Protein AF-A0A2A5D8E1-F1 (afdb_monomer)

Foldseek 3Di:
DDDPDDQDAPVNVQVCVLPWDAPAALFQQWHATPQLKTKGFAAFFQAWDWFWDDDDQWIWIATQLRAIWIWGQAPPQRDIKGQFDTQADLVVSGGNAAHQKWKKWWWDDPPDIWIATQRHRVLTDPFGFPTWMWIQDLLQSKIKTWTWGDDPQFWTKIKIWIWHWDAQVQFIKTKIKMKMWTQGPFWTWTKMKIKGQRFTPQVPPDPDTHFAKKKADLDLFWIWIWGDHPPDRDIKIKIKGKDKDPFKAWDAKDFFCCQWQNDDSVSSNPRPCNVVVHGDPPIQGRAMDHGPTRTMIMIMIIGTAGHRGMMMMMMMIGIGNRPVLVVQLVVQQDFPPPDSVRNRVSNSRSRVVSVVVTDHVVVVSVSSSVSVRPRDQAQAWAKDQPLPRLVRSLLSLLLSCLVVLQQDDQPDWDQWASAIKAFLLSNLLSLLSVLSVDLPVVLVQLQAQLLAQAADPDDDDPPDFDALLNLSHLFGARIDGSDHPDLQDWTQDRRQRQPLSVLSSLVSVLSSCQQALPPVQQQDKHWYKYWPDSNCRNGTTIGTDPDIDRNVVSVVRSVVSQQVLLVSAPLSFGARQQHYPLNQQGQQQALFFLDNSRGSVFSKHFLLSLLSSLVSLVSVLVLCPFPLNCVVCVPVVVCSVVSLVSSQSSLVSSCVPQWDDDDFLQTAGFGIFHCAANVSHGDDVPDTHATHAAQQQRRHLNRDHKHFLSSLLSNLLSLPDDDPSHDHDPCSVVRNVSSVSNQVPQQFDQQQQGWRMSFFDDLDSSCCRHRNSSSVAPQQDDNRHRDLLSLLSNLQSQLPDPPRVQVSVSSCLSQQLSNHHSLQSYDRSAGFGFGCDPPPDSRHSHTDDSRNDSSSSSSNVSVVVQQPWTARLNHQVFFRIAGDHRHHVSSVFWMKIKRWRWYDDPNGTDTEIEIETTEEDPDWFKDWVNHTDPHRGHHPSVPDNYTYIYTYD

Sequence (953 aa):
MSKKVPLYSFEKDANNILNMKINSRVNSLGGYGVNGEVIYVDHPIGCPSVLADKQNNAKATFMSNGSIELNVLHEENNKEVHVLKGSFDAVEKKETGPLSNNIWLTIHNGKQNHTLSLLNSNINKNVTPASIKIIKRSSDRSMWYCNEIKIGQKIHLKTALKIQLIDSGSGPVLLKRLYIKNLGNQNLKGTLWAYLDLQGTQYFAYNKSAWYDAGLPLSPTEQIISASVPYSEMLQIKRVSSSSTTGIKIQESTCDYQTFIGNTSKLSTLPEAVIQDKMLTSGAGKRLSRFCSPVISAVKSTLNINKNKSGVFSQSLTYITDTKIIAQFLKNSDAFDPTDKSIAKAFQTASKNLITKTRNINELNKISEQINVEASICDDFYMDMPHQRVVSEYANSVWTTVEELYENCRAHGANLADGIELGTRDRGQDMWPKIKENPGIVRQDLIHALGFMFQIDDKPKKGKRLELKHKLHGMFPRQFPSAWINRKQEIFNDNRPYNDSPIWLVDSLNFYIRETGDTSILKEKVGSVTLTDPEVPEKSGMVAHKNKFTIAEVILGIFECYKRHADDSAYGMIQILYGDWCDPVDMFGTSIVGNDKTRGIGAGVNVRLSAHVFKTLINTIELFSSKEIKSKFNAIEKKFHSLKSFANQLRKNVVNIGWEDTKTGTKGFLDSIHELKKNGKKPKKGDIGYTLGSYIKSREFDGRQRRVLTSMSWGLSMLNEEKSYLDPIKNSAEMSKEILKTFDNLFYDPKLGLKLFTIPIPNNEQARSLVGRMGMVPAGCAENGEYHHAQIMAHVFRSFLPGEIHTSWKQFKPMISATRDESLCGPFETPTTSYTSDPDNPHFGKGMYFGLSGSVDWIVNFFQNIAGIQLNLHTKELPDIIVSPNLPKDLKGELQYRRMIHVFEKNKFRKVPIIVDIKKGKKAGILLNGKNVKDSNIQKVGSLKKIHLEIIN

Secondary structure (DSSP, 8-state):
----PPPPPHHHHHHHHHH---SEE-SSSEEE-TTS-EEESSPPSSS--EEEEEETTEEEEEETTS-EEEEEEETTTTEEEEEE--SEETTTTEE-S--SEEEEEEEE-SS-EEEEESS-GGG-BS---SEEEEEEETTTTEEEEEEEEEETTTEEEEEEEEEEEEE-SSSEEEEEEEEEEE-SSS-EEEEEEEEEE-----TTTSS-S-SSEEEEEEETTEEEEEEE-TTSS-EEEEEEEEEE-TTEEEEEEEEEHHHHT-SSGGGSSS-HHHHTTS--SSS-TTS-EESSS-EEEEEEEEEEE-TT-EEEEEEEEEEP--HHHHHHHHHHH--SS-SHHHHHHHHHHHHHHHHHHS--HHHHHHHHHHHTTT--S-TTEEEE-GGGHHHHHHHHHHHTTHHHHHHS--S---EETTEEEEEHHHHHHHHHHHHHH-HHHHHHHHHHHGGG-B--SSPPPTTSPPPHHHHHTT---SEEES--S-TTS-EE-----BTTHHHHHHHHHHHHHHHH--GGGGG-EEEEEEES-TTSGGG-EEEEEEEEEEHHHHHHHHHHHHHHHHHHSTTSS-B-BT--SSTT--STT-SSTT-GGGTTTS--EEHHHHHHHHHHHHHHHHHHHSHHHHTT-HHHHTTHHHHHHHHHHHHHHHHHHHEE--STTT-EE-SEE-SS-TTSPPPPTT----EES-SSTTTBTTS----BHHHHHHHHHHHT---TTSPPPTTHHHHHHHHHHHIIIIIEETTTEE-SBSSPPPSSHHHHHHT-GGGGSPTTSGGGS--HHHHHHHHHHHHTSTTTHHHHHHHHGGG-GGGS-GGG-S-SSS--EE--S-TTSTTTT-EE--SS-THHHHHHHHHHHHHTEEE-TT-SSS-SEEE-----GGGTT-EEEEEEEEEEETTEEEEEEEEEEEE--SS-EEEETTEEESSS-B--GGG-S-EEEEEE-

Solvent-accessible surface area (backbone atoms only — not comparable to full-atom values): 48303 Å² total; per-residue (Å²): 134,83,77,83,73,81,81,60,54,66,69,59,52,43,53,50,60,72,68,58,53,69,66,36,71,52,49,92,55,30,25,24,29,89,87,53,30,43,36,27,51,54,67,47,49,69,33,59,42,76,49,71,43,78,57,92,59,26,39,36,38,42,31,57,62,40,26,32,27,30,38,35,51,38,79,96,75,72,43,79,36,44,56,23,55,49,14,62,38,77,88,80,51,38,74,78,56,53,57,20,40,51,40,37,44,36,38,57,72,90,84,59,72,29,31,35,37,61,47,38,71,90,63,34,40,87,53,68,65,76,42,49,38,39,36,44,36,76,60,62,54,29,44,32,33,28,39,32,38,60,53,80,97,46,42,30,38,41,38,34,33,42,36,34,75,47,75,66,86,44,29,47,26,46,40,38,40,35,39,41,36,31,70,17,86,46,65,44,41,34,40,38,37,41,41,37,48,48,38,41,68,39,69,89,82,41,104,49,59,41,69,53,27,35,15,33,27,83,42,47,41,37,33,42,35,38,23,57,38,98,90,52,93,54,66,48,40,37,43,38,37,48,53,61,38,70,37,42,46,74,67,39,34,28,13,26,34,42,14,38,33,41,96,52,77,86,22,57,72,57,26,45,19,67,76,70,74,41,80,40,83,87,36,49,34,64,41,70,28,55,57,83,48,50,32,31,41,38,36,41,22,44,34,52,30,46,52,75,33,61,30,38,42,38,38,37,42,34,42,57,66,39,63,68,61,50,54,50,33,55,66,39,35,59,45,93,54,92,41,74,69,45,34,46,52,17,39,51,50,16,50,56,56,50,55,78,76,43,78,52,68,73,58,52,52,51,54,60,41,55,51,69,75,71,51,61,78,56,61,46,51,40,52,44,23,87,67,43,47,55,60,18,42,29,53,45,43,43,55,72,44,50,65,55,48,62,77,45,60,67,98,71,48,48,81,27,88,72,29,42,35,37,45,33,41,55,54,18,47,44,38,61,53,39,45,43,73,45,45,69,60,45,52,53,49,51,52,57,60,64,21,43,32,28,56,57,93,71,77,77,61,86,96,54,82,66,52,45,45,56,63,40,31,36,34,31,35,35,36,46,50,75,29,67,85,63,46,82,55,71,43,79,52,54,36,39,49,28,59,44,21,54,57,32,44,53,46,34,50,54,48,48,25,22,58,21,22,50,65,64,59,45,65,42,76,26,51,22,19,26,56,80,36,50,88,46,34,72,79,16,34,39,29,59,37,95,56,68,38,31,43,52,54,47,56,51,38,36,53,53,30,48,49,50,36,11,72,66,14,96,63,38,35,29,38,23,20,44,12,41,91,59,61,38,49,30,34,40,3,22,69,43,79,58,39,77,93,30,40,38,53,13,51,3,26,26,41,27,57,36,27,44,53,41,51,48,48,51,56,49,53,52,57,54,63,29,68,66,43,42,78,74,37,69,74,57,64,78,42,47,65,59,54,48,50,48,43,40,52,37,53,52,29,45,55,72,69,30,47,43,90,64,59,90,44,61,25,42,34,29,32,35,37,25,57,30,30,89,86,60,45,71,46,57,94,96,55,67,25,27,23,43,28,25,70,48,44,91,38,14,77,83,38,68,59,23,42,36,39,53,18,41,26,31,41,44,46,49,56,72,62,84,54,98,82,48,78,84,63,87,63,36,70,59,54,44,52,29,40,52,40,19,45,66,68,54,25,48,38,88,74,58,10,41,35,34,41,55,52,59,53,58,66,38,69,68,34,35,33,60,37,13,57,41,14,69,37,53,54,7,35,62,90,33,12,28,33,53,49,50,35,41,52,34,38,48,47,42,42,74,40,89,84,34,33,48,59,30,52,63,44,45,40,38,50,37,33,42,70,41,61,80,64,31,36,38,46,42,52,40,60,43,32,23,27,45,41,59,84,88,40,96,50,46,50,21,36,46,80,45,78,63,46,73,35,53,36,44,49,57,50,42,55,39,50,33,60,16,64,45,57,30,48,52,39,87,90,51,51,28,30,39,51,57,64,49,72,40,72,71,35,72,60,33,38,37,41,35,24,38,41,44,42,52,53,95,95,39,74,47,78,25,46,37,37,42,39,35,33,73,47,98,61,67,49,35,26,53,72,84,38,83,46,96,63,63,62,38,67,62,62,91,79,44,79,60,45,42,38,36,41,29,75

Radius of gyration: 30.27 Å; Cα contacts (8 Å, |Δi|>4): 2260; chains: 1; bounding box: 74×63×85 Å

Nearest PDB structures (foldseek):
  3szd-assembly2_A  TM=1.993E-01  e=2.626E-01  Pseudomonas aeruginosa
  3szd-assembly1_B  TM=1.981E-01  e=5.046E-01  Pseudomonas aeruginosa
  4fms-assembly1_B  TM=2.015E-01  e=7.677E-01  Pseudomonas aeruginosa PAO1
  2qtk-assembly2_B  TM=1.985E-01  e=2.244E+00  unclassified
  3rfz-assembly3_B  TM=1.747E-01  e=2.044E+00  Escherichia coli

Mean predicted aligned error: 7.44 Å

Structure (mmCIF, N/CA/C/O backbone):
data_AF-A0A2A5D8E1-F1
#
_entry.id   AF-A0A2A5D8E1-F1
#
loop_
_atom_site.group_PDB
_atom_site.id
_atom_site.type_symbol
_atom_site.label_atom_id
_atom_site.label_alt_id
_atom_site.label_comp_id
_atom_site.label_asym_id
_atom_site.label_entity_id
_atom_site.label_seq_id
_atom_site.pdbx_PDB_ins_code
_atom_site.Cartn_x
_atom_site.Cartn_y
_atom_site.Cartn_z
_atom_site.occupancy
_atom_site.B_iso_or_equiv
_atom_site.auth_seq_id
_atom_site.auth_comp_id
_atom_site.auth_asym_id
_atom_site.auth_atom_id
_atom_site.pdbx_PDB_model_num
ATOM 1 N N . MET A 1 1 ? -35.986 16.382 -4.870 1.00 27.61 1 MET A N 1
ATOM 2 C CA . MET A 1 1 ? -36.613 16.085 -3.565 1.00 27.61 1 MET A CA 1
ATOM 3 C C . MET A 1 1 ? -35.819 14.968 -2.905 1.00 27.61 1 MET A C 1
ATOM 5 O O . MET A 1 1 ? -35.957 13.820 -3.309 1.00 27.61 1 MET A O 1
ATOM 9 N N . SER A 1 2 ? -34.913 15.298 -1.981 1.00 27.59 2 SER A N 1
ATOM 10 C CA . SER A 1 2 ? -34.168 14.300 -1.208 1.00 27.59 2 SER A CA 1
ATOM 11 C C . SER A 1 2 ? -35.116 13.665 -0.190 1.00 27.59 2 SER A C 1
ATOM 13 O O . SER A 1 2 ? -35.666 14.343 0.678 1.00 27.59 2 SER A O 1
ATOM 15 N N . LYS A 1 3 ? -35.366 12.358 -0.315 1.00 29.39 3 LYS A N 1
ATOM 16 C CA . LYS A 1 3 ? -36.033 11.602 0.749 1.00 29.39 3 LYS A CA 1
ATOM 17 C C . LYS A 1 3 ? -35.123 11.673 1.978 1.00 29.39 3 LYS A C 1
ATOM 19 O O . LYS A 1 3 ? -33.998 11.190 1.911 1.00 29.39 3 LYS A O 1
ATOM 24 N N . LYS A 1 4 ? -35.589 12.286 3.074 1.00 31.92 4 LYS A N 1
ATOM 25 C CA . LYS A 1 4 ? -34.928 12.204 4.387 1.00 31.92 4 LYS A CA 1
ATOM 26 C C . LYS A 1 4 ? -34.804 10.722 4.752 1.00 31.92 4 LYS A C 1
ATOM 28 O O . LYS A 1 4 ? -35.807 10.083 5.062 1.00 31.92 4 LYS A O 1
ATOM 33 N N . VAL A 1 5 ? -33.599 10.172 4.654 1.00 40.62 5 VAL A N 1
ATOM 34 C CA . VAL A 1 5 ? -33.297 8.816 5.122 1.00 40.62 5 VAL A CA 1
ATOM 35 C C . VAL A 1 5 ? -33.348 8.837 6.660 1.00 40.62 5 VAL A C 1
ATOM 37 O O . VAL A 1 5 ? -32.884 9.811 7.257 1.00 40.62 5 VAL A O 1
ATOM 40 N N . PRO A 1 6 ? -33.946 7.838 7.335 1.00 42.97 6 PRO A N 1
ATOM 41 C CA . PRO A 1 6 ? -34.044 7.846 8.792 1.00 42.97 6 PRO A CA 1
ATOM 42 C C . PRO A 1 6 ? -32.653 7.762 9.433 1.00 42.97 6 PRO A C 1
ATOM 44 O O . PRO A 1 6 ? -31.884 6.859 9.109 1.00 42.97 6 PRO A O 1
ATOM 47 N N . LEU A 1 7 ? -32.349 8.658 10.376 1.00 50.12 7 LEU A N 1
ATOM 48 C CA . LEU A 1 7 ? -31.185 8.526 11.258 1.00 50.12 7 LEU A CA 1
ATOM 49 C C . LEU A 1 7 ? -31.310 7.216 12.056 1.00 50.12 7 LEU A C 1
ATOM 51 O O . LEU A 1 7 ? -32.320 6.986 12.726 1.00 50.12 7 LEU A O 1
ATOM 55 N N . TYR A 1 8 ? -30.302 6.346 11.981 1.00 62.47 8 TYR A N 1
ATOM 56 C CA . TYR A 1 8 ? -30.241 5.127 12.789 1.00 62.47 8 TYR A CA 1
ATOM 57 C C . TYR A 1 8 ? -29.596 5.440 14.143 1.00 62.47 8 TYR A C 1
ATOM 59 O O . TYR A 1 8 ? -28.490 5.970 14.191 1.00 62.47 8 TYR A O 1
ATOM 67 N N . SER A 1 9 ? -30.254 5.075 15.248 1.00 86.31 9 SER A N 1
ATOM 68 C CA . SER A 1 9 ? -29.629 5.154 16.573 1.00 86.31 9 SER A CA 1
ATOM 69 C C . SER A 1 9 ? -28.497 4.131 16.706 1.00 86.31 9 SER A C 1
ATOM 71 O O . SER A 1 9 ? -28.574 3.023 16.164 1.00 86.31 9 SER A O 1
ATOM 73 N N . PHE A 1 10 ? -27.462 4.458 17.481 1.00 92.00 10 PHE A N 1
ATOM 74 C CA . PHE A 1 10 ? -26.340 3.543 17.724 1.00 92.00 10 PHE A CA 1
ATOM 75 C C . PHE A 1 10 ? -26.736 2.185 18.297 1.00 92.00 10 PHE A C 1
ATOM 77 O O . PHE A 1 10 ? -26.151 1.178 17.919 1.00 92.00 10 PHE A O 1
ATOM 84 N N . GLU A 1 11 ? -27.744 2.116 19.169 1.00 93.00 11 GLU A N 1
ATOM 85 C CA . GLU A 1 11 ? -28.210 0.829 19.697 1.00 93.00 11 GLU A CA 1
ATOM 86 C C . GLU A 1 11 ? -28.758 -0.080 18.591 1.00 93.00 11 GLU A C 1
ATOM 88 O O . GLU A 1 11 ? -28.562 -1.296 18.637 1.00 93.00 11 GLU A O 1
ATOM 93 N N . LYS A 1 12 ? -29.431 0.489 17.583 1.00 91.75 12 LYS A N 1
ATOM 94 C CA . LYS A 1 12 ? -29.929 -0.275 16.435 1.00 91.75 12 LYS A CA 1
ATOM 95 C C . LYS A 1 12 ? -28.767 -0.782 15.580 1.00 91.75 12 LYS A C 1
ATOM 97 O O . LYS A 1 12 ? -28.753 -1.960 15.237 1.00 91.75 12 LYS A O 1
ATOM 102 N N . ASP A 1 13 ? -27.778 0.071 15.311 1.00 91.62 13 ASP A N 1
ATOM 103 C CA . ASP A 1 13 ? -26.556 -0.303 14.585 1.00 91.62 13 ASP A CA 1
ATOM 104 C C . ASP A 1 13 ? -25.780 -1.410 15.329 1.00 91.62 13 ASP A C 1
ATOM 106 O O . ASP A 1 13 ? -25.501 -2.470 14.775 1.00 91.62 13 ASP A O 1
ATOM 110 N N . ALA A 1 14 ? -25.563 -1.250 16.636 1.00 95.38 14 ALA A N 1
ATOM 111 C CA . ALA A 1 14 ? -24.903 -2.247 17.476 1.00 95.38 14 ALA A CA 1
ATOM 112 C C . ALA A 1 14 ? -25.652 -3.592 17.511 1.00 95.38 14 ALA A C 1
ATOM 114 O O . ALA A 1 14 ? -25.027 -4.650 17.437 1.00 95.38 14 ALA A O 1
ATOM 115 N N . ASN A 1 15 ? -26.991 -3.590 17.584 1.00 95.00 15 ASN A N 1
ATOM 116 C CA . ASN A 1 15 ? -27.769 -4.830 17.483 1.00 95.00 15 ASN A CA 1
ATOM 117 C C . ASN A 1 15 ? -27.629 -5.485 16.098 1.00 95.00 15 ASN A C 1
ATOM 119 O O . ASN A 1 15 ? -27.530 -6.711 16.025 1.00 95.00 15 ASN A O 1
ATOM 123 N N . ASN A 1 16 ? -27.588 -4.702 15.016 1.00 93.31 16 ASN A N 1
ATOM 124 C CA . ASN A 1 16 ? -27.342 -5.231 13.673 1.00 93.31 16 ASN A CA 1
ATOM 125 C C . ASN A 1 16 ? -25.957 -5.889 13.587 1.00 93.31 16 ASN A C 1
ATOM 127 O O . ASN A 1 16 ? -25.853 -7.029 13.146 1.00 93.31 16 ASN A O 1
ATOM 131 N N . ILE A 1 17 ? -24.918 -5.222 14.095 1.00 95.06 17 ILE A N 1
ATOM 132 C CA . ILE A 1 17 ? -23.535 -5.720 14.156 1.00 95.06 17 ILE A CA 1
ATOM 133 C C . ILE A 1 17 ? -23.431 -7.026 14.966 1.00 95.06 17 ILE A C 1
ATOM 135 O O . ILE A 1 17 ? -22.845 -8.018 14.517 1.00 95.06 17 ILE A O 1
ATOM 139 N N . LEU A 1 18 ? -24.065 -7.083 16.140 1.00 96.06 18 LEU A N 1
ATOM 140 C CA . LEU A 1 18 ? -24.097 -8.291 16.972 1.00 96.06 18 LEU A CA 1
ATOM 141 C C . LEU A 1 18 ? -24.740 -9.480 16.246 1.00 96.06 18 LEU A C 1
ATOM 143 O O . LEU A 1 18 ? -24.239 -10.605 16.341 1.00 96.06 18 LEU A O 1
ATOM 147 N N . ASN A 1 19 ? -25.816 -9.230 15.500 1.00 94.81 19 ASN A N 1
ATOM 148 C CA . ASN A 1 19 ? -26.566 -10.252 14.769 1.00 94.81 19 ASN A CA 1
ATOM 149 C C . ASN A 1 19 ? -26.014 -10.540 13.364 1.00 94.81 19 ASN A C 1
ATOM 151 O O . ASN A 1 19 ? -26.477 -11.477 12.715 1.00 94.81 19 ASN A O 1
ATOM 155 N N . MET A 1 20 ? -25.029 -9.765 12.903 1.00 94.25 20 MET A N 1
ATOM 156 C CA . MET A 1 20 ? -24.426 -9.916 11.585 1.00 94.25 20 MET A CA 1
ATOM 157 C C . MET A 1 20 ? -23.815 -11.308 11.436 1.00 94.25 20 MET A C 1
ATOM 159 O O . MET A 1 20 ? -23.030 -11.751 12.280 1.00 94.25 20 MET A O 1
ATOM 163 N N . LYS A 1 21 ? -24.187 -12.005 10.366 1.00 94.69 21 LYS A N 1
ATOM 164 C CA . LYS A 1 21 ? -23.662 -13.331 10.043 1.00 94.69 21 LYS A CA 1
ATOM 165 C C . LYS A 1 21 ? -22.578 -13.206 8.985 1.00 94.69 21 LYS A C 1
ATOM 167 O O . LYS A 1 21 ? -22.612 -12.299 8.159 1.00 94.69 21 LYS A O 1
ATOM 172 N N . ILE A 1 22 ? -21.655 -14.158 8.996 1.00 96.00 22 ILE A N 1
ATOM 173 C CA . ILE A 1 22 ? -20.751 -14.367 7.871 1.00 96.00 22 ILE A CA 1
ATOM 174 C C . ILE A 1 22 ? -21.582 -14.963 6.737 1.00 96.00 22 ILE A C 1
ATOM 176 O O . ILE A 1 22 ? -22.089 -16.076 6.858 1.00 96.00 22 ILE A O 1
ATOM 180 N N . ASN A 1 23 ? -21.753 -14.189 5.672 1.00 94.81 23 ASN A N 1
ATOM 181 C CA . ASN A 1 23 ? -22.465 -14.588 4.465 1.00 94.81 23 ASN A CA 1
ATOM 182 C C . ASN A 1 23 ? -21.552 -15.379 3.518 1.00 94.81 23 ASN A C 1
ATOM 184 O O . ASN A 1 23 ? -21.995 -16.285 2.821 1.00 94.81 23 ASN A O 1
ATOM 188 N N . SER A 1 24 ? -20.260 -15.051 3.500 1.00 94.56 24 SER A N 1
ATOM 189 C CA . SER A 1 24 ? -19.256 -15.718 2.670 1.00 94.56 24 SER A CA 1
ATOM 190 C C . SER A 1 24 ? -18.048 -16.074 3.524 1.00 94.56 24 SER A C 1
ATOM 192 O O . SER A 1 24 ? -17.162 -15.253 3.752 1.00 94.56 24 SER A O 1
ATOM 194 N N . ARG A 1 25 ? -18.052 -17.296 4.063 1.00 94.94 25 ARG A N 1
ATOM 195 C CA . ARG A 1 25 ? -16.961 -17.825 4.889 1.00 94.94 25 ARG A CA 1
ATOM 196 C C . ARG A 1 25 ? -15.713 -18.008 4.025 1.00 94.94 25 ARG A C 1
ATOM 198 O O . ARG A 1 25 ? -15.802 -18.599 2.954 1.00 94.94 25 ARG A O 1
ATOM 205 N N . VAL A 1 26 ? -14.582 -17.508 4.513 1.00 94.25 26 VAL A N 1
ATOM 206 C CA . VAL A 1 26 ? -13.266 -17.704 3.893 1.00 94.25 26 VAL A CA 1
ATOM 207 C C . VAL A 1 26 ? -12.623 -18.965 4.458 1.00 94.25 26 VAL A C 1
ATOM 209 O O . VAL A 1 26 ? -12.316 -19.894 3.722 1.00 94.25 26 VAL A O 1
ATOM 212 N N . ASN A 1 27 ? -12.487 -19.019 5.781 1.00 91.50 27 ASN A N 1
ATOM 213 C CA . ASN A 1 27 ? -11.869 -20.117 6.522 1.00 91.50 27 ASN A CA 1
ATOM 214 C C . ASN A 1 27 ? -12.402 -20.107 7.974 1.00 91.50 27 ASN A C 1
ATOM 216 O O . ASN A 1 27 ? -13.426 -19.476 8.241 1.00 91.50 27 ASN A O 1
ATOM 220 N N . SER A 1 28 ? -11.788 -20.812 8.925 1.00 91.62 28 SER A N 1
ATOM 221 C CA . SER A 1 28 ? -12.210 -20.821 10.337 1.00 91.62 28 SER A CA 1
ATOM 222 C C . SER A 1 28 ? -12.003 -19.473 11.039 1.00 91.62 28 SER A C 1
ATOM 224 O O . SER A 1 28 ? -12.841 -19.098 11.862 1.00 91.62 28 SER A O 1
ATOM 226 N N . LEU A 1 29 ? -10.996 -18.691 10.640 1.00 91.50 29 LEU A N 1
ATOM 227 C CA . LEU A 1 29 ? -10.687 -17.375 11.206 1.00 91.50 29 LEU A CA 1
ATOM 228 C C . LEU A 1 29 ? -11.739 -16.313 10.852 1.00 91.50 29 LEU A C 1
ATOM 230 O O . LEU A 1 29 ? -12.022 -15.423 11.658 1.00 91.50 29 LEU A O 1
ATOM 234 N N . GLY A 1 30 ? -12.355 -16.386 9.667 1.00 95.00 30 GLY A N 1
ATOM 235 C CA . GLY A 1 30 ? -13.182 -15.274 9.203 1.00 95.00 30 GLY A CA 1
ATOM 236 C C . GLY A 1 30 ? -13.957 -15.461 7.901 1.00 95.00 30 GLY A C 1
ATOM 237 O O . GLY A 1 30 ? -14.065 -16.541 7.317 1.00 95.00 30 GLY A O 1
ATOM 238 N N . GLY A 1 31 ? -14.601 -14.379 7.490 1.00 95.75 31 GLY A N 1
ATOM 239 C CA . GLY A 1 31 ? -15.257 -14.245 6.198 1.00 95.75 31 GLY A CA 1
ATOM 240 C C . GLY A 1 31 ? -15.915 -12.881 6.048 1.00 95.75 31 GLY A C 1
ATOM 241 O O . GLY A 1 31 ? -15.665 -11.973 6.836 1.00 95.75 31 GLY A O 1
ATOM 242 N N . TYR A 1 32 ? -16.786 -12.758 5.058 1.00 95.81 32 TYR A N 1
ATOM 243 C CA . TYR A 1 32 ? -17.436 -11.500 4.713 1.00 95.81 32 TYR A CA 1
ATOM 244 C C . TYR A 1 32 ? -18.924 -11.496 5.074 1.00 95.81 32 TYR A C 1
ATOM 246 O O . TYR A 1 32 ? -19.603 -12.529 4.997 1.00 95.81 32 TYR A O 1
ATOM 254 N N . GLY A 1 33 ? -19.420 -10.332 5.490 1.00 93.88 33 GLY A N 1
ATOM 255 C CA . GLY A 1 33 ? -20.829 -10.030 5.721 1.00 93.88 33 GLY A CA 1
ATOM 256 C C . GLY A 1 33 ? -21.625 -9.873 4.424 1.00 93.88 33 GLY A C 1
ATOM 257 O O . GLY A 1 33 ? -21.130 -10.122 3.326 1.00 93.88 33 GLY A O 1
ATOM 258 N N . VAL A 1 34 ? -22.896 -9.491 4.547 1.00 87.75 34 VAL A N 1
ATOM 259 C CA . VAL A 1 34 ? -23.801 -9.341 3.392 1.00 87.75 34 VAL A CA 1
ATOM 260 C C . VAL A 1 34 ? -23.465 -8.114 2.538 1.00 87.75 34 VAL A C 1
ATOM 262 O O . VAL A 1 34 ? -23.683 -8.143 1.329 1.00 87.75 34 VAL A O 1
ATOM 265 N N . ASN A 1 35 ? -22.890 -7.067 3.140 1.00 83.81 35 ASN A N 1
ATOM 266 C CA . ASN A 1 35 ? -22.492 -5.845 2.441 1.00 83.81 35 ASN A CA 1
ATOM 267 C C . ASN A 1 35 ? -20.964 -5.731 2.305 1.00 83.81 35 ASN A C 1
ATOM 269 O O . ASN A 1 35 ? -20.450 -4.630 2.119 1.00 83.81 35 ASN A O 1
ATOM 273 N N . GLY A 1 36 ? -20.239 -6.847 2.434 1.00 86.44 36 GLY A N 1
ATOM 274 C CA . GLY A 1 36 ? -18.778 -6.876 2.344 1.00 86.44 36 GLY A CA 1
ATOM 275 C C . GLY A 1 36 ? -18.049 -6.488 3.629 1.00 86.44 36 GLY A C 1
ATOM 276 O O . GLY A 1 36 ? -16.843 -6.257 3.601 1.00 86.44 36 GLY A O 1
ATOM 277 N N . GLU A 1 37 ? -18.740 -6.433 4.773 1.00 91.75 37 GLU A N 1
ATOM 278 C CA . GLU A 1 37 ? -18.078 -6.240 6.064 1.00 91.75 37 GLU A CA 1
ATOM 279 C C . GLU A 1 37 ? -17.065 -7.367 6.310 1.00 91.75 37 GLU A C 1
ATOM 281 O O . GLU A 1 37 ? -17.391 -8.540 6.136 1.00 91.75 37 GLU A O 1
ATOM 286 N N . VAL A 1 38 ? -15.844 -7.041 6.736 1.00 94.88 38 VAL A N 1
ATOM 287 C CA . VAL A 1 38 ? -14.830 -8.063 7.036 1.00 94.88 38 VAL A CA 1
ATOM 288 C C . VAL A 1 38 ? -15.056 -8.539 8.459 1.00 94.88 38 VAL A C 1
ATOM 290 O O . VAL A 1 38 ? -14.989 -7.736 9.388 1.00 94.88 38 VAL A O 1
ATOM 293 N N . ILE A 1 39 ? -15.337 -9.829 8.635 1.00 96.31 39 ILE A N 1
ATOM 294 C CA . ILE A 1 39 ? -15.719 -10.421 9.916 1.00 96.31 39 ILE A CA 1
ATOM 295 C C . ILE A 1 39 ? -14.699 -11.478 10.327 1.00 96.31 39 ILE A C 1
ATOM 297 O O . ILE A 1 39 ? -14.603 -12.554 9.734 1.00 96.31 39 ILE A O 1
ATOM 301 N N . TYR A 1 40 ? -14.015 -11.194 11.421 1.00 95.31 40 TYR A N 1
ATOM 302 C CA . TYR A 1 40 ? -13.139 -12.106 12.137 1.00 95.31 40 TYR A CA 1
ATOM 303 C C . TYR A 1 40 ? -13.873 -12.720 13.323 1.00 95.31 40 TYR A C 1
ATOM 305 O O . TYR A 1 40 ? -14.625 -12.023 14.004 1.00 95.31 40 TYR A O 1
ATOM 313 N N . VAL A 1 41 ? -13.660 -14.010 13.578 1.00 94.44 41 VAL A N 1
ATOM 314 C CA . VAL A 1 41 ? -14.168 -14.704 14.781 1.00 94.44 41 VAL A CA 1
ATOM 315 C C . VAL A 1 41 ? -13.068 -15.014 15.793 1.00 94.44 41 VAL A C 1
ATOM 317 O O . VAL A 1 41 ? -13.363 -15.513 16.874 1.00 94.44 41 VAL A O 1
ATOM 320 N N . ASP A 1 42 ? -11.825 -14.689 15.445 1.00 90.56 42 ASP A N 1
ATOM 321 C CA . ASP A 1 42 ? -10.680 -14.660 16.345 1.00 90.56 42 ASP A CA 1
ATOM 322 C C . ASP A 1 42 ? -9.674 -13.590 15.884 1.00 90.56 42 ASP A C 1
ATOM 324 O O . ASP A 1 42 ? -9.772 -13.074 14.764 1.00 90.56 42 ASP A O 1
ATOM 328 N N . HIS A 1 43 ? -8.712 -13.240 16.732 1.00 87.00 43 HIS A N 1
ATOM 329 C CA . HIS A 1 43 ? -7.583 -12.407 16.346 1.00 87.00 43 HIS A CA 1
ATOM 330 C C . HIS A 1 43 ? -6.691 -13.166 15.345 1.00 87.00 43 HIS A C 1
ATOM 332 O O . HIS A 1 43 ? -6.279 -14.293 15.625 1.00 87.00 43 HIS A O 1
ATOM 338 N N . PRO A 1 44 ? -6.344 -12.573 14.187 1.00 84.44 44 PRO A N 1
ATOM 339 C CA . PRO A 1 44 ? -5.362 -13.153 13.279 1.00 84.44 44 PRO A CA 1
ATOM 340 C C . PRO A 1 44 ? -4.039 -13.451 13.991 1.00 84.44 44 PRO A C 1
ATOM 342 O O . PRO A 1 44 ? -3.519 -12.616 14.733 1.00 84.44 44 PRO A O 1
ATOM 345 N N . ILE A 1 45 ? -3.485 -14.637 13.744 1.00 78.69 45 ILE A N 1
ATOM 346 C CA . ILE A 1 45 ? -2.197 -15.054 14.306 1.00 78.69 45 ILE A CA 1
ATOM 347 C C . ILE A 1 45 ? -1.066 -14.356 13.546 1.00 78.69 45 ILE A C 1
ATOM 349 O O . ILE A 1 45 ? -1.095 -14.275 12.321 1.00 78.69 45 ILE A O 1
ATOM 353 N N . GLY A 1 46 ? -0.040 -13.899 14.267 1.00 75.62 46 GLY A N 1
ATOM 354 C CA . GLY A 1 46 ? 1.170 -13.308 13.690 1.00 75.62 46 GLY A CA 1
ATOM 355 C C . GLY A 1 46 ? 1.019 -11.822 13.382 1.00 75.62 46 GLY A C 1
ATOM 356 O O . GLY A 1 46 ? 1.714 -11.009 13.982 1.00 75.62 46 GLY A O 1
ATOM 357 N N . CYS A 1 47 ? 0.097 -11.453 12.491 1.00 79.69 47 CYS A N 1
ATOM 358 C CA . CYS A 1 47 ? -0.116 -10.058 12.111 1.00 79.69 47 CYS A CA 1
ATOM 359 C C . CYS A 1 47 ? -1.592 -9.653 12.205 1.00 79.69 47 CYS A C 1
ATOM 361 O O . CYS A 1 47 ? -2.430 -10.322 11.594 1.00 79.69 47 CYS A O 1
ATOM 363 N N . PRO A 1 48 ? -1.931 -8.562 12.923 1.00 86.19 48 PRO A N 1
ATOM 364 C CA . PRO A 1 48 ? -3.297 -8.102 13.018 1.00 86.19 48 PRO A CA 1
ATOM 365 C C . PRO A 1 48 ? -3.776 -7.540 11.683 1.00 86.19 48 PRO A C 1
ATOM 367 O O . PRO A 1 48 ? -3.042 -6.987 10.869 1.00 86.19 48 PRO A O 1
ATOM 370 N N . SER A 1 49 ? -5.077 -7.631 11.504 1.00 86.50 49 SER A N 1
ATOM 371 C CA . SER A 1 49 ? -5.805 -7.025 10.412 1.00 86.50 49 SER A CA 1
ATOM 372 C C . SER A 1 49 ? -5.965 -5.519 10.695 1.00 86.50 49 SER A C 1
ATOM 374 O O . SER A 1 49 ? -6.478 -5.139 11.747 1.00 86.50 49 SER A O 1
ATOM 376 N N . VAL A 1 50 ? -5.539 -4.656 9.760 1.00 85.81 50 VAL A N 1
ATOM 377 C CA . VAL A 1 50 ? -5.464 -3.187 9.942 1.00 85.81 50 VAL A CA 1
ATOM 378 C C . VAL A 1 50 ? -6.519 -2.424 9.131 1.00 85.81 50 VAL A C 1
ATOM 380 O O . VAL A 1 50 ? -6.768 -2.745 7.972 1.00 85.81 50 VAL A O 1
ATOM 383 N N . LEU A 1 51 ? -7.164 -1.432 9.741 1.00 86.19 51 LEU A N 1
ATOM 384 C CA . LEU A 1 51 ? -8.015 -0.442 9.079 1.00 86.19 51 LEU A CA 1
ATOM 385 C C . LEU A 1 51 ? -7.484 0.949 9.426 1.00 86.19 51 LEU A C 1
ATOM 387 O O . LEU A 1 51 ? -7.570 1.346 10.584 1.00 86.19 51 LEU A O 1
ATOM 391 N N . ALA A 1 52 ? -6.959 1.684 8.451 1.00 84.62 52 ALA A N 1
ATOM 392 C CA . ALA A 1 52 ? -6.623 3.090 8.641 1.00 84.62 52 ALA A CA 1
ATOM 393 C C . ALA A 1 52 ? -7.780 4.007 8.223 1.00 84.62 52 ALA A C 1
ATOM 395 O O . ALA A 1 52 ? -8.561 3.665 7.339 1.00 84.62 52 ALA A O 1
ATOM 396 N N . ASP A 1 53 ? -7.866 5.180 8.840 1.00 86.12 53 ASP A N 1
ATOM 397 C CA . ASP A 1 53 ? -8.727 6.285 8.429 1.00 86.12 53 ASP A CA 1
ATOM 398 C C . ASP A 1 53 ? -7.945 7.600 8.496 1.00 86.12 53 ASP A C 1
ATOM 400 O O . ASP A 1 53 ? -7.222 7.837 9.467 1.00 86.12 53 ASP A O 1
ATOM 404 N N . LYS A 1 54 ? -8.073 8.447 7.472 1.00 82.62 54 LYS A N 1
ATOM 405 C CA . LYS A 1 54 ? -7.411 9.755 7.394 1.00 82.62 54 LYS A CA 1
ATOM 406 C C . LYS A 1 54 ? -8.477 10.836 7.285 1.00 82.62 54 LYS A C 1
ATOM 408 O O . LYS A 1 54 ? -9.316 10.802 6.393 1.00 82.62 54 LYS A O 1
ATOM 413 N N . GLN A 1 55 ? -8.430 11.812 8.184 1.00 84.44 55 GLN A N 1
ATOM 414 C CA . GLN A 1 55 ? -9.302 12.983 8.147 1.00 84.44 55 GLN A CA 1
ATOM 415 C C . GLN A 1 55 ? -8.467 14.235 8.366 1.00 84.44 55 GLN A C 1
ATOM 417 O O . GLN A 1 55 ? -7.854 14.405 9.421 1.00 84.44 55 GLN A O 1
ATOM 422 N N . ASN A 1 56 ? -8.442 15.110 7.358 1.00 85.06 56 ASN A N 1
ATOM 423 C CA . ASN A 1 56 ? -7.601 16.305 7.342 1.00 85.06 56 ASN A CA 1
ATOM 424 C C . ASN A 1 56 ? -6.134 15.942 7.656 1.00 85.06 56 ASN A C 1
ATOM 426 O O . ASN A 1 56 ? -5.544 15.101 6.976 1.00 85.06 56 ASN A O 1
ATOM 430 N N . ASN A 1 57 ? -5.568 16.527 8.711 1.00 85.06 57 ASN A N 1
ATOM 431 C CA . ASN A 1 57 ? -4.185 16.301 9.138 1.00 85.06 57 ASN A CA 1
ATOM 432 C C . ASN A 1 57 ? -4.037 15.141 10.136 1.00 85.06 57 ASN A C 1
ATOM 434 O O . ASN A 1 57 ? -2.983 14.994 10.747 1.00 85.06 57 ASN A O 1
ATOM 438 N N . ALA A 1 58 ? -5.083 14.344 10.354 1.00 89.88 58 ALA A N 1
ATOM 439 C CA . ALA A 1 58 ? -5.083 13.256 11.320 1.00 89.88 58 ALA A CA 1
ATOM 440 C C . ALA A 1 58 ? -5.224 11.893 10.651 1.00 89.88 58 ALA A C 1
ATOM 442 O O . ALA A 1 58 ? -5.966 11.733 9.681 1.00 89.88 58 ALA A O 1
ATOM 443 N N . LYS A 1 59 ? -4.559 10.894 11.226 1.00 88.44 59 LYS A N 1
ATOM 444 C CA . LYS A 1 59 ? -4.649 9.493 10.826 1.00 88.44 59 LYS A CA 1
ATOM 445 C C . LYS A 1 59 ? -4.904 8.626 12.050 1.00 88.44 59 LYS A C 1
ATOM 447 O O . LYS A 1 59 ? -4.171 8.719 13.030 1.00 88.44 59 LYS A O 1
ATOM 452 N N . ALA A 1 60 ? -5.902 7.754 11.977 1.00 90.69 60 ALA A N 1
ATOM 453 C CA . ALA A 1 60 ? -6.124 6.698 12.953 1.00 90.69 60 ALA A CA 1
ATOM 454 C C . ALA A 1 60 ? -5.887 5.331 12.307 1.00 90.69 60 ALA A C 1
ATOM 456 O O . ALA A 1 60 ? -6.387 5.072 11.217 1.00 90.69 60 ALA A O 1
ATOM 457 N N . THR A 1 61 ? -5.171 4.445 12.990 1.00 89.50 61 THR A N 1
ATOM 458 C CA . THR A 1 61 ? -4.947 3.058 12.566 1.00 89.50 61 THR A CA 1
ATOM 459 C C . THR A 1 61 ? -5.583 2.128 13.593 1.00 89.50 61 THR A C 1
ATOM 461 O O . THR A 1 61 ? -5.149 2.091 14.742 1.00 89.50 61 THR A O 1
ATOM 464 N N . PHE A 1 62 ? -6.608 1.372 13.199 1.00 90.69 62 PHE A N 1
ATOM 465 C CA . PHE A 1 62 ? -7.306 0.394 14.037 1.00 90.69 62 PHE A CA 1
ATOM 466 C C . PHE A 1 62 ? -6.832 -1.020 13.704 1.00 90.69 62 PHE A C 1
ATOM 468 O O . PHE A 1 62 ? -6.840 -1.421 12.541 1.00 90.69 62 PHE A O 1
ATOM 475 N N . MET A 1 63 ? -6.470 -1.808 14.712 1.00 90.38 63 MET A N 1
ATOM 476 C CA . MET A 1 63 ? -5.900 -3.141 14.508 1.00 90.38 63 MET A CA 1
ATOM 477 C C . MET A 1 63 ? -6.739 -4.208 15.196 1.00 90.38 63 MET A C 1
ATOM 479 O O . MET A 1 63 ? -7.176 -4.022 16.322 1.00 90.38 63 MET A O 1
ATOM 483 N N . SER A 1 64 ? -6.936 -5.362 14.562 1.00 90.19 64 SER A N 1
ATOM 484 C CA . SER A 1 64 ? -7.828 -6.412 15.075 1.00 90.19 64 SER A CA 1
ATOM 485 C C . SER A 1 64 ? -7.485 -6.928 16.472 1.00 90.19 64 SER A C 1
ATOM 487 O O . SER A 1 64 ? -8.359 -7.490 17.113 1.00 90.19 64 SER A O 1
ATOM 489 N N . ASN A 1 65 ? -6.255 -6.756 16.957 1.00 88.69 65 ASN A N 1
ATOM 490 C CA . ASN A 1 65 ? -5.823 -7.084 18.324 1.00 88.69 65 ASN A CA 1
ATOM 491 C C . ASN A 1 65 ? -6.203 -6.021 19.381 1.00 88.69 65 ASN A C 1
ATOM 493 O O . ASN A 1 65 ? -5.795 -6.128 20.537 1.00 88.69 65 ASN A O 1
ATOM 497 N N . GLY A 1 66 ? -6.957 -4.986 18.996 1.00 90.19 66 GLY A N 1
ATOM 498 C CA . GLY A 1 66 ? -7.372 -3.893 19.877 1.00 90.19 66 GLY A CA 1
ATOM 499 C C . GLY A 1 66 ? -6.429 -2.694 19.882 1.00 90.19 66 GLY A C 1
ATOM 500 O O . GLY A 1 66 ? -6.728 -1.677 20.516 1.00 90.19 66 GLY A O 1
ATOM 501 N N . SER A 1 67 ? -5.293 -2.800 19.193 1.00 89.75 67 SER A N 1
ATOM 502 C CA . SER A 1 67 ? -4.309 -1.731 19.129 1.00 89.75 67 SER A CA 1
ATOM 503 C C . SER A 1 67 ? -4.813 -0.561 18.290 1.00 89.75 67 SER A C 1
ATOM 505 O O . SER A 1 67 ? -5.504 -0.752 17.283 1.00 89.75 67 SER A O 1
ATOM 507 N N . ILE A 1 68 ? -4.484 0.656 18.725 1.00 91.88 68 ILE A N 1
ATOM 508 C CA . ILE A 1 68 ? -4.848 1.888 18.025 1.00 91.88 68 ILE A CA 1
ATOM 509 C C . ILE A 1 68 ? -3.658 2.828 17.992 1.00 91.88 68 ILE A C 1
ATOM 511 O O . ILE A 1 68 ? -3.054 3.115 19.027 1.00 91.88 68 ILE A O 1
ATOM 515 N N . GLU A 1 69 ? -3.389 3.360 16.813 1.00 90.94 69 GLU A N 1
ATOM 516 C CA . GLU A 1 69 ? -2.511 4.503 16.614 1.00 90.94 69 GLU A CA 1
ATOM 517 C C . GLU A 1 69 ? -3.357 5.712 16.207 1.00 90.94 69 GLU A C 1
ATOM 519 O O . GLU A 1 69 ? -4.311 5.569 15.442 1.00 90.94 69 GLU A O 1
ATOM 524 N N . LEU A 1 70 ? -3.044 6.890 16.741 1.00 92.56 70 LEU A N 1
ATOM 525 C CA . LEU A 1 70 ? -3.647 8.154 16.325 1.00 92.56 70 LEU A CA 1
ATOM 526 C C . LEU A 1 70 ? -2.533 9.178 16.183 1.00 92.56 70 LEU A C 1
ATOM 528 O O . LEU A 1 70 ? -1.960 9.602 17.188 1.00 92.56 70 LEU A O 1
ATOM 532 N N . ASN A 1 71 ? -2.289 9.597 14.949 1.00 90.12 71 ASN A N 1
ATOM 533 C CA . ASN A 1 71 ? -1.267 10.565 14.604 1.00 90.12 71 ASN A CA 1
ATOM 534 C C . ASN A 1 71 ? -1.906 11.840 14.063 1.00 90.12 71 ASN A C 1
ATOM 536 O O . ASN A 1 71 ? -2.920 11.789 13.363 1.00 90.12 71 ASN A O 1
ATOM 540 N N . VAL A 1 72 ? -1.319 12.988 14.388 1.00 88.50 72 VAL A N 1
ATOM 541 C CA . VAL A 1 72 ? -1.757 14.294 13.888 1.00 88.50 72 VAL A CA 1
ATOM 542 C C . VAL A 1 72 ? -0.549 15.066 13.388 1.00 88.50 72 VAL A C 1
ATOM 544 O O . VAL A 1 72 ? 0.399 15.283 14.137 1.00 88.50 72 VAL A O 1
ATOM 547 N N . LEU A 1 73 ? -0.584 15.493 12.132 1.00 81.69 73 LEU A N 1
ATOM 548 C CA . LEU A 1 73 ? 0.433 16.354 11.551 1.00 81.69 73 LEU A CA 1
ATOM 549 C C . LEU A 1 73 ? 0.221 17.793 12.035 1.00 81.69 73 LEU A C 1
ATOM 551 O O . LEU A 1 73 ? -0.841 18.384 11.829 1.00 81.69 73 LEU A O 1
ATOM 555 N N . HIS A 1 74 ? 1.229 18.350 12.696 1.00 77.00 74 HIS A N 1
ATOM 556 C CA . HIS A 1 74 ? 1.217 19.724 13.175 1.00 77.00 74 HIS A CA 1
ATOM 557 C C . HIS A 1 74 ? 1.649 20.679 12.056 1.00 77.00 74 HIS A C 1
ATOM 559 O O . HIS A 1 74 ? 2.781 20.610 11.578 1.00 77.00 74 HIS A O 1
ATOM 565 N N . GLU A 1 75 ? 0.758 21.584 11.648 1.00 70.88 75 GLU A N 1
ATOM 566 C CA . GLU A 1 75 ? 0.932 22.399 10.435 1.00 70.88 75 GLU A CA 1
ATOM 567 C C . GLU A 1 75 ? 2.153 23.329 10.486 1.00 70.88 75 GLU A C 1
ATOM 569 O O . GLU A 1 75 ? 2.873 23.445 9.501 1.00 70.88 75 GLU A O 1
ATOM 574 N N . GLU A 1 76 ? 2.434 23.963 11.630 1.00 67.12 76 GLU A N 1
ATOM 575 C CA . GLU A 1 76 ? 3.470 25.011 11.709 1.00 67.12 76 GLU A CA 1
ATOM 576 C C . GLU A 1 76 ? 4.904 24.487 11.553 1.00 67.12 76 GLU A C 1
ATOM 578 O O . GLU A 1 76 ? 5.803 25.236 11.181 1.00 67.12 76 GLU A O 1
ATOM 583 N N . ASN A 1 77 ? 5.143 23.211 11.859 1.00 64.25 77 ASN A N 1
ATOM 584 C CA . ASN A 1 77 ? 6.483 22.617 11.853 1.00 64.25 77 ASN A CA 1
ATOM 585 C C . ASN A 1 77 ? 6.560 21.295 11.076 1.00 64.25 77 ASN A C 1
ATOM 587 O O . ASN A 1 77 ? 7.619 20.667 11.071 1.00 64.25 77 ASN A O 1
ATOM 591 N N . ASN A 1 78 ? 5.457 20.881 10.441 1.00 66.69 78 ASN A N 1
ATOM 592 C CA . ASN A 1 78 ? 5.317 19.638 9.687 1.00 66.69 78 ASN A CA 1
ATOM 593 C C . ASN A 1 78 ? 5.765 18.389 10.473 1.00 66.69 78 ASN A C 1
ATOM 595 O O . ASN A 1 78 ? 6.361 17.463 9.921 1.00 66.69 78 ASN A O 1
ATOM 599 N N . LYS A 1 79 ? 5.533 18.377 11.794 1.00 71.62 79 LYS A N 1
ATOM 600 C CA . LYS A 1 79 ? 5.892 17.251 12.667 1.00 71.62 79 LYS A CA 1
ATOM 601 C C . LYS A 1 79 ? 4.675 16.406 13.004 1.00 71.62 79 LYS A C 1
ATOM 603 O O . LYS A 1 79 ? 3.613 16.928 13.334 1.00 71.62 79 LYS A O 1
ATOM 608 N N . GLU A 1 80 ? 4.852 15.092 12.971 1.00 77.56 80 GLU A N 1
ATOM 609 C CA . GLU A 1 80 ? 3.826 14.139 13.379 1.00 77.56 80 GLU A CA 1
ATOM 610 C C . GLU A 1 80 ? 3.772 14.026 14.910 1.00 77.56 80 GLU A C 1
ATOM 612 O O . GLU A 1 80 ? 4.782 13.808 15.579 1.00 77.56 80 GLU A O 1
ATOM 617 N N . VAL A 1 81 ? 2.576 14.190 15.471 1.00 83.81 81 VAL A N 1
ATOM 618 C CA . VAL A 1 81 ? 2.267 14.004 16.889 1.00 83.81 81 VAL A CA 1
ATOM 619 C C . VAL A 1 81 ? 1.585 12.659 17.057 1.00 83.81 81 VAL A C 1
ATOM 621 O O . VAL A 1 81 ? 0.451 12.483 16.616 1.00 83.81 81 VAL A O 1
ATOM 624 N N . HIS A 1 82 ? 2.229 11.736 17.763 1.00 87.31 82 HIS A N 1
ATOM 625 C CA . HIS A 1 82 ? 1.620 10.480 18.187 1.00 87.31 82 HIS A CA 1
ATOM 626 C C . HIS A 1 82 ? 0.722 10.745 19.400 1.00 87.31 82 HIS A C 1
ATOM 628 O O . HIS A 1 82 ? 1.164 10.750 20.552 1.00 87.31 82 HIS A O 1
ATOM 634 N N . VAL A 1 83 ? -0.560 11.008 19.145 1.00 91.19 83 VAL A N 1
ATOM 635 C CA . VAL A 1 83 ? -1.571 11.215 20.191 1.00 91.19 83 VAL A CA 1
ATOM 636 C C . VAL A 1 83 ? -1.826 9.912 20.950 1.00 91.19 83 VAL A C 1
ATOM 638 O O . VAL A 1 83 ? -1.951 9.956 22.176 1.00 91.19 83 VAL A O 1
ATOM 641 N N . LEU A 1 84 ? -1.874 8.790 20.220 1.00 91.81 84 LEU A N 1
ATOM 642 C CA . LEU A 1 84 ? -1.854 7.414 20.727 1.00 91.81 84 LEU A CA 1
ATOM 643 C C . LEU A 1 84 ? -0.829 6.606 19.931 1.00 91.81 84 LEU A C 1
ATOM 645 O O . LEU A 1 84 ? -0.851 6.638 18.702 1.00 91.81 84 LEU A O 1
ATOM 649 N N . LYS A 1 85 ? 0.012 5.830 20.618 1.00 87.88 85 LYS A N 1
ATOM 650 C CA . LYS A 1 85 ? 1.018 4.975 19.981 1.00 87.88 85 LYS A CA 1
ATOM 651 C C . LYS A 1 85 ? 0.546 3.525 19.910 1.00 87.88 85 LYS A C 1
ATOM 653 O O . LYS A 1 85 ? 0.316 2.915 20.949 1.00 87.88 85 LYS A O 1
ATOM 658 N N . GLY A 1 86 ? 0.447 2.966 18.706 1.00 87.81 86 GLY A N 1
ATOM 659 C CA . GLY A 1 86 ? 0.115 1.554 18.513 1.00 87.81 86 GLY A CA 1
ATOM 660 C C . GLY A 1 86 ? 1.091 0.611 19.233 1.00 87.81 86 GLY A C 1
ATOM 661 O O . GLY A 1 86 ? 2.278 0.892 19.378 1.00 87.81 86 GLY A O 1
ATOM 662 N N . SER A 1 87 ? 0.569 -0.523 19.686 1.00 85.81 87 SER A N 1
ATOM 663 C CA . SER A 1 87 ? 1.311 -1.594 20.359 1.00 85.81 87 SER A CA 1
ATOM 664 C C . SER A 1 87 ? 1.885 -2.642 19.408 1.00 85.81 87 SER A C 1
ATOM 666 O O . SER A 1 87 ? 2.704 -3.444 19.842 1.00 85.81 87 SER A O 1
ATOM 668 N N . PHE A 1 88 ? 1.445 -2.682 18.147 1.00 81.69 88 PHE A N 1
ATOM 669 C CA . PHE A 1 88 ? 1.989 -3.575 17.126 1.00 81.69 88 PHE A CA 1
ATOM 670 C C . PHE A 1 88 ? 3.006 -2.825 16.274 1.00 81.69 88 PHE A C 1
ATOM 672 O O . PHE A 1 88 ? 2.698 -1.777 15.710 1.00 81.69 88 PHE A O 1
ATOM 679 N N . ASP A 1 89 ? 4.201 -3.385 16.166 1.00 74.38 89 ASP A N 1
ATOM 680 C CA . ASP A 1 89 ? 5.251 -2.873 15.302 1.00 74.38 89 ASP A CA 1
ATOM 681 C C . ASP A 1 89 ? 5.200 -3.622 13.966 1.00 74.38 89 ASP A C 1
ATOM 683 O O . ASP A 1 89 ? 5.376 -4.842 13.908 1.00 74.38 89 ASP A O 1
ATOM 687 N N . ALA A 1 90 ? 4.923 -2.893 12.885 1.00 64.81 90 ALA A N 1
ATOM 688 C CA . ALA A 1 90 ? 4.803 -3.468 11.548 1.00 64.81 90 ALA A CA 1
ATOM 689 C C . ALA A 1 90 ? 6.149 -3.924 10.956 1.00 64.81 90 ALA A C 1
ATOM 691 O O . ALA A 1 90 ? 6.156 -4.803 10.092 1.00 64.81 90 ALA A O 1
ATOM 692 N N . VAL A 1 91 ? 7.269 -3.359 11.420 1.00 61.97 91 VAL A N 1
ATOM 693 C CA . VAL A 1 91 ? 8.626 -3.743 11.005 1.00 61.97 91 VAL A CA 1
ATOM 694 C C . VAL A 1 91 ? 9.019 -5.043 11.700 1.00 61.97 91 VAL A C 1
ATOM 696 O O . VAL A 1 91 ? 9.421 -6.003 11.044 1.00 61.97 91 VAL A O 1
ATOM 699 N N . GLU A 1 92 ? 8.817 -5.109 13.016 1.00 65.31 92 GLU A N 1
ATOM 700 C CA . GLU A 1 92 ? 9.111 -6.295 13.833 1.00 65.31 92 GLU A CA 1
ATOM 701 C C . GLU A 1 92 ? 8.047 -7.401 13.714 1.00 65.31 92 GLU A C 1
ATOM 703 O O . GLU A 1 92 ? 8.266 -8.529 14.160 1.00 65.31 92 GLU A O 1
ATOM 708 N N . LYS A 1 93 ? 6.884 -7.080 13.131 1.00 68.88 93 LYS A N 1
ATOM 709 C CA . LYS A 1 93 ? 5.723 -7.967 12.938 1.00 68.88 93 LYS A CA 1
ATOM 710 C C . LYS A 1 93 ? 5.253 -8.633 14.233 1.00 68.88 93 LYS A C 1
ATOM 712 O O . LYS A 1 93 ? 4.885 -9.807 14.240 1.00 68.88 93 LYS A O 1
ATOM 717 N N . LYS A 1 94 ? 5.272 -7.886 15.338 1.00 78.31 94 LYS A N 1
ATOM 718 C CA . LYS A 1 94 ? 4.841 -8.358 16.661 1.00 78.31 94 LYS A CA 1
ATOM 719 C C . LYS A 1 94 ? 4.324 -7.213 17.522 1.00 78.31 94 LYS A C 1
ATOM 721 O O . LYS A 1 94 ? 4.628 -6.046 17.287 1.00 78.31 94 LYS A O 1
ATOM 726 N N . GLU A 1 95 ? 3.574 -7.561 18.561 1.00 80.44 95 GLU A N 1
ATOM 727 C CA . GLU A 1 95 ? 3.255 -6.619 19.632 1.00 80.44 95 GLU A CA 1
ATOM 728 C C . GLU A 1 95 ? 4.512 -6.314 20.461 1.00 80.44 95 GLU A C 1
ATOM 730 O O . GLU A 1 95 ? 5.212 -7.224 20.906 1.00 80.44 95 GLU A O 1
ATOM 735 N N . THR A 1 96 ? 4.818 -5.032 20.651 1.00 82.69 96 THR A N 1
ATOM 736 C CA . THR A 1 96 ? 6.018 -4.531 21.341 1.00 82.69 96 THR A CA 1
ATOM 737 C C . THR A 1 96 ? 5.708 -3.848 22.673 1.00 82.69 96 THR A C 1
ATOM 739 O O . THR A 1 96 ? 6.627 -3.544 23.432 1.00 82.69 96 THR A O 1
ATOM 742 N N . GLY A 1 97 ? 4.431 -3.630 22.997 1.00 80.75 97 GLY A N 1
ATOM 743 C CA . GLY A 1 97 ? 4.016 -2.946 24.222 1.00 80.75 97 GLY A CA 1
ATOM 744 C C . GLY A 1 97 ? 2.561 -3.209 24.622 1.00 80.75 97 GLY A C 1
ATOM 745 O O . GLY A 1 97 ? 1.866 -3.982 23.960 1.00 80.75 97 GLY A O 1
ATOM 746 N N . PRO A 1 98 ? 2.083 -2.587 25.716 1.00 83.88 98 PRO A N 1
ATOM 747 C CA . PRO A 1 98 ? 0.675 -2.638 26.097 1.00 83.88 98 PRO A CA 1
ATOM 748 C C . PRO A 1 98 ? -0.200 -1.891 25.084 1.00 83.88 98 PRO A C 1
ATOM 750 O O . PRO A 1 98 ? 0.276 -1.046 24.328 1.00 83.88 98 PRO A O 1
ATOM 753 N N . LEU A 1 99 ? -1.502 -2.179 25.090 1.00 87.38 99 LEU A N 1
ATOM 754 C CA . LEU A 1 99 ? -2.460 -1.464 24.250 1.00 87.38 99 LEU A CA 1
ATOM 755 C C . LEU A 1 99 ? -2.522 0.021 24.643 1.00 87.38 99 LEU A C 1
ATOM 757 O O . LEU A 1 99 ? -2.709 0.349 25.814 1.00 87.38 99 LEU A O 1
ATOM 761 N N . SER A 1 100 ? -2.490 0.911 23.648 1.00 91.19 100 SER A N 1
ATOM 762 C CA . SER A 1 100 ? -2.690 2.365 23.808 1.00 91.19 100 SER A CA 1
ATOM 763 C C . SER A 1 100 ? -4.051 2.753 24.380 1.00 91.19 100 SER A C 1
ATOM 765 O O . SER A 1 100 ? -4.297 3.902 24.745 1.00 91.19 100 SER A O 1
ATOM 767 N N . ASN A 1 101 ? -4.982 1.806 24.398 1.00 93.94 101 ASN A N 1
ATOM 768 C CA . ASN A 1 101 ? -6.337 1.988 24.863 1.00 93.94 101 ASN A CA 1
ATOM 769 C C . ASN A 1 101 ? -6.912 0.647 25.318 1.00 93.94 101 ASN A C 1
ATOM 771 O O . ASN A 1 101 ? -6.523 -0.410 24.825 1.00 93.94 101 ASN A O 1
ATOM 775 N N . ASN A 1 102 ? -7.876 0.683 26.233 1.00 95.00 102 ASN A N 1
ATOM 776 C CA . ASN A 1 102 ? -8.659 -0.506 26.547 1.00 95.00 102 ASN A CA 1
ATOM 777 C C . ASN A 1 102 ? -10.020 -0.157 27.148 1.00 95.00 102 ASN A C 1
ATOM 779 O O . ASN A 1 102 ? -10.251 0.966 27.610 1.00 95.00 102 ASN A O 1
ATOM 783 N N . ILE A 1 103 ? -10.917 -1.142 27.152 1.00 96.25 103 ILE A N 1
ATOM 784 C CA . ILE A 1 103 ? -12.115 -1.149 27.983 1.00 96.25 103 ILE A CA 1
ATOM 785 C C . ILE A 1 103 ? -12.201 -2.505 28.677 1.00 96.25 103 ILE A C 1
ATOM 787 O O . ILE A 1 103 ? -12.286 -3.535 28.005 1.00 96.25 103 ILE A O 1
ATOM 791 N N . TRP A 1 104 ? -12.228 -2.498 30.009 1.00 97.19 104 TRP A N 1
ATOM 792 C CA . TRP A 1 104 ? -12.457 -3.696 30.809 1.00 97.19 104 TRP A CA 1
ATOM 793 C C . TRP A 1 104 ? -13.850 -3.706 31.424 1.00 97.19 104 TRP A C 1
ATOM 795 O O . TRP A 1 104 ? -14.400 -2.674 31.814 1.00 97.19 104 TRP A O 1
ATOM 805 N N . LEU A 1 105 ? -14.397 -4.908 31.542 1.00 96.62 105 LEU A N 1
ATOM 806 C CA . LEU A 1 105 ? -15.647 -5.202 32.216 1.00 96.62 105 LEU A CA 1
ATOM 807 C C . LEU A 1 105 ? -15.363 -6.188 33.353 1.00 96.62 105 LEU A C 1
ATOM 809 O O . LEU A 1 105 ? -14.981 -7.326 33.097 1.00 96.62 105 LEU A O 1
ATOM 813 N N . THR A 1 106 ? -15.569 -5.759 34.596 1.00 96.44 106 THR A N 1
ATOM 814 C CA . THR A 1 106 ? -15.523 -6.615 35.786 1.00 96.44 106 THR A CA 1
ATOM 815 C C . THR A 1 106 ? -16.950 -6.960 36.201 1.00 96.44 106 THR A C 1
ATOM 817 O O . THR A 1 106 ? -17.757 -6.075 36.466 1.00 96.44 106 THR A O 1
ATOM 820 N N . ILE A 1 107 ? -17.286 -8.247 36.245 1.00 94.75 107 ILE A N 1
ATOM 821 C CA . ILE A 1 107 ? -18.619 -8.759 36.576 1.00 94.75 107 ILE A CA 1
ATOM 822 C C . ILE A 1 107 ? -18.591 -9.348 37.985 1.00 94.75 107 ILE A C 1
ATOM 824 O O . ILE A 1 107 ? -17.767 -10.215 38.286 1.00 94.75 107 ILE A O 1
ATOM 828 N N . HIS A 1 108 ? -19.524 -8.908 38.831 1.00 92.19 108 HIS A N 1
ATOM 829 C CA . HIS A 1 108 ? -19.647 -9.356 40.218 1.00 92.19 108 HIS A CA 1
ATOM 830 C C . HIS A 1 108 ? -20.724 -10.440 40.319 1.00 92.19 108 HIS A C 1
ATOM 832 O O . HIS A 1 108 ? -21.903 -10.172 40.086 1.00 92.19 108 HIS A O 1
ATOM 838 N N . ASN A 1 109 ? -20.337 -11.668 40.682 1.00 82.81 109 ASN A N 1
ATOM 839 C CA . ASN A 1 109 ? -21.273 -12.792 40.850 1.00 82.81 109 ASN A CA 1
ATOM 840 C C . ASN A 1 109 ? -21.361 -13.334 42.291 1.00 82.81 109 ASN A C 1
ATOM 842 O O . ASN A 1 109 ? -22.004 -14.358 42.517 1.00 82.81 109 ASN A O 1
ATOM 846 N N . GLY A 1 110 ? -20.708 -12.669 43.249 1.00 76.38 110 GLY A N 1
ATOM 847 C CA . GLY A 1 110 ? -20.703 -13.031 44.670 1.00 76.38 110 GLY A CA 1
ATOM 848 C C . GLY A 1 110 ? -19.711 -14.129 45.076 1.00 76.38 110 GLY A C 1
ATOM 849 O O . GLY A 1 110 ? -19.440 -14.250 46.263 1.00 76.38 110 GLY A O 1
ATOM 850 N N . LYS A 1 111 ? -19.143 -14.897 44.133 1.00 78.75 111 LYS A N 1
ATOM 851 C CA . LYS A 1 111 ? -18.099 -15.904 44.413 1.00 78.75 111 LYS A CA 1
ATOM 852 C C . LYS A 1 111 ? -16.706 -15.406 44.048 1.00 78.75 111 LYS A C 1
ATOM 854 O O . LYS A 1 111 ? -15.776 -15.542 44.831 1.00 78.75 111 LYS A O 1
ATOM 859 N N . GLN A 1 112 ? -16.571 -14.841 42.852 1.00 87.75 112 GLN A N 1
ATOM 860 C CA . GLN A 1 112 ? -15.317 -14.292 42.348 1.00 87.75 112 GLN A CA 1
ATOM 861 C C . GLN A 1 112 ? -15.593 -13.214 41.300 1.00 87.75 112 GLN A C 1
ATOM 863 O O . GLN A 1 112 ? -16.611 -13.245 40.605 1.00 87.75 112 GLN A O 1
ATOM 868 N N . ASN A 1 113 ? -14.662 -12.276 41.153 1.00 91.31 113 ASN A N 1
ATOM 869 C CA . ASN A 1 113 ? -14.739 -11.281 40.094 1.00 91.31 113 ASN A CA 1
ATOM 870 C C . ASN A 1 113 ? -14.229 -11.871 38.778 1.00 91.31 113 ASN A C 1
ATOM 872 O O . ASN A 1 113 ? -13.187 -12.534 38.729 1.00 91.31 113 ASN A O 1
ATOM 876 N N . HIS A 1 114 ? -14.988 -11.613 37.719 1.00 94.00 114 HIS A N 1
ATOM 877 C CA . HIS A 1 114 ? -14.663 -11.992 36.351 1.00 94.00 114 HIS A CA 1
ATOM 878 C C . HIS A 1 114 ? -14.340 -10.729 35.566 1.00 94.00 114 HIS A C 1
ATOM 880 O O . HIS A 1 114 ? -15.230 -9.904 35.374 1.00 94.00 114 HIS A O 1
ATOM 886 N N . THR A 1 115 ? -13.101 -10.572 35.116 1.00 95.06 115 THR A N 1
ATOM 887 C CA . THR A 1 115 ? -12.663 -9.369 34.401 1.00 95.06 115 THR A CA 1
ATOM 888 C C . THR A 1 115 ? -12.298 -9.730 32.976 1.00 95.06 115 THR A C 1
ATOM 890 O O . THR A 1 115 ? -11.465 -10.609 32.762 1.00 95.06 115 THR A O 1
ATOM 893 N N . LEU A 1 116 ? -12.883 -9.036 32.004 1.00 94.38 116 LEU A N 1
ATOM 894 C CA . LEU A 1 116 ? -12.488 -9.158 30.606 1.00 94.38 116 LEU A CA 1
ATOM 895 C C . LEU A 1 116 ? -12.086 -7.820 30.000 1.00 94.38 116 LEU A C 1
ATOM 897 O O . LEU A 1 116 ? -12.705 -6.803 30.302 1.00 94.38 116 LEU A O 1
ATOM 901 N N . SER A 1 117 ? -11.101 -7.833 29.109 1.00 94.50 117 SER A N 1
ATOM 902 C CA . SER A 1 117 ? -10.929 -6.790 28.103 1.00 94.50 117 SER A CA 1
ATOM 903 C C . SER A 1 117 ? -11.918 -7.034 26.965 1.00 94.50 117 SER A C 1
ATOM 905 O O . SER A 1 117 ? -12.124 -8.165 26.526 1.00 94.50 117 SER A O 1
ATOM 907 N N . LEU A 1 118 ? -12.545 -5.961 26.486 1.00 94.75 118 LEU A N 1
ATOM 908 C CA . LEU A 1 118 ? -13.460 -6.008 25.342 1.00 94.75 118 LEU A CA 1
ATOM 909 C C . LEU A 1 118 ? -12.741 -5.933 23.989 1.00 94.75 118 LEU A C 1
ATOM 911 O O . LEU A 1 118 ? -13.401 -6.078 22.961 1.00 94.75 118 LEU A O 1
ATOM 915 N N . LEU A 1 119 ? -11.428 -5.687 24.000 1.00 92.00 119 LEU A N 1
ATOM 916 C CA . LEU A 1 119 ? -10.589 -5.524 22.814 1.00 92.00 119 LEU A CA 1
ATOM 917 C C . LEU A 1 119 ? -9.672 -6.718 22.558 1.00 92.00 119 LEU A C 1
ATOM 919 O O . LEU A 1 119 ? -9.443 -7.046 21.401 1.00 92.00 119 LEU A O 1
ATOM 923 N N . ASN A 1 120 ? -9.143 -7.339 23.615 1.00 86.44 120 ASN A N 1
ATOM 924 C CA . ASN A 1 120 ? -8.198 -8.445 23.505 1.00 86.44 120 ASN A CA 1
ATOM 925 C C . ASN A 1 120 ? -8.500 -9.498 24.574 1.00 86.44 120 ASN A C 1
ATOM 927 O O . ASN A 1 120 ? -8.274 -9.282 25.764 1.00 86.44 120 ASN A O 1
ATOM 931 N N . SER A 1 121 ? -9.011 -10.656 24.163 1.00 83.19 121 SER A N 1
ATOM 932 C CA . SER A 1 121 ? -9.428 -11.703 25.100 1.00 83.19 121 SER A CA 1
ATOM 933 C C . SER A 1 121 ? -8.273 -12.404 25.824 1.00 83.19 121 SER A C 1
ATOM 935 O O . SER A 1 121 ? -8.520 -13.088 26.818 1.00 83.19 121 SER A O 1
ATOM 937 N N . ASN A 1 122 ? -7.026 -12.223 25.377 1.00 81.06 122 ASN A N 1
ATOM 938 C CA . ASN A 1 122 ? -5.855 -12.902 25.944 1.00 81.06 122 ASN A CA 1
ATOM 939 C C . ASN A 1 122 ? -5.428 -12.351 27.315 1.00 81.06 122 ASN A C 1
ATOM 941 O O . ASN A 1 122 ? -4.625 -12.973 28.003 1.00 81.06 122 ASN A O 1
ATOM 945 N N . ILE A 1 123 ? -5.975 -11.207 27.735 1.00 85.12 123 ILE A N 1
ATOM 946 C CA . ILE A 1 123 ? -5.658 -10.541 29.014 1.00 85.12 123 ILE A CA 1
ATOM 947 C C . ILE A 1 123 ? -6.812 -10.617 30.029 1.00 85.12 123 ILE A C 1
ATOM 949 O O . ILE A 1 123 ? -6.902 -9.814 30.959 1.00 85.12 123 ILE A O 1
ATOM 953 N N . ASN A 1 124 ? -7.723 -11.575 29.846 1.00 91.25 124 ASN A N 1
ATOM 954 C CA . ASN A 1 124 ? -8.869 -11.778 30.727 1.00 91.25 124 ASN A CA 1
ATOM 955 C C . ASN A 1 124 ? -8.484 -12.528 32.011 1.00 91.25 124 ASN A C 1
ATOM 957 O O . ASN A 1 124 ? -7.584 -13.365 32.027 1.00 91.25 124 ASN A O 1
ATOM 961 N N . LYS A 1 125 ? -9.225 -12.276 33.094 1.00 92.38 125 LYS A N 1
ATOM 962 C CA . LYS A 1 125 ? -9.060 -12.939 34.392 1.00 92.38 125 LYS A CA 1
ATOM 963 C C . LYS A 1 125 ? -10.353 -13.633 34.802 1.00 92.38 125 LYS A C 1
ATOM 965 O O . LYS A 1 125 ? -11.404 -13.001 34.920 1.00 92.38 125 LYS A O 1
ATOM 970 N N . ASN A 1 126 ? -10.258 -14.936 35.070 1.00 91.94 126 ASN A N 1
ATOM 971 C CA . ASN A 1 126 ? -11.358 -15.805 35.504 1.00 91.94 126 ASN A CA 1
ATOM 972 C C . ASN A 1 126 ? -12.530 -15.930 34.509 1.00 91.94 126 ASN A C 1
ATOM 974 O O . ASN A 1 126 ? -13.592 -16.418 34.886 1.00 91.94 126 ASN A O 1
ATOM 978 N N . VAL A 1 127 ? -12.398 -15.486 33.257 1.00 91.12 127 VAL A N 1
ATOM 979 C CA . VAL A 1 127 ? -13.462 -15.575 32.246 1.00 91.12 127 VAL A CA 1
ATOM 980 C C . VAL A 1 127 ? -12.875 -15.697 30.847 1.00 91.12 127 VAL A C 1
ATOM 982 O O . VAL A 1 127 ? -11.873 -15.065 30.527 1.00 91.12 127 VAL A O 1
ATOM 985 N N . THR A 1 128 ? -13.552 -16.464 30.001 1.00 91.25 128 THR A N 1
ATOM 986 C CA . THR A 1 128 ? -13.276 -16.549 28.568 1.00 91.25 128 THR A CA 1
ATOM 987 C C . THR A 1 128 ? -14.575 -16.222 27.831 1.00 91.25 128 THR A C 1
ATOM 989 O O . THR A 1 128 ? -15.628 -16.739 28.220 1.00 91.25 128 THR A O 1
ATOM 992 N N . PRO A 1 129 ? -14.561 -15.332 26.823 1.00 92.75 129 PRO A N 1
ATOM 993 C CA . PRO A 1 129 ? -15.741 -15.068 26.012 1.00 92.75 129 PRO A CA 1
ATOM 994 C C . PRO A 1 129 ? -16.236 -16.363 25.359 1.00 92.75 129 PRO A C 1
ATOM 996 O O . PRO A 1 129 ? -15.443 -17.175 24.896 1.00 92.75 129 PRO A O 1
ATOM 999 N N . ALA A 1 130 ? -17.553 -16.545 25.302 1.00 94.69 130 ALA A N 1
ATOM 1000 C CA . ALA A 1 130 ? -18.176 -17.654 24.582 1.00 94.69 130 ALA A CA 1
ATOM 1001 C C . ALA A 1 130 ? -17.979 -17.528 23.062 1.00 94.69 130 ALA A C 1
ATOM 1003 O O . ALA A 1 130 ? -17.963 -18.529 22.355 1.00 94.69 130 ALA A O 1
ATOM 1004 N N . SER A 1 131 ? -17.851 -16.298 22.563 1.00 94.56 131 SER A N 1
ATOM 1005 C CA . SER A 1 131 ? -17.425 -16.005 21.195 1.00 94.56 131 SER A CA 1
ATOM 1006 C C . SER A 1 131 ? -16.922 -14.572 21.104 1.00 94.56 131 SER A C 1
ATOM 1008 O O . SER A 1 131 ? -17.479 -13.692 21.773 1.00 94.56 131 SER A O 1
ATOM 1010 N N . ILE A 1 132 ? -15.967 -14.324 20.214 1.00 94.81 132 ILE A N 1
ATOM 1011 C CA . ILE A 1 132 ? -15.572 -12.975 19.811 1.00 94.81 132 ILE A CA 1
ATOM 1012 C C . ILE A 1 132 ? -15.910 -12.740 18.342 1.00 94.81 132 ILE A C 1
ATOM 1014 O O . ILE A 1 132 ? -16.048 -13.676 17.554 1.00 94.81 132 ILE A O 1
ATOM 1018 N N . LYS A 1 133 ? -16.122 -11.475 17.986 1.00 96.19 133 LYS A N 1
ATOM 1019 C CA . LYS A 1 133 ? -16.297 -11.056 16.599 1.00 96.19 133 LYS A CA 1
ATOM 1020 C C . LYS A 1 133 ? -15.683 -9.677 16.403 1.00 96.19 133 LYS A C 1
ATOM 1022 O O . LYS A 1 133 ? -16.092 -8.735 17.080 1.00 96.19 133 LYS A O 1
ATOM 1027 N N . ILE A 1 134 ? -14.744 -9.553 15.475 1.00 96.75 134 ILE A N 1
ATOM 1028 C CA . ILE A 1 134 ? -14.132 -8.274 15.102 1.00 96.75 134 ILE A CA 1
ATOM 1029 C C . ILE A 1 134 ? -14.619 -7.930 13.698 1.00 96.75 134 ILE A C 1
ATOM 1031 O O . ILE A 1 134 ? -14.543 -8.769 12.801 1.00 96.75 134 ILE A O 1
ATOM 1035 N N . ILE A 1 135 ? -15.175 -6.734 13.515 1.00 95.88 135 ILE A N 1
ATOM 1036 C CA . ILE A 1 135 ? -15.764 -6.322 12.238 1.00 95.88 135 ILE A CA 1
ATOM 1037 C C . ILE A 1 135 ? -15.112 -5.037 11.754 1.00 95.88 135 ILE A C 1
ATOM 1039 O O . ILE A 1 135 ? -15.157 -4.022 12.450 1.00 95.88 135 ILE A O 1
ATOM 1043 N N . LYS A 1 136 ? -14.580 -5.066 10.532 1.00 93.00 136 LYS A N 1
ATOM 1044 C CA . LYS A 1 136 ? -14.216 -3.856 9.795 1.00 93.00 136 LYS A CA 1
ATOM 1045 C C . LYS A 1 136 ? -15.355 -3.452 8.887 1.00 93.00 136 LYS A C 1
ATOM 1047 O O . LYS A 1 136 ? -15.839 -4.259 8.087 1.00 93.00 136 LYS A O 1
ATOM 1052 N N . ARG A 1 137 ? -15.740 -2.185 8.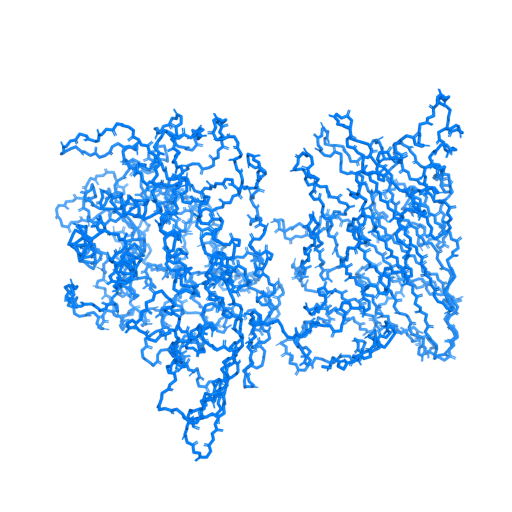973 1.00 89.12 137 ARG A N 1
ATOM 1053 C CA . ARG A 1 137 ? -16.762 -1.606 8.115 1.00 89.12 137 ARG A CA 1
ATOM 1054 C C . ARG A 1 137 ? -16.160 -0.469 7.303 1.00 89.12 137 ARG A C 1
ATOM 1056 O O . ARG A 1 137 ? -15.774 0.561 7.847 1.00 89.12 137 ARG A O 1
ATOM 1063 N N . SER A 1 138 ? -16.076 -0.679 5.993 1.00 81.94 138 SER A N 1
ATOM 1064 C CA . SER A 1 138 ? -15.518 0.290 5.047 1.00 81.94 138 SER A CA 1
ATOM 1065 C C . SER A 1 138 ? -16.392 1.534 4.905 1.00 81.94 138 SER A C 1
ATOM 1067 O O . SER A 1 138 ? -15.851 2.628 4.799 1.00 81.94 138 SER A O 1
ATOM 1069 N N . SER A 1 139 ? -17.719 1.375 4.968 1.00 79.50 139 SER A N 1
ATOM 1070 C CA . SER A 1 139 ? -18.687 2.449 4.724 1.00 79.50 139 SER A CA 1
ATOM 1071 C C . SER A 1 139 ? -18.478 3.662 5.638 1.00 79.50 139 SER A C 1
ATOM 1073 O O . SER A 1 139 ? -18.500 4.794 5.186 1.00 79.50 139 SER A O 1
ATOM 1075 N N . ASP A 1 140 ? -18.227 3.444 6.925 1.00 84.50 140 ASP A N 1
ATOM 1076 C CA . ASP A 1 140 ? -17.999 4.519 7.895 1.00 84.50 140 ASP A CA 1
ATOM 1077 C C . ASP A 1 140 ? -16.595 4.475 8.510 1.00 84.50 140 ASP A C 1
ATOM 1079 O O . ASP A 1 140 ? -16.365 5.097 9.548 1.00 84.50 140 ASP A O 1
ATOM 1083 N N . ARG A 1 141 ? -15.682 3.707 7.898 1.00 87.31 141 ARG A N 1
ATOM 1084 C CA . ARG A 1 141 ? -14.291 3.518 8.340 1.00 87.31 141 ARG A CA 1
ATOM 1085 C C . ARG A 1 141 ? -14.186 3.201 9.837 1.00 87.31 141 ARG A C 1
ATOM 1087 O O . ARG A 1 141 ? -13.356 3.753 10.556 1.00 87.31 141 ARG A O 1
ATOM 1094 N N . SER A 1 142 ? -15.045 2.299 10.321 1.00 92.75 142 SER A N 1
ATOM 1095 C CA . SER A 1 142 ? -15.089 1.909 11.735 1.00 92.75 142 SER A CA 1
ATOM 1096 C C . SER A 1 142 ? -14.646 0.470 11.984 1.00 92.75 142 SER A C 1
ATOM 1098 O O . SER A 1 142 ? -14.866 -0.436 11.172 1.00 92.75 142 SER A O 1
ATOM 1100 N N . MET A 1 143 ? -14.046 0.261 13.157 1.00 95.25 143 MET A N 1
ATOM 1101 C CA . MET A 1 143 ? -13.697 -1.054 13.688 1.00 95.25 143 MET A CA 1
ATOM 1102 C C . MET A 1 143 ? -14.612 -1.387 14.867 1.00 95.25 143 MET A C 1
ATOM 1104 O O . MET A 1 143 ? -14.822 -0.558 15.758 1.00 95.25 143 MET A O 1
ATOM 1108 N N . TRP A 1 144 ? -15.144 -2.607 14.883 1.00 97.25 144 TRP A N 1
ATOM 1109 C CA . TRP A 1 144 ? -16.030 -3.098 15.932 1.00 97.25 144 TRP A CA 1
ATOM 1110 C C . TRP A 1 144 ? -15.445 -4.313 16.636 1.00 97.25 144 TRP A C 1
ATOM 1112 O O . TRP A 1 144 ? -15.052 -5.271 15.980 1.00 97.25 144 TRP A O 1
ATOM 1122 N N . TYR A 1 145 ? -15.492 -4.316 17.966 1.00 97.56 145 TYR A N 1
ATOM 1123 C CA . TYR A 1 145 ? -15.097 -5.449 18.804 1.00 97.56 145 TYR A CA 1
ATOM 1124 C C . TYR A 1 145 ? -16.310 -5.946 19.571 1.00 97.56 145 TYR A C 1
ATOM 1126 O O . TYR A 1 145 ? -16.904 -5.218 20.372 1.00 97.56 145 TYR A O 1
ATOM 1134 N N . CYS A 1 146 ? -16.713 -7.180 19.301 1.00 97.62 146 CYS A N 1
ATOM 1135 C CA . CYS A 1 146 ? -17.910 -7.770 19.870 1.00 97.62 146 CYS A CA 1
ATOM 1136 C C . CYS A 1 146 ? -17.571 -9.011 20.683 1.00 97.62 146 CYS A C 1
ATOM 1138 O O . CYS A 1 146 ? -16.760 -9.834 20.264 1.00 97.62 146 CYS A O 1
ATOM 1140 N N . ASN A 1 147 ? -18.250 -9.174 21.814 1.00 96.75 147 ASN A N 1
ATOM 1141 C CA . ASN A 1 147 ? -18.061 -10.322 22.693 1.00 96.75 147 ASN A CA 1
ATOM 1142 C C . ASN A 1 147 ? -19.419 -10.896 23.103 1.00 96.75 147 ASN A C 1
ATOM 1144 O O . ASN A 1 147 ? -20.353 -10.151 23.409 1.00 96.75 147 ASN A O 1
ATOM 1148 N N . GLU A 1 148 ? -19.518 -12.221 23.160 1.00 96.69 148 GLU A N 1
ATOM 1149 C CA . GLU A 1 148 ? -20.578 -12.928 23.877 1.00 96.69 148 GLU A CA 1
ATOM 1150 C C . GLU A 1 148 ? -19.980 -13.542 25.139 1.00 96.69 148 GLU A C 1
ATOM 1152 O O . GLU A 1 148 ? -18.957 -14.216 25.082 1.00 96.69 148 GLU A O 1
ATOM 1157 N N . ILE A 1 149 ? -20.596 -13.303 26.293 1.00 95.31 149 ILE A N 1
ATOM 1158 C CA . ILE A 1 149 ? -20.056 -13.702 27.596 1.00 95.31 149 ILE A CA 1
ATOM 1159 C C . ILE A 1 149 ? -21.119 -14.520 28.314 1.00 95.31 149 ILE A C 1
ATOM 1161 O O . ILE A 1 149 ? -22.254 -14.061 28.460 1.00 95.31 149 ILE A O 1
ATOM 1165 N N . LYS A 1 150 ? -20.755 -15.716 28.782 1.00 94.25 150 LYS A N 1
ATOM 1166 C CA . LYS A 1 150 ? -21.624 -16.593 29.577 1.00 94.25 150 LYS A CA 1
ATOM 1167 C C . LYS A 1 150 ? -20.894 -16.997 30.853 1.00 94.25 150 LYS A C 1
ATOM 1169 O O . LYS A 1 150 ? -19.803 -17.549 30.779 1.00 94.25 150 LYS A O 1
ATOM 1174 N N . ILE A 1 151 ? -21.480 -16.704 32.014 1.00 90.31 151 ILE A N 1
ATOM 1175 C CA . ILE A 1 151 ? -20.920 -17.077 33.324 1.00 90.31 151 ILE A CA 1
ATOM 1176 C C . ILE A 1 151 ? -21.992 -17.840 34.101 1.00 90.31 151 ILE A C 1
ATOM 1178 O O . ILE A 1 151 ? -22.994 -17.271 34.552 1.00 90.31 151 ILE A O 1
ATOM 1182 N N . GLY A 1 152 ? -21.775 -19.148 34.248 1.00 85.50 152 GLY A N 1
ATOM 1183 C CA . GLY A 1 152 ? -22.783 -20.068 34.769 1.00 85.50 152 GLY A CA 1
ATOM 1184 C C . GLY A 1 152 ? -24.075 -20.035 33.942 1.00 85.50 152 GLY A C 1
ATOM 1185 O O . GLY A 1 152 ? -24.070 -19.687 32.766 1.00 85.50 152 GLY A O 1
ATOM 1186 N N . GLN A 1 153 ? -25.203 -20.369 34.573 1.00 82.06 153 GLN A N 1
ATOM 1187 C CA . GLN A 1 153 ? -26.522 -20.369 33.918 1.00 82.06 153 GLN A CA 1
ATOM 1188 C C . GLN A 1 153 ? -27.252 -19.016 33.990 1.00 82.06 153 GLN A C 1
ATOM 1190 O O . GLN A 1 153 ? -28.313 -18.859 33.394 1.00 82.06 153 GLN A O 1
ATOM 1195 N N . LYS A 1 154 ? -26.731 -18.046 34.758 1.00 86.31 154 LYS A N 1
ATOM 1196 C CA . LYS A 1 154 ? -27.472 -16.819 35.105 1.00 86.31 154 LYS A CA 1
ATOM 1197 C C . LYS A 1 154 ? -27.018 -15.569 34.350 1.00 86.31 154 LYS A C 1
ATOM 1199 O O . LYS A 1 154 ? -27.826 -14.673 34.112 1.00 86.31 154 LYS A O 1
ATOM 1204 N N . ILE A 1 155 ? -25.739 -15.484 33.978 1.00 90.38 155 ILE A N 1
ATOM 1205 C CA . ILE A 1 155 ? -25.173 -14.308 33.304 1.00 90.38 155 ILE A CA 1
ATOM 1206 C C . ILE A 1 155 ? -24.957 -14.632 31.833 1.00 90.38 155 ILE A C 1
ATOM 1208 O O . ILE A 1 155 ? -24.181 -15.527 31.502 1.00 90.38 155 ILE A O 1
ATOM 1212 N N . HIS A 1 156 ? -25.598 -13.855 30.963 1.00 95.31 156 HIS A N 1
ATOM 1213 C CA . HIS A 1 156 ? -25.395 -13.896 29.519 1.00 95.31 156 HIS A CA 1
ATOM 1214 C C . HIS A 1 156 ? -25.391 -12.472 28.976 1.00 95.31 156 HIS A C 1
ATOM 1216 O O . HIS A 1 156 ? -26.383 -11.758 29.104 1.00 95.31 156 HIS A O 1
ATOM 1222 N N . LEU A 1 157 ? -24.273 -12.041 28.399 1.00 95.50 157 LEU A N 1
ATOM 1223 C CA . LEU A 1 157 ? -24.094 -10.684 27.894 1.00 95.50 157 LEU A CA 1
ATOM 1224 C C . LEU A 1 157 ? -23.643 -10.705 26.439 1.00 95.50 157 LEU A C 1
ATOM 1226 O O . LEU A 1 157 ? -22.897 -11.594 26.025 1.00 95.50 157 LEU A O 1
ATOM 1230 N N . LYS A 1 158 ? -24.036 -9.671 25.698 1.00 97.56 158 LYS A N 1
ATOM 1231 C CA . LYS A 1 158 ? -23.412 -9.309 24.425 1.00 97.56 158 LYS A CA 1
ATOM 1232 C C . LYS A 1 158 ? -22.886 -7.886 24.491 1.00 97.56 158 LYS A C 1
ATOM 1234 O O . LYS A 1 158 ? -23.585 -7.003 24.987 1.00 97.56 158 LYS A O 1
ATOM 1239 N N . THR A 1 159 ? -21.683 -7.665 23.979 1.00 97.88 159 THR A N 1
ATOM 1240 C CA . THR A 1 159 ? -21.084 -6.333 23.870 1.00 97.88 159 THR A CA 1
ATOM 1241 C C . THR A 1 159 ? -20.694 -6.029 22.434 1.00 97.88 159 THR A C 1
ATOM 1243 O O . THR A 1 159 ? -20.319 -6.938 21.698 1.00 97.88 159 THR A O 1
ATOM 1246 N N . ALA A 1 160 ? -20.792 -4.760 22.040 1.00 98.00 160 ALA A N 1
ATOM 1247 C CA . ALA A 1 160 ? -20.298 -4.257 20.762 1.00 98.00 160 ALA A CA 1
ATOM 1248 C C . ALA A 1 160 ? -19.652 -2.884 20.972 1.00 98.00 160 ALA A C 1
ATOM 1250 O O . ALA A 1 160 ? -20.330 -1.927 21.350 1.00 98.00 160 ALA A O 1
ATOM 1251 N N . LEU A 1 161 ? -18.342 -2.805 20.763 1.00 98.06 161 LEU A N 1
ATOM 1252 C CA . LEU A 1 161 ? -17.542 -1.591 20.879 1.00 98.06 161 LEU A CA 1
ATOM 1253 C C . LEU A 1 161 ? -17.187 -1.078 19.486 1.00 98.06 161 LEU A C 1
ATOM 1255 O O . LEU A 1 161 ? -16.375 -1.702 18.814 1.00 98.06 161 LEU A O 1
ATOM 1259 N N . LYS A 1 162 ? -17.768 0.052 19.079 1.00 97.44 162 LYS A N 1
ATOM 1260 C CA . LYS A 1 162 ? -17.398 0.798 17.869 1.00 97.44 162 LYS A CA 1
ATOM 1261 C C . LYS A 1 162 ? -16.261 1.760 18.178 1.00 97.44 162 LYS A C 1
ATOM 1263 O O . LYS A 1 162 ? -16.337 2.488 19.172 1.00 97.44 162 LYS A O 1
ATOM 1268 N N . ILE A 1 163 ? -15.276 1.818 17.290 1.00 97.56 163 ILE A N 1
ATOM 1269 C CA . ILE A 1 163 ? -14.211 2.817 17.298 1.00 97.56 163 ILE A CA 1
ATOM 1270 C C . ILE A 1 163 ? -14.118 3.461 15.914 1.00 97.56 163 ILE A C 1
ATOM 1272 O O . ILE A 1 163 ? -14.162 2.758 14.903 1.00 97.56 163 ILE A O 1
ATOM 1276 N N . GLN A 1 164 ? -14.051 4.792 15.878 1.00 95.69 164 GLN A N 1
ATOM 1277 C CA . GLN A 1 164 ? -14.090 5.585 14.650 1.00 95.69 164 GLN A CA 1
ATOM 1278 C C . GLN A 1 164 ? -13.323 6.905 14.833 1.00 95.69 164 GLN A C 1
ATOM 1280 O O . GLN A 1 164 ? -13.347 7.478 15.927 1.00 95.69 164 GLN A O 1
ATOM 1285 N N . LEU A 1 165 ? -12.678 7.392 13.770 1.00 95.56 165 LEU A N 1
ATOM 1286 C CA . LEU A 1 165 ? -12.142 8.752 13.688 1.00 95.56 165 LEU A CA 1
ATOM 1287 C C . LEU A 1 165 ? -13.231 9.683 13.134 1.00 95.56 165 LEU A C 1
ATOM 1289 O O . LEU A 1 165 ? -13.935 9.329 12.193 1.00 95.56 165 LEU A O 1
ATOM 1293 N N . ILE A 1 166 ? -13.411 10.856 13.733 1.00 95.00 166 ILE A N 1
ATOM 1294 C CA . ILE A 1 166 ? -14.292 11.919 13.225 1.00 95.00 166 ILE A CA 1
ATOM 1295 C C . ILE A 1 166 ? -13.631 13.283 13.446 1.00 95.00 166 ILE A C 1
ATOM 1297 O O . ILE A 1 166 ? -12.742 13.407 14.287 1.00 95.00 166 ILE A O 1
ATOM 1301 N N . ASP A 1 167 ? -14.110 14.324 12.772 1.00 92.00 167 ASP A N 1
ATOM 1302 C CA . ASP A 1 167 ? -13.670 15.706 12.994 1.00 92.00 167 ASP A CA 1
ATOM 1303 C C . ASP A 1 167 ? -14.708 16.518 13.802 1.00 92.00 167 ASP A C 1
ATOM 1305 O O . ASP A 1 167 ? -15.911 16.515 13.505 1.00 92.00 167 ASP A O 1
ATOM 1309 N N . SER A 1 168 ? -14.268 17.221 14.854 1.00 93.06 168 SER A N 1
ATOM 1310 C CA . SER A 1 168 ? -15.140 18.083 15.670 1.00 93.06 168 SER A CA 1
ATOM 1311 C C . SER A 1 168 ? -15.235 19.535 15.185 1.00 93.06 168 SER A C 1
ATOM 1313 O O . SER A 1 168 ? -15.998 20.311 15.760 1.00 93.06 168 SER A O 1
ATOM 1315 N N . GLY A 1 169 ? -14.461 19.925 14.178 1.00 91.19 169 GLY A N 1
ATOM 1316 C CA . GLY A 1 169 ? -14.182 21.298 13.756 1.00 91.19 169 GLY A CA 1
ATOM 1317 C C . GLY A 1 169 ? -13.092 21.988 14.585 1.00 91.19 169 GLY A C 1
ATOM 1318 O O . GLY A 1 169 ? -12.496 22.946 14.114 1.00 91.19 169 GLY A O 1
ATOM 1319 N N . SER A 1 170 ? -12.815 21.504 15.801 1.00 93.38 170 SER A N 1
ATOM 1320 C CA . SER A 1 170 ? -11.716 21.985 16.656 1.00 93.38 170 SER A CA 1
ATOM 1321 C C . SER A 1 170 ? -10.488 21.066 16.622 1.00 93.38 170 SER A C 1
ATOM 1323 O O . SER A 1 170 ? -9.510 21.323 17.327 1.00 93.38 170 SER A O 1
ATOM 1325 N N . GLY A 1 171 ? -10.584 19.964 15.877 1.00 94.50 171 GLY A N 1
ATOM 1326 C CA . GLY A 1 171 ? -9.552 18.951 15.716 1.00 94.50 171 GLY A CA 1
ATOM 1327 C C . GLY A 1 171 ? -10.109 17.525 15.610 1.00 94.50 171 GLY A C 1
ATOM 1328 O O . GLY A 1 171 ? -11.323 17.303 15.719 1.00 94.50 171 GLY A O 1
ATOM 1329 N N . PRO A 1 172 ? -9.227 16.540 15.388 1.00 96.69 172 PRO A N 1
ATOM 1330 C CA . PRO A 1 172 ? -9.606 15.143 15.226 1.00 96.69 172 PRO A CA 1
ATOM 1331 C C . PRO A 1 172 ? -10.063 14.503 16.541 1.00 96.69 172 PRO A C 1
ATOM 1333 O O . PRO A 1 172 ? -9.560 14.802 17.630 1.00 96.69 172 PRO A O 1
ATOM 1336 N N . VAL A 1 173 ? -11.008 13.571 16.428 1.00 97.56 173 VAL A N 1
ATOM 1337 C CA . VAL A 1 173 ? -11.622 12.855 17.545 1.00 97.56 173 VAL A CA 1
ATOM 1338 C C . VAL A 1 173 ? -11.602 11.354 17.309 1.00 97.56 173 VAL A C 1
ATOM 1340 O O . VAL A 1 173 ? -12.244 10.852 16.391 1.00 97.56 173 VAL A O 1
ATOM 1343 N N . LEU A 1 174 ? -10.974 10.619 18.224 1.00 97.88 174 LEU A N 1
ATOM 1344 C CA . LEU A 1 174 ? -11.191 9.183 18.352 1.00 97.88 174 LEU A CA 1
ATOM 1345 C C . LEU A 1 174 ? -12.425 8.938 19.226 1.00 97.88 174 LEU A C 1
ATOM 1347 O O . LEU A 1 174 ? -12.404 9.190 20.434 1.00 97.88 174 LEU A O 1
ATOM 1351 N N . LEU A 1 175 ? -13.506 8.446 18.625 1.00 97.75 175 LEU A N 1
ATOM 1352 C CA . LEU A 1 175 ? -14.764 8.169 19.311 1.00 97.75 175 LEU A CA 1
ATOM 1353 C C . LEU A 1 175 ? -14.924 6.666 19.571 1.00 97.75 175 LEU A C 1
ATOM 1355 O O . LEU A 1 175 ? -14.955 5.862 18.642 1.00 97.75 175 LEU A O 1
ATOM 1359 N N . LYS A 1 176 ? -15.084 6.298 20.846 1.00 97.56 176 LYS A N 1
ATOM 1360 C CA . LYS A 1 176 ? -15.397 4.942 21.315 1.00 97.56 176 LYS A CA 1
ATOM 1361 C C . LYS A 1 176 ? -16.838 4.887 21.804 1.00 97.56 176 LYS A C 1
ATOM 1363 O O . LYS A 1 176 ? -17.230 5.679 22.660 1.00 97.56 176 LYS A O 1
ATOM 1368 N N . ARG A 1 177 ? -17.624 3.930 21.314 1.00 97.56 177 ARG A N 1
ATOM 1369 C CA . ARG A 1 177 ? -19.012 3.713 21.749 1.00 97.56 177 ARG A CA 1
ATOM 1370 C C . ARG A 1 177 ? -19.228 2.239 22.038 1.00 97.56 177 ARG A C 1
ATOM 1372 O O . ARG A 1 177 ? -19.094 1.405 21.152 1.00 97.56 177 ARG A O 1
ATOM 1379 N N . LEU A 1 178 ? -19.561 1.920 23.279 1.00 98.25 178 LEU A N 1
ATOM 1380 C CA . LEU A 1 178 ? -19.819 0.571 23.752 1.00 98.25 178 LEU A CA 1
ATOM 1381 C C . LEU A 1 178 ? -21.312 0.374 23.984 1.00 98.25 178 LEU A C 1
ATOM 1383 O O . LEU A 1 178 ? -21.916 1.086 24.779 1.00 98.25 178 LEU A O 1
ATOM 1387 N N . TYR A 1 179 ? -21.870 -0.654 23.362 1.00 98.06 179 TYR A N 1
ATOM 1388 C CA . TYR A 1 179 ? -23.181 -1.205 23.670 1.00 98.06 179 TYR A CA 1
ATOM 1389 C C . TYR A 1 179 ? -23.025 -2.464 24.530 1.00 98.06 179 TYR A C 1
ATOM 1391 O O . TYR A 1 179 ? -22.256 -3.356 24.171 1.00 98.06 179 TYR A O 1
ATOM 1399 N N . ILE A 1 180 ? -23.756 -2.558 25.643 1.00 97.81 180 ILE A N 1
ATOM 1400 C CA . ILE A 1 180 ? -23.824 -3.747 26.507 1.00 97.81 180 ILE A CA 1
ATOM 1401 C C . ILE A 1 180 ? -25.281 -4.186 26.599 1.00 97.81 180 ILE A C 1
ATOM 1403 O O . ILE A 1 180 ? -26.132 -3.404 27.017 1.00 97.81 180 ILE A O 1
ATOM 1407 N N . LYS A 1 181 ? -25.570 -5.444 26.266 1.00 96.75 181 LYS A N 1
ATOM 1408 C CA . LYS A 1 181 ? -26.906 -6.042 26.356 1.00 96.75 181 LYS A CA 1
ATOM 1409 C C . LYS A 1 181 ? -26.904 -7.206 27.333 1.00 96.75 181 LYS A C 1
ATOM 1411 O O . LYS A 1 181 ? -26.164 -8.170 27.139 1.00 96.75 181 LYS A O 1
ATOM 1416 N N . ASN A 1 182 ? -27.754 -7.128 28.355 1.00 96.19 182 ASN A N 1
ATOM 1417 C CA . ASN A 1 182 ? -27.956 -8.214 29.304 1.00 96.19 182 ASN A CA 1
ATOM 1418 C C . ASN A 1 182 ? -29.074 -9.140 28.814 1.00 96.19 182 ASN A C 1
ATOM 1420 O O . ASN A 1 182 ? -30.240 -8.756 28.808 1.00 96.19 182 ASN A O 1
ATOM 1424 N N . LEU A 1 183 ? -28.703 -10.349 28.404 1.00 95.69 183 LEU A N 1
ATOM 1425 C CA . LEU A 1 183 ? -29.606 -11.424 27.983 1.00 95.69 183 LEU A CA 1
ATOM 1426 C C . LEU A 1 183 ? -29.835 -12.459 29.099 1.00 95.69 183 LEU A C 1
ATOM 1428 O O . LEU A 1 183 ? -30.580 -13.417 28.913 1.00 95.69 183 LEU A O 1
ATOM 1432 N N . GLY A 1 184 ? -29.171 -12.291 30.245 1.00 92.69 184 GLY A N 1
ATOM 1433 C CA . GLY A 1 184 ? -29.289 -13.175 31.393 1.00 92.69 184 GLY A CA 1
ATOM 1434 C C . GLY A 1 184 ? -30.614 -13.020 32.138 1.00 92.69 184 GLY A C 1
ATOM 1435 O O . GLY A 1 184 ? -31.377 -12.069 31.951 1.00 92.69 184 GLY A O 1
ATOM 1436 N N . ASN A 1 185 ? -30.864 -13.958 33.049 1.00 89.88 185 ASN A N 1
ATOM 1437 C CA . ASN A 1 185 ? -32.073 -13.979 33.876 1.00 89.88 185 ASN A CA 1
ATOM 1438 C C . ASN A 1 185 ? -31.966 -13.115 35.149 1.00 89.88 185 ASN A C 1
ATOM 1440 O O . ASN A 1 185 ? -32.956 -12.964 35.865 1.00 89.88 185 ASN A O 1
ATOM 1444 N N . GLN A 1 186 ? -30.799 -12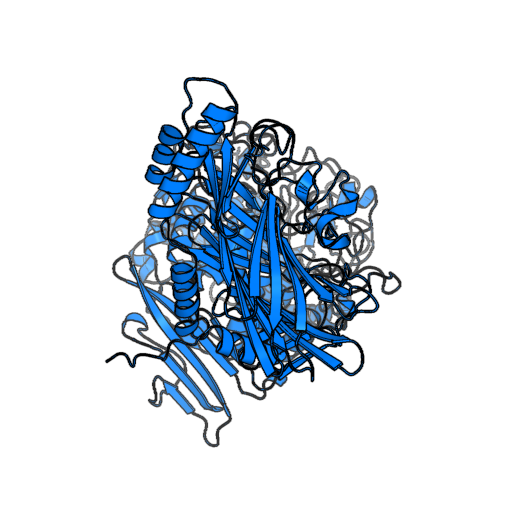.520 35.414 1.00 91.06 186 GLN A N 1
ATOM 1445 C CA . GLN A 1 186 ? -30.548 -11.643 36.558 1.00 91.06 186 GLN A CA 1
ATOM 1446 C C . GLN A 1 186 ? -29.990 -10.282 36.134 1.00 91.06 186 GLN A C 1
ATOM 1448 O O . GLN A 1 186 ? -29.465 -10.117 35.032 1.00 91.06 186 GLN A O 1
ATOM 1453 N N . ASN A 1 187 ? -30.075 -9.301 37.032 1.00 91.62 187 ASN A N 1
ATOM 1454 C CA . ASN A 1 187 ? -29.470 -7.990 36.813 1.00 91.62 187 ASN A CA 1
ATOM 1455 C C . ASN A 1 187 ? -27.941 -8.108 36.775 1.00 91.62 187 ASN A C 1
ATOM 1457 O O . ASN A 1 187 ? -27.335 -8.752 37.633 1.00 91.62 187 ASN A O 1
ATOM 1461 N N . LEU A 1 188 ? -27.324 -7.459 35.792 1.00 93.00 188 LEU A N 1
ATOM 1462 C CA . LEU A 1 188 ? -25.877 -7.366 35.679 1.00 93.00 188 LEU A CA 1
ATOM 1463 C C . LEU A 1 188 ? -25.366 -6.324 36.670 1.00 93.00 188 LEU A C 1
ATOM 1465 O O . LEU A 1 188 ? -25.688 -5.148 36.522 1.00 93.00 188 LEU A O 1
ATOM 1469 N N . LYS A 1 189 ? -24.529 -6.750 37.619 1.00 95.12 189 LYS A N 1
ATOM 1470 C CA . LYS A 1 189 ? -23.766 -5.867 38.507 1.00 95.12 189 LYS A CA 1
ATOM 1471 C C . LYS A 1 189 ? -22.275 -5.997 38.223 1.00 95.12 189 LYS A C 1
ATOM 1473 O O . LYS A 1 189 ? -21.777 -7.106 38.026 1.00 95.12 189 LYS A O 1
ATOM 1478 N N . GLY A 1 190 ? -21.570 -4.876 38.218 1.00 96.00 190 GLY A N 1
ATOM 1479 C CA . GLY A 1 190 ? -20.140 -4.870 37.941 1.00 96.00 190 GLY A CA 1
ATOM 1480 C C . GLY A 1 190 ? -19.555 -3.475 37.800 1.00 96.00 190 GLY A C 1
ATOM 1481 O O . GLY A 1 190 ? -20.212 -2.477 38.110 1.00 96.00 190 GLY A O 1
ATOM 1482 N N . THR A 1 191 ? -18.345 -3.433 37.264 1.00 97.81 191 THR A N 1
ATOM 1483 C CA . THR A 1 191 ? -17.576 -2.216 37.027 1.00 97.81 191 THR A CA 1
ATOM 1484 C C . THR A 1 191 ? -17.087 -2.192 35.581 1.00 97.81 191 THR A C 1
ATOM 1486 O O . THR A 1 191 ? -16.638 -3.205 35.047 1.00 97.81 191 THR A O 1
ATOM 1489 N N . LEU A 1 192 ? -17.184 -1.035 34.933 1.00 98.06 192 LEU A N 1
ATOM 1490 C CA . LEU A 1 192 ? -16.588 -0.760 33.631 1.00 98.06 192 LEU A CA 1
ATOM 1491 C C . LEU A 1 192 ? -15.413 0.197 33.802 1.00 98.06 192 LEU A C 1
ATOM 1493 O O . LEU A 1 192 ? -15.538 1.227 34.465 1.00 98.06 192 LEU A O 1
ATOM 1497 N N . TRP A 1 193 ? -14.305 -0.134 33.155 1.00 98.06 193 TRP A N 1
ATOM 1498 C CA . TRP A 1 193 ? -13.079 0.648 33.148 1.00 98.06 193 TRP A CA 1
ATOM 1499 C C . TRP A 1 193 ? -12.741 1.037 31.715 1.00 98.06 193 TRP A C 1
ATOM 1501 O O . TRP A 1 193 ? -12.699 0.164 30.856 1.00 98.06 193 TRP A O 1
ATOM 1511 N N . ALA A 1 194 ? -12.491 2.314 31.441 1.00 97.44 194 ALA A N 1
ATOM 1512 C CA . ALA A 1 194 ? -12.037 2.782 30.130 1.00 97.44 194 ALA A CA 1
ATOM 1513 C C . ALA A 1 194 ? -10.691 3.490 30.267 1.00 97.44 194 ALA A C 1
ATOM 1515 O O . ALA A 1 194 ? -10.532 4.305 31.174 1.00 97.44 194 ALA A O 1
ATOM 1516 N N . TYR A 1 195 ? -9.754 3.187 29.367 1.00 96.44 195 TYR A N 1
ATOM 1517 C CA . TYR A 1 195 ? -8.370 3.652 29.422 1.00 96.44 195 TYR A CA 1
ATOM 1518 C C . TYR A 1 195 ? -7.858 4.165 28.073 1.00 96.44 195 TYR A C 1
ATOM 1520 O O . TYR A 1 195 ? -8.249 3.652 27.015 1.00 96.44 195 TYR A O 1
ATOM 1528 N N . LEU A 1 196 ? -6.979 5.167 28.141 1.00 95.88 196 LEU A N 1
ATOM 1529 C CA . LEU A 1 196 ? -6.153 5.694 27.057 1.00 95.88 196 LEU A CA 1
ATOM 1530 C C . LEU A 1 196 ? -4.760 6.038 27.614 1.00 95.88 196 LEU A C 1
ATOM 1532 O O . LEU A 1 196 ? -4.666 6.708 28.645 1.00 95.88 196 LEU A O 1
ATOM 1536 N N . ASP A 1 197 ? -3.699 5.629 26.924 1.00 92.25 197 ASP A N 1
ATOM 1537 C CA . ASP A 1 197 ? -2.327 6.071 27.192 1.00 92.25 197 ASP A CA 1
ATOM 1538 C C . ASP A 1 197 ? -2.069 7.386 26.448 1.00 92.25 197 ASP A C 1
ATOM 1540 O O . ASP A 1 197 ? -2.036 7.408 25.219 1.00 92.25 197 ASP A O 1
ATOM 1544 N N . LEU A 1 198 ? -1.968 8.501 27.176 1.00 90.75 198 LEU A N 1
ATOM 1545 C CA . LEU A 1 198 ? -2.032 9.852 26.606 1.00 90.75 198 LEU A CA 1
ATOM 1546 C C . LEU A 1 198 ? -0.734 10.636 26.765 1.00 90.75 198 LEU A C 1
ATOM 1548 O O . LEU A 1 198 ? -0.769 11.871 26.718 1.00 90.75 198 LEU A O 1
ATOM 1552 N N . GLN A 1 199 ? 0.393 9.941 26.875 1.00 82.38 199 GLN A N 1
ATOM 1553 C CA . GLN A 1 199 ? 1.715 10.561 26.916 1.00 82.38 199 GLN A CA 1
ATOM 1554 C C . GLN A 1 199 ? 1.900 11.551 25.754 1.00 82.38 199 GLN A C 1
ATOM 1556 O O . GLN A 1 199 ? 1.455 11.323 24.622 1.00 82.38 199 GLN A O 1
ATOM 1561 N N . GLY A 1 200 ? 2.482 12.710 26.048 1.00 71.50 200 GLY A N 1
ATOM 1562 C CA . GLY A 1 200 ? 2.822 13.711 25.046 1.00 71.50 200 GLY A CA 1
ATOM 1563 C C . GLY A 1 200 ? 3.902 13.193 24.099 1.00 71.50 200 GLY A C 1
ATOM 1564 O O . GLY A 1 200 ? 4.816 12.474 24.501 1.00 71.50 200 GLY A O 1
ATOM 1565 N N . THR A 1 201 ? 3.849 13.584 22.825 1.00 71.88 201 THR A N 1
ATOM 1566 C CA . THR A 1 201 ? 4.988 13.334 21.931 1.00 71.88 201 THR A CA 1
ATOM 1567 C C . THR A 1 201 ? 6.119 14.280 22.332 1.00 71.88 201 THR A C 1
ATOM 1569 O O . THR A 1 201 ? 6.077 15.464 22.008 1.00 71.88 201 THR A O 1
ATOM 1572 N N . GLN A 1 202 ? 7.102 13.773 23.080 1.00 65.38 202 GLN A N 1
ATOM 1573 C CA . GLN A 1 202 ? 8.302 14.523 23.494 1.00 65.38 202 GLN A CA 1
ATOM 1574 C C . GLN A 1 202 ? 9.582 14.048 22.783 1.00 65.38 202 GLN A C 1
ATOM 1576 O O . GLN A 1 202 ? 10.656 14.619 22.980 1.00 65.38 202 GLN A O 1
ATOM 1581 N N . TYR A 1 203 ? 9.447 13.065 21.881 1.00 57.16 203 TYR A N 1
ATOM 1582 C CA . TYR A 1 203 ? 10.522 12.498 21.054 1.00 57.16 203 TYR A CA 1
ATOM 1583 C C . TYR A 1 203 ? 11.271 13.532 20.193 1.00 57.16 203 TYR A C 1
ATOM 1585 O O . TYR A 1 203 ? 12.322 13.231 19.641 1.00 57.16 203 TYR A O 1
ATOM 1593 N N . PHE A 1 204 ? 10.759 14.761 20.088 1.00 56.94 204 PHE A N 1
ATOM 1594 C CA . PHE A 1 204 ? 11.328 15.833 19.273 1.00 56.94 204 PHE A CA 1
ATOM 1595 C C . PHE A 1 204 ? 12.650 16.414 19.792 1.00 56.94 204 PHE A C 1
ATOM 1597 O O . PHE A 1 204 ? 13.271 17.186 19.066 1.00 56.94 204 PHE A O 1
ATOM 1604 N N . ALA A 1 205 ? 13.058 16.102 21.026 1.00 50.00 205 ALA A N 1
ATOM 1605 C CA . ALA A 1 205 ? 14.236 16.721 21.643 1.00 50.00 205 ALA A CA 1
ATOM 1606 C C . ALA A 1 205 ? 15.063 15.786 22.538 1.00 50.00 205 ALA A C 1
ATOM 1608 O O . ALA A 1 205 ? 16.279 15.933 22.630 1.00 50.00 205 ALA A O 1
ATOM 1609 N N . TYR A 1 206 ? 14.419 14.813 23.184 1.00 50.41 206 TYR A N 1
ATOM 1610 C CA . TYR A 1 206 ? 15.063 13.832 24.049 1.00 50.41 206 TYR A CA 1
ATOM 1611 C C . TYR A 1 206 ? 14.409 12.471 23.808 1.00 50.41 206 TYR A C 1
ATOM 1613 O O . TYR A 1 206 ? 13.197 12.405 23.624 1.00 50.41 206 TYR A O 1
ATOM 1621 N N . ASN A 1 207 ? 15.161 11.369 23.881 1.00 55.50 207 ASN A N 1
ATOM 1622 C CA . ASN A 1 207 ? 14.600 10.008 23.952 1.00 55.50 207 ASN A CA 1
ATOM 1623 C C . ASN A 1 207 ? 13.884 9.767 25.308 1.00 55.50 207 ASN A C 1
ATOM 1625 O O . ASN A 1 207 ? 14.159 8.796 26.007 1.00 55.50 207 ASN A O 1
ATOM 1629 N N . LYS A 1 208 ? 13.013 10.692 25.731 1.00 60.94 208 LYS A N 1
ATOM 1630 C CA . LYS A 1 208 ? 12.237 10.685 26.976 1.00 60.94 208 LYS A CA 1
ATOM 1631 C C . LYS A 1 208 ? 10.772 10.942 26.635 1.00 60.94 208 LYS A C 1
ATOM 1633 O O . LYS A 1 208 ? 10.487 11.788 25.796 1.00 60.94 208 LYS A O 1
ATOM 1638 N N . SER A 1 209 ? 9.853 10.226 27.281 1.00 63.19 209 SER A N 1
ATOM 1639 C CA . SER A 1 209 ? 8.438 10.211 26.886 1.00 63.19 209 SER A CA 1
ATOM 1640 C C . SER A 1 209 ? 7.476 11.003 27.784 1.00 63.19 209 SER A C 1
ATOM 1642 O O . SER A 1 209 ? 6.332 11.163 27.387 1.00 63.19 209 SER A O 1
ATOM 1644 N N . ALA A 1 210 ? 7.878 11.495 28.970 1.00 65.75 210 ALA A N 1
ATOM 1645 C CA . ALA A 1 210 ? 6.901 11.993 29.960 1.00 65.75 210 ALA A CA 1
ATOM 1646 C C . ALA A 1 210 ? 7.433 13.046 30.964 1.00 65.75 210 ALA A C 1
ATOM 1648 O O . ALA A 1 210 ? 7.292 12.878 32.176 1.00 65.75 210 ALA A O 1
ATOM 1649 N N . TRP A 1 211 ? 8.087 14.124 30.516 1.00 66.62 211 TRP A N 1
ATOM 1650 C CA . TRP A 1 211 ? 8.652 15.128 31.444 1.00 66.62 211 TRP A CA 1
ATOM 1651 C C . TRP A 1 211 ? 7.754 16.339 31.720 1.00 66.62 211 TRP A C 1
ATOM 1653 O O . TRP A 1 211 ? 7.763 16.856 32.835 1.00 66.62 211 TRP A O 1
ATOM 1663 N N . TYR A 1 212 ? 6.959 16.762 30.739 1.00 78.56 212 TYR A N 1
ATOM 1664 C CA . TYR A 1 212 ? 6.213 18.038 30.766 1.00 78.56 212 TYR A CA 1
ATOM 1665 C C . TYR A 1 212 ? 4.701 17.865 30.623 1.00 78.56 212 TYR A C 1
ATOM 1667 O O . TYR A 1 212 ? 3.981 18.820 30.328 1.00 78.56 212 TYR A O 1
ATOM 1675 N N . ASP A 1 213 ? 4.223 16.641 30.812 1.00 87.62 213 ASP A N 1
ATOM 1676 C CA . ASP A 1 213 ? 2.810 16.333 30.697 1.00 87.62 213 ASP A CA 1
ATOM 1677 C C . ASP A 1 213 ? 2.075 16.786 31.967 1.00 87.62 213 ASP A C 1
ATOM 1679 O O . ASP A 1 213 ? 2.574 16.667 33.091 1.00 87.62 213 ASP A O 1
ATOM 1683 N N . ALA A 1 214 ? 0.872 17.318 31.775 1.00 91.75 214 ALA A N 1
ATOM 1684 C CA . ALA A 1 214 ? -0.044 17.711 32.829 1.00 91.75 214 ALA A CA 1
ATOM 1685 C C . ALA A 1 214 ? -1.435 17.142 32.541 1.00 91.75 214 ALA A C 1
ATOM 1687 O O . ALA A 1 214 ? -1.906 17.198 31.407 1.00 91.75 214 ALA A O 1
ATOM 1688 N N . GLY A 1 215 ? -2.111 16.612 33.558 1.00 94.50 215 GLY A N 1
ATOM 1689 C CA . GLY A 1 215 ? -3.434 16.010 33.406 1.00 94.50 215 GLY A CA 1
ATOM 1690 C C . GLY A 1 215 ? -4.352 16.303 34.585 1.00 94.50 215 GLY A C 1
ATOM 1691 O O . GLY A 1 215 ? -3.973 16.090 35.735 1.00 94.50 215 GLY A O 1
ATOM 1692 N N . LEU A 1 216 ? -5.575 16.760 34.310 1.00 96.12 216 LEU A N 1
ATOM 1693 C CA . LEU A 1 216 ? -6.578 17.078 35.327 1.00 96.12 216 LEU A CA 1
ATOM 1694 C C . LEU A 1 216 ? -7.940 16.435 35.017 1.00 96.12 216 LEU A C 1
ATOM 1696 O O . LEU A 1 216 ? -8.579 16.814 34.028 1.00 96.12 216 LEU A O 1
ATOM 1700 N N . PRO A 1 217 ? -8.453 15.550 35.890 1.00 96.44 217 PRO A N 1
ATOM 1701 C CA . PRO A 1 217 ? -9.860 15.165 35.880 1.00 96.44 217 PRO A CA 1
ATOM 1702 C C . PRO A 1 217 ? -10.715 16.285 36.493 1.00 96.44 217 PRO A C 1
ATOM 1704 O O . PRO A 1 217 ? -10.797 16.439 37.710 1.00 96.44 217 PRO A O 1
ATOM 1707 N N . LEU A 1 218 ? -11.384 17.082 35.656 1.00 96.19 218 LEU A N 1
ATOM 1708 C CA . LEU A 1 218 ? -12.294 18.137 36.128 1.00 96.19 218 LEU A CA 1
ATOM 1709 C C . LEU A 1 218 ? -13.565 17.567 36.761 1.00 96.19 218 LEU A C 1
ATOM 1711 O O . LEU A 1 218 ? -14.165 18.181 37.642 1.00 96.19 218 LEU A O 1
ATOM 1715 N N . SER A 1 219 ? -14.003 16.423 36.247 1.00 96.25 219 SER A N 1
ATOM 1716 C CA . SER A 1 219 ? -15.160 15.671 36.716 1.00 96.25 219 SER A CA 1
ATOM 1717 C C . SER A 1 219 ? -14.992 14.196 36.336 1.00 96.25 219 SER A C 1
ATOM 1719 O O . SER A 1 219 ? -14.108 13.867 35.537 1.00 96.25 219 SER A O 1
ATOM 1721 N N . PRO A 1 220 ? -15.860 13.291 36.823 1.00 95.94 220 PRO A N 1
ATOM 1722 C CA . PRO A 1 220 ? -15.849 11.901 36.370 1.00 95.94 220 PRO A CA 1
ATOM 1723 C C . PRO A 1 220 ? -15.971 11.740 34.843 1.00 95.94 220 PRO A C 1
ATOM 1725 O O . PRO A 1 220 ? -15.527 10.733 34.301 1.00 95.94 220 PRO A O 1
ATOM 1728 N N . THR A 1 221 ? -16.543 12.726 34.141 1.00 97.00 221 THR A N 1
ATOM 1729 C CA . THR A 1 221 ? -16.834 12.673 32.701 1.00 97.00 221 THR A CA 1
ATOM 1730 C C . THR A 1 221 ? -15.947 13.561 31.835 1.00 97.00 221 THR A C 1
ATOM 1732 O O . THR A 1 221 ? -16.083 13.505 30.620 1.00 97.00 221 THR A O 1
ATOM 1735 N N . GLU A 1 222 ? -15.080 14.394 32.416 1.00 97.81 222 GLU A N 1
ATOM 1736 C CA . GLU A 1 222 ? -14.261 15.366 31.676 1.00 97.81 222 GLU A CA 1
ATOM 1737 C C . GLU A 1 222 ? -12.839 15.409 32.236 1.00 97.81 222 GLU A C 1
ATOM 1739 O O . GLU A 1 222 ? -12.634 15.655 33.429 1.00 97.81 222 GLU A O 1
ATOM 1744 N N . GLN A 1 223 ? -11.865 15.196 31.357 1.00 98.19 223 GLN A N 1
ATOM 1745 C CA . GLN A 1 223 ? -10.436 15.203 31.654 1.00 98.19 223 GLN A CA 1
ATOM 1746 C C . GLN A 1 223 ? -9.706 16.034 30.603 1.00 98.19 223 GLN A C 1
ATOM 1748 O O . GLN A 1 223 ? -9.947 15.859 29.407 1.00 98.19 223 GLN A O 1
ATOM 1753 N N . ILE A 1 224 ? -8.803 16.909 31.041 1.00 97.50 224 ILE A N 1
ATOM 1754 C CA . ILE A 1 224 ? -7.940 17.693 30.154 1.00 97.50 224 ILE A CA 1
ATOM 1755 C C . ILE A 1 224 ? -6.490 17.298 30.396 1.00 97.50 224 ILE A C 1
ATOM 1757 O O . ILE A 1 224 ? -6.049 17.203 31.542 1.00 97.50 224 ILE A O 1
ATOM 1761 N N . ILE A 1 225 ? -5.770 17.066 29.306 1.00 95.00 225 ILE A N 1
ATOM 1762 C CA . ILE A 1 225 ? -4.350 16.751 29.289 1.00 95.00 225 ILE A CA 1
ATOM 1763 C C . ILE A 1 225 ? -3.658 17.793 28.415 1.00 95.00 225 ILE A C 1
ATOM 1765 O O . ILE A 1 225 ? -4.160 18.133 27.342 1.00 95.00 225 ILE A O 1
ATOM 1769 N N . SER A 1 226 ? -2.499 18.272 28.849 1.00 92.56 226 SER A N 1
ATOM 1770 C CA . SER A 1 226 ? -1.623 19.092 28.022 1.00 92.56 226 SER A CA 1
ATOM 1771 C C . SER A 1 226 ? -0.177 18.627 28.110 1.00 92.56 226 SER A C 1
ATOM 1773 O O . SER A 1 226 ? 0.264 18.221 29.182 1.00 92.56 226 SER A O 1
ATOM 1775 N N . ALA A 1 227 ? 0.576 18.766 27.026 1.00 88.75 227 ALA A N 1
ATOM 1776 C CA . ALA A 1 227 ? 2.015 18.543 27.021 1.00 88.75 227 ALA A CA 1
ATOM 1777 C C . ALA A 1 227 ? 2.716 19.672 26.263 1.00 88.75 227 ALA A C 1
ATOM 1779 O O . ALA A 1 227 ? 2.443 19.898 25.081 1.00 88.75 227 ALA A O 1
ATOM 1780 N N . SER A 1 228 ? 3.614 20.375 26.950 1.00 84.75 228 SER A N 1
ATOM 1781 C CA . SER A 1 228 ? 4.469 21.395 26.338 1.00 84.75 228 SER A CA 1
ATOM 1782 C C . SER A 1 228 ? 5.719 20.750 25.744 1.00 84.75 228 SER A C 1
ATOM 1784 O O . SER A 1 228 ? 6.295 19.836 26.340 1.00 84.75 228 SER A O 1
ATOM 1786 N N . VAL A 1 229 ? 6.169 21.240 24.589 1.00 78.94 229 VAL A N 1
ATOM 1787 C CA . VAL A 1 229 ? 7.397 20.764 23.935 1.00 78.94 229 VAL A CA 1
ATOM 1788 C C . VAL A 1 229 ? 8.554 21.735 24.251 1.00 78.94 229 VAL A C 1
ATOM 1790 O O . VAL A 1 229 ? 8.482 22.884 23.836 1.00 78.94 229 VAL A O 1
ATOM 1793 N N . PRO A 1 230 ? 9.642 21.321 24.934 1.00 71.50 230 PRO A N 1
ATOM 1794 C CA . PRO A 1 230 ? 10.615 22.237 25.569 1.00 71.50 230 PRO A CA 1
ATOM 1795 C C . PRO A 1 230 ? 11.349 23.253 24.684 1.00 71.50 230 PRO A C 1
ATOM 1797 O O . PRO A 1 230 ? 11.891 24.220 25.207 1.00 71.50 230 PRO A O 1
ATOM 1800 N N . TYR A 1 231 ? 11.402 23.029 23.369 1.00 71.88 231 TYR A N 1
ATOM 1801 C CA . TYR A 1 231 ? 12.146 23.859 22.408 1.00 71.88 231 TYR A CA 1
ATOM 1802 C C . TYR A 1 231 ? 11.253 24.470 21.325 1.00 71.88 231 TYR A C 1
ATOM 1804 O O . TYR A 1 231 ? 11.729 24.856 20.261 1.00 71.88 231 TYR A O 1
ATOM 1812 N N . SER A 1 232 ? 9.945 24.510 21.560 1.00 73.25 232 SER A N 1
ATOM 1813 C CA . SER A 1 232 ? 8.990 25.127 20.646 1.00 73.25 232 SER A CA 1
ATOM 1814 C C . SER A 1 232 ? 7.823 25.708 21.426 1.00 73.25 232 SER A C 1
ATOM 1816 O O . SER A 1 232 ? 7.527 25.254 22.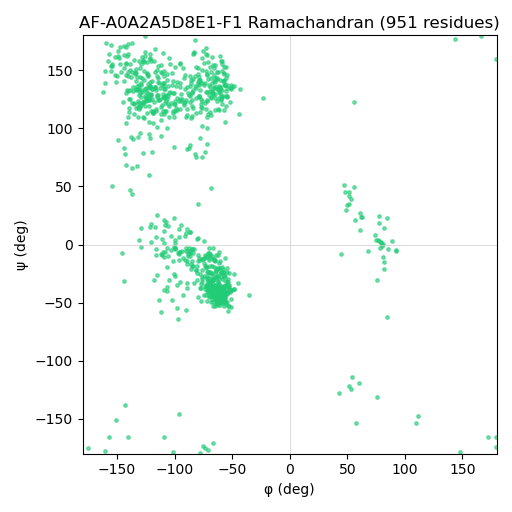524 1.00 73.25 232 SER A O 1
ATOM 1818 N N . GLU A 1 233 ? 7.081 26.622 20.814 1.00 78.00 233 GLU A N 1
ATOM 1819 C CA . GLU A 1 233 ? 5.827 27.134 21.383 1.00 78.00 233 GLU A CA 1
ATOM 1820 C C . GLU A 1 233 ? 4.667 26.125 21.274 1.00 78.00 233 GLU A C 1
ATOM 1822 O O . GLU A 1 233 ? 3.539 26.400 21.677 1.00 78.00 233 GLU A O 1
ATOM 1827 N N . MET A 1 234 ? 4.947 24.924 20.756 1.00 81.88 234 MET A N 1
ATOM 1828 C CA . MET A 1 234 ? 3.966 23.867 20.583 1.00 81.88 234 MET A CA 1
ATOM 1829 C C . MET A 1 234 ? 3.402 23.395 21.927 1.00 81.88 234 MET A C 1
ATOM 1831 O O . MET A 1 234 ? 4.119 22.880 22.795 1.00 81.88 234 MET A O 1
ATOM 1835 N N . LEU A 1 235 ? 2.077 23.478 22.033 1.00 88.62 235 LEU A N 1
ATOM 1836 C CA . LEU A 1 235 ? 1.293 22.951 23.138 1.00 88.62 235 LEU A CA 1
ATOM 1837 C C . LEU A 1 235 ? 0.320 21.892 22.619 1.00 88.62 235 LEU A C 1
ATOM 1839 O O . LEU A 1 235 ? -0.624 22.184 21.890 1.00 88.62 235 LEU A O 1
ATOM 1843 N N . GLN A 1 236 ? 0.530 20.646 23.031 1.00 90.38 236 GLN A N 1
ATOM 1844 C CA . GLN A 1 236 ? -0.391 19.553 22.742 1.00 90.38 236 GLN A CA 1
ATOM 1845 C C . GLN A 1 236 ? -1.534 19.608 23.752 1.00 90.38 236 GLN A C 1
ATOM 1847 O O . GLN A 1 236 ? -1.269 19.579 24.950 1.00 90.38 236 GLN A O 1
ATOM 1852 N N . ILE A 1 237 ? -2.789 19.645 23.299 1.00 94.81 237 ILE A N 1
ATOM 1853 C CA . ILE A 1 237 ? -3.966 19.634 24.180 1.00 94.81 237 ILE A CA 1
ATOM 1854 C C . ILE A 1 237 ? -4.877 18.474 23.786 1.00 94.81 237 ILE A C 1
ATOM 1856 O O . ILE A 1 237 ? -5.287 18.350 22.632 1.00 94.81 237 ILE A O 1
ATOM 1860 N N . LYS A 1 238 ? -5.215 17.631 24.763 1.00 96.25 238 LYS A N 1
ATOM 1861 C CA . LYS A 1 238 ? -6.115 16.487 24.604 1.00 96.25 238 LYS A CA 1
ATOM 1862 C C . LYS A 1 238 ? -7.288 16.639 25.575 1.00 96.25 238 LYS A C 1
ATOM 1864 O O . LYS A 1 238 ? -7.088 16.840 26.774 1.00 96.25 238 LYS A O 1
ATOM 1869 N N . ARG A 1 239 ? -8.517 16.523 25.074 1.00 97.31 239 ARG A N 1
ATOM 1870 C CA . ARG A 1 239 ? -9.746 16.472 25.881 1.00 97.31 239 ARG A CA 1
ATOM 1871 C C . ARG A 1 239 ? -10.318 15.064 25.823 1.00 97.31 239 ARG A C 1
ATOM 1873 O O . ARG A 1 239 ? -10.580 14.557 24.734 1.00 97.31 239 ARG A O 1
ATOM 1880 N N . VAL A 1 240 ? -10.554 14.461 26.986 1.00 98.25 240 VAL A N 1
ATOM 1881 C CA . VAL A 1 240 ? -11.299 13.204 27.090 1.00 98.25 240 VAL A CA 1
ATOM 1882 C C . VAL A 1 240 ? -12.640 13.460 27.752 1.00 98.25 240 VAL A C 1
ATOM 1884 O O . VAL A 1 240 ? -12.701 13.891 28.904 1.00 98.25 240 VAL A O 1
ATOM 1887 N N . SER A 1 241 ? -13.713 13.151 27.028 1.00 98.19 241 SER A N 1
ATOM 1888 C CA . SER A 1 241 ? -15.085 13.271 27.524 1.00 98.19 241 SER A CA 1
ATOM 1889 C C . SER A 1 241 ? -15.746 11.900 27.563 1.00 98.19 241 SER A C 1
ATOM 1891 O O . SER A 1 241 ? -15.417 11.022 26.767 1.00 98.19 241 SER A O 1
ATOM 1893 N N . SER A 1 242 ? -16.659 11.670 28.503 1.00 98.12 242 SER A N 1
ATOM 1894 C CA . SER A 1 242 ? -17.395 10.407 28.620 1.00 98.12 242 SER A CA 1
ATOM 1895 C C . SER A 1 242 ? -18.869 10.640 28.931 1.00 98.12 242 SER A C 1
ATOM 1897 O O . SER A 1 242 ? -19.222 11.545 29.680 1.00 98.12 242 SER A O 1
ATOM 1899 N N . SER A 1 243 ? -19.740 9.805 28.377 1.00 97.31 243 SER A N 1
ATOM 1900 C CA . SER A 1 243 ? -21.170 9.796 28.683 1.00 97.31 243 SER A CA 1
ATOM 1901 C C . SER A 1 243 ? -21.706 8.374 28.731 1.00 97.31 243 SER A C 1
ATOM 1903 O O . SER A 1 243 ? -21.084 7.430 28.238 1.00 97.31 243 SER A O 1
ATOM 1905 N N . SER A 1 244 ? -22.868 8.202 29.350 1.00 96.38 244 SER A N 1
ATOM 1906 C CA . SER A 1 244 ? -23.523 6.905 29.422 1.00 96.38 244 SER A CA 1
ATOM 1907 C C . SER A 1 244 ? -25.044 7.023 29.470 1.00 96.38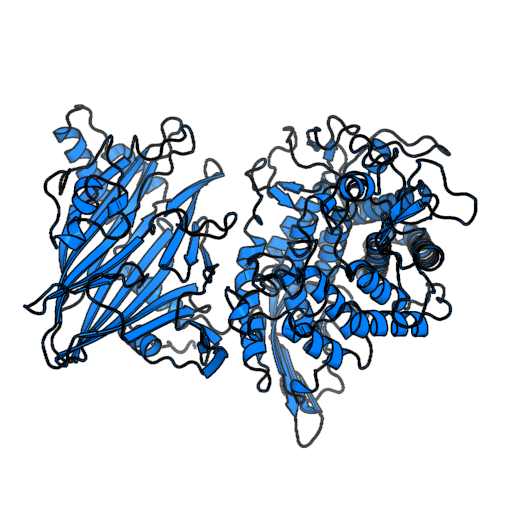 244 SER A C 1
ATOM 1909 O O . SER A 1 244 ? -25.590 8.087 29.763 1.00 96.38 244 SER A O 1
ATOM 1911 N N . THR A 1 245 ? -25.732 5.924 29.162 1.00 93.25 245 THR A N 1
ATOM 1912 C CA . THR A 1 245 ? -27.187 5.789 29.313 1.00 93.25 245 THR A CA 1
ATOM 1913 C C . THR A 1 245 ? -27.548 5.004 30.579 1.00 93.25 245 THR A C 1
ATOM 1915 O O . THR A 1 245 ? -26.686 4.620 31.376 1.00 93.25 245 THR A O 1
ATOM 1918 N N . THR A 1 246 ? -28.848 4.786 30.801 1.00 85.44 246 THR A N 1
ATOM 1919 C CA . THR A 1 246 ? -29.379 4.099 31.982 1.00 85.44 246 THR A CA 1
ATOM 1920 C C . THR A 1 246 ? -28.706 2.744 32.218 1.00 85.44 246 THR A C 1
ATOM 1922 O O . THR A 1 246 ? -28.547 1.936 31.307 1.00 85.44 246 THR A O 1
ATOM 1925 N N . GLY A 1 247 ? -28.334 2.484 33.473 1.00 91.25 247 GLY A N 1
ATOM 1926 C CA . GLY A 1 247 ? -27.671 1.246 33.891 1.00 91.25 247 GLY A CA 1
ATOM 1927 C C . GLY A 1 247 ? -26.141 1.302 33.885 1.00 91.25 247 GLY A C 1
ATOM 1928 O O . GLY A 1 247 ? -25.511 0.362 34.364 1.00 91.25 247 GLY A O 1
ATOM 1929 N N . ILE A 1 248 ? -25.540 2.401 33.419 1.00 97.06 248 ILE A N 1
ATOM 1930 C CA . ILE A 1 248 ? -24.103 2.671 33.540 1.00 97.06 248 ILE A CA 1
ATOM 1931 C C . ILE A 1 248 ? -23.930 4.042 34.200 1.00 97.06 248 ILE A C 1
ATOM 1933 O O . ILE A 1 248 ? -24.384 5.050 33.658 1.00 97.06 248 ILE A O 1
ATOM 1937 N N . LYS A 1 249 ? -23.274 4.100 35.363 1.00 97.69 249 LYS A N 1
ATOM 1938 C CA . LYS A 1 249 ? -23.017 5.353 36.089 1.00 97.69 249 LYS A CA 1
ATOM 1939 C C . LYS A 1 249 ? -21.520 5.590 36.232 1.00 97.69 249 LYS A C 1
ATOM 1941 O O . LYS A 1 249 ? -20.852 4.865 36.967 1.00 97.69 249 LYS A O 1
ATOM 1946 N N . ILE A 1 250 ? -21.022 6.627 35.568 1.00 97.62 250 ILE A N 1
ATOM 1947 C CA . ILE A 1 250 ? -19.628 7.071 35.661 1.00 97.62 250 ILE A CA 1
ATOM 1948 C C . ILE A 1 250 ? -19.390 7.650 37.063 1.00 97.62 250 ILE A C 1
ATOM 1950 O O . ILE A 1 250 ? -20.167 8.487 37.525 1.00 97.62 250 ILE A O 1
ATOM 1954 N N . GLN A 1 251 ? -18.366 7.164 37.767 1.00 96.62 251 GLN A N 1
ATOM 1955 C CA . GLN A 1 251 ? -18.125 7.496 39.176 1.00 96.62 251 GLN A CA 1
ATOM 1956 C C . GLN A 1 251 ? -16.855 8.308 39.386 1.00 96.62 251 GLN A C 1
ATOM 1958 O O . GLN A 1 251 ? -16.870 9.306 40.106 1.00 96.62 251 GLN A O 1
ATOM 1963 N N . GLU A 1 252 ? -15.754 7.864 38.786 1.00 96.31 252 GLU A N 1
ATOM 1964 C CA . GLU A 1 252 ? -14.423 8.387 39.067 1.00 96.31 252 GLU A CA 1
ATOM 1965 C C . GLU A 1 252 ? -13.586 8.428 37.794 1.00 96.31 252 GLU A C 1
ATOM 1967 O O . GLU A 1 252 ? -13.769 7.615 36.886 1.00 96.31 252 GLU A O 1
ATOM 1972 N N . SER A 1 253 ? -12.645 9.362 37.754 1.00 96.88 253 SER A N 1
ATOM 1973 C CA . SER A 1 253 ? -11.654 9.489 36.696 1.00 96.88 253 SER A CA 1
ATOM 1974 C C . SER A 1 253 ? -10.305 9.899 37.285 1.00 96.88 253 SER A C 1
ATOM 1976 O O . SER A 1 253 ? -10.242 10.471 38.377 1.00 96.88 253 SER A O 1
ATOM 1978 N N . THR A 1 254 ? -9.228 9.589 36.570 1.00 96.56 254 THR A N 1
ATOM 1979 C CA . THR A 1 254 ? -7.862 10.017 36.893 1.00 96.56 254 THR A CA 1
ATOM 1980 C C . THR A 1 254 ? -7.072 10.240 35.609 1.00 96.56 254 THR A C 1
ATOM 1982 O O . THR A 1 254 ? -7.304 9.547 34.615 1.00 96.56 254 THR A O 1
ATOM 1985 N N . CYS A 1 255 ? -6.129 11.182 35.656 1.00 95.38 255 CYS A N 1
ATOM 1986 C CA . CYS A 1 255 ? -5.136 11.378 34.600 1.00 95.38 255 CYS A CA 1
ATOM 1987 C C . CYS A 1 255 ? -3.750 10.817 34.969 1.00 95.38 255 CYS A C 1
ATOM 1989 O O . CYS A 1 255 ? -2.776 11.058 34.264 1.00 95.38 255 CYS A O 1
ATOM 1991 N N . ASP A 1 256 ? -3.640 10.108 36.093 1.00 93.25 256 ASP A N 1
ATOM 1992 C CA . ASP A 1 256 ? -2.363 9.724 36.685 1.00 93.25 256 ASP A CA 1
ATOM 1993 C C . ASP A 1 256 ? -2.077 8.221 36.571 1.00 93.25 256 ASP A C 1
ATOM 1995 O O . ASP A 1 256 ? -2.877 7.388 37.008 1.00 93.25 256 ASP A O 1
ATOM 1999 N N . TYR A 1 257 ? -0.905 7.881 36.024 1.00 91.38 257 TYR A N 1
ATOM 2000 C CA . TYR A 1 257 ? -0.487 6.500 35.786 1.00 91.38 257 TYR A CA 1
ATOM 2001 C C . TYR A 1 257 ? -0.444 5.659 37.067 1.00 91.38 257 TYR A C 1
ATOM 2003 O O . TYR A 1 257 ? -0.978 4.550 37.084 1.00 91.38 257 TYR A O 1
ATOM 2011 N N . GLN A 1 258 ? 0.131 6.176 38.158 1.00 92.19 258 GLN A N 1
ATOM 2012 C CA . GLN A 1 258 ? 0.277 5.421 39.411 1.00 92.19 258 GLN A CA 1
ATOM 2013 C C . GLN A 1 258 ? -1.065 5.142 40.095 1.00 92.19 258 GLN A C 1
ATOM 2015 O O . GLN A 1 258 ? -1.231 4.098 40.718 1.00 92.19 258 GLN A O 1
ATOM 2020 N N . THR A 1 259 ? -2.037 6.045 39.942 1.00 94.62 259 THR A N 1
ATOM 2021 C CA . THR A 1 259 ? -3.412 5.874 40.443 1.00 94.62 259 THR A CA 1
ATOM 2022 C C . THR A 1 259 ? -4.140 4.704 39.765 1.00 94.62 259 THR A C 1
ATOM 2024 O O . THR A 1 259 ? -5.042 4.113 40.361 1.00 94.62 259 THR A O 1
ATOM 2027 N N . PHE A 1 260 ? -3.785 4.371 38.519 1.00 95.25 260 PHE A N 1
ATOM 2028 C CA . PHE A 1 260 ? -4.499 3.370 37.724 1.00 95.25 260 PHE A CA 1
ATOM 2029 C C . PHE A 1 260 ? -3.682 2.098 37.465 1.00 95.25 260 PHE A C 1
ATOM 2031 O O . PHE A 1 260 ? -4.113 1.002 37.825 1.00 95.25 260 PHE A O 1
ATOM 2038 N N . ILE A 1 261 ? -2.510 2.234 36.839 1.00 93.56 261 ILE A N 1
ATOM 2039 C CA . ILE A 1 261 ? -1.658 1.103 36.458 1.00 93.56 261 ILE A CA 1
ATOM 2040 C C . ILE A 1 261 ? -0.957 0.510 37.679 1.00 93.56 261 ILE A C 1
ATOM 2042 O O . ILE A 1 261 ? -0.927 -0.711 37.817 1.00 93.56 261 ILE A O 1
ATOM 2046 N N . GLY A 1 262 ? -0.431 1.365 38.560 1.00 91.62 262 GLY A N 1
ATOM 2047 C CA . GLY A 1 262 ? 0.366 0.977 39.724 1.00 91.62 262 GLY A CA 1
ATOM 2048 C C . GLY A 1 262 ? 1.843 1.349 39.568 1.00 91.62 262 GLY A C 1
ATOM 2049 O O . GLY A 1 262 ? 2.193 2.296 38.861 1.00 91.62 262 GLY A O 1
ATOM 2050 N N . ASN A 1 263 ? 2.725 0.616 40.248 1.00 87.50 263 ASN A N 1
ATOM 2051 C CA . ASN A 1 263 ? 4.153 0.946 40.367 1.00 87.50 263 ASN A CA 1
ATOM 2052 C C . ASN A 1 263 ? 5.082 0.168 39.410 1.00 87.50 263 ASN A C 1
ATOM 2054 O O . ASN A 1 263 ? 6.300 0.320 39.488 1.00 87.50 263 ASN A O 1
ATOM 2058 N N . THR A 1 264 ? 4.545 -0.670 38.516 1.00 84.25 264 THR A N 1
ATOM 2059 C CA . THR A 1 264 ? 5.346 -1.457 37.564 1.00 84.25 264 THR A CA 1
ATOM 2060 C C . THR A 1 264 ? 4.678 -1.568 36.195 1.00 84.25 264 THR A C 1
ATOM 2062 O O . THR A 1 264 ? 3.458 -1.679 36.080 1.00 84.25 264 THR A O 1
ATOM 2065 N N . SER A 1 265 ? 5.486 -1.588 35.133 1.00 79.50 265 SER A N 1
ATOM 2066 C CA . SER A 1 265 ? 5.021 -1.780 33.754 1.00 79.50 265 SER A CA 1
ATOM 2067 C C . SER A 1 265 ? 4.390 -3.155 33.515 1.00 79.50 265 SER A C 1
ATOM 2069 O O . SER A 1 265 ? 3.573 -3.285 32.606 1.00 79.50 265 SER A O 1
ATOM 2071 N N . LYS A 1 266 ? 4.678 -4.165 34.352 1.00 85.00 266 LYS A N 1
ATOM 2072 C CA . LYS A 1 266 ? 4.031 -5.492 34.278 1.00 85.00 266 LYS A CA 1
ATOM 2073 C C . LYS A 1 266 ? 2.505 -5.422 34.401 1.00 85.00 266 LYS A C 1
ATOM 2075 O O . LYS A 1 266 ? 1.818 -6.298 33.892 1.00 85.00 266 LYS A O 1
ATOM 2080 N N . LEU A 1 267 ? 1.988 -4.387 35.062 1.00 87.88 267 LEU A N 1
ATOM 2081 C CA . LEU A 1 267 ? 0.557 -4.179 35.288 1.00 87.88 267 LEU A CA 1
ATOM 2082 C C . LEU A 1 267 ? -0.121 -3.420 34.138 1.00 87.88 267 LEU A C 1
ATOM 2084 O O . LEU A 1 267 ? -1.328 -3.238 34.157 1.00 87.88 267 LEU A O 1
ATOM 2088 N N . SER A 1 268 ? 0.615 -2.976 33.118 1.00 85.62 268 SER A N 1
ATOM 2089 C CA . SER A 1 268 ? 0.036 -2.200 32.010 1.00 85.62 268 SER A CA 1
ATOM 2090 C C . SER A 1 268 ? -0.975 -2.987 31.162 1.00 85.62 268 SER A C 1
ATOM 2092 O O . SER A 1 268 ? -1.903 -2.400 30.611 1.00 85.62 268 SER A O 1
ATOM 2094 N N . THR A 1 269 ? -0.845 -4.316 31.087 1.00 86.56 269 THR A N 1
ATOM 2095 C CA . THR A 1 269 ? -1.784 -5.193 30.364 1.00 86.56 269 THR A CA 1
ATOM 2096 C C . THR A 1 269 ? -3.084 -5.428 31.137 1.00 86.56 269 THR A C 1
ATOM 2098 O O . THR A 1 269 ? -4.161 -5.468 30.539 1.00 86.56 269 THR A O 1
ATOM 2101 N N . LEU A 1 270 ? -2.998 -5.543 32.465 1.00 91.69 270 LEU A N 1
ATOM 2102 C CA . LEU A 1 270 ? -4.135 -5.628 33.377 1.00 91.69 270 LEU A CA 1
ATOM 2103 C C . LEU A 1 270 ? -3.859 -4.752 34.615 1.00 91.69 270 LEU A C 1
ATOM 2105 O O . LEU A 1 270 ? -3.243 -5.232 35.571 1.00 91.69 270 LEU A O 1
ATOM 2109 N N . PRO A 1 271 ? -4.298 -3.479 34.594 1.00 95.06 271 PRO A N 1
ATOM 2110 C CA . PRO A 1 271 ? -3.981 -2.487 35.622 1.00 95.06 271 PRO A CA 1
ATOM 2111 C C . PRO A 1 271 ? -4.350 -2.936 37.030 1.00 95.06 271 PRO A C 1
ATOM 2113 O O . PRO A 1 271 ? -5.402 -3.544 37.246 1.00 95.06 271 PRO A O 1
ATOM 2116 N N . GLU A 1 272 ? -3.533 -2.578 38.019 1.00 95.50 272 GLU A N 1
ATOM 2117 C CA . GLU A 1 272 ? -3.796 -2.951 39.409 1.00 95.50 272 GLU A CA 1
ATOM 2118 C C . GLU A 1 272 ? -5.118 -2.366 39.927 1.00 95.50 272 GLU A C 1
ATOM 2120 O O . GLU A 1 272 ? -5.846 -3.062 40.635 1.00 95.50 272 GLU A O 1
ATOM 2125 N N . ALA A 1 273 ? -5.516 -1.166 39.486 1.00 96.25 273 ALA A N 1
ATOM 2126 C CA . ALA A 1 273 ? -6.834 -0.617 39.810 1.00 96.25 273 ALA A CA 1
ATOM 2127 C C . ALA A 1 273 ? -7.997 -1.481 39.287 1.00 96.25 273 ALA A C 1
ATOM 2129 O O . ALA A 1 273 ? -9.026 -1.620 39.953 1.00 96.25 273 ALA A O 1
ATOM 2130 N N . VAL A 1 274 ? -7.829 -2.102 38.113 1.00 96.00 274 VAL A N 1
ATOM 2131 C CA . VAL A 1 274 ? -8.811 -3.030 37.531 1.00 96.00 274 VAL A CA 1
ATOM 2132 C C . VAL A 1 274 ? -8.831 -4.341 38.322 1.00 96.00 274 VAL A C 1
ATOM 2134 O O . VAL A 1 274 ? -9.905 -4.867 38.608 1.00 96.00 274 VAL A O 1
ATOM 2137 N N . ILE A 1 275 ? -7.660 -4.848 38.727 1.00 93.00 275 ILE A N 1
ATOM 2138 C CA . ILE A 1 275 ? -7.530 -6.072 39.536 1.00 93.00 275 ILE A CA 1
ATOM 2139 C C . ILE A 1 275 ? -8.174 -5.901 40.916 1.00 93.00 275 ILE A C 1
ATOM 2141 O O . ILE A 1 275 ? -8.876 -6.802 41.377 1.00 93.00 275 ILE A O 1
ATOM 2145 N N . GLN A 1 276 ? -7.926 -4.766 41.573 1.00 93.94 276 GLN A N 1
ATOM 2146 C CA . GLN A 1 276 ? -8.455 -4.451 42.902 1.00 93.94 276 GLN A CA 1
ATOM 2147 C C . GLN A 1 276 ? -9.887 -3.885 42.865 1.00 93.94 276 GLN A C 1
ATOM 2149 O O . GLN A 1 276 ? -10.471 -3.626 43.916 1.00 93.94 276 GLN A O 1
ATOM 2154 N N . ASP A 1 277 ? -10.440 -3.668 41.668 1.00 94.62 277 ASP A N 1
ATOM 2155 C CA . ASP A 1 277 ? -11.718 -2.997 41.407 1.00 94.62 277 ASP A CA 1
ATOM 2156 C C . ASP A 1 277 ? -11.881 -1.633 42.121 1.00 94.62 277 ASP A C 1
ATOM 2158 O O . ASP A 1 277 ? -12.974 -1.213 42.519 1.00 94.62 277 ASP A O 1
ATOM 2162 N N . LYS A 1 278 ? -10.784 -0.882 42.271 1.00 95.62 278 LYS A N 1
ATOM 2163 C CA . LYS A 1 278 ? -10.752 0.448 42.902 1.00 95.62 278 LYS A CA 1
ATOM 2164 C C . LYS A 1 278 ? -9.572 1.276 42.399 1.00 95.62 278 LYS A C 1
ATOM 2166 O O . LYS A 1 278 ? -8.531 0.722 42.078 1.00 95.62 278 LYS A O 1
ATOM 2171 N N . MET A 1 279 ? -9.732 2.600 42.359 1.00 95.62 279 MET A N 1
ATOM 2172 C CA . MET A 1 279 ? -8.603 3.501 42.105 1.00 95.62 279 MET A CA 1
ATOM 2173 C C . MET A 1 279 ? -7.576 3.379 43.239 1.00 95.62 279 MET A C 1
ATOM 2175 O O . MET A 1 279 ? -7.952 3.224 44.405 1.00 95.62 279 MET A O 1
ATOM 2179 N N . LEU A 1 280 ? -6.291 3.444 42.899 1.00 95.50 280 LEU A N 1
ATOM 2180 C CA . LEU A 1 280 ? -5.196 3.347 43.862 1.00 95.50 280 LEU A CA 1
ATOM 2181 C C . LEU A 1 280 ? -4.955 4.700 44.537 1.00 95.50 280 LEU A C 1
ATOM 2183 O O . LEU A 1 280 ? -5.222 5.758 43.972 1.00 95.50 280 LEU A O 1
ATOM 2187 N N . THR A 1 281 ? -4.433 4.675 45.759 1.00 92.50 281 THR A N 1
ATOM 2188 C CA . THR A 1 281 ? -4.207 5.885 46.570 1.00 92.50 281 THR A CA 1
ATOM 2189 C C . THR A 1 281 ? -2.788 6.440 46.459 1.00 92.50 281 THR A C 1
ATOM 2191 O O . THR A 1 281 ? -2.513 7.499 47.012 1.00 92.50 281 THR A O 1
ATOM 2194 N N . SER A 1 282 ? -1.886 5.730 45.779 1.00 86.19 282 SER A N 1
ATOM 2195 C CA . SER A 1 282 ? -0.463 6.071 45.652 1.00 86.19 282 SER A CA 1
ATOM 2196 C C . SER A 1 282 ? -0.186 7.282 44.756 1.00 86.19 282 SER A C 1
ATOM 2198 O O . SER A 1 282 ? 0.889 7.861 44.858 1.00 86.19 282 SER A O 1
ATOM 2200 N N . GLY A 1 283 ? -1.131 7.665 43.892 1.00 88.94 283 GLY A N 1
ATOM 2201 C CA . GLY A 1 283 ? -0.931 8.685 42.864 1.00 88.94 283 GLY A CA 1
ATOM 2202 C C . GLY A 1 283 ? -1.653 10.021 43.089 1.00 88.94 283 GLY A C 1
ATOM 2203 O O . GLY A 1 283 ? -2.153 10.346 44.173 1.00 88.94 283 GLY A O 1
ATOM 2204 N N . ALA A 1 284 ? -1.728 10.834 42.031 1.00 89.38 284 ALA A N 1
ATOM 2205 C CA . ALA A 1 284 ? -2.362 12.156 42.090 1.00 89.38 284 ALA A CA 1
ATOM 2206 C C . ALA A 1 284 ? -3.895 12.089 42.255 1.00 89.38 284 ALA A C 1
ATOM 2208 O O . ALA A 1 284 ? -4.498 13.028 42.791 1.00 89.38 284 ALA A O 1
ATOM 2209 N N . GLY A 1 285 ? -4.532 10.984 41.851 1.00 90.44 285 GLY A N 1
ATOM 2210 C CA . GLY A 1 285 ? -5.976 10.801 41.954 1.00 90.44 285 GLY A CA 1
ATOM 2211 C C . GLY A 1 285 ? -6.754 11.857 41.167 1.00 90.44 285 GLY A C 1
ATOM 2212 O O . GLY A 1 285 ? -6.616 11.983 39.954 1.00 90.44 285 GLY A O 1
ATOM 2213 N N . LYS A 1 286 ? -7.579 12.636 41.879 1.00 90.94 286 LYS A N 1
ATOM 2214 C CA . LYS A 1 286 ? -8.396 13.723 41.306 1.00 90.94 286 LYS A CA 1
ATOM 2215 C C . LYS A 1 286 ? -7.648 15.057 41.167 1.00 90.94 286 LYS A C 1
ATOM 2217 O O . LYS A 1 286 ? -8.228 16.039 40.712 1.00 90.94 286 LYS A O 1
ATOM 2222 N N . ARG A 1 287 ? -6.402 15.128 41.639 1.00 92.44 287 ARG A N 1
ATOM 2223 C CA . ARG A 1 287 ? -5.581 16.345 41.582 1.00 92.44 287 ARG A CA 1
ATOM 2224 C C . ARG A 1 287 ? -4.907 16.458 40.218 1.00 92.44 287 ARG A C 1
ATOM 2226 O O . ARG A 1 287 ? -4.854 15.494 39.460 1.00 92.44 287 ARG A O 1
ATOM 2233 N N . LEU A 1 288 ? -4.385 17.645 39.929 1.00 91.75 288 LEU A N 1
ATOM 2234 C CA . LEU A 1 288 ? -3.554 17.878 38.755 1.00 91.75 288 LEU A CA 1
ATOM 2235 C C . LEU A 1 288 ? -2.297 16.995 38.847 1.00 91.75 288 LEU A C 1
ATOM 2237 O O . LEU A 1 288 ? -1.502 17.162 39.768 1.00 91.75 288 LEU A O 1
ATOM 2241 N N . SER A 1 289 ? -2.143 16.051 37.919 1.00 89.62 289 SER A N 1
ATOM 2242 C CA . SER A 1 289 ? -0.920 15.258 37.755 1.00 89.62 289 SER A CA 1
ATOM 2243 C C . SER A 1 289 ? 0.065 16.036 36.889 1.00 89.62 289 SER A C 1
ATOM 2245 O O . SER A 1 289 ? -0.339 16.558 35.849 1.00 89.62 289 SER A O 1
ATOM 2247 N N . ARG A 1 290 ? 1.319 16.169 37.336 1.00 84.19 290 ARG A N 1
ATOM 2248 C CA . ARG A 1 290 ? 2.434 16.836 36.634 1.00 84.19 290 ARG A CA 1
ATOM 2249 C C . ARG A 1 290 ? 3.753 16.251 37.111 1.00 84.19 290 ARG A C 1
ATOM 2251 O O . ARG A 1 290 ? 3.817 15.849 38.266 1.00 84.19 290 ARG A O 1
ATOM 2258 N N . PHE A 1 291 ? 4.785 16.342 36.268 1.00 71.31 291 PHE A N 1
ATOM 2259 C CA . PHE A 1 291 ? 6.180 15.969 36.548 1.00 71.31 291 PHE A CA 1
ATOM 2260 C C . PHE A 1 291 ? 6.370 14.507 37.025 1.00 71.31 291 PHE A C 1
ATOM 2262 O O . PHE A 1 291 ? 5.840 14.066 38.038 1.00 71.31 291 PHE A O 1
ATOM 2269 N N . CYS A 1 292 ? 7.195 13.743 36.302 1.00 62.44 292 CYS A N 1
ATOM 2270 C CA . CYS A 1 292 ? 7.650 12.382 36.648 1.00 62.44 292 CYS A CA 1
ATOM 2271 C C . CYS A 1 292 ? 6.608 11.237 36.626 1.00 62.44 292 CYS A C 1
ATOM 2273 O O . CYS A 1 292 ? 7.011 10.083 36.774 1.00 62.44 292 CYS A O 1
ATOM 2275 N N . SER A 1 293 ? 5.314 11.499 36.406 1.00 74.50 293 SER A N 1
ATOM 2276 C CA . SER A 1 293 ? 4.280 10.463 36.209 1.00 74.50 293 SER A CA 1
ATOM 2277 C C . SER A 1 293 ? 3.718 10.545 34.783 1.00 74.50 293 SER A C 1
ATOM 2279 O O . SER A 1 293 ? 3.266 11.623 34.392 1.00 74.50 293 SER A O 1
ATOM 2281 N N . PRO A 1 294 ? 3.739 9.457 33.986 1.00 82.06 294 PRO A N 1
ATOM 2282 C CA . PRO A 1 294 ? 3.092 9.435 32.677 1.00 82.06 294 PRO A CA 1
ATOM 2283 C C . PRO A 1 294 ? 1.617 9.838 32.772 1.00 82.06 294 PRO A C 1
ATOM 2285 O O . PRO A 1 294 ? 0.899 9.399 33.676 1.00 82.06 294 PRO A O 1
ATOM 2288 N N . VAL A 1 295 ? 1.148 10.663 31.836 1.00 89.44 295 VAL A N 1
ATOM 2289 C CA . VAL A 1 295 ? -0.258 11.077 31.813 1.00 89.44 295 VAL A CA 1
ATOM 2290 C C . VAL A 1 295 ? -1.088 10.087 31.006 1.00 89.44 295 VAL A C 1
ATOM 2292 O O . VAL A 1 295 ? -0.765 9.725 29.876 1.00 89.44 295 VAL A O 1
ATOM 2295 N N . ILE A 1 296 ? -2.195 9.660 31.601 1.00 93.56 296 ILE A N 1
ATOM 2296 C CA . ILE A 1 296 ? -3.162 8.737 31.007 1.00 93.56 296 ILE A CA 1
ATOM 2297 C C . ILE A 1 296 ? -4.562 9.352 31.057 1.00 93.56 296 ILE A C 1
ATOM 2299 O O . ILE A 1 296 ? -4.763 10.439 31.590 1.00 93.56 296 ILE A O 1
ATOM 2303 N N . SER A 1 297 ? -5.555 8.634 30.549 1.00 96.19 297 SER A N 1
ATOM 2304 C CA . SER A 1 297 ? -6.946 8.822 30.947 1.00 96.19 297 SER A CA 1
ATOM 2305 C C . SER A 1 297 ? -7.508 7.495 31.422 1.00 96.19 297 SER A C 1
ATOM 2307 O O . SER A 1 297 ? -7.448 6.509 30.690 1.00 96.19 297 SER A O 1
ATOM 2309 N N . ALA A 1 298 ? -8.075 7.466 32.627 1.00 97.25 298 ALA A N 1
ATOM 2310 C CA . ALA A 1 298 ? -8.801 6.310 33.136 1.00 97.25 298 ALA A CA 1
ATOM 2311 C C . ALA A 1 298 ? -10.143 6.725 33.747 1.00 97.25 298 ALA A C 1
ATOM 2313 O O . ALA A 1 298 ? -10.229 7.711 34.479 1.00 97.25 298 ALA A O 1
ATOM 2314 N N . VAL A 1 299 ? -11.198 5.963 33.452 1.00 97.69 299 VAL A N 1
ATOM 2315 C CA . VAL A 1 299 ? -12.567 6.187 33.943 1.00 97.69 299 VAL A CA 1
ATOM 2316 C C . VAL A 1 299 ? -13.108 4.906 34.564 1.00 97.69 299 VAL A C 1
ATOM 2318 O O . VAL A 1 299 ? -13.067 3.856 33.926 1.00 97.69 299 VAL A O 1
ATOM 2321 N N . LYS A 1 300 ? -13.672 5.009 35.773 1.00 98.00 300 LYS A N 1
ATOM 2322 C CA . LYS A 1 300 ? -14.417 3.947 36.460 1.00 98.00 300 LYS A CA 1
ATOM 2323 C C . LYS A 1 300 ? -15.915 4.237 36.411 1.00 98.00 300 LYS A C 1
ATOM 2325 O O . LYS A 1 300 ? -16.365 5.320 36.794 1.00 98.00 300 LYS A O 1
ATOM 2330 N N . SER A 1 301 ? -16.699 3.246 36.006 1.00 98.06 301 SER A N 1
ATOM 2331 C CA . SER A 1 301 ? -18.162 3.297 35.998 1.00 98.06 301 SER A CA 1
ATOM 2332 C C . SER A 1 301 ? -18.756 2.090 36.708 1.00 98.06 301 SER A C 1
ATOM 2334 O O . SER A 1 301 ? -18.269 0.977 36.558 1.00 98.06 301 SER A O 1
ATOM 2336 N N . THR A 1 302 ? -19.857 2.287 37.425 1.00 97.69 302 THR A N 1
ATOM 2337 C CA . THR A 1 302 ? -20.671 1.177 37.940 1.00 97.69 302 THR A CA 1
ATOM 2338 C C . THR A 1 302 ? -21.680 0.722 36.909 1.00 97.69 302 THR A C 1
ATOM 2340 O O . THR A 1 302 ? -22.246 1.529 36.170 1.00 97.69 302 THR A O 1
ATOM 2343 N N . LEU A 1 303 ? -21.926 -0.581 36.896 1.00 96.38 303 LEU A N 1
ATOM 2344 C CA . LEU A 1 303 ? -22.895 -1.232 36.035 1.00 96.38 303 LEU A CA 1
ATOM 2345 C C . LEU A 1 303 ? -24.020 -1.816 36.877 1.00 96.38 303 LEU A C 1
ATOM 2347 O O . LEU A 1 303 ? -23.783 -2.569 37.821 1.00 96.38 303 LEU A O 1
ATOM 2351 N N . ASN A 1 304 ? -25.246 -1.479 36.496 1.00 96.25 304 ASN A N 1
ATOM 2352 C CA . ASN A 1 304 ? -26.472 -2.081 36.992 1.00 96.25 304 ASN A CA 1
ATOM 2353 C C . ASN A 1 304 ? -27.478 -2.177 35.836 1.00 96.25 304 ASN A C 1
ATOM 2355 O O . ASN A 1 304 ? -28.365 -1.333 35.695 1.00 96.25 304 ASN A O 1
ATOM 2359 N N . ILE A 1 305 ? -27.293 -3.167 34.959 1.00 95.62 305 ILE A N 1
ATOM 2360 C CA . ILE A 1 305 ? -28.129 -3.349 33.764 1.00 95.62 305 ILE A CA 1
ATOM 2361 C C . ILE A 1 305 ? -29.165 -4.438 34.041 1.00 95.62 305 ILE A C 1
ATOM 2363 O O . ILE A 1 305 ? -28.833 -5.614 34.219 1.00 95.62 305 ILE A O 1
ATOM 2367 N N . ASN A 1 306 ? -30.438 -4.045 34.060 1.00 95.19 306 ASN A N 1
ATOM 2368 C CA . ASN A 1 306 ? -31.554 -4.957 34.307 1.00 95.19 306 ASN A CA 1
ATOM 2369 C C . ASN A 1 306 ? -31.633 -6.084 33.262 1.00 95.19 306 ASN A C 1
ATOM 2371 O O . ASN A 1 306 ? -31.147 -5.943 32.136 1.00 95.19 306 ASN A O 1
ATOM 2375 N N . LYS A 1 307 ? -32.284 -7.195 33.627 1.00 93.25 307 LYS A N 1
ATOM 2376 C CA . LYS A 1 307 ? -32.567 -8.301 32.696 1.00 93.25 307 LYS A CA 1
ATOM 2377 C C . LYS A 1 307 ? -33.218 -7.792 31.401 1.00 93.25 307 LYS A C 1
ATOM 2379 O O . LYS A 1 307 ? -34.132 -6.966 31.451 1.00 93.25 307 LYS A O 1
ATOM 2384 N N . ASN A 1 308 ? -32.759 -8.283 30.251 1.00 91.19 308 ASN A N 1
ATOM 2385 C CA . ASN A 1 308 ? -33.237 -7.903 28.913 1.00 91.19 308 ASN A CA 1
ATOM 2386 C C . ASN A 1 308 ? -33.147 -6.401 28.586 1.00 91.19 308 ASN A C 1
ATOM 2388 O O . ASN A 1 308 ? -33.850 -5.917 27.696 1.00 91.19 308 ASN A O 1
ATOM 2392 N N . LYS A 1 309 ? -32.302 -5.644 29.294 1.00 95.75 309 LYS A N 1
ATOM 2393 C CA . LYS A 1 309 ? -32.020 -4.234 28.999 1.00 95.75 309 LYS A CA 1
ATOM 2394 C C . LYS A 1 309 ? -30.601 -4.060 28.470 1.00 95.75 309 LYS A C 1
ATOM 2396 O O . LYS A 1 309 ? -29.757 -4.954 28.571 1.00 95.75 309 LYS A O 1
ATOM 2401 N N . SER A 1 310 ? -30.361 -2.893 27.886 1.00 95.56 310 SER A N 1
ATOM 2402 C CA . SER A 1 310 ? -29.052 -2.465 27.416 1.00 95.56 310 SER A CA 1
ATOM 2403 C C . SER A 1 310 ? -28.608 -1.171 28.074 1.00 95.56 310 SER A C 1
ATOM 2405 O O . SER A 1 310 ? -29.424 -0.417 28.600 1.00 95.56 310 SER A O 1
ATOM 2407 N N . GLY A 1 311 ? -27.301 -0.941 28.034 1.00 96.31 311 GLY A N 1
ATOM 2408 C CA . GLY A 1 311 ? -26.667 0.322 28.371 1.00 96.31 311 GLY A CA 1
ATOM 2409 C C . GLY A 1 311 ? -25.637 0.683 27.307 1.00 96.31 311 GLY A C 1
ATOM 2410 O O . GLY A 1 311 ? -25.056 -0.196 26.665 1.00 96.31 311 GLY A O 1
ATOM 2411 N N . VAL A 1 312 ? -25.416 1.980 27.127 1.00 97.31 312 VAL A N 1
ATOM 2412 C CA . VAL A 1 312 ? -24.417 2.537 26.217 1.00 97.31 312 VAL A CA 1
ATOM 2413 C C . VAL A 1 312 ? -23.435 3.370 27.023 1.00 97.31 312 VAL A C 1
ATOM 2415 O O . VAL A 1 312 ? -23.840 4.181 27.852 1.00 97.31 312 VAL A O 1
ATOM 2418 N N . PHE A 1 313 ? -22.148 3.183 26.760 1.00 98.31 313 PHE A N 1
ATOM 2419 C CA . PHE A 1 313 ? -21.064 4.036 27.236 1.00 98.31 313 PHE A CA 1
ATOM 2420 C C . PHE A 1 313 ? -20.373 4.656 26.024 1.00 98.31 313 PHE A C 1
ATOM 2422 O O . PHE A 1 313 ? -20.132 3.970 25.035 1.00 98.31 313 PHE A O 1
ATOM 2429 N N . SER A 1 314 ? -20.071 5.948 26.064 1.00 97.94 314 SER A N 1
ATOM 2430 C CA . SER A 1 314 ? -19.316 6.640 25.017 1.00 97.94 314 SER A CA 1
ATOM 2431 C C . SER A 1 314 ? -18.129 7.367 25.632 1.00 97.94 314 SER A C 1
ATOM 2433 O O . SER A 1 314 ? -18.256 7.944 26.711 1.00 97.94 314 SER A O 1
ATOM 2435 N N . GLN A 1 315 ? -16.994 7.370 24.938 1.00 98.25 315 GLN A N 1
ATOM 2436 C CA . GLN A 1 315 ? -15.811 8.146 25.294 1.00 98.25 315 GLN A CA 1
ATOM 2437 C C . GLN A 1 315 ? -15.195 8.747 24.030 1.00 98.25 315 GLN A C 1
ATOM 2439 O O . GLN A 1 315 ? -15.010 8.040 23.043 1.00 98.25 315 GLN A O 1
ATOM 2444 N N . SER A 1 316 ? -14.857 10.031 24.063 1.00 98.06 316 SER A N 1
ATOM 2445 C CA . SER A 1 316 ? -14.149 10.717 22.981 1.00 98.06 316 SER A CA 1
ATOM 2446 C C . SER A 1 316 ? -12.771 11.156 23.450 1.00 98.06 316 SER A C 1
ATOM 2448 O O . SER A 1 316 ? -12.646 11.648 24.568 1.00 98.06 316 SER A O 1
ATOM 2450 N N . LEU A 1 317 ? -11.764 11.017 22.592 1.00 98.25 317 LEU A N 1
ATOM 2451 C CA . LEU A 1 317 ? -10.455 11.655 22.722 1.00 98.25 317 LEU A CA 1
ATOM 2452 C C . LEU A 1 317 ? -10.324 12.681 21.601 1.00 98.25 317 LEU A C 1
ATOM 2454 O O . LEU A 1 317 ? -10.164 12.300 20.446 1.00 98.25 317 LEU A O 1
ATOM 2458 N N . THR A 1 318 ? -10.411 13.962 21.941 1.00 97.75 318 THR A N 1
ATOM 2459 C CA . THR A 1 318 ? -10.222 15.073 21.003 1.00 97.75 318 THR A CA 1
ATOM 2460 C C . THR A 1 318 ? -8.811 15.622 21.156 1.00 97.75 318 THR A C 1
ATOM 2462 O O . THR A 1 318 ? -8.443 16.045 22.253 1.00 97.75 318 THR A O 1
ATOM 2465 N N . TYR A 1 319 ? -8.044 15.652 20.070 1.00 96.38 319 TYR A N 1
ATOM 2466 C CA . TYR A 1 319 ? -6.800 16.418 19.998 1.00 96.38 319 TYR A CA 1
ATOM 2467 C C . TYR A 1 319 ? -7.111 17.794 19.408 1.00 96.38 319 TYR A C 1
ATOM 2469 O O . TYR A 1 319 ? -7.744 17.883 18.361 1.00 96.38 319 TYR A O 1
ATOM 2477 N N . ILE A 1 320 ? -6.739 18.865 20.104 1.00 95.81 320 ILE A N 1
ATOM 2478 C CA . ILE A 1 320 ? -7.087 20.228 19.690 1.00 95.81 320 ILE A CA 1
ATOM 2479 C C . ILE A 1 320 ? -6.056 20.731 18.685 1.00 95.81 320 ILE A C 1
ATOM 2481 O O . ILE A 1 320 ? -4.869 20.763 18.997 1.00 95.81 320 ILE A O 1
ATOM 2485 N N . THR A 1 321 ? -6.524 21.156 17.513 1.00 93.44 321 THR A N 1
ATOM 2486 C CA . THR A 1 321 ? -5.695 21.773 16.462 1.00 93.44 321 THR A CA 1
ATOM 2487 C C . THR A 1 321 ? -6.086 23.223 16.174 1.00 93.44 321 THR A C 1
ATOM 2489 O O . THR A 1 321 ? -5.369 23.918 15.464 1.00 93.44 321 THR A O 1
ATOM 2492 N N . ASP A 1 322 ? -7.202 23.711 16.727 1.00 92.94 322 ASP A N 1
ATOM 2493 C CA . ASP A 1 322 ? -7.609 25.112 16.584 1.00 92.94 322 ASP A CA 1
ATOM 2494 C C . ASP A 1 322 ? -6.642 26.041 17.339 1.00 92.94 322 ASP A C 1
ATOM 2496 O O . ASP A 1 322 ? -6.604 26.075 18.575 1.00 92.94 322 ASP A O 1
ATOM 2500 N N . THR A 1 323 ? -5.878 26.829 16.582 1.00 91.81 323 THR A N 1
ATOM 2501 C CA . THR A 1 323 ? -4.827 27.717 17.099 1.00 91.81 323 THR A CA 1
ATOM 2502 C C . THR A 1 323 ? -5.358 28.801 18.035 1.00 91.81 323 THR A C 1
ATOM 2504 O O . THR A 1 323 ? -4.687 29.159 19.005 1.00 91.81 323 THR A O 1
ATOM 2507 N N . LYS A 1 324 ? -6.588 29.293 17.829 1.00 94.31 324 LYS A N 1
ATOM 2508 C CA . LYS A 1 324 ? -7.204 30.299 18.712 1.00 94.31 324 LYS A CA 1
ATOM 2509 C C . LYS A 1 324 ? -7.556 29.686 20.059 1.00 94.31 324 LYS A C 1
ATOM 2511 O O . LYS A 1 324 ? -7.363 30.320 21.098 1.00 94.31 324 LYS A O 1
ATOM 2516 N N . ILE A 1 325 ? -8.066 28.457 20.049 1.00 95.69 325 ILE A N 1
ATOM 2517 C CA . ILE A 1 325 ? -8.372 27.712 21.272 1.00 95.69 325 ILE A CA 1
ATOM 2518 C C . ILE A 1 325 ? -7.082 27.389 22.039 1.00 95.69 325 ILE A C 1
ATOM 2520 O O . ILE A 1 325 ? -7.048 27.585 23.255 1.00 95.69 325 ILE A O 1
ATOM 2524 N N . ILE A 1 326 ? -6.022 26.960 21.346 1.00 94.31 326 ILE A N 1
ATOM 2525 C CA . ILE A 1 326 ? -4.710 26.668 21.949 1.00 94.31 326 ILE A CA 1
ATOM 2526 C C . ILE A 1 326 ? -4.118 27.921 22.607 1.00 94.31 326 ILE A C 1
ATOM 2528 O O . ILE A 1 326 ? -3.799 27.891 23.797 1.00 94.31 326 ILE A O 1
ATOM 2532 N N . ALA A 1 327 ? -4.045 29.043 21.883 1.00 93.38 327 ALA A N 1
ATOM 2533 C CA . ALA A 1 327 ? -3.508 30.301 22.407 1.00 93.38 327 ALA A CA 1
ATOM 2534 C C . ALA A 1 327 ? -4.287 30.799 23.637 1.00 93.38 327 ALA A C 1
ATOM 2536 O O . ALA A 1 327 ? -3.711 31.270 24.620 1.00 93.38 327 ALA A O 1
ATOM 2537 N N . GLN A 1 328 ? -5.615 30.656 23.618 1.00 95.56 328 GLN A N 1
ATOM 2538 C CA . GLN A 1 328 ? -6.455 31.032 24.750 1.00 95.56 328 GLN A CA 1
ATOM 2539 C C . GLN A 1 328 ? -6.262 30.102 25.956 1.00 95.56 328 GLN A C 1
ATOM 2541 O O . GLN A 1 328 ? -6.328 30.573 27.094 1.00 95.56 328 GLN A O 1
ATOM 2546 N N . PHE A 1 329 ? -6.060 28.799 25.733 1.00 96.56 329 PHE A N 1
ATOM 2547 C CA . PHE A 1 329 ? -5.749 27.856 26.806 1.00 96.56 329 PHE A CA 1
ATOM 2548 C C . PHE A 1 329 ? -4.424 28.221 27.471 1.00 96.56 329 PHE A C 1
ATOM 2550 O O . PHE A 1 329 ? -4.402 28.345 28.693 1.00 96.56 329 PHE A O 1
ATOM 2557 N N . LEU A 1 330 ? -3.379 28.473 26.673 1.00 93.31 330 LEU A N 1
ATOM 2558 C CA . LEU A 1 330 ? -2.058 28.879 27.151 1.00 93.31 330 LEU A CA 1
ATOM 2559 C C . LEU A 1 330 ? -2.170 30.103 28.071 1.00 93.31 330 LEU A C 1
ATOM 2561 O O . LEU A 1 330 ? -1.883 29.996 29.261 1.00 93.31 330 LEU A O 1
ATOM 2565 N N . LYS A 1 331 ? -2.761 31.196 27.569 1.00 93.44 331 LYS A N 1
ATOM 2566 C CA . LYS A 1 331 ? -2.990 32.436 28.333 1.00 93.44 331 LYS A CA 1
ATOM 2567 C C . LYS A 1 331 ? -3.775 32.223 29.631 1.00 93.44 331 LYS A C 1
ATOM 2569 O O . LYS A 1 331 ? -3.533 32.883 30.634 1.00 93.44 331 LYS A O 1
ATOM 2574 N N . ASN A 1 332 ? -4.772 31.339 29.616 1.00 94.31 332 ASN A N 1
ATOM 2575 C CA . ASN A 1 332 ? -5.601 31.082 30.797 1.00 94.31 332 ASN A CA 1
ATOM 2576 C C . ASN A 1 332 ? -4.934 30.133 31.802 1.00 94.31 332 ASN A C 1
ATOM 2578 O O . ASN A 1 332 ? -5.392 30.048 32.941 1.00 94.31 332 ASN A O 1
ATOM 2582 N N . SER A 1 333 ? -3.928 29.373 31.367 1.00 92.44 333 SER A N 1
ATOM 2583 C CA . SER A 1 333 ? -3.188 28.427 32.203 1.00 92.44 333 SER A CA 1
ATOM 2584 C C . SER A 1 333 ? -1.993 29.064 32.916 1.00 92.44 333 SER A C 1
ATOM 2586 O O . SER A 1 333 ? -1.387 28.410 33.765 1.00 92.44 333 SER A O 1
ATOM 2588 N N . ASP A 1 334 ? -1.706 30.335 32.621 1.00 89.00 334 ASP A N 1
ATOM 2589 C CA . ASP A 1 334 ? -0.639 31.111 33.244 1.00 89.00 334 ASP A CA 1
ATOM 2590 C C . ASP A 1 334 ? -0.863 31.289 34.752 1.00 89.00 334 ASP A C 1
ATOM 2592 O O . ASP A 1 334 ? -1.946 31.654 35.222 1.00 89.00 334 ASP A O 1
ATOM 2596 N N . ALA A 1 335 ? 0.201 31.058 35.521 1.00 89.69 335 ALA A N 1
ATOM 2597 C CA . ALA A 1 335 ? 0.228 31.212 36.968 1.00 89.69 335 ALA A CA 1
ATOM 2598 C C . ALA A 1 335 ? 1.469 32.017 37.377 1.00 89.69 335 ALA A C 1
ATOM 2600 O O . ALA A 1 335 ? 2.589 31.524 37.284 1.00 89.69 335 ALA A O 1
ATOM 2601 N N . PHE A 1 336 ? 1.263 33.255 37.839 1.00 86.12 336 PHE A N 1
ATOM 2602 C CA . PHE A 1 336 ? 2.351 34.139 38.288 1.00 86.12 336 PHE A CA 1
ATOM 2603 C C . PHE A 1 336 ? 2.993 33.674 39.597 1.00 86.12 336 PHE A C 1
ATOM 2605 O O . PHE A 1 336 ? 4.188 33.860 39.801 1.00 86.12 336 PHE A O 1
ATOM 2612 N N . ASP A 1 337 ? 2.197 33.066 40.477 1.00 89.62 337 ASP A N 1
ATOM 2613 C CA . ASP A 1 337 ? 2.693 32.404 41.680 1.00 89.62 337 ASP A CA 1
ATOM 2614 C C . ASP A 1 337 ? 3.023 30.936 41.347 1.00 89.62 337 ASP A C 1
ATOM 2616 O O . ASP A 1 337 ? 2.095 30.192 40.998 1.00 89.62 337 ASP A O 1
ATOM 2620 N N . PRO A 1 338 ? 4.293 30.491 41.438 1.00 86.62 338 PRO A N 1
ATOM 2621 C CA . PRO A 1 338 ? 4.733 29.157 41.026 1.00 86.62 338 PRO A CA 1
ATOM 2622 C C . PRO A 1 338 ? 4.409 28.069 42.067 1.00 86.62 338 PRO A C 1
ATOM 2624 O O . PRO A 1 338 ? 5.169 27.120 42.247 1.00 86.62 338 PRO A O 1
ATOM 2627 N N . THR A 1 339 ? 3.279 28.184 42.767 1.00 89.94 339 THR A N 1
ATOM 2628 C CA . THR A 1 339 ? 2.796 27.159 43.700 1.00 89.94 339 THR A CA 1
ATOM 2629 C C . THR A 1 339 ? 1.879 26.165 42.994 1.00 89.94 339 THR A C 1
ATOM 2631 O O . THR A 1 339 ? 1.072 26.539 42.139 1.00 89.94 339 THR A O 1
ATOM 2634 N N . ASP A 1 340 ? 1.907 24.893 43.405 1.00 86.88 340 ASP A N 1
ATOM 2635 C CA . ASP A 1 340 ? 1.016 23.862 42.847 1.00 86.88 340 ASP A CA 1
ATOM 2636 C C . ASP A 1 340 ? -0.462 24.252 42.931 1.00 86.88 340 ASP A C 1
ATOM 2638 O O . ASP A 1 340 ? -1.245 23.968 42.026 1.00 86.88 340 ASP A O 1
ATOM 2642 N N . LYS A 1 341 ? -0.852 24.952 44.001 1.00 91.12 341 LYS A N 1
ATOM 2643 C CA . LYS A 1 341 ? -2.218 25.445 44.192 1.00 91.12 341 LYS A CA 1
ATOM 2644 C C . LYS A 1 341 ? -2.596 26.499 43.148 1.00 91.12 341 LYS A C 1
ATOM 2646 O O . LYS A 1 341 ? -3.688 26.422 42.583 1.00 91.12 341 LYS A O 1
ATOM 2651 N N . SER A 1 342 ? -1.719 27.475 42.910 1.00 93.31 342 SER A N 1
ATOM 2652 C CA . SER A 1 342 ? -1.913 28.525 41.906 1.00 93.31 342 SER A CA 1
ATOM 2653 C C . SER A 1 342 ? -1.976 27.925 40.500 1.00 93.31 342 SER A C 1
ATOM 2655 O O . SER A 1 342 ? -2.946 28.148 39.771 1.00 93.31 342 SER A O 1
ATOM 2657 N N . ILE A 1 343 ? -1.027 27.045 40.172 1.00 92.81 343 ILE A N 1
ATOM 2658 C CA . ILE A 1 343 ? -0.955 26.386 38.865 1.00 92.81 343 ILE A CA 1
ATOM 2659 C C . ILE A 1 343 ? -2.173 25.485 38.629 1.00 92.81 343 ILE A C 1
ATOM 2661 O O . ILE A 1 343 ? -2.792 25.549 37.568 1.00 92.81 343 ILE A O 1
ATOM 2665 N N . ALA A 1 344 ? -2.589 24.697 39.626 1.00 93.31 344 ALA A N 1
ATOM 2666 C CA . ALA A 1 344 ? -3.787 23.869 39.519 1.00 93.31 344 ALA A CA 1
ATOM 2667 C C . ALA A 1 344 ? -5.056 24.692 39.279 1.00 93.31 344 ALA A C 1
ATOM 2669 O O . ALA A 1 344 ? -5.904 24.298 38.475 1.00 93.31 344 ALA A O 1
ATOM 2670 N N . LYS A 1 345 ? -5.181 25.855 39.928 1.00 95.44 345 LYS A N 1
ATOM 2671 C CA . LYS A 1 345 ? -6.316 26.765 39.739 1.00 95.44 345 LYS A CA 1
ATOM 2672 C C . LYS A 1 345 ? -6.327 27.387 38.338 1.00 95.44 345 LYS A C 1
ATOM 2674 O O . LYS A 1 345 ? -7.393 27.440 37.715 1.00 95.44 345 LYS A O 1
ATOM 2679 N N . ALA A 1 346 ? -5.174 27.834 37.839 1.00 95.88 346 ALA A N 1
ATOM 2680 C CA . ALA A 1 346 ? -5.042 28.377 36.487 1.00 95.88 346 ALA A CA 1
ATOM 2681 C C . ALA A 1 346 ? -5.381 27.308 35.436 1.00 95.88 346 ALA A C 1
ATOM 2683 O O . ALA A 1 346 ? -6.291 27.491 34.625 1.00 95.88 346 ALA A O 1
ATOM 2684 N N . PHE A 1 347 ? -4.777 26.120 35.550 1.00 95.75 347 PHE A N 1
ATOM 2685 C CA . PHE A 1 347 ? -5.053 24.986 34.668 1.00 95.75 347 PHE A CA 1
ATOM 2686 C C . PHE A 1 347 ? -6.533 24.589 34.668 1.00 95.75 347 PHE A C 1
ATOM 2688 O O . PHE A 1 347 ? -7.128 24.381 33.610 1.00 95.75 347 PHE A O 1
ATOM 2695 N N . GLN A 1 348 ? -7.167 24.523 35.845 1.00 96.94 348 GLN A N 1
ATOM 2696 C CA . GLN A 1 348 ? -8.595 24.229 35.966 1.00 96.94 348 GLN A CA 1
ATOM 2697 C C . GLN A 1 348 ? -9.460 25.284 35.259 1.00 96.94 348 GLN A C 1
ATOM 2699 O O . GLN A 1 348 ? -10.462 24.937 34.629 1.00 96.94 348 GLN A O 1
ATOM 2704 N N . THR A 1 349 ? -9.085 26.560 35.348 1.00 96.81 349 THR A N 1
ATOM 2705 C CA . THR A 1 349 ? -9.790 27.671 34.691 1.00 96.81 349 THR A CA 1
ATOM 2706 C C . THR A 1 349 ? -9.665 27.576 33.171 1.00 96.81 349 THR A C 1
ATOM 2708 O O . THR A 1 349 ? -10.681 27.583 32.472 1.00 96.81 349 THR A O 1
ATOM 2711 N N . ALA A 1 350 ? -8.445 27.385 32.660 1.00 97.50 350 ALA A N 1
ATOM 2712 C CA . ALA A 1 350 ? -8.184 27.151 31.240 1.00 97.50 350 ALA A CA 1
ATOM 2713 C C . ALA A 1 350 ? -8.974 25.949 30.703 1.00 97.50 350 ALA A C 1
ATOM 2715 O O . ALA A 1 350 ? -9.638 26.038 29.670 1.00 97.50 350 ALA A O 1
ATOM 2716 N N . SER A 1 351 ? -8.979 24.854 31.462 1.00 97.62 351 SER A N 1
ATOM 2717 C CA . SER A 1 351 ? -9.668 23.609 31.127 1.00 97.62 351 SER A CA 1
ATOM 2718 C C . SER A 1 351 ? -11.192 23.775 31.049 1.00 97.62 351 SER A C 1
ATOM 2720 O O . SER A 1 351 ? -11.822 23.272 30.120 1.00 97.62 351 SER A O 1
ATOM 2722 N N . LYS A 1 352 ? -11.807 24.529 31.971 1.00 97.56 352 LYS A N 1
ATOM 2723 C CA . LYS A 1 352 ? -13.246 24.854 31.904 1.00 97.56 352 LYS A CA 1
ATOM 2724 C C . LYS A 1 352 ? -13.583 25.703 30.677 1.00 97.56 352 LYS A C 1
ATOM 2726 O O . LYS A 1 352 ? -14.588 25.444 30.019 1.00 97.56 352 LYS A O 1
ATOM 2731 N N . ASN A 1 353 ? -12.735 26.673 30.338 1.00 96.81 353 ASN A N 1
ATOM 2732 C CA . ASN A 1 353 ? -12.918 27.502 29.145 1.00 96.81 353 ASN A CA 1
ATOM 2733 C C . ASN A 1 353 ? -12.766 26.691 27.849 1.00 96.81 353 ASN A C 1
ATOM 2735 O O . ASN A 1 353 ? -13.542 26.880 26.918 1.00 96.81 353 ASN A O 1
ATOM 2739 N N . LEU A 1 354 ? -11.828 25.743 27.795 1.00 97.50 354 LEU A N 1
ATOM 2740 C CA . LEU A 1 354 ? -11.669 24.832 26.658 1.00 97.50 354 LEU A CA 1
ATOM 2741 C C . LEU A 1 354 ? -12.940 24.008 26.397 1.00 97.50 354 LEU A C 1
ATOM 2743 O O . LEU A 1 354 ? -13.362 23.859 25.249 1.00 97.50 354 LEU A O 1
ATOM 2747 N N . ILE A 1 355 ? -13.581 23.509 27.459 1.00 96.75 355 ILE A N 1
ATOM 2748 C CA . ILE A 1 355 ? -14.814 22.713 27.362 1.00 96.75 355 ILE A CA 1
ATOM 2749 C C . ILE A 1 355 ? -15.958 23.500 26.723 1.00 96.75 355 ILE A C 1
ATOM 2751 O O . ILE A 1 355 ? -16.702 22.935 25.928 1.00 96.75 355 ILE A O 1
ATOM 2755 N N . THR A 1 356 ? -16.102 24.792 27.031 1.00 95.88 356 THR A N 1
ATOM 2756 C CA . THR A 1 356 ? -17.187 25.617 26.467 1.00 95.88 356 THR A CA 1
ATOM 2757 C C . THR A 1 356 ? -16.965 25.984 25.000 1.00 95.88 356 THR A C 1
ATOM 2759 O O . THR A 1 356 ? -17.912 26.357 24.312 1.00 95.88 356 THR A O 1
ATOM 2762 N N . LYS A 1 357 ? -15.725 25.876 24.510 1.00 96.06 357 LYS A N 1
ATOM 2763 C CA . LYS A 1 357 ? -15.336 26.197 23.128 1.00 96.06 357 LYS A CA 1
ATOM 2764 C C . LYS A 1 357 ? -15.271 24.984 22.206 1.00 96.06 357 LYS A C 1
ATOM 2766 O O . LYS A 1 357 ? -15.091 25.153 21.006 1.00 96.06 357 LYS A O 1
ATOM 2771 N N . THR A 1 358 ? -15.410 23.777 22.743 1.00 96.38 358 THR A N 1
ATOM 2772 C CA . THR A 1 358 ? -15.270 22.529 21.986 1.00 96.38 358 THR A CA 1
ATOM 2773 C C . THR A 1 358 ? -16.538 21.689 22.102 1.00 96.38 358 THR A C 1
ATOM 2775 O O . THR A 1 358 ? -17.211 21.697 23.135 1.00 96.38 358 THR A O 1
ATOM 2778 N N . ARG A 1 359 ? -16.881 20.961 21.031 1.00 96.12 359 ARG A N 1
ATOM 2779 C CA . ARG A 1 359 ? -18.107 20.149 20.973 1.00 96.12 359 ARG A CA 1
ATOM 2780 C C . ARG A 1 359 ? -18.154 19.131 22.109 1.00 96.12 359 ARG A C 1
ATOM 2782 O O . ARG A 1 359 ? -17.145 18.518 22.450 1.00 96.12 359 ARG A O 1
ATOM 2789 N N . ASN A 1 360 ? -19.334 18.934 22.688 1.00 94.75 360 ASN A N 1
ATOM 2790 C CA . ASN A 1 360 ? -19.530 17.928 23.729 1.00 94.75 360 ASN A CA 1
ATOM 2791 C C . ASN A 1 360 ? -19.771 16.533 23.126 1.00 94.75 360 ASN A C 1
ATOM 2793 O O . ASN A 1 360 ? -20.112 16.379 21.953 1.00 94.75 360 ASN A O 1
ATOM 2797 N N . ILE A 1 361 ? -19.651 15.489 23.949 1.00 95.19 361 ILE A N 1
ATOM 2798 C CA . ILE A 1 361 ? -19.761 14.102 23.478 1.00 95.19 361 ILE A CA 1
ATOM 2799 C C . ILE A 1 361 ? -21.127 13.740 22.871 1.00 95.19 361 ILE A C 1
ATOM 2801 O O . ILE A 1 361 ? -21.199 12.884 21.992 1.00 95.19 361 ILE A O 1
ATOM 2805 N N . ASN A 1 362 ? -22.217 14.400 23.271 1.00 94.06 362 ASN A N 1
ATOM 2806 C CA . ASN A 1 362 ? -23.532 14.142 22.679 1.00 94.06 362 ASN A CA 1
ATOM 2807 C C . ASN A 1 362 ? -23.630 14.699 21.253 1.00 94.06 362 ASN A C 1
ATOM 2809 O O . ASN A 1 362 ? -24.271 14.088 20.401 1.00 94.06 362 ASN A O 1
ATOM 2813 N N . GLU A 1 363 ? -22.983 15.830 20.976 1.00 95.12 363 GLU A N 1
ATOM 2814 C CA . GLU A 1 363 ? -22.858 16.375 19.619 1.00 95.12 363 GLU A CA 1
ATOM 2815 C C . GLU A 1 363 ? -21.972 15.479 18.748 1.00 95.12 363 GLU A C 1
ATOM 2817 O O . GLU A 1 363 ? -22.351 15.152 17.626 1.00 95.12 363 GLU A O 1
ATOM 2822 N N . LEU A 1 364 ? -20.846 15.003 19.289 1.00 95.19 364 LEU A N 1
ATOM 2823 C CA . LEU A 1 364 ? -19.945 14.066 18.604 1.00 95.19 364 LEU A CA 1
ATOM 2824 C C . LEU A 1 364 ? -20.640 12.739 18.258 1.00 95.19 364 LEU A C 1
ATOM 2826 O O . LEU A 1 364 ? -20.497 12.228 17.148 1.00 95.19 364 LEU A O 1
ATOM 2830 N N . ASN A 1 365 ? -21.466 12.213 19.167 1.00 93.19 365 ASN A N 1
ATOM 2831 C CA . ASN A 1 365 ? -22.283 11.027 18.909 1.00 93.19 365 ASN A CA 1
ATOM 2832 C C . ASN A 1 365 ? -23.256 11.230 17.737 1.00 93.19 365 ASN A C 1
ATOM 2834 O O . ASN A 1 365 ? -23.410 10.322 16.921 1.00 93.19 365 ASN A O 1
ATOM 2838 N N . LYS A 1 366 ? -23.876 12.414 17.621 1.00 91.06 366 LYS A N 1
ATOM 2839 C CA . LYS A 1 366 ? -24.769 12.745 16.496 1.00 91.06 366 LYS A CA 1
ATOM 2840 C C . LYS A 1 366 ? -24.015 12.819 15.169 1.00 91.06 366 LYS A C 1
ATOM 2842 O O . LYS A 1 366 ? -24.530 12.330 14.171 1.00 91.06 366 LYS A O 1
ATOM 2847 N N . ILE A 1 367 ? -22.802 13.379 15.160 1.00 90.56 367 ILE A N 1
ATOM 2848 C CA . ILE A 1 367 ? -21.941 13.420 13.963 1.00 90.56 367 ILE A CA 1
ATOM 2849 C C . ILE A 1 367 ? -21.627 11.994 13.493 1.00 90.56 367 ILE A C 1
ATOM 2851 O O . ILE A 1 367 ? -21.843 11.667 12.330 1.00 90.56 367 ILE A O 1
ATOM 2855 N N . SER A 1 368 ? -21.214 11.109 14.406 1.00 89.31 368 SER A N 1
ATOM 2856 C CA . SER A 1 368 ? -20.958 9.695 14.085 1.00 89.31 368 SER A CA 1
ATOM 2857 C C . SER A 1 368 ? -22.195 8.974 13.522 1.00 89.31 368 SER A C 1
ATOM 2859 O O . SER A 1 368 ? -22.073 8.149 12.619 1.00 89.31 368 SER A O 1
ATOM 2861 N N . GLU A 1 369 ? -23.398 9.294 14.011 1.00 86.75 369 GLU A N 1
ATOM 2862 C CA . GLU A 1 369 ? -24.658 8.728 13.498 1.00 86.75 369 GLU A CA 1
ATOM 2863 C C . GLU A 1 369 ? -25.055 9.265 12.114 1.00 86.75 369 GLU A C 1
ATOM 2865 O O . GLU A 1 369 ? -25.768 8.579 11.385 1.00 86.75 369 GLU A O 1
ATOM 2870 N N . GLN A 1 370 ? -24.584 10.454 11.730 1.00 81.94 370 GLN A N 1
ATOM 2871 C CA . GLN A 1 370 ? -24.822 11.035 10.404 1.00 81.94 370 GLN A CA 1
ATOM 2872 C C . GLN A 1 370 ? -23.912 10.421 9.333 1.00 81.94 370 GLN A C 1
ATOM 2874 O O . GLN A 1 370 ? -24.382 10.147 8.231 1.00 81.94 370 GLN A O 1
ATOM 2879 N N . ILE A 1 371 ? -22.654 10.112 9.677 1.00 76.94 371 ILE A N 1
ATOM 2880 C CA . ILE A 1 371 ? -21.696 9.440 8.775 1.00 76.94 371 ILE A CA 1
ATOM 2881 C C . ILE A 1 371 ? -22.237 8.070 8.308 1.00 76.94 371 ILE A C 1
ATOM 2883 O O . ILE A 1 371 ? -21.990 7.642 7.185 1.00 76.94 371 ILE A O 1
ATOM 2887 N N . ASN A 1 372 ? -23.059 7.410 9.133 1.00 60.66 372 ASN A N 1
ATOM 2888 C CA . ASN A 1 372 ? -23.646 6.090 8.869 1.00 60.66 372 ASN A CA 1
ATOM 2889 C C . ASN A 1 372 ? -24.703 6.043 7.738 1.00 60.66 372 ASN A C 1
ATOM 2891 O O . ASN A 1 372 ? -25.142 4.947 7.390 1.00 60.66 372 ASN A O 1
ATOM 2895 N N . VAL A 1 373 ? -25.175 7.177 7.205 1.00 49.50 373 VAL A N 1
ATOM 2896 C CA . VAL A 1 373 ? -26.378 7.214 6.343 1.00 49.50 373 VAL A CA 1
ATOM 2897 C C . VAL A 1 373 ? -26.066 7.445 4.857 1.00 49.50 373 VAL A C 1
ATOM 2899 O O . VAL A 1 373 ? -26.887 7.101 4.008 1.00 49.50 373 VAL A O 1
ATOM 2902 N N . GLU A 1 374 ? -24.883 7.965 4.523 1.00 39.72 374 GLU A N 1
ATOM 2903 C CA . GLU A 1 374 ? -24.533 8.364 3.146 1.00 39.72 374 GLU A CA 1
ATOM 2904 C C . GLU A 1 374 ? -23.474 7.494 2.470 1.00 39.72 374 GLU A C 1
ATOM 2906 O O . GLU A 1 374 ? -23.281 7.610 1.263 1.00 39.72 374 GLU A O 1
ATOM 2911 N N . ALA A 1 375 ? -22.827 6.586 3.200 1.00 43.66 375 ALA A N 1
ATOM 2912 C CA . ALA A 1 375 ? -21.844 5.684 2.625 1.00 43.66 375 ALA A CA 1
ATOM 2913 C C . ALA A 1 375 ? -22.519 4.556 1.831 1.00 43.66 375 ALA A C 1
ATOM 2915 O O . ALA A 1 375 ? -22.629 3.410 2.275 1.00 43.66 375 ALA A O 1
ATOM 2916 N N . SER A 1 376 ? -23.005 4.902 0.638 1.00 41.06 376 SER A N 1
ATOM 2917 C CA . SER A 1 376 ? -23.176 3.938 -0.435 1.00 41.06 376 SER A CA 1
ATOM 2918 C C . SER A 1 376 ? -21.843 3.239 -0.694 1.00 41.06 376 SER A C 1
ATOM 2920 O O . SER A 1 376 ? -20.772 3.782 -0.423 1.00 41.06 376 SER A O 1
ATOM 2922 N N . ILE A 1 377 ? -21.937 2.007 -1.196 1.00 50.00 377 ILE A N 1
ATOM 2923 C CA . ILE A 1 377 ? -20.880 1.290 -1.921 1.00 50.00 377 ILE A CA 1
ATOM 2924 C C . ILE A 1 377 ? -19.890 2.295 -2.516 1.00 50.00 377 ILE A C 1
ATOM 2926 O O . ILE A 1 377 ? -20.345 3.202 -3.207 1.00 50.00 377 ILE A O 1
ATOM 2930 N N . CYS A 1 378 ? -18.592 2.148 -2.222 1.00 54.66 378 CYS A N 1
ATOM 2931 C CA . CYS A 1 378 ? -17.562 3.056 -2.717 1.00 54.66 378 CYS A CA 1
ATOM 2932 C C . CYS A 1 378 ? -17.799 3.346 -4.205 1.00 54.66 378 CYS A C 1
ATOM 2934 O O . CYS A 1 378 ? -17.704 2.442 -5.037 1.00 54.66 378 CYS A O 1
ATOM 2936 N N . ASP A 1 379 ? -18.161 4.590 -4.528 1.00 66.19 379 ASP A N 1
ATOM 2937 C CA . ASP A 1 379 ? -18.503 4.959 -5.902 1.00 66.19 379 ASP A CA 1
ATOM 2938 C C . ASP A 1 379 ? -17.283 4.793 -6.826 1.00 66.19 379 ASP A C 1
ATOM 2940 O O . ASP A 1 379 ? -17.432 4.545 -8.023 1.00 66.19 379 ASP A O 1
ATOM 2944 N N . ASP A 1 380 ? -16.071 4.893 -6.270 1.00 82.44 380 ASP A N 1
ATOM 2945 C CA . ASP A 1 380 ? -14.821 4.874 -7.024 1.00 82.44 380 ASP A CA 1
ATOM 2946 C C . ASP A 1 380 ? -14.388 3.465 -7.461 1.00 82.44 380 ASP A C 1
ATOM 2948 O O . ASP A 1 380 ? -13.723 3.345 -8.490 1.00 82.44 380 ASP A O 1
ATOM 2952 N N . PHE A 1 381 ? -14.801 2.402 -6.758 1.00 90.44 381 PHE A N 1
ATOM 2953 C CA . PHE A 1 381 ? -14.573 1.011 -7.169 1.00 90.44 381 PHE A CA 1
ATOM 2954 C C . PHE A 1 381 ? -15.507 0.043 -6.434 1.00 90.44 381 PHE A C 1
ATOM 2956 O O . PHE A 1 381 ? -15.581 0.023 -5.205 1.00 90.44 381 PHE A O 1
ATOM 2963 N N . TYR A 1 382 ? -16.152 -0.837 -7.192 1.00 92.81 382 TYR A N 1
ATOM 2964 C CA . TYR A 1 382 ? -16.902 -1.966 -6.664 1.00 92.81 382 TYR A CA 1
ATOM 2965 C C . TYR A 1 382 ? -16.911 -3.122 -7.655 1.00 92.81 382 TYR A C 1
ATOM 2967 O O . TYR A 1 382 ? -17.096 -2.926 -8.859 1.00 92.81 382 TYR A O 1
ATOM 2975 N N . MET A 1 383 ? -16.780 -4.335 -7.132 1.00 93.12 383 MET A N 1
ATOM 2976 C CA . MET A 1 383 ? -16.866 -5.563 -7.904 1.00 93.12 383 MET A CA 1
ATOM 2977 C C . MET A 1 383 ? -17.804 -6.559 -7.224 1.00 93.12 383 MET A C 1
ATOM 2979 O O . MET A 1 383 ? -17.685 -6.821 -6.027 1.00 93.12 383 MET A O 1
ATOM 2983 N N . ASP A 1 384 ? -18.702 -7.157 -8.005 1.00 94.50 384 ASP A N 1
ATOM 2984 C CA . ASP A 1 384 ? -19.534 -8.284 -7.589 1.00 94.50 384 ASP A CA 1
ATOM 2985 C C . ASP A 1 384 ? -19.431 -9.416 -8.612 1.00 94.50 384 ASP A C 1
ATOM 2987 O O . ASP A 1 384 ? -19.733 -9.260 -9.793 1.00 94.50 384 ASP A O 1
ATOM 2991 N N . MET A 1 385 ? -18.973 -10.571 -8.144 1.00 95.50 385 MET A N 1
ATOM 2992 C CA . MET A 1 385 ? -18.883 -11.818 -8.895 1.00 95.50 385 MET A CA 1
ATOM 2993 C C . MET A 1 385 ? -19.722 -12.851 -8.141 1.00 95.50 385 MET A C 1
ATOM 2995 O O . MET A 1 385 ? -19.191 -13.535 -7.262 1.00 95.50 385 MET A O 1
ATOM 2999 N N . PRO A 1 386 ? -21.017 -13.009 -8.466 1.00 93.12 386 PRO A N 1
ATOM 3000 C CA . PRO A 1 386 ? -21.940 -13.841 -7.689 1.00 93.12 386 PRO A CA 1
ATOM 3001 C C . PRO A 1 386 ? -21.458 -15.285 -7.481 1.00 93.12 386 PRO A C 1
ATOM 3003 O O . PRO A 1 386 ? -21.699 -15.897 -6.441 1.00 93.12 386 PRO A O 1
ATOM 3006 N N . HIS A 1 387 ? -20.716 -15.829 -8.449 1.00 95.00 387 HIS A N 1
ATOM 3007 C CA . HIS A 1 387 ? -20.156 -17.182 -8.395 1.00 95.00 387 HIS A CA 1
ATOM 3008 C C . HIS A 1 387 ? -18.759 -17.283 -7.767 1.00 95.00 387 HIS A C 1
ATOM 3010 O O . HIS A 1 387 ? -18.242 -18.389 -7.621 1.00 95.00 387 HIS A O 1
ATOM 3016 N N . GLN A 1 388 ? -18.148 -16.158 -7.393 1.00 95.19 388 GLN A N 1
ATOM 3017 C CA . GLN A 1 388 ? -16.843 -16.056 -6.731 1.00 95.19 388 GLN A CA 1
ATOM 3018 C C . GLN A 1 388 ? -16.890 -14.988 -5.625 1.00 95.19 388 GLN A C 1
ATOM 3020 O O . GLN A 1 388 ? -16.001 -14.143 -5.526 1.00 95.19 388 GLN A O 1
ATOM 3025 N N . ARG A 1 389 ? -17.933 -15.025 -4.782 1.00 93.75 389 ARG A N 1
ATOM 3026 C CA . ARG A 1 389 ? -18.236 -13.941 -3.834 1.00 93.75 389 ARG A CA 1
ATOM 3027 C C . ARG A 1 389 ? -17.069 -13.574 -2.916 1.00 93.75 389 ARG A C 1
ATOM 3029 O O . ARG A 1 389 ? -16.793 -12.398 -2.730 1.00 93.75 389 ARG A O 1
ATOM 3036 N N . VAL A 1 390 ? -16.343 -14.565 -2.395 1.00 95.38 390 VAL A N 1
ATOM 3037 C CA . VAL A 1 390 ? -15.146 -14.340 -1.562 1.00 95.38 390 VAL A CA 1
ATOM 3038 C C . VAL A 1 390 ? -14.092 -13.495 -2.289 1.00 95.38 390 VAL A C 1
ATOM 3040 O O . VAL A 1 390 ? -13.511 -12.591 -1.697 1.00 95.38 390 VAL A O 1
ATOM 3043 N N . VAL A 1 391 ? -13.878 -13.743 -3.583 1.00 95.69 391 VAL A N 1
ATOM 3044 C CA . VAL A 1 391 ? -12.918 -12.979 -4.389 1.00 95.69 391 VAL A CA 1
ATOM 3045 C C . VAL A 1 391 ? -13.429 -11.563 -4.668 1.00 95.69 391 VAL A C 1
ATOM 3047 O O . VAL A 1 391 ? -12.634 -10.629 -4.695 1.00 95.69 391 VAL A O 1
ATOM 3050 N N . SER A 1 392 ? -14.743 -11.377 -4.831 1.00 94.44 392 SER A N 1
ATOM 3051 C CA . SER A 1 392 ? -15.351 -10.043 -4.972 1.00 94.44 392 SER A CA 1
ATOM 3052 C C . SER A 1 392 ? -15.105 -9.186 -3.742 1.00 94.44 392 SER A C 1
ATOM 3054 O O . SER A 1 392 ? -14.650 -8.053 -3.853 1.00 94.44 392 SER A O 1
ATOM 3056 N N . GLU A 1 393 ? -15.353 -9.749 -2.562 1.00 94.19 393 GLU A N 1
ATOM 3057 C CA . GLU A 1 393 ? -15.177 -9.015 -1.312 1.00 94.19 393 GLU A CA 1
ATOM 3058 C C . GLU A 1 393 ? -13.707 -8.767 -0.989 1.00 94.19 393 GLU A C 1
ATOM 3060 O O . GLU A 1 393 ? -13.366 -7.714 -0.451 1.00 94.19 393 GLU A O 1
ATOM 3065 N N . TYR A 1 394 ? -12.816 -9.677 -1.390 1.00 94.06 394 TYR A N 1
ATOM 3066 C CA . TYR A 1 394 ? -11.382 -9.415 -1.381 1.00 94.06 394 TYR A CA 1
ATOM 3067 C C . TYR A 1 394 ? -11.017 -8.229 -2.281 1.00 94.06 394 TYR A C 1
ATOM 3069 O O . TYR A 1 394 ? -10.336 -7.320 -1.820 1.00 94.06 394 TYR A O 1
ATOM 3077 N N . ALA A 1 395 ? -11.509 -8.179 -3.525 1.00 93.38 395 ALA A N 1
ATOM 3078 C CA . ALA A 1 395 ? -11.262 -7.053 -4.431 1.00 93.38 395 ALA A CA 1
ATOM 3079 C C . ALA A 1 395 ? -11.729 -5.717 -3.828 1.00 93.38 395 ALA A C 1
ATOM 3081 O O . ALA A 1 395 ? -10.988 -4.733 -3.835 1.00 93.38 395 ALA A O 1
ATOM 3082 N N . ASN A 1 396 ? -12.932 -5.704 -3.247 1.00 91.25 396 ASN A N 1
ATOM 3083 C CA . ASN A 1 396 ? -13.487 -4.533 -2.570 1.00 91.25 396 ASN A CA 1
ATOM 3084 C C . ASN A 1 396 ? -12.668 -4.152 -1.324 1.00 91.25 396 ASN A C 1
ATOM 3086 O O . ASN A 1 396 ? -12.478 -2.969 -1.063 1.00 91.25 396 ASN A O 1
ATOM 3090 N N . SER A 1 397 ? -12.141 -5.129 -0.579 1.00 89.31 397 SER A N 1
ATOM 3091 C CA . SER A 1 397 ? -11.289 -4.891 0.596 1.00 89.31 397 SER A CA 1
ATOM 3092 C C . SER A 1 397 ? -9.928 -4.311 0.211 1.00 89.31 397 SER A C 1
ATOM 3094 O O . SER A 1 397 ? -9.498 -3.331 0.814 1.00 89.31 397 SER A O 1
ATOM 3096 N N . VAL A 1 398 ? -9.288 -4.846 -0.833 1.00 89.56 398 VAL A N 1
ATOM 3097 C CA . VAL A 1 398 ? -8.032 -4.322 -1.398 1.00 89.56 398 VAL A CA 1
ATOM 3098 C C . VAL A 1 398 ? -8.190 -2.861 -1.819 1.00 89.56 398 VAL A C 1
ATOM 3100 O O . VAL A 1 398 ? -7.309 -2.046 -1.568 1.00 89.56 398 VAL A O 1
ATOM 3103 N N . TRP A 1 399 ? -9.331 -2.485 -2.400 1.00 88.62 399 TRP A N 1
ATOM 3104 C CA . TRP A 1 399 ? -9.586 -1.088 -2.751 1.00 88.62 399 TRP A CA 1
ATOM 3105 C C . TRP A 1 399 ? -9.554 -0.146 -1.533 1.00 88.62 399 TRP A C 1
ATOM 3107 O O . TRP A 1 399 ? -9.037 0.965 -1.622 1.00 88.62 399 TRP A O 1
ATOM 3117 N N . THR A 1 400 ? -10.022 -0.594 -0.362 1.00 83.31 400 THR A N 1
ATOM 3118 C CA . THR A 1 400 ? -10.041 0.243 0.855 1.00 83.31 400 THR A CA 1
ATOM 3119 C C . THR A 1 400 ? -8.656 0.621 1.389 1.00 83.31 400 THR A C 1
ATOM 3121 O O . THR A 1 400 ? -8.573 1.506 2.248 1.00 83.31 400 THR A O 1
ATOM 3124 N N . THR A 1 401 ? -7.589 -0.022 0.894 1.00 80.81 401 THR A N 1
ATOM 3125 C CA . THR A 1 401 ? -6.195 0.274 1.254 1.00 80.81 401 THR A CA 1
ATOM 3126 C C . THR A 1 401 ? -5.507 1.213 0.261 1.00 80.81 401 THR A C 1
ATOM 3128 O O . THR A 1 401 ? -4.380 1.615 0.523 1.00 80.81 401 THR A O 1
ATOM 3131 N N . VAL A 1 402 ? -6.137 1.577 -0.866 1.00 84.94 402 VAL A N 1
ATOM 3132 C CA . VAL A 1 402 ? -5.529 2.439 -1.904 1.00 84.94 402 VAL A CA 1
ATOM 3133 C C . VAL A 1 402 ? -5.157 3.811 -1.350 1.00 84.94 402 VAL A C 1
ATOM 3135 O O . VAL A 1 402 ? -4.037 4.274 -1.550 1.00 84.94 402 VAL A O 1
ATOM 3138 N N . GLU A 1 403 ? -6.065 4.447 -0.612 1.00 81.38 403 GLU A N 1
ATOM 3139 C CA . GLU A 1 403 ? -5.788 5.738 0.018 1.00 81.38 403 GLU A CA 1
ATOM 3140 C C . GLU A 1 403 ? -4.639 5.632 1.029 1.00 81.38 403 GLU A C 1
ATOM 3142 O O . GLU A 1 403 ? -3.739 6.469 1.043 1.00 81.38 403 GLU A O 1
ATOM 3147 N N . GLU A 1 404 ? -4.624 4.568 1.835 1.00 75.81 404 GLU A N 1
ATOM 3148 C CA . GLU A 1 404 ? -3.570 4.343 2.821 1.00 75.81 404 GLU A CA 1
ATOM 3149 C C . GLU A 1 404 ? -2.208 4.102 2.156 1.00 75.81 404 GLU A C 1
ATOM 3151 O O . GLU A 1 404 ? -1.207 4.663 2.600 1.00 75.81 404 GLU A O 1
ATOM 3156 N N . LEU A 1 405 ? -2.171 3.305 1.088 1.00 79.75 405 LEU A N 1
ATOM 3157 C CA . LEU A 1 405 ? -0.968 3.036 0.305 1.00 79.75 405 LEU A CA 1
ATOM 3158 C C . LEU A 1 405 ? -0.407 4.321 -0.310 1.00 79.75 405 LEU A C 1
ATOM 3160 O O . LEU A 1 405 ? 0.799 4.538 -0.271 1.00 79.75 405 LEU A O 1
ATOM 3164 N N . TYR A 1 406 ? -1.283 5.182 -0.833 1.00 82.19 406 TYR A N 1
ATOM 3165 C CA . TYR A 1 406 ? -0.883 6.428 -1.478 1.00 82.19 406 TYR A CA 1
ATOM 3166 C C . TYR A 1 406 ? -0.384 7.481 -0.482 1.00 82.19 406 TYR A C 1
ATOM 3168 O O . TYR A 1 406 ? 0.538 8.234 -0.777 1.00 82.19 406 TYR A O 1
ATOM 3176 N N . GLU A 1 407 ? -0.983 7.583 0.700 1.00 71.62 407 GLU A N 1
ATOM 3177 C CA . GLU A 1 407 ? -0.686 8.674 1.639 1.00 71.62 407 GLU A CA 1
ATOM 3178 C C . GLU A 1 407 ? 0.439 8.349 2.629 1.00 71.62 407 GLU A C 1
ATOM 3180 O O . GLU A 1 407 ? 0.936 9.254 3.296 1.00 71.62 407 GLU A O 1
ATOM 3185 N N . ASN A 1 408 ? 0.852 7.083 2.743 1.00 63.53 408 ASN A N 1
ATOM 3186 C CA . ASN A 1 408 ? 1.854 6.662 3.720 1.00 63.53 408 ASN A CA 1
ATOM 3187 C C . ASN A 1 408 ? 3.135 6.154 3.072 1.00 63.53 408 ASN A C 1
ATOM 3189 O O . ASN A 1 408 ? 3.139 5.541 2.006 1.00 63.53 408 ASN A O 1
ATOM 3193 N N . CYS A 1 409 ? 4.241 6.335 3.786 1.00 51.19 409 CYS A N 1
ATOM 3194 C CA . CYS A 1 409 ? 5.488 5.689 3.432 1.00 51.19 409 CYS A CA 1
ATOM 3195 C C . CYS A 1 409 ? 5.428 4.191 3.741 1.00 51.19 409 CYS A C 1
ATOM 3197 O O . CYS A 1 409 ? 5.089 3.768 4.847 1.00 51.19 409 CYS A O 1
ATOM 3199 N N . ARG A 1 410 ? 5.833 3.373 2.770 1.00 60.69 410 ARG A N 1
ATOM 3200 C CA . ARG A 1 410 ? 6.099 1.948 2.985 1.00 60.69 410 ARG A CA 1
ATOM 3201 C C . ARG A 1 410 ? 7.348 1.817 3.856 1.00 60.69 410 ARG A C 1
ATOM 3203 O O . ARG A 1 410 ? 8.399 2.218 3.381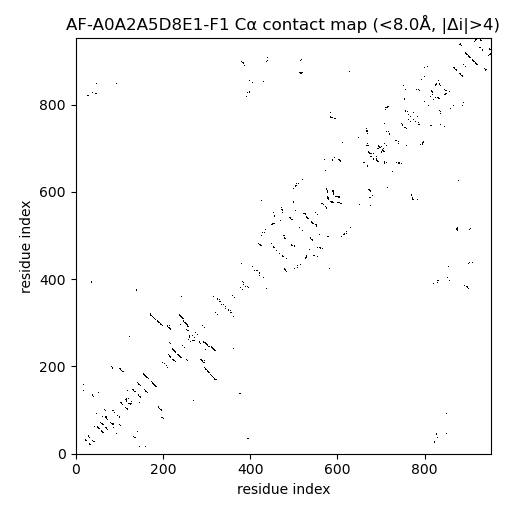 1.00 60.69 410 ARG A O 1
ATOM 3210 N N . ALA A 1 411 ? 7.229 1.300 5.084 1.00 40.28 411 ALA A N 1
ATOM 3211 C CA . ALA A 1 411 ? 8.273 0.824 6.025 1.00 40.28 411 ALA A CA 1
ATOM 3212 C C . ALA A 1 411 ? 9.575 1.652 6.259 1.00 40.28 411 ALA A C 1
ATOM 3214 O O . ALA A 1 411 ? 10.341 1.311 7.157 1.00 40.28 411 ALA A O 1
ATOM 3215 N N . HIS A 1 412 ? 9.853 2.711 5.497 1.00 41.53 412 HIS A N 1
ATOM 3216 C CA . HIS A 1 412 ? 11.180 3.314 5.337 1.00 41.53 412 HIS A CA 1
ATOM 3217 C C . HIS A 1 412 ? 11.165 4.834 5.163 1.00 41.53 412 HIS A C 1
ATOM 3219 O O . HIS A 1 412 ? 12.236 5.425 5.127 1.00 41.53 412 HIS A O 1
ATOM 3225 N N . GLY A 1 413 ? 10.006 5.478 5.015 1.00 51.00 413 GLY A N 1
ATOM 3226 C CA . GLY A 1 413 ? 10.004 6.912 4.738 1.00 51.00 413 GLY A CA 1
ATOM 3227 C C . GLY A 1 413 ? 10.266 7.725 5.991 1.00 51.00 413 GLY A C 1
ATOM 3228 O O . GLY A 1 413 ? 9.455 7.732 6.916 1.00 51.00 413 GLY A O 1
ATOM 3229 N N . ALA A 1 414 ? 11.406 8.403 6.001 1.00 59.72 414 ALA A N 1
ATOM 3230 C CA . ALA A 1 414 ? 11.689 9.466 6.946 1.00 59.72 414 ALA A CA 1
ATOM 3231 C C . ALA A 1 414 ? 11.093 10.793 6.447 1.00 59.72 414 ALA A C 1
ATOM 3233 O O . ALA A 1 414 ? 10.768 10.951 5.265 1.00 59.72 414 ALA A O 1
ATOM 3234 N N . ASN A 1 415 ? 10.987 11.777 7.342 1.00 64.69 415 ASN A N 1
ATOM 3235 C CA . ASN A 1 415 ? 10.788 13.160 6.916 1.00 64.69 415 ASN A CA 1
ATOM 3236 C C . ASN A 1 415 ? 11.982 13.590 6.055 1.00 64.69 415 ASN A C 1
ATOM 3238 O O . ASN A 1 415 ? 13.134 13.426 6.460 1.00 64.69 415 ASN A O 1
ATOM 3242 N N . LEU A 1 416 ? 11.700 14.156 4.886 1.00 69.81 416 LEU A N 1
ATOM 3243 C CA . LEU A 1 416 ? 12.699 14.622 3.937 1.00 69.81 416 LEU A CA 1
ATOM 3244 C C . LEU A 1 416 ? 12.247 15.956 3.342 1.00 69.81 416 LEU A C 1
ATOM 3246 O O . LEU A 1 416 ? 11.163 16.053 2.766 1.00 69.81 416 LEU A O 1
ATOM 3250 N N . ALA A 1 417 ? 13.110 16.969 3.445 1.00 77.19 417 ALA A N 1
ATOM 3251 C CA . ALA A 1 417 ? 12.784 18.349 3.088 1.00 77.19 417 ALA A CA 1
ATOM 3252 C C . ALA A 1 417 ? 11.503 18.829 3.805 1.00 77.19 417 ALA A C 1
ATOM 3254 O O . ALA A 1 417 ? 11.431 18.762 5.031 1.00 77.19 417 ALA A O 1
ATOM 3255 N N . ASP A 1 418 ? 10.504 19.287 3.051 1.00 77.56 418 ASP A N 1
ATOM 3256 C CA . ASP A 1 418 ? 9.226 19.790 3.564 1.00 77.56 418 ASP A CA 1
ATOM 3257 C C . ASP A 1 418 ? 8.129 18.708 3.554 1.00 77.56 418 ASP A C 1
ATOM 3259 O O . ASP A 1 418 ? 6.945 19.017 3.677 1.00 77.56 418 ASP A O 1
ATOM 3263 N N . GLY A 1 419 ? 8.491 17.437 3.363 1.00 74.19 419 GLY A N 1
ATOM 3264 C CA . GLY A 1 419 ? 7.543 16.335 3.231 1.00 74.19 419 GLY A CA 1
ATOM 3265 C C . GLY A 1 419 ? 8.097 15.000 3.718 1.00 74.19 419 GLY A C 1
ATOM 3266 O O . GLY A 1 419 ? 8.943 14.941 4.610 1.00 74.19 419 GLY A O 1
ATOM 3267 N N . ILE A 1 420 ? 7.600 13.921 3.120 1.00 74.56 420 ILE A N 1
ATOM 3268 C CA . ILE A 1 420 ? 8.017 12.545 3.406 1.00 74.56 420 ILE A CA 1
ATOM 3269 C C . ILE A 1 420 ? 8.820 11.988 2.235 1.00 74.56 420 ILE A C 1
ATOM 3271 O O . ILE A 1 420 ? 8.603 12.358 1.080 1.00 74.56 420 ILE A O 1
ATOM 3275 N N . GLU A 1 421 ? 9.748 11.091 2.525 1.00 79.81 421 GLU A N 1
ATOM 3276 C CA . GLU A 1 421 ? 10.527 10.395 1.511 1.00 79.81 421 GLU A CA 1
ATOM 3277 C C . GLU A 1 421 ? 9.671 9.365 0.753 1.00 79.81 421 GLU A C 1
ATOM 3279 O O . GLU A 1 421 ? 9.071 8.462 1.342 1.00 79.81 421 GLU A O 1
ATOM 3284 N N . LEU A 1 422 ? 9.634 9.478 -0.577 1.00 83.44 422 LEU A N 1
ATOM 3285 C CA . LEU A 1 422 ? 8.846 8.624 -1.463 1.00 83.44 422 LEU A CA 1
ATOM 3286 C C . LEU A 1 422 ? 9.738 7.896 -2.460 1.00 83.44 422 LEU A C 1
ATOM 3288 O O . LEU A 1 422 ? 10.505 8.532 -3.174 1.00 83.44 422 LEU A O 1
ATOM 3292 N N . GLY A 1 423 ? 9.597 6.574 -2.578 1.00 88.88 423 GLY A N 1
ATOM 3293 C CA . GLY A 1 423 ? 10.225 5.816 -3.662 1.00 88.88 423 GLY A CA 1
ATOM 3294 C C . GLY A 1 423 ? 9.647 6.220 -5.017 1.00 88.88 423 GLY A C 1
ATOM 3295 O O . GLY A 1 423 ? 8.436 6.142 -5.213 1.00 88.88 423 GLY A O 1
ATOM 3296 N N . THR A 1 424 ? 10.495 6.603 -5.974 1.00 92.81 424 THR A N 1
ATOM 3297 C CA . THR A 1 424 ? 10.068 7.086 -7.299 1.00 92.81 424 THR A CA 1
ATOM 3298 C C . THR A 1 424 ? 9.215 6.057 -8.037 1.00 92.81 424 THR A C 1
ATOM 3300 O O . THR A 1 424 ? 8.138 6.368 -8.547 1.00 92.81 424 THR A O 1
ATOM 3303 N N . ARG A 1 425 ? 9.674 4.801 -8.034 1.00 92.94 425 ARG A N 1
ATOM 3304 C CA . ARG A 1 425 ? 8.962 3.646 -8.594 1.00 92.94 425 ARG A CA 1
ATOM 3305 C C . ARG A 1 425 ? 7.636 3.373 -7.887 1.00 92.94 425 ARG A C 1
ATOM 3307 O O . ARG A 1 425 ? 6.648 3.044 -8.543 1.00 92.94 425 ARG A O 1
ATOM 3314 N N . ASP A 1 426 ? 7.645 3.417 -6.560 1.00 90.00 426 ASP A N 1
ATOM 3315 C CA . ASP A 1 426 ? 6.475 3.065 -5.759 1.00 90.00 426 ASP A CA 1
ATOM 3316 C C . ASP A 1 426 ? 5.386 4.109 -5.962 1.00 90.00 426 ASP A C 1
ATOM 3318 O O . ASP A 1 426 ? 4.300 3.757 -6.408 1.00 90.00 426 ASP A O 1
ATOM 3322 N N . ARG A 1 427 ? 5.738 5.395 -5.837 1.00 91.31 427 ARG A N 1
ATOM 3323 C CA . ARG A 1 427 ? 4.831 6.509 -6.112 1.00 91.31 427 ARG A CA 1
ATOM 3324 C C . ARG A 1 427 ? 4.271 6.463 -7.530 1.00 91.31 427 ARG A C 1
ATOM 3326 O O . ARG A 1 427 ? 3.084 6.708 -7.710 1.00 91.31 427 ARG A O 1
ATOM 3333 N N . GLY A 1 428 ? 5.099 6.133 -8.526 1.00 94.94 428 GLY A N 1
ATOM 3334 C CA . GLY A 1 428 ? 4.628 5.913 -9.891 1.00 94.94 428 GLY A CA 1
ATOM 3335 C C . GLY A 1 428 ? 3.490 4.889 -9.932 1.00 94.94 428 GLY A C 1
ATOM 3336 O O . GLY A 1 428 ? 2.408 5.192 -10.425 1.00 94.94 428 GLY A O 1
ATOM 3337 N N . GLN A 1 429 ? 3.679 3.704 -9.361 1.00 94.50 429 GLN A N 1
ATOM 3338 C CA . GLN A 1 429 ? 2.656 2.651 -9.386 1.00 94.50 429 GLN A CA 1
ATOM 3339 C C . GLN A 1 429 ? 1.426 2.980 -8.525 1.00 94.50 429 GLN A C 1
ATOM 3341 O O . GLN A 1 429 ? 0.305 2.791 -9.001 1.00 94.50 429 GLN A O 1
ATOM 3346 N N . ASP A 1 430 ? 1.616 3.573 -7.342 1.00 92.62 430 ASP A N 1
ATOM 3347 C CA . ASP A 1 430 ? 0.531 3.951 -6.421 1.00 92.62 430 ASP A CA 1
ATOM 3348 C C . ASP A 1 430 ? -0.455 4.945 -7.078 1.00 92.62 430 ASP A C 1
ATOM 3350 O O . ASP A 1 430 ? -1.651 4.976 -6.771 1.00 92.62 430 ASP A O 1
ATOM 3354 N N . MET A 1 431 ? 0.015 5.752 -8.041 1.00 95.06 431 MET A N 1
ATOM 3355 C CA . MET A 1 431 ? -0.841 6.653 -8.822 1.00 95.06 431 MET A CA 1
ATOM 3356 C C . MET A 1 431 ? -1.896 5.905 -9.644 1.00 95.06 431 MET A C 1
ATOM 3358 O O . MET A 1 431 ? -2.961 6.459 -9.894 1.00 95.06 431 MET A O 1
ATOM 3362 N N . TRP A 1 432 ? -1.661 4.664 -10.074 1.00 94.75 432 TRP A N 1
ATOM 3363 C CA . TRP A 1 432 ? -2.560 3.963 -10.998 1.00 94.75 432 TRP A CA 1
ATOM 3364 C C . TRP A 1 432 ? -3.963 3.725 -10.426 1.00 94.75 432 TRP A C 1
ATOM 3366 O O . TRP A 1 432 ? -4.947 4.042 -11.112 1.00 94.75 432 TRP A O 1
ATOM 3376 N N . PRO A 1 433 ? -4.126 3.167 -9.210 1.00 93.44 433 PRO A N 1
ATOM 3377 C CA . PRO A 1 433 ? -5.428 3.136 -8.561 1.00 93.44 433 PRO A CA 1
ATOM 3378 C C . PRO A 1 433 ? -5.859 4.531 -8.088 1.00 93.44 433 PRO A C 1
ATOM 3380 O O . PRO A 1 433 ? -7.028 4.868 -8.272 1.00 93.44 433 PRO A O 1
ATOM 3383 N N . LYS A 1 434 ? -4.947 5.385 -7.589 1.00 93.62 434 LYS A N 1
ATOM 3384 C CA . LYS A 1 434 ? -5.314 6.717 -7.071 1.00 93.62 434 LYS A CA 1
ATOM 3385 C C . LYS A 1 434 ? -5.922 7.644 -8.128 1.00 93.62 434 LYS A C 1
ATOM 3387 O O . LYS A 1 434 ? -6.819 8.414 -7.800 1.00 93.62 434 LYS A O 1
ATOM 3392 N N . ILE A 1 435 ? -5.538 7.527 -9.406 1.00 95.00 435 ILE A N 1
ATOM 3393 C CA . ILE A 1 435 ? -6.163 8.256 -10.532 1.00 95.00 435 ILE A CA 1
ATOM 3394 C C . ILE A 1 435 ? -7.681 8.025 -10.579 1.00 95.00 435 ILE A C 1
ATOM 3396 O O . ILE A 1 435 ? -8.430 8.925 -10.958 1.00 95.00 435 ILE A O 1
ATOM 3400 N N . LYS A 1 436 ? -8.143 6.829 -10.196 1.00 93.00 436 LYS A N 1
ATOM 3401 C CA . LYS A 1 436 ? -9.562 6.447 -10.236 1.00 93.00 436 LYS A CA 1
ATOM 3402 C C . LYS A 1 436 ? -10.366 7.075 -9.093 1.00 93.00 436 LYS A C 1
ATOM 3404 O O . LYS A 1 436 ? -11.572 7.240 -9.231 1.00 93.00 436 LYS A O 1
ATOM 3409 N N . GLU A 1 437 ? -9.702 7.465 -8.008 1.00 90.31 437 GLU A N 1
ATOM 3410 C CA . GLU A 1 437 ? -10.297 8.089 -6.821 1.00 90.31 437 GLU A CA 1
ATOM 3411 C C . GLU A 1 437 ? -10.157 9.624 -6.870 1.00 90.31 437 GLU A C 1
ATOM 3413 O O . GLU A 1 437 ? -11.142 10.365 -6.816 1.00 90.31 437 GLU A O 1
ATOM 3418 N N . ASN A 1 438 ? -8.924 10.117 -7.039 1.00 92.25 438 ASN A N 1
ATOM 3419 C CA . ASN A 1 438 ? -8.583 11.536 -7.016 1.00 92.25 438 ASN A CA 1
ATOM 3420 C C . ASN A 1 438 ? -7.463 11.878 -8.024 1.00 92.25 438 ASN A C 1
ATOM 3422 O O . ASN A 1 438 ? -6.292 12.014 -7.652 1.00 92.25 438 ASN A O 1
ATOM 3426 N N . PRO A 1 439 ? -7.799 12.089 -9.310 1.00 95.81 439 PRO A N 1
ATOM 3427 C CA . PRO A 1 439 ? -6.811 12.438 -10.332 1.00 95.81 439 PRO A CA 1
ATOM 3428 C C . PRO A 1 439 ? -6.193 13.830 -10.135 1.00 95.81 439 PRO A C 1
ATOM 3430 O O . PRO A 1 439 ? -5.135 14.106 -10.693 1.00 95.81 439 PRO A O 1
ATOM 3433 N N . GLY A 1 440 ? -6.820 14.714 -9.349 1.00 96.12 440 GLY A N 1
ATOM 3434 C CA . GLY A 1 440 ? -6.291 16.051 -9.075 1.00 96.12 440 GLY A CA 1
ATOM 3435 C C . GLY A 1 440 ? -4.995 16.017 -8.269 1.00 96.12 440 GLY A C 1
ATOM 3436 O O . GLY A 1 440 ? -4.041 16.701 -8.637 1.00 96.12 440 GLY A O 1
ATOM 3437 N N . ILE A 1 441 ? -4.942 15.176 -7.232 1.00 93.12 441 ILE A N 1
ATOM 3438 C CA . ILE A 1 441 ? -3.717 14.938 -6.453 1.00 93.12 441 ILE A CA 1
ATOM 3439 C C . ILE A 1 441 ? -2.653 14.282 -7.337 1.00 93.12 441 ILE A C 1
ATOM 3441 O O . ILE A 1 441 ? -1.522 14.755 -7.392 1.00 93.12 441 ILE A O 1
ATOM 3445 N N . VAL A 1 442 ? -3.025 13.268 -8.128 1.00 96.75 442 VAL A N 1
ATOM 3446 C CA . VAL A 1 442 ? -2.070 12.608 -9.035 1.00 96.75 442 VAL A CA 1
ATOM 3447 C C . VAL A 1 442 ? -1.470 13.583 -10.051 1.00 96.75 442 VAL A C 1
ATOM 3449 O O . VAL A 1 442 ? -0.273 13.523 -10.326 1.00 96.75 442 VAL A O 1
ATOM 3452 N N . ARG A 1 443 ? -2.261 14.524 -10.585 1.00 97.88 443 ARG A N 1
ATOM 3453 C CA . ARG A 1 443 ? -1.752 15.581 -11.471 1.00 97.88 443 ARG A CA 1
ATOM 3454 C C . ARG A 1 443 ? -0.666 16.414 -10.787 1.00 97.88 443 ARG A C 1
ATOM 3456 O O . ARG A 1 443 ? 0.357 16.695 -11.408 1.00 97.88 443 ARG A O 1
ATOM 3463 N N . GLN A 1 444 ? -0.896 16.830 -9.541 1.00 95.94 444 GLN A N 1
ATOM 3464 C CA . GLN A 1 444 ? 0.065 17.619 -8.763 1.00 95.94 444 GLN A CA 1
ATOM 3465 C C . GLN A 1 444 ? 1.348 16.823 -8.507 1.00 95.94 444 GLN A C 1
ATOM 3467 O O . GLN A 1 444 ? 2.442 17.327 -8.769 1.00 95.94 444 GLN A O 1
ATOM 3472 N N . ASP A 1 445 ? 1.211 15.563 -8.103 1.00 95.56 445 ASP A N 1
ATOM 3473 C CA . ASP A 1 445 ? 2.347 14.695 -7.805 1.00 95.56 445 ASP A CA 1
ATOM 3474 C C . ASP A 1 445 ? 3.166 14.356 -9.054 1.00 95.56 445 ASP A C 1
ATOM 3476 O O . ASP A 1 445 ? 4.391 14.354 -8.988 1.00 95.56 445 ASP A O 1
ATOM 3480 N N . LEU A 1 446 ? 2.534 14.141 -10.214 1.00 98.06 446 LEU A N 1
ATOM 3481 C CA . LEU A 1 446 ? 3.246 13.960 -11.486 1.00 98.06 446 LEU A CA 1
ATOM 3482 C C . LEU A 1 446 ? 4.066 15.202 -11.856 1.00 98.06 446 LEU A C 1
ATOM 3484 O O . LEU A 1 446 ? 5.221 15.071 -12.257 1.00 98.06 446 LEU A O 1
ATOM 3488 N N . ILE A 1 447 ? 3.498 16.404 -11.704 1.00 97.88 447 ILE A N 1
ATOM 3489 C CA . ILE A 1 447 ? 4.204 17.670 -11.966 1.00 97.88 447 ILE A CA 1
ATOM 3490 C C . ILE A 1 447 ? 5.400 17.825 -11.023 1.00 97.88 447 ILE A C 1
ATOM 3492 O O . ILE A 1 447 ? 6.488 18.207 -11.457 1.00 97.88 447 ILE A O 1
ATOM 3496 N N . HIS A 1 448 ? 5.222 17.512 -9.741 1.00 96.12 448 HIS A N 1
ATOM 3497 C CA . HIS A 1 448 ? 6.301 17.590 -8.761 1.00 96.12 448 HIS A CA 1
ATOM 3498 C C . HIS A 1 448 ? 7.398 16.556 -9.038 1.00 96.12 448 HIS A C 1
ATOM 3500 O O . HIS A 1 448 ? 8.559 16.940 -9.203 1.00 96.12 448 HIS A O 1
ATOM 3506 N N . ALA A 1 449 ? 7.025 15.279 -9.170 1.00 96.69 449 ALA A N 1
ATOM 3507 C CA . ALA A 1 449 ? 7.927 14.147 -9.371 1.00 96.69 449 ALA A CA 1
ATOM 3508 C C . ALA A 1 449 ? 8.740 14.274 -10.666 1.00 96.69 449 ALA A C 1
ATOM 3510 O O . ALA A 1 449 ? 9.957 14.109 -10.644 1.00 96.69 449 ALA A O 1
ATOM 3511 N N . LEU A 1 450 ? 8.109 14.652 -11.786 1.00 97.94 450 LEU A N 1
ATOM 3512 C CA . LEU A 1 450 ? 8.804 14.861 -13.066 1.00 97.94 450 LEU A CA 1
ATOM 3513 C C . LEU A 1 450 ? 9.764 16.064 -13.040 1.00 97.94 450 LEU A C 1
ATOM 3515 O O . LEU A 1 450 ? 10.619 16.189 -13.916 1.00 97.94 450 LEU A O 1
ATOM 3519 N N . GLY A 1 451 ? 9.681 16.914 -12.013 1.00 96.81 451 GLY A N 1
ATOM 3520 C CA . GLY A 1 451 ? 10.615 18.008 -11.763 1.00 96.81 451 GLY A CA 1
ATOM 3521 C C . GLY A 1 451 ? 11.936 17.609 -11.091 1.00 96.81 451 GLY A C 1
ATOM 3522 O O . GLY A 1 451 ? 12.696 18.512 -10.732 1.00 96.81 451 GLY A O 1
ATOM 3523 N N . PHE A 1 452 ? 12.193 16.310 -10.886 1.00 96.75 452 PHE A N 1
ATOM 3524 C CA . PHE A 1 452 ? 13.423 15.755 -10.290 1.00 96.75 452 PHE A CA 1
ATOM 3525 C C . PHE A 1 452 ? 14.363 15.091 -11.308 1.00 96.75 452 PHE A C 1
ATOM 3527 O O . PHE A 1 452 ? 15.279 14.365 -10.928 1.00 96.75 452 PHE A O 1
ATOM 3534 N N . MET A 1 453 ? 14.174 15.346 -12.605 1.00 97.44 453 MET A N 1
ATOM 3535 C CA . MET A 1 453 ? 15.104 14.868 -13.628 1.00 97.44 453 MET A CA 1
ATOM 3536 C C . MET A 1 453 ? 16.503 15.464 -13.405 1.00 97.44 453 MET A C 1
ATOM 3538 O O . MET A 1 453 ? 16.660 16.690 -13.369 1.00 97.44 453 MET A O 1
ATOM 3542 N N . PHE A 1 454 ? 17.521 14.608 -13.313 1.00 97.12 454 PHE A N 1
ATOM 3543 C CA . PHE A 1 454 ? 18.917 15.016 -13.202 1.00 97.12 454 PHE A CA 1
ATOM 3544 C C . PHE A 1 454 ? 19.393 15.718 -14.474 1.00 97.12 454 PHE A C 1
ATOM 3546 O O . PHE A 1 454 ? 19.156 15.268 -15.602 1.00 97.12 454 PHE A O 1
ATOM 3553 N N . GLN A 1 455 ? 20.111 16.818 -14.289 1.00 96.69 455 GLN A N 1
ATOM 3554 C CA . GLN A 1 455 ? 20.798 17.558 -15.335 1.00 96.69 455 GLN A CA 1
ATOM 3555 C C . GLN A 1 455 ? 22.283 17.635 -15.022 1.00 96.69 455 GLN A C 1
ATOM 3557 O O . GLN A 1 455 ? 22.689 17.871 -13.891 1.00 96.69 455 GLN A O 1
ATOM 3562 N N . ILE A 1 456 ? 23.076 17.419 -16.065 1.00 94.69 456 ILE A N 1
ATOM 3563 C CA . ILE A 1 456 ? 24.535 17.387 -16.025 1.00 94.69 456 ILE A CA 1
ATOM 3564 C C . ILE A 1 456 ? 24.990 18.293 -17.158 1.00 94.69 456 ILE A C 1
ATOM 3566 O O . ILE A 1 456 ? 24.652 18.028 -18.315 1.00 94.69 456 ILE A O 1
ATOM 3570 N N . ASP A 1 457 ? 25.678 19.380 -16.811 1.00 90.25 457 ASP A N 1
ATOM 3571 C CA . ASP A 1 457 ? 26.140 20.395 -17.767 1.00 90.25 457 ASP A CA 1
ATOM 3572 C C . ASP A 1 457 ? 27.303 19.872 -18.642 1.00 90.25 457 ASP A C 1
ATOM 3574 O O . ASP A 1 457 ? 27.473 20.304 -19.785 1.00 90.25 457 ASP A O 1
ATOM 3578 N N . ASP A 1 458 ? 28.082 18.912 -18.130 1.00 88.62 458 ASP A N 1
ATOM 3579 C CA . ASP A 1 458 ? 29.179 18.264 -18.854 1.00 88.62 458 ASP A CA 1
ATOM 3580 C C . ASP A 1 458 ? 28.666 17.277 -19.919 1.00 88.62 458 ASP A C 1
ATOM 3582 O O . ASP A 1 458 ? 27.736 16.497 -19.688 1.00 88.62 458 ASP A O 1
ATOM 3586 N N . LYS A 1 459 ? 29.304 17.276 -21.093 1.00 85.88 459 LYS A N 1
ATOM 3587 C CA . LYS A 1 459 ? 28.938 16.404 -22.217 1.00 85.88 459 LYS A CA 1
ATOM 3588 C C . LYS A 1 459 ? 29.884 15.205 -22.306 1.00 85.88 459 LYS A C 1
ATOM 3590 O O . LYS A 1 459 ? 31.098 15.374 -22.190 1.00 85.88 459 LYS A O 1
ATOM 3595 N N . PRO A 1 460 ? 29.372 14.002 -22.623 1.00 88.06 460 PRO A N 1
ATOM 3596 C CA . PRO A 1 460 ? 30.229 12.842 -22.813 1.00 88.06 460 PRO A CA 1
ATOM 3597 C C . PRO A 1 460 ? 31.156 13.027 -24.021 1.00 88.06 460 PRO A C 1
ATOM 3599 O O . PRO A 1 460 ? 30.766 13.560 -25.066 1.00 88.06 460 PRO A O 1
ATOM 3602 N N . LYS A 1 461 ? 32.393 12.533 -23.907 1.00 84.50 461 LYS A N 1
ATOM 3603 C CA . LYS A 1 461 ? 33.356 12.522 -25.017 1.00 84.50 461 LYS A CA 1
ATOM 3604 C C . LYS A 1 461 ? 32.933 11.478 -26.055 1.00 84.50 461 LYS A C 1
ATOM 3606 O O . LYS A 1 461 ? 32.803 10.298 -25.739 1.00 84.50 461 LYS A O 1
ATOM 3611 N N . LYS A 1 462 ? 32.748 11.901 -27.310 1.00 81.44 462 LYS A N 1
ATOM 3612 C CA . LYS A 1 462 ? 32.315 11.024 -28.413 1.00 81.44 462 LYS A CA 1
ATOM 3613 C C . LYS A 1 462 ? 33.253 9.817 -28.565 1.00 81.44 462 LYS A C 1
ATOM 3615 O O . LYS A 1 462 ? 34.469 9.980 -28.606 1.00 81.44 462 LYS A O 1
ATOM 3620 N N . GLY A 1 463 ? 32.680 8.617 -28.674 1.00 78.12 463 GLY A N 1
ATOM 3621 C CA . GLY A 1 463 ? 33.422 7.366 -28.885 1.00 78.12 463 GLY A CA 1
ATOM 3622 C C . GLY A 1 463 ? 34.129 6.806 -27.645 1.00 78.12 463 GLY A C 1
ATOM 3623 O O . GLY A 1 463 ? 34.826 5.801 -27.759 1.00 78.12 463 GLY A O 1
ATOM 3624 N N . LYS A 1 464 ? 33.966 7.429 -26.471 1.00 86.06 464 LYS A N 1
ATOM 3625 C CA . LYS A 1 464 ? 34.428 6.887 -25.188 1.00 86.06 464 LYS A CA 1
ATOM 3626 C C . LYS A 1 464 ? 33.253 6.322 -24.394 1.00 86.06 464 LYS A C 1
ATOM 3628 O O . LYS A 1 464 ? 32.117 6.745 -24.585 1.00 86.06 464 LYS A O 1
ATOM 3633 N N . ARG A 1 465 ? 33.565 5.382 -23.498 1.00 88.44 465 ARG A N 1
ATOM 3634 C CA . ARG A 1 465 ? 32.627 4.853 -22.501 1.00 88.44 465 ARG A CA 1
ATOM 3635 C C . ARG A 1 465 ? 32.078 5.992 -21.643 1.00 88.44 465 ARG A C 1
ATOM 3637 O O . ARG A 1 465 ? 32.835 6.899 -21.292 1.00 88.44 465 ARG A O 1
ATOM 3644 N N . LEU A 1 466 ? 30.798 5.917 -21.295 1.00 93.62 466 LEU A N 1
ATOM 3645 C CA . LEU A 1 466 ? 30.167 6.895 -20.412 1.00 93.62 466 LEU A CA 1
ATOM 3646 C C . LEU A 1 466 ? 30.720 6.806 -18.980 1.00 93.62 466 LEU A C 1
ATOM 3648 O O . LEU A 1 466 ? 30.793 5.722 -18.393 1.00 93.62 466 LEU A O 1
ATOM 3652 N N . GLU A 1 467 ? 31.065 7.962 -18.412 1.00 93.25 467 GLU A N 1
ATOM 3653 C CA . GLU A 1 467 ? 31.330 8.119 -16.976 1.00 93.25 467 GLU A CA 1
ATOM 3654 C C . GLU A 1 467 ? 29.997 8.130 -16.208 1.00 93.25 467 GLU A C 1
ATOM 3656 O O . GLU A 1 467 ? 28.939 8.374 -16.801 1.00 93.25 467 GLU A O 1
ATOM 3661 N N . LEU A 1 468 ? 30.024 7.868 -14.894 1.00 93.69 468 LEU A N 1
ATOM 3662 C CA . LEU A 1 468 ? 28.803 7.749 -14.088 1.00 93.69 468 LEU A CA 1
ATOM 3663 C C . LEU A 1 468 ? 27.936 9.008 -14.198 1.00 93.69 468 LEU A C 1
ATOM 3665 O O . LEU A 1 468 ? 26.765 8.901 -14.561 1.00 93.69 468 LEU A O 1
ATOM 3669 N N . LYS A 1 469 ? 28.522 10.199 -14.030 1.00 93.31 469 LYS A N 1
ATOM 3670 C CA . LYS A 1 469 ? 27.808 11.473 -14.206 1.00 93.31 469 LYS A CA 1
ATOM 3671 C C . LYS A 1 469 ? 27.087 11.589 -15.554 1.00 93.31 469 LYS A C 1
ATOM 3673 O O . LYS A 1 469 ? 25.969 12.082 -15.601 1.00 93.31 469 LYS A O 1
ATOM 3678 N N . HIS A 1 470 ? 27.648 11.098 -16.664 1.00 94.50 470 HIS A N 1
ATOM 3679 C CA . HIS A 1 470 ? 26.996 11.210 -17.980 1.00 94.50 470 HIS A CA 1
ATOM 3680 C C . HIS A 1 470 ? 25.818 10.241 -18.130 1.00 94.50 470 HIS A C 1
ATOM 3682 O O . HIS A 1 470 ? 24.875 10.529 -18.874 1.00 94.50 470 HIS A O 1
ATOM 3688 N N . LYS A 1 471 ? 25.849 9.112 -17.414 1.00 95.44 471 LYS A N 1
ATOM 3689 C CA . LYS A 1 471 ? 24.718 8.180 -17.314 1.00 95.44 471 LYS A CA 1
ATOM 3690 C C . LYS A 1 471 ? 23.565 8.775 -16.501 1.00 95.44 471 LYS A C 1
ATOM 3692 O O . LYS A 1 471 ? 22.407 8.553 -16.830 1.00 95.44 471 LYS A O 1
ATOM 3697 N N . LEU A 1 472 ? 23.862 9.604 -15.497 1.00 95.75 472 LEU A N 1
ATOM 3698 C CA . LEU A 1 472 ? 22.837 10.259 -14.674 1.00 95.75 472 LEU A CA 1
ATOM 3699 C C . LEU A 1 472 ? 21.990 11.286 -15.431 1.00 95.75 472 LEU A C 1
ATOM 3701 O O . LEU A 1 472 ? 20.870 11.557 -15.021 1.00 95.75 472 LEU A O 1
ATOM 3705 N N . HIS A 1 473 ? 22.477 11.886 -16.518 1.00 96.31 473 HIS A N 1
ATOM 3706 C CA . HIS A 1 473 ? 21.711 12.913 -17.229 1.00 96.31 473 HIS A CA 1
ATOM 3707 C C . HIS A 1 473 ? 20.350 12.364 -17.712 1.00 96.31 473 HIS A C 1
ATOM 3709 O O . HIS A 1 473 ? 20.297 11.421 -18.495 1.00 96.31 473 HIS A O 1
ATOM 3715 N N . GLY A 1 474 ? 19.227 12.947 -17.294 1.00 95.44 474 GLY A N 1
ATOM 3716 C CA . GLY A 1 474 ? 17.889 12.432 -17.628 1.00 95.44 474 GLY A CA 1
ATOM 3717 C C . GLY A 1 474 ? 17.402 11.266 -16.753 1.00 95.44 474 GLY A C 1
ATOM 3718 O O . GLY A 1 474 ? 16.296 10.777 -16.969 1.00 95.44 474 GLY A O 1
ATOM 3719 N N . MET A 1 475 ? 18.202 10.830 -15.773 1.00 96.31 475 MET A N 1
ATOM 3720 C CA . MET A 1 475 ? 17.783 9.913 -14.709 1.00 96.31 475 MET A CA 1
ATOM 3721 C C . MET A 1 475 ? 17.077 10.658 -13.576 1.00 96.31 475 MET A C 1
ATOM 3723 O O . MET A 1 475 ? 16.958 11.881 -13.592 1.00 96.31 475 MET A O 1
ATOM 3727 N N . PHE A 1 476 ? 16.583 9.896 -12.606 1.00 96.31 476 PHE A N 1
ATOM 3728 C CA . PHE A 1 476 ? 15.866 10.379 -11.432 1.00 96.31 476 PHE A CA 1
ATOM 3729 C C . PHE A 1 476 ? 16.487 9.762 -10.178 1.00 96.31 476 PHE A C 1
ATOM 3731 O O . PHE A 1 476 ? 17.077 8.676 -10.274 1.00 96.31 476 PHE A O 1
ATOM 3738 N N . PRO A 1 477 ? 16.355 10.415 -9.014 1.00 94.38 477 PRO A N 1
ATOM 3739 C CA . PRO A 1 477 ? 16.735 9.795 -7.755 1.00 94.38 477 PRO A CA 1
ATOM 3740 C C . PRO A 1 477 ? 15.828 8.585 -7.469 1.00 94.38 477 PRO A C 1
ATOM 3742 O O . PRO A 1 477 ? 14.694 8.507 -7.958 1.00 94.38 477 PRO A O 1
ATOM 3745 N N . ARG A 1 478 ? 16.320 7.622 -6.682 1.00 92.38 478 ARG A N 1
ATOM 3746 C CA . ARG A 1 478 ? 15.530 6.448 -6.270 1.00 92.38 478 ARG A CA 1
ATOM 3747 C C . ARG A 1 478 ? 14.353 6.860 -5.397 1.00 92.38 478 ARG A C 1
ATOM 3749 O O . ARG A 1 478 ? 13.274 6.281 -5.519 1.00 92.38 478 ARG A O 1
ATOM 3756 N N . GLN A 1 479 ? 14.576 7.837 -4.528 1.00 90.88 479 GLN A N 1
ATOM 3757 C CA . GLN A 1 479 ? 13.554 8.442 -3.685 1.00 90.88 479 GLN A CA 1
ATOM 3758 C C . GLN A 1 479 ? 13.465 9.945 -3.966 1.00 90.88 479 GLN A C 1
ATOM 3760 O O . GLN A 1 479 ? 14.401 10.526 -4.499 1.00 90.88 479 GLN A O 1
ATOM 3765 N N . PHE A 1 480 ? 12.370 10.608 -3.613 1.00 90.44 480 PHE A N 1
ATOM 3766 C CA . PHE A 1 480 ? 12.250 12.070 -3.639 1.00 90.44 480 PHE A CA 1
ATOM 3767 C C . PHE A 1 480 ? 11.321 12.551 -2.515 1.00 90.44 480 PHE A C 1
ATOM 3769 O O . PHE A 1 480 ? 10.471 11.782 -2.062 1.00 90.44 480 PHE A O 1
ATOM 3776 N N . PRO A 1 481 ? 11.453 13.803 -2.038 1.00 88.94 481 PRO A N 1
ATOM 3777 C CA . PRO A 1 481 ? 10.548 14.327 -1.021 1.00 88.94 481 PRO A CA 1
ATOM 3778 C C . PRO A 1 481 ? 9.178 14.652 -1.620 1.00 88.94 481 PRO A C 1
ATOM 3780 O O . PRO A 1 481 ? 9.098 15.291 -2.672 1.00 88.94 481 PRO A O 1
ATOM 3783 N N . SER A 1 482 ? 8.094 14.305 -0.928 1.00 86.19 482 SER A N 1
ATOM 3784 C CA . SER A 1 482 ? 6.729 14.655 -1.349 1.00 86.19 482 SER A CA 1
ATOM 3785 C C . SER A 1 482 ? 6.498 16.168 -1.469 1.00 86.19 482 SER A C 1
ATOM 3787 O O . SER A 1 482 ? 5.655 16.591 -2.254 1.00 86.19 482 SER A O 1
ATOM 3789 N N . ALA A 1 483 ? 7.290 16.989 -0.769 1.00 86.38 483 ALA A N 1
ATOM 3790 C CA . ALA A 1 483 ? 7.296 18.443 -0.893 1.00 86.38 483 ALA A CA 1
ATOM 3791 C C . ALA A 1 483 ? 8.712 19.023 -0.731 1.00 86.38 483 ALA A C 1
ATOM 3793 O O . ALA A 1 483 ? 9.499 18.570 0.097 1.00 86.38 483 ALA A O 1
ATOM 3794 N N . TRP A 1 484 ? 9.037 20.040 -1.536 1.00 89.69 484 TRP A N 1
ATOM 3795 C CA . TRP A 1 484 ? 10.306 20.775 -1.461 1.00 89.69 484 TRP A CA 1
ATOM 3796 C C . TRP A 1 484 ? 10.087 22.227 -1.891 1.00 89.69 484 TRP A C 1
ATOM 3798 O O . TRP A 1 484 ? 10.136 22.566 -3.079 1.00 89.69 484 TRP A O 1
ATOM 3808 N N . ILE A 1 485 ? 9.766 23.065 -0.910 1.00 86.38 485 ILE A N 1
ATOM 3809 C CA . ILE A 1 485 ? 9.338 24.456 -1.060 1.00 86.38 485 ILE A CA 1
ATOM 3810 C C . ILE A 1 485 ? 10.534 25.317 -1.474 1.00 86.38 485 ILE A C 1
ATOM 3812 O O . ILE A 1 485 ? 10.463 26.063 -2.454 1.00 86.38 485 ILE A O 1
ATOM 3816 N N . ASN A 1 486 ? 11.664 25.178 -0.773 1.00 88.25 486 ASN A N 1
ATOM 3817 C CA . ASN A 1 486 ? 12.894 25.894 -1.097 1.00 88.25 486 ASN A CA 1
ATOM 3818 C C . ASN A 1 486 ? 13.885 25.008 -1.860 1.00 88.25 486 ASN A C 1
ATOM 3820 O O . ASN A 1 486 ? 14.843 24.486 -1.293 1.00 88.25 486 ASN A O 1
ATOM 3824 N N . ARG A 1 487 ? 13.726 24.919 -3.185 1.00 89.56 487 ARG A N 1
ATOM 3825 C CA . ARG A 1 487 ? 14.624 24.105 -4.025 1.00 89.56 487 ARG A CA 1
ATOM 3826 C C . ARG A 1 487 ? 16.083 24.600 -4.115 1.00 89.56 487 ARG A C 1
ATOM 3828 O O . ARG A 1 487 ? 16.900 23.956 -4.770 1.00 89.56 487 ARG A O 1
ATOM 3835 N N . LYS A 1 488 ? 16.431 25.740 -3.499 1.00 88.69 488 LYS A N 1
ATOM 3836 C CA . LYS A 1 488 ? 17.832 26.193 -3.371 1.00 88.69 488 LYS A CA 1
ATOM 3837 C C . LYS A 1 488 ? 18.563 25.514 -2.213 1.00 88.69 488 LYS A C 1
ATOM 3839 O O . LYS A 1 488 ? 19.788 25.504 -2.210 1.00 88.69 488 LYS A O 1
ATOM 3844 N N . GLN A 1 489 ? 17.828 25.002 -1.229 1.00 90.12 489 GLN A N 1
ATOM 3845 C CA . GLN A 1 489 ? 18.404 24.284 -0.102 1.00 90.12 489 GLN A CA 1
ATOM 3846 C C . GLN A 1 489 ? 18.805 22.884 -0.548 1.00 90.12 489 GLN A C 1
ATOM 3848 O O . GLN A 1 489 ? 17.957 22.144 -1.032 1.00 90.12 489 GLN A O 1
ATOM 3853 N N . GLU A 1 490 ? 20.071 22.524 -0.362 1.00 93.31 490 GLU A N 1
ATOM 3854 C CA . GLU A 1 490 ? 20.554 21.164 -0.597 1.00 93.31 490 GLU A CA 1
ATOM 3855 C C . GLU A 1 490 ? 19.837 20.162 0.308 1.00 93.31 490 GLU A C 1
ATOM 3857 O O . GLU A 1 490 ? 19.679 20.394 1.509 1.00 93.31 490 GLU A O 1
ATOM 3862 N N . ILE A 1 491 ? 19.411 19.044 -0.280 1.00 90.75 491 ILE A N 1
ATOM 3863 C CA . ILE A 1 491 ? 18.811 17.933 0.457 1.00 90.75 491 ILE A CA 1
ATOM 3864 C C . ILE A 1 491 ? 19.587 16.645 0.204 1.00 90.75 491 ILE A C 1
ATOM 3866 O O . ILE A 1 491 ? 19.921 16.319 -0.935 1.00 90.75 491 ILE A O 1
ATOM 3870 N N . PHE A 1 492 ? 19.860 15.906 1.274 1.00 89.06 492 PHE A N 1
ATOM 3871 C CA . PHE A 1 492 ? 20.471 14.583 1.209 1.00 89.06 492 PHE A CA 1
ATOM 3872 C C . PHE A 1 492 ? 19.369 13.537 1.218 1.00 89.06 492 PHE A C 1
ATOM 3874 O O . PHE A 1 492 ? 18.521 13.523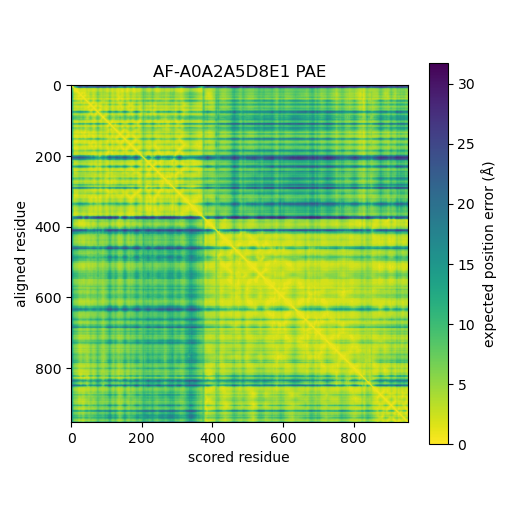 2.104 1.00 89.06 492 PHE A O 1
ATOM 3881 N N . ASN A 1 493 ? 19.375 12.697 0.197 1.00 85.56 493 ASN A N 1
ATOM 3882 C CA . ASN A 1 493 ? 18.348 11.711 -0.085 1.00 85.56 493 ASN A CA 1
ATOM 3883 C C . ASN A 1 493 ? 19.011 10.500 -0.745 1.00 85.56 493 ASN A C 1
ATOM 3885 O O . ASN A 1 493 ? 20.172 10.574 -1.160 1.00 85.56 493 ASN A O 1
ATOM 3889 N N . ASP A 1 494 ? 18.281 9.404 -0.903 1.00 88.69 494 ASP A N 1
ATOM 3890 C CA . ASP A 1 494 ? 18.745 8.286 -1.707 1.00 88.69 494 ASP A CA 1
ATOM 3891 C C . ASP A 1 494 ? 18.711 8.624 -3.208 1.00 88.69 494 ASP A C 1
ATOM 3893 O O . ASP A 1 494 ? 17.763 8.348 -3.952 1.00 88.69 494 ASP A O 1
ATOM 3897 N N . ASN A 1 495 ? 19.800 9.238 -3.660 1.00 92.75 495 ASN A N 1
ATOM 3898 C CA . ASN A 1 495 ? 19.999 9.676 -5.035 1.00 92.75 495 ASN A CA 1
ATOM 3899 C C . ASN A 1 495 ? 20.589 8.571 -5.933 1.00 92.75 495 ASN A C 1
ATOM 3901 O O . ASN A 1 495 ? 20.976 8.845 -7.072 1.00 92.75 495 ASN A O 1
ATOM 3905 N N . ARG A 1 496 ? 20.652 7.312 -5.463 1.00 92.00 496 ARG A N 1
ATOM 3906 C CA . ARG A 1 496 ? 21.122 6.181 -6.280 1.00 92.00 496 ARG A CA 1
ATOM 3907 C C . ARG A 1 496 ? 20.262 6.049 -7.546 1.00 92.00 496 ARG A C 1
ATOM 3909 O O . ARG A 1 496 ? 19.043 5.947 -7.434 1.00 92.00 496 ARG A O 1
ATOM 3916 N N . PRO A 1 497 ? 20.841 5.986 -8.756 1.00 88.56 497 PRO A N 1
ATOM 3917 C CA . PRO A 1 497 ? 20.076 5.906 -10.001 1.00 88.56 497 PRO A CA 1
ATOM 3918 C C . PRO A 1 497 ? 19.608 4.468 -10.282 1.00 88.56 497 PRO A C 1
ATOM 3920 O O . PRO A 1 497 ? 20.157 3.777 -11.144 1.00 88.56 497 PRO A O 1
ATOM 3923 N N . TYR A 1 498 ? 18.592 3.996 -9.557 1.00 95.19 498 TYR A N 1
ATOM 3924 C CA . TYR A 1 498 ? 17.914 2.740 -9.903 1.00 95.19 498 TYR A CA 1
ATOM 3925 C C . TYR A 1 498 ? 17.231 2.920 -11.252 1.00 95.19 498 TYR A C 1
ATOM 3927 O O . TYR A 1 498 ? 16.354 3.779 -11.392 1.00 95.19 498 TYR A O 1
ATOM 3935 N N . ASN A 1 499 ? 17.675 2.170 -12.264 1.00 95.81 499 ASN A N 1
ATOM 3936 C CA . ASN A 1 499 ? 17.474 2.591 -13.649 1.00 95.81 499 ASN A CA 1
ATOM 3937 C C . ASN A 1 499 ? 16.025 2.434 -14.139 1.00 95.81 499 ASN A C 1
ATOM 3939 O O . ASN A 1 499 ? 15.646 2.961 -15.180 1.00 95.81 499 ASN A O 1
ATOM 3943 N N . ASP A 1 500 ? 15.174 1.754 -13.379 1.00 96.62 500 ASP A N 1
ATOM 3944 C CA . ASP A 1 500 ? 13.745 1.671 -13.660 1.00 96.62 500 ASP A CA 1
ATOM 3945 C C . ASP A 1 500 ? 12.923 2.809 -13.032 1.00 96.62 500 ASP A C 1
ATOM 3947 O O . ASP A 1 500 ? 11.761 2.977 -13.379 1.00 96.62 500 ASP A O 1
ATOM 3951 N N . SER A 1 501 ? 13.503 3.634 -12.157 1.00 94.56 501 SER A N 1
ATOM 3952 C CA . SER A 1 501 ? 12.783 4.717 -11.468 1.00 94.56 501 SER A CA 1
ATOM 3953 C C . SER A 1 501 ? 12.012 5.656 -12.416 1.00 94.56 501 SER A C 1
ATOM 3955 O O . SER A 1 501 ? 10.805 5.812 -12.219 1.00 94.56 501 SER A O 1
ATOM 3957 N N . PRO A 1 502 ? 12.629 6.252 -13.464 1.00 96.12 502 PRO A N 1
ATOM 3958 C CA . PRO A 1 502 ? 11.905 7.187 -14.323 1.00 96.12 502 PRO A CA 1
ATOM 3959 C C . PRO A 1 502 ? 10.773 6.546 -15.120 1.00 96.12 502 PRO A C 1
ATOM 3961 O O . PRO A 1 502 ? 9.750 7.193 -15.341 1.00 96.12 502 PRO A O 1
ATOM 3964 N N . ILE A 1 503 ? 10.940 5.300 -15.580 1.00 97.75 503 ILE A N 1
ATOM 3965 C CA . ILE A 1 503 ? 9.987 4.705 -16.523 1.00 97.75 503 ILE A CA 1
ATOM 3966 C C . ILE A 1 503 ? 8.609 4.477 -15.886 1.00 97.75 503 ILE A C 1
ATOM 3968 O O . ILE A 1 503 ? 7.595 4.639 -16.562 1.00 97.75 503 ILE A O 1
ATOM 3972 N N . TRP A 1 504 ? 8.557 4.234 -14.572 1.00 97.81 504 TRP A N 1
ATOM 3973 C CA . TRP A 1 504 ? 7.301 4.136 -13.826 1.00 97.81 504 TRP A CA 1
ATOM 3974 C C . TRP A 1 504 ? 6.511 5.450 -13.818 1.00 97.81 504 TRP A C 1
ATOM 3976 O O . TRP A 1 504 ? 5.293 5.418 -13.958 1.00 97.81 504 TRP A O 1
ATOM 3986 N N . LEU A 1 505 ? 7.175 6.610 -13.732 1.00 98.25 505 LEU A N 1
ATOM 3987 C CA . LEU A 1 505 ? 6.497 7.910 -13.843 1.00 98.25 505 LEU A CA 1
ATOM 3988 C C . LEU A 1 505 ? 5.936 8.138 -15.255 1.00 98.25 505 LEU A C 1
ATOM 3990 O O . LEU A 1 505 ? 4.871 8.736 -15.411 1.00 98.25 505 LEU A O 1
ATOM 3994 N N . VAL A 1 506 ? 6.630 7.641 -16.286 1.00 98.62 506 VAL A N 1
ATOM 3995 C CA . VAL A 1 506 ? 6.149 7.706 -17.675 1.00 98.62 506 VAL A CA 1
ATOM 3996 C C . VAL A 1 506 ? 4.904 6.834 -17.863 1.00 98.62 506 VAL A C 1
ATOM 3998 O O . VAL A 1 506 ? 3.947 7.280 -18.498 1.00 98.62 506 VAL A O 1
ATOM 4001 N N . ASP A 1 507 ? 4.871 5.627 -17.288 1.00 98.38 507 ASP A N 1
ATOM 4002 C CA . ASP A 1 507 ? 3.668 4.784 -17.291 1.00 98.38 507 ASP A CA 1
ATOM 4003 C C . ASP A 1 507 ? 2.487 5.494 -16.629 1.00 98.38 507 ASP A C 1
ATOM 4005 O O . ASP A 1 507 ? 1.401 5.559 -17.204 1.00 98.38 507 ASP A O 1
ATOM 4009 N N . SER A 1 508 ? 2.701 6.087 -15.456 1.00 98.25 508 SER A N 1
ATOM 4010 C CA . SER A 1 508 ? 1.648 6.779 -14.706 1.00 98.25 508 SER A CA 1
ATOM 4011 C C . SER A 1 508 ? 1.127 8.006 -15.433 1.00 98.25 508 SER A C 1
ATOM 4013 O O . SER A 1 508 ? -0.080 8.236 -15.443 1.00 98.25 508 SER A O 1
ATOM 4015 N N . LEU A 1 509 ? 1.998 8.757 -16.111 1.00 98.62 509 LEU A N 1
ATOM 4016 C CA . LEU A 1 509 ? 1.587 9.858 -16.978 1.00 98.62 509 LEU A CA 1
ATOM 4017 C C . LEU A 1 509 ? 0.756 9.360 -18.172 1.00 98.62 509 LEU A C 1
ATOM 4019 O O . LEU A 1 509 ? -0.283 9.945 -18.484 1.00 98.62 509 LEU A O 1
ATOM 4023 N N . ASN A 1 510 ? 1.186 8.275 -18.826 1.00 98.25 510 ASN A N 1
ATOM 4024 C CA . ASN A 1 510 ? 0.439 7.661 -19.924 1.00 98.25 510 ASN A CA 1
ATOM 4025 C C . ASN A 1 510 ? -0.953 7.203 -19.461 1.00 98.25 510 ASN A C 1
ATOM 4027 O O . ASN A 1 510 ? -1.944 7.482 -20.141 1.00 98.25 510 ASN A O 1
ATOM 4031 N N . PHE A 1 511 ? -1.042 6.543 -18.301 1.00 97.50 511 PHE A N 1
ATOM 4032 C CA . PHE A 1 511 ? -2.316 6.154 -17.698 1.00 97.50 511 PHE A CA 1
ATOM 4033 C C . PHE A 1 511 ? -3.166 7.370 -17.347 1.00 97.50 511 PHE A C 1
ATOM 4035 O O . PHE A 1 511 ? -4.321 7.423 -17.756 1.00 97.50 511 PHE A O 1
ATOM 4042 N N . TYR A 1 512 ? -2.599 8.371 -16.673 1.00 98.56 512 TYR A N 1
ATOM 4043 C CA . TYR A 1 512 ? -3.294 9.596 -16.277 1.00 98.56 512 TYR A CA 1
ATOM 4044 C C . TYR A 1 512 ? -3.955 10.290 -17.471 1.00 98.56 512 TYR A C 1
ATOM 4046 O O . TYR A 1 512 ? -5.145 10.601 -17.428 1.00 98.56 512 TYR A O 1
ATOM 4054 N N . ILE A 1 513 ? -3.219 10.490 -18.567 1.00 98.00 513 ILE A N 1
ATOM 4055 C CA . ILE A 1 513 ? -3.750 11.160 -19.759 1.00 98.00 513 ILE A CA 1
ATOM 4056 C C . ILE A 1 513 ? -4.857 10.317 -20.409 1.00 98.00 513 ILE A C 1
ATOM 4058 O O . ILE A 1 513 ? -5.886 10.863 -20.802 1.00 98.00 513 ILE A O 1
ATOM 4062 N N . ARG A 1 514 ? -4.693 8.990 -20.502 1.00 97.25 514 ARG A N 1
ATOM 4063 C CA . ARG A 1 514 ? -5.712 8.091 -21.075 1.00 97.25 514 ARG A CA 1
ATOM 4064 C C . ARG A 1 514 ? -6.982 8.017 -20.225 1.00 97.25 514 ARG A C 1
ATOM 4066 O O . ARG A 1 514 ? -8.077 8.008 -20.785 1.00 97.25 514 ARG A O 1
ATOM 4073 N N . GLU A 1 515 ? -6.822 8.001 -18.905 1.00 96.62 515 GLU A N 1
ATOM 4074 C CA . GLU A 1 515 ? -7.899 7.898 -17.915 1.00 96.62 515 GLU A CA 1
ATOM 4075 C C . GLU A 1 515 ? -8.668 9.207 -17.718 1.00 96.62 515 GLU A C 1
ATOM 4077 O O . GLU A 1 515 ? -9.841 9.158 -17.358 1.00 96.62 515 GLU A O 1
ATOM 4082 N N . THR A 1 516 ? -8.037 10.365 -17.950 1.00 97.50 516 THR A N 1
ATOM 4083 C CA . THR A 1 516 ? -8.647 11.676 -17.660 1.00 97.50 516 THR A CA 1
ATOM 4084 C C . THR A 1 516 ? -8.904 12.549 -18.882 1.00 97.50 516 THR A C 1
ATOM 4086 O O . THR A 1 516 ? -9.785 13.406 -18.852 1.00 97.50 516 THR A O 1
ATOM 4089 N N . GLY A 1 517 ? -8.138 12.366 -19.958 1.00 95.94 517 GLY A N 1
ATOM 4090 C CA . GLY A 1 517 ? -8.129 13.262 -21.114 1.00 95.94 517 GLY A CA 1
ATOM 4091 C C . GLY A 1 517 ? -7.350 14.566 -20.898 1.00 95.94 517 GLY A C 1
ATOM 4092 O O . GLY A 1 517 ? -7.307 15.405 -21.800 1.00 95.94 517 GLY A O 1
ATOM 4093 N N . ASP A 1 518 ? -6.699 14.759 -19.744 1.00 96.69 518 ASP A N 1
ATOM 4094 C CA . ASP A 1 518 ? -5.908 15.960 -19.466 1.00 96.69 518 ASP A CA 1
ATOM 4095 C C . ASP A 1 518 ? -4.579 15.971 -20.239 1.00 96.69 518 ASP A C 1
ATOM 4097 O O . ASP A 1 518 ? -3.501 15.715 -19.708 1.00 96.69 518 ASP A O 1
ATOM 4101 N N . THR A 1 519 ? -4.643 16.338 -21.518 1.00 95.38 519 THR A N 1
ATOM 4102 C CA . THR A 1 519 ? -3.449 16.546 -22.353 1.00 95.38 519 THR A CA 1
ATOM 4103 C C . THR A 1 519 ? -2.695 17.836 -22.010 1.00 95.38 519 THR A C 1
ATOM 4105 O O . THR A 1 519 ? -1.589 18.050 -22.512 1.00 95.38 519 THR A O 1
ATOM 4108 N N . SER A 1 520 ? -3.260 18.715 -21.168 1.00 95.12 520 SER A N 1
ATOM 4109 C CA . SER A 1 520 ? -2.631 19.992 -20.809 1.00 95.12 520 SER A CA 1
ATOM 4110 C C . SER A 1 520 ? -1.401 19.809 -19.924 1.00 95.12 520 SER A C 1
ATOM 4112 O O . SER A 1 520 ? -0.458 20.591 -20.045 1.00 95.12 520 SER A O 1
ATOM 4114 N N . ILE A 1 521 ? -1.369 18.736 -19.121 1.00 97.06 521 ILE A N 1
ATOM 4115 C CA . ILE A 1 521 ? -0.237 18.388 -18.253 1.00 97.06 521 ILE A CA 1
ATOM 4116 C C . ILE A 1 521 ? 1.090 18.325 -19.024 1.00 97.06 521 ILE A C 1
ATOM 4118 O O . ILE A 1 521 ? 2.117 18.761 -18.525 1.00 97.06 521 ILE A O 1
ATOM 4122 N N . LEU A 1 522 ? 1.078 17.886 -20.289 1.00 96.81 522 LEU A N 1
ATOM 4123 C CA . LEU A 1 522 ? 2.278 17.801 -21.128 1.00 96.81 522 LEU A CA 1
ATOM 4124 C C . LEU A 1 522 ? 2.948 19.169 -21.379 1.00 96.81 522 LEU A C 1
ATOM 4126 O O . LEU A 1 522 ? 4.130 19.205 -21.725 1.00 96.81 522 LEU A O 1
ATOM 4130 N N . LYS A 1 523 ? 2.216 20.284 -21.217 1.00 95.12 523 LYS A N 1
ATOM 4131 C CA . LYS A 1 523 ? 2.727 21.663 -21.352 1.00 95.12 523 LYS A CA 1
ATOM 4132 C C . LYS A 1 523 ? 3.206 22.270 -20.036 1.00 95.12 523 LYS A C 1
ATOM 4134 O O . LYS A 1 523 ? 3.813 23.341 -20.072 1.00 95.12 523 LYS A O 1
ATOM 4139 N N . GLU A 1 524 ? 2.918 21.632 -18.904 1.00 97.38 524 GLU A N 1
ATOM 4140 C CA . GLU A 1 524 ? 3.338 22.134 -17.599 1.00 97.38 524 GLU A CA 1
ATOM 4141 C C . GLU A 1 524 ? 4.859 22.218 -17.550 1.00 97.38 524 GLU A C 1
ATOM 4143 O O . GLU A 1 524 ? 5.561 21.293 -17.968 1.00 97.38 524 GLU A O 1
ATOM 4148 N N . LYS A 1 525 ? 5.364 23.359 -17.075 1.00 97.25 525 LYS A N 1
ATOM 4149 C CA . LYS A 1 525 ? 6.799 23.601 -16.947 1.00 97.25 525 LYS A CA 1
ATOM 4150 C C . LYS A 1 525 ? 7.258 23.192 -15.560 1.00 97.25 525 LYS A C 1
ATOM 4152 O O . LYS A 1 525 ? 6.843 23.785 -14.568 1.00 97.25 525 LYS A O 1
ATOM 4157 N N . VAL A 1 526 ? 8.180 22.245 -15.516 1.00 97.31 526 VAL A N 1
ATOM 4158 C CA . VAL A 1 526 ? 8.789 21.737 -14.291 1.00 97.31 526 VAL A CA 1
ATOM 4159 C C . VAL A 1 526 ? 10.261 22.131 -14.224 1.00 97.31 526 VAL A C 1
ATOM 4161 O O . VAL A 1 526 ? 10.904 22.424 -15.238 1.00 97.31 526 VAL A O 1
ATOM 4164 N N . GLY A 1 527 ? 10.787 22.204 -13.003 1.00 95.94 527 GLY A N 1
ATOM 4165 C CA . GLY A 1 527 ? 12.221 22.368 -12.775 1.00 95.94 527 GLY A CA 1
ATOM 4166 C C . GLY A 1 527 ? 13.011 21.106 -13.122 1.00 95.94 527 GLY A C 1
ATOM 4167 O O . GLY A 1 527 ? 12.463 20.108 -13.580 1.00 95.94 527 GLY A O 1
ATOM 4168 N N . SER A 1 528 ? 14.310 21.160 -12.868 1.00 96.88 528 SER A N 1
ATOM 4169 C CA . SER A 1 528 ? 15.201 20.001 -12.874 1.00 96.88 528 SER A CA 1
ATOM 4170 C C . SER A 1 528 ? 16.145 20.089 -11.678 1.00 96.88 528 SER A C 1
ATOM 4172 O O . SER A 1 528 ? 16.136 21.092 -10.954 1.00 96.88 528 SER A O 1
ATOM 4174 N N . VAL A 1 529 ? 16.944 19.050 -11.450 1.00 96.81 529 VAL A N 1
ATOM 4175 C CA . VAL A 1 529 ? 17.860 18.978 -10.304 1.00 96.81 529 VAL A CA 1
ATOM 4176 C C . VAL A 1 529 ? 19.263 18.576 -10.746 1.00 96.81 529 VAL A C 1
ATOM 4178 O O . VAL A 1 529 ? 19.448 18.005 -11.819 1.00 96.81 529 VAL A O 1
ATOM 4181 N N . THR A 1 530 ? 20.260 18.895 -9.932 1.00 96.31 530 THR A N 1
ATOM 4182 C CA . THR A 1 530 ? 21.635 18.409 -10.085 1.00 96.31 530 THR A CA 1
ATOM 4183 C C . THR A 1 530 ? 22.120 17.851 -8.759 1.00 96.31 530 THR A C 1
ATOM 4185 O O . THR A 1 530 ? 21.672 18.274 -7.690 1.00 96.31 530 THR A O 1
ATOM 4188 N N . LEU A 1 531 ? 23.034 16.893 -8.849 1.00 96.12 531 LEU A N 1
ATOM 4189 C CA . LEU A 1 531 ? 23.762 16.363 -7.708 1.00 96.12 531 LEU A CA 1
ATOM 4190 C C . LEU A 1 531 ? 24.960 17.264 -7.397 1.00 96.12 531 LEU A C 1
ATOM 4192 O O . LEU A 1 531 ? 25.582 17.792 -8.323 1.00 96.12 531 LEU A O 1
ATOM 4196 N N . THR A 1 532 ? 25.255 17.459 -6.113 1.00 95.31 532 THR A N 1
ATOM 4197 C CA . THR A 1 532 ? 26.441 18.196 -5.655 1.00 95.31 532 THR A CA 1
ATOM 4198 C C . THR A 1 532 ? 27.736 17.415 -5.888 1.00 95.31 532 THR A C 1
ATOM 4200 O O . THR A 1 532 ? 28.756 18.026 -6.195 1.00 95.31 532 THR A O 1
ATOM 4203 N N . ASP A 1 533 ? 27.675 16.081 -5.868 1.00 94.62 533 ASP A N 1
ATOM 4204 C CA . ASP A 1 533 ? 28.740 15.177 -6.309 1.00 94.62 533 ASP A CA 1
ATOM 4205 C C . ASP A 1 533 ? 28.169 14.014 -7.155 1.00 94.62 533 ASP A C 1
ATOM 4207 O O . ASP A 1 533 ? 27.785 12.963 -6.631 1.00 94.62 533 ASP A O 1
ATOM 4211 N N . PRO A 1 534 ? 28.085 14.167 -8.489 1.00 93.56 534 PRO A N 1
ATOM 4212 C CA . PRO A 1 534 ? 27.517 13.142 -9.362 1.00 93.56 534 PRO A CA 1
ATOM 4213 C C . PRO A 1 534 ? 28.390 11.882 -9.521 1.00 93.56 534 PRO A C 1
ATOM 4215 O O . PRO A 1 534 ? 27.928 10.921 -10.137 1.00 93.56 534 PRO A O 1
ATOM 4218 N N . GLU A 1 535 ? 29.623 11.852 -9.004 1.00 91.31 535 GLU A N 1
ATOM 4219 C CA . GLU A 1 535 ? 30.481 10.657 -9.050 1.00 91.31 535 GLU A CA 1
ATOM 4220 C C . GLU A 1 535 ? 30.198 9.687 -7.891 1.00 91.31 535 GLU A C 1
ATOM 4222 O O . GLU A 1 535 ? 30.524 8.504 -7.988 1.00 91.31 535 GLU A O 1
ATOM 4227 N N . VAL A 1 536 ? 29.541 10.155 -6.822 1.00 91.75 536 VAL A N 1
ATOM 4228 C CA . VAL A 1 536 ? 29.083 9.330 -5.687 1.00 91.75 536 VAL A CA 1
ATOM 4229 C C . VAL A 1 536 ? 27.624 9.638 -5.312 1.00 91.75 536 VAL A C 1
ATOM 4231 O O . VAL A 1 536 ? 27.351 10.155 -4.224 1.00 91.75 536 VAL A O 1
ATOM 4234 N N . PRO A 1 537 ? 26.645 9.310 -6.182 1.00 93.12 537 PRO A N 1
ATOM 4235 C CA . PRO A 1 537 ? 25.243 9.679 -5.990 1.00 93.12 537 PRO A CA 1
ATOM 4236 C C . PRO A 1 537 ? 24.671 9.316 -4.621 1.00 93.12 537 PRO A C 1
ATOM 4238 O O . PRO A 1 537 ? 23.947 10.112 -4.040 1.00 93.12 537 PRO A O 1
ATOM 4241 N N . GLU A 1 538 ? 25.025 8.160 -4.055 1.00 90.44 538 GLU A N 1
ATOM 4242 C CA . GLU A 1 538 ? 24.534 7.723 -2.742 1.00 90.44 538 GLU A CA 1
ATOM 4243 C C . GLU A 1 538 ? 24.971 8.599 -1.555 1.00 90.44 538 GLU A C 1
ATOM 4245 O O . GLU A 1 538 ? 24.415 8.462 -0.468 1.00 90.44 538 GLU A O 1
ATOM 4250 N N . LYS A 1 539 ? 25.964 9.477 -1.741 1.00 91.50 539 LYS A N 1
ATOM 4251 C CA . LYS A 1 539 ? 26.435 10.444 -0.734 1.00 91.50 539 LYS A CA 1
ATOM 4252 C C . LYS A 1 539 ? 26.210 11.894 -1.147 1.00 91.50 539 LYS A C 1
ATOM 4254 O O . LYS A 1 539 ? 26.510 12.796 -0.370 1.00 91.50 539 LYS A O 1
ATOM 4259 N N . SER A 1 540 ? 25.716 12.120 -2.358 1.00 94.19 540 SER A N 1
ATOM 4260 C CA . SER A 1 540 ? 25.510 13.456 -2.892 1.00 94.19 540 SER A CA 1
ATOM 4261 C C . SER A 1 540 ? 24.245 14.078 -2.324 1.00 94.19 540 SER A C 1
ATOM 4263 O O . SER A 1 540 ? 23.205 13.421 -2.249 1.00 94.19 540 SER A O 1
ATOM 4265 N N . GLY A 1 541 ? 24.291 15.377 -2.043 1.00 94.56 541 GLY A N 1
ATOM 4266 C CA . GLY A 1 541 ? 23.078 16.172 -1.939 1.00 94.56 541 GLY A CA 1
ATOM 4267 C C . GLY A 1 541 ? 22.494 16.483 -3.318 1.00 94.56 541 GLY A C 1
ATOM 4268 O O . GLY A 1 541 ? 23.125 16.275 -4.360 1.00 94.56 541 GLY A O 1
ATOM 4269 N N . MET A 1 542 ? 21.256 16.962 -3.323 1.00 94.94 542 MET A N 1
ATOM 4270 C CA . MET A 1 542 ? 20.498 17.352 -4.507 1.00 94.94 542 MET A CA 1
ATOM 4271 C C . MET A 1 542 ? 20.025 18.801 -4.360 1.00 94.94 542 MET A C 1
ATOM 4273 O O . MET A 1 542 ? 19.504 19.188 -3.315 1.00 94.94 542 MET A O 1
ATOM 4277 N N . VAL A 1 543 ? 20.179 19.594 -5.422 1.00 95.62 543 VAL A N 1
ATOM 4278 C CA . VAL A 1 543 ? 19.768 21.009 -5.492 1.00 95.62 543 VAL A CA 1
ATOM 4279 C C . VAL A 1 543 ? 19.051 21.301 -6.809 1.00 95.62 543 VAL A C 1
ATOM 4281 O O . VAL A 1 543 ? 19.218 20.575 -7.793 1.00 95.62 543 VAL A O 1
ATOM 4284 N N . ALA A 1 544 ? 18.252 22.372 -6.859 1.00 95.94 544 ALA A N 1
ATOM 4285 C CA . ALA A 1 544 ? 17.668 22.831 -8.117 1.00 95.94 544 ALA A CA 1
ATOM 4286 C C . ALA A 1 544 ? 18.740 23.112 -9.171 1.00 95.94 544 ALA A C 1
ATOM 4288 O O . ALA A 1 544 ? 19.737 23.788 -8.919 1.00 95.94 544 ALA A O 1
ATOM 4289 N N . HIS A 1 545 ? 18.460 22.679 -10.393 1.00 96.44 545 HIS A N 1
ATOM 4290 C CA . HIS A 1 545 ? 19.207 23.080 -11.568 1.00 96.44 545 HIS A CA 1
ATOM 4291 C C . HIS A 1 545 ? 18.520 24.267 -12.269 1.00 96.44 545 HIS A C 1
ATOM 4293 O O . HIS A 1 545 ? 17.312 24.480 -12.144 1.00 96.44 545 HIS A O 1
ATOM 4299 N N . LYS A 1 546 ? 19.292 25.057 -13.029 1.00 94.50 546 LYS A N 1
ATOM 4300 C CA . LYS A 1 546 ? 18.814 26.282 -13.704 1.00 94.50 546 LYS A CA 1
ATOM 4301 C C . LYS A 1 546 ? 17.801 26.013 -14.826 1.00 94.50 546 LYS A C 1
ATOM 4303 O O . LYS A 1 546 ? 16.987 26.878 -15.149 1.00 94.50 546 LYS A O 1
ATOM 4308 N N . ASN A 1 547 ? 17.850 24.821 -15.422 1.00 95.81 547 ASN A N 1
ATOM 4309 C CA . ASN A 1 547 ? 17.014 24.465 -16.567 1.00 95.81 547 ASN A CA 1
ATOM 4310 C C . ASN A 1 547 ? 15.588 24.099 -16.137 1.00 95.81 547 ASN A C 1
ATOM 4312 O O . ASN A 1 547 ? 15.364 23.452 -15.111 1.00 95.81 547 ASN A O 1
ATOM 4316 N N . LYS A 1 548 ? 14.625 24.470 -16.980 1.00 96.31 548 LYS A N 1
ATOM 4317 C CA . LYS A 1 548 ? 13.219 24.075 -16.873 1.00 96.31 548 LYS A CA 1
ATOM 4318 C C . LYS A 1 548 ? 12.785 23.416 -18.170 1.00 96.31 548 LYS A C 1
ATOM 4320 O O . LYS A 1 548 ? 13.238 23.822 -19.238 1.00 96.31 548 LYS A O 1
ATOM 4325 N N . PHE A 1 549 ? 11.877 22.461 -18.062 1.00 96.50 549 PHE A N 1
ATOM 4326 C CA . PHE A 1 549 ? 11.384 21.672 -19.185 1.00 96.50 549 PHE A CA 1
ATOM 4327 C C . PHE A 1 549 ? 9.868 21.584 -19.115 1.00 96.50 549 PHE A C 1
ATOM 4329 O O . PHE A 1 549 ? 9.286 21.578 -18.031 1.00 96.50 549 PHE A O 1
ATOM 4336 N N . THR A 1 550 ? 9.214 21.512 -20.264 1.00 97.06 550 THR A N 1
ATOM 4337 C CA . THR A 1 550 ? 7.851 20.986 -20.310 1.00 97.06 550 THR A CA 1
ATOM 4338 C C . THR A 1 550 ? 7.871 19.506 -19.946 1.00 97.06 550 THR A C 1
ATOM 4340 O O . THR A 1 550 ? 8.853 18.812 -20.215 1.00 97.06 550 THR A O 1
ATOM 4343 N N . ILE A 1 551 ? 6.781 18.989 -19.381 1.00 97.81 551 ILE A N 1
ATOM 4344 C CA . ILE A 1 551 ? 6.675 17.552 -19.106 1.00 97.81 551 ILE A CA 1
ATOM 4345 C C . ILE A 1 551 ? 6.945 16.725 -20.372 1.00 97.81 551 ILE A C 1
ATOM 4347 O O . ILE A 1 551 ? 7.690 15.754 -20.304 1.00 97.81 551 ILE A O 1
ATOM 4351 N N . ALA A 1 552 ? 6.448 17.133 -21.545 1.00 96.19 552 ALA A N 1
ATOM 4352 C CA . ALA A 1 552 ? 6.758 16.446 -22.802 1.00 96.19 552 ALA A CA 1
ATOM 4353 C C . ALA A 1 552 ? 8.273 16.346 -23.088 1.00 96.19 552 ALA A C 1
ATOM 4355 O O . ALA A 1 552 ? 8.749 15.296 -23.520 1.00 96.19 552 ALA A O 1
ATOM 4356 N N . GLU A 1 553 ? 9.039 17.408 -22.829 1.00 95.81 553 GLU A N 1
ATOM 4357 C CA . GLU A 1 553 ? 10.500 17.412 -22.989 1.00 95.81 553 GLU A CA 1
ATOM 4358 C C . GLU A 1 553 ? 11.198 16.513 -21.963 1.00 95.81 553 GLU A C 1
ATOM 4360 O O . GLU A 1 553 ? 12.149 15.825 -22.328 1.00 95.81 553 GLU A O 1
ATOM 4365 N N . VAL A 1 554 ? 10.704 16.451 -20.720 1.00 97.69 554 VAL A N 1
ATOM 4366 C CA . VAL A 1 554 ? 11.210 15.512 -19.701 1.00 97.69 554 VAL A CA 1
ATOM 4367 C C . VAL A 1 554 ? 11.066 14.067 -20.182 1.00 97.69 554 VAL A C 1
ATOM 4369 O O . VAL A 1 554 ? 12.031 13.307 -20.138 1.00 97.69 554 VAL A O 1
ATOM 4372 N N . ILE A 1 555 ? 9.899 13.691 -20.717 1.00 97.50 555 ILE A N 1
ATOM 4373 C CA . ILE A 1 555 ? 9.659 12.333 -21.238 1.00 97.50 555 ILE A CA 1
ATOM 4374 C C . ILE A 1 555 ? 10.615 11.997 -22.390 1.00 97.50 555 ILE A C 1
ATOM 4376 O O . ILE A 1 555 ? 11.179 10.902 -22.435 1.00 97.50 555 ILE A O 1
ATOM 4380 N N . LEU A 1 556 ? 10.838 12.937 -23.312 1.00 96.00 556 LEU A N 1
ATOM 4381 C CA . LEU A 1 556 ? 11.820 12.753 -24.383 1.00 96.00 556 LEU A CA 1
ATOM 4382 C C . LEU A 1 556 ? 13.244 12.610 -23.824 1.00 96.00 556 LEU A C 1
ATOM 4384 O O . LEU A 1 556 ? 13.978 11.735 -24.279 1.00 96.00 556 LEU A O 1
ATOM 4388 N N . GLY A 1 557 ? 13.611 13.403 -22.814 1.00 96.06 557 GLY A N 1
ATOM 4389 C CA . GLY A 1 557 ? 14.901 13.319 -22.125 1.00 96.06 557 GLY A CA 1
ATOM 4390 C C . GLY A 1 557 ? 15.142 11.963 -21.453 1.00 96.06 557 GLY A C 1
ATOM 4391 O O . GLY A 1 557 ? 16.241 11.415 -21.559 1.00 96.06 557 GLY A O 1
ATOM 4392 N N . ILE A 1 558 ? 14.105 11.375 -20.847 1.00 97.88 558 ILE A N 1
ATOM 4393 C CA . ILE A 1 558 ? 14.145 10.023 -20.268 1.00 97.88 558 ILE A CA 1
ATOM 4394 C C . ILE A 1 558 ? 14.447 8.976 -21.352 1.00 97.88 558 ILE A C 1
ATOM 4396 O O . ILE A 1 558 ? 15.356 8.161 -21.195 1.00 97.88 558 ILE A O 1
ATOM 4400 N N . PHE A 1 559 ? 13.741 8.995 -22.489 1.00 98.19 559 PHE A N 1
ATOM 4401 C CA . PHE A 1 559 ? 14.002 8.028 -23.565 1.00 98.19 559 PHE A CA 1
ATOM 4402 C C . PHE A 1 559 ? 15.348 8.245 -24.257 1.00 98.19 559 PHE A C 1
ATOM 4404 O O . PHE A 1 559 ? 16.004 7.274 -24.637 1.00 98.19 559 PHE A O 1
ATOM 4411 N N . GLU A 1 560 ? 15.800 9.493 -24.391 1.00 96.62 560 GLU A N 1
ATOM 4412 C CA . GLU A 1 560 ? 17.156 9.790 -24.854 1.00 96.62 560 GLU A CA 1
ATOM 4413 C C . GLU A 1 560 ? 18.208 9.244 -23.879 1.00 96.62 560 GLU A C 1
ATOM 4415 O O . GLU A 1 560 ? 19.229 8.718 -24.324 1.00 96.62 560 GLU A O 1
ATOM 4420 N N . CYS A 1 561 ? 17.952 9.291 -22.569 1.00 97.19 561 CYS A N 1
ATOM 4421 C CA . CYS A 1 561 ? 18.800 8.660 -21.560 1.00 97.19 561 CYS A CA 1
ATOM 4422 C C . CYS A 1 561 ? 18.871 7.137 -21.735 1.00 97.19 561 CYS A C 1
ATOM 4424 O O . CYS A 1 561 ? 19.962 6.583 -21.896 1.00 97.19 561 CYS A O 1
ATOM 4426 N N . TYR A 1 562 ? 17.724 6.462 -21.826 1.00 98.44 562 TYR A N 1
ATOM 4427 C CA . TYR A 1 562 ? 17.681 5.019 -22.071 1.00 98.44 562 TYR A CA 1
ATOM 4428 C C . TYR A 1 562 ? 18.373 4.609 -23.370 1.00 98.44 562 TYR A C 1
ATOM 4430 O O . TYR A 1 562 ? 19.094 3.609 -23.394 1.00 98.44 562 TYR A O 1
ATOM 4438 N N . LYS A 1 563 ? 18.220 5.402 -24.436 1.00 97.81 563 LYS A N 1
ATOM 4439 C CA . LYS A 1 563 ? 18.942 5.170 -25.687 1.00 97.81 563 LYS A CA 1
ATOM 4440 C C . LYS A 1 563 ? 20.456 5.258 -25.481 1.00 97.81 563 LYS A C 1
ATOM 4442 O O . LYS A 1 563 ? 21.167 4.370 -25.940 1.00 97.81 563 LYS A O 1
ATOM 4447 N N . ARG A 1 564 ? 20.957 6.272 -24.764 1.00 96.19 564 ARG A N 1
ATOM 4448 C CA . ARG A 1 564 ? 22.397 6.383 -24.463 1.00 96.19 564 ARG A CA 1
ATOM 4449 C C . ARG A 1 564 ? 22.913 5.185 -23.667 1.00 96.19 564 ARG A C 1
ATOM 4451 O O . ARG A 1 564 ? 23.993 4.693 -23.970 1.00 96.19 564 ARG A O 1
ATOM 4458 N N . HIS A 1 565 ? 22.148 4.691 -22.693 1.00 97.06 565 HIS A N 1
ATOM 4459 C CA . HIS A 1 565 ? 22.513 3.485 -21.944 1.00 97.06 565 HIS A CA 1
ATOM 4460 C C . HIS A 1 565 ? 22.602 2.246 -22.839 1.00 97.06 565 HIS A C 1
ATOM 4462 O O . HIS A 1 565 ? 23.564 1.485 -22.725 1.00 97.06 565 HIS A O 1
ATOM 4468 N N . ALA A 1 566 ? 21.630 2.064 -23.737 1.00 97.75 566 ALA A N 1
ATOM 4469 C CA . ALA A 1 566 ? 21.659 0.982 -24.714 1.00 97.75 566 ALA A CA 1
ATOM 4470 C C . ALA A 1 566 ? 22.873 1.092 -25.644 1.00 97.75 566 ALA A C 1
ATOM 4472 O O . ALA A 1 566 ? 23.584 0.108 -25.821 1.00 97.75 566 ALA A O 1
ATOM 4473 N N . ASP A 1 567 ? 23.138 2.283 -26.187 1.00 96.00 567 ASP A N 1
ATOM 4474 C CA . ASP A 1 567 ? 24.249 2.527 -27.112 1.00 96.00 567 ASP A CA 1
ATOM 4475 C C . ASP A 1 567 ? 25.633 2.308 -26.455 1.00 96.00 567 ASP A C 1
ATOM 4477 O O . ASP A 1 567 ? 26.560 1.851 -27.121 1.00 96.00 567 ASP A O 1
ATOM 4481 N N . ASP A 1 568 ? 25.788 2.623 -25.161 1.00 95.69 568 ASP A N 1
ATOM 4482 C CA . ASP A 1 568 ? 27.035 2.430 -24.393 1.00 95.69 568 ASP A CA 1
ATOM 4483 C C . ASP A 1 568 ? 27.231 0.974 -23.919 1.00 95.69 568 ASP A C 1
ATOM 4485 O O . ASP A 1 568 ? 28.327 0.579 -23.520 1.00 95.69 568 ASP A O 1
ATOM 4489 N N . SER A 1 569 ? 26.187 0.141 -23.976 1.00 94.94 569 SER A N 1
ATOM 4490 C CA . SER A 1 569 ? 26.284 -1.277 -23.628 1.00 94.94 569 SER A CA 1
ATOM 4491 C C . SER A 1 569 ? 26.738 -2.134 -24.811 1.00 94.94 569 SER A C 1
ATOM 4493 O O . SER A 1 569 ? 26.216 -2.031 -25.919 1.00 94.94 569 SER A O 1
ATOM 4495 N N . ALA A 1 570 ? 27.613 -3.109 -24.546 1.00 93.31 570 ALA A N 1
ATOM 4496 C CA . ALA A 1 570 ? 28.008 -4.125 -25.527 1.00 93.31 570 ALA A CA 1
ATOM 4497 C C . ALA A 1 570 ? 26.836 -4.996 -26.025 1.00 93.31 570 ALA A C 1
ATOM 4499 O O . ALA A 1 570 ? 26.968 -5.685 -27.036 1.00 93.31 570 ALA A O 1
ATOM 4500 N N . TYR A 1 571 ? 25.703 -4.977 -25.319 1.00 96.81 571 TYR A N 1
ATOM 4501 C CA . TYR A 1 571 ? 24.520 -5.763 -25.652 1.00 96.81 571 TYR A CA 1
ATOM 4502 C C . TYR A 1 571 ? 23.408 -4.935 -26.304 1.00 96.81 571 TYR A C 1
ATOM 4504 O O . TYR A 1 571 ? 22.380 -5.491 -26.676 1.00 96.81 571 TYR A O 1
ATOM 4512 N N . GLY A 1 572 ? 23.558 -3.610 -26.424 1.00 97.06 572 GLY A N 1
ATOM 4513 C CA . GLY A 1 572 ? 22.501 -2.767 -26.985 1.00 97.06 572 GLY A CA 1
ATOM 4514 C C . GLY A 1 572 ? 21.185 -2.807 -26.188 1.00 97.06 572 GLY A C 1
ATOM 4515 O O . GLY A 1 572 ? 20.110 -2.644 -26.768 1.00 97.06 572 GLY A O 1
ATOM 4516 N N . MET A 1 573 ? 21.271 -3.088 -24.885 1.00 98.44 573 MET A N 1
ATOM 4517 C CA . MET A 1 573 ? 20.161 -3.193 -23.932 1.00 98.44 573 MET A CA 1
ATOM 4518 C C . MET A 1 573 ? 20.348 -2.187 -22.794 1.00 98.44 573 MET A C 1
ATOM 4520 O O . MET A 1 573 ? 21.441 -1.656 -22.598 1.00 98.44 573 MET A O 1
ATOM 4524 N N . ILE A 1 574 ? 19.289 -1.924 -22.030 1.00 98.44 574 ILE A N 1
ATOM 4525 C CA . ILE A 1 574 ? 19.317 -0.920 -20.965 1.00 98.44 574 ILE A CA 1
ATOM 4526 C C . ILE A 1 574 ? 20.225 -1.386 -19.825 1.00 98.44 574 ILE A C 1
ATOM 4528 O O . ILE A 1 574 ? 20.053 -2.481 -19.284 1.00 98.44 574 ILE A O 1
ATOM 4532 N N . GLN A 1 575 ? 21.192 -0.541 -19.459 1.00 98.25 575 GLN A N 1
ATOM 4533 C CA . GLN A 1 575 ? 22.103 -0.802 -18.343 1.00 98.25 575 GLN A CA 1
ATOM 4534 C C . GLN A 1 575 ? 21.328 -0.905 -17.023 1.00 98.25 575 GLN A C 1
ATOM 4536 O O . GLN A 1 575 ? 20.321 -0.235 -16.857 1.00 98.25 575 GLN A O 1
ATOM 4541 N N . ILE A 1 576 ? 21.773 -1.705 -16.059 1.00 97.06 576 ILE A N 1
ATOM 4542 C CA . ILE A 1 576 ? 21.082 -1.811 -14.755 1.00 97.06 576 ILE A CA 1
ATOM 4543 C C . ILE A 1 576 ? 21.532 -0.734 -13.750 1.00 97.06 576 ILE A C 1
ATOM 4545 O O . ILE A 1 576 ? 20.815 -0.407 -12.813 1.00 97.06 576 ILE A O 1
ATOM 4549 N N . LEU A 1 577 ? 22.713 -0.143 -13.956 1.00 96.25 577 LEU A N 1
ATOM 4550 C CA . LEU A 1 577 ? 23.331 0.835 -13.053 1.00 96.25 577 LEU A CA 1
ATOM 4551 C C . LEU A 1 577 ? 23.456 0.323 -11.602 1.00 96.25 577 LEU A C 1
ATOM 4553 O O . LEU A 1 577 ? 24.229 -0.596 -11.346 1.00 96.25 577 LEU A O 1
ATOM 4557 N N . TYR A 1 578 ? 22.747 0.933 -10.650 1.00 95.06 578 TYR A N 1
ATOM 4558 C CA . TYR A 1 578 ? 22.771 0.543 -9.235 1.00 95.06 578 TYR A CA 1
ATOM 4559 C C . TYR A 1 578 ? 21.797 -0.590 -8.907 1.00 95.06 578 TYR A C 1
ATOM 4561 O O . TYR A 1 578 ? 21.891 -1.164 -7.829 1.00 95.06 578 TYR A O 1
ATOM 4569 N N . GLY A 1 579 ? 20.868 -0.899 -9.806 1.00 94.56 579 GLY A N 1
ATOM 4570 C CA . GLY A 1 579 ? 19.790 -1.840 -9.559 1.00 94.56 579 GLY A CA 1
ATOM 4571 C C . GLY A 1 579 ? 18.536 -1.454 -10.328 1.00 94.56 579 GLY A C 1
ATOM 4572 O O . GLY A 1 579 ? 18.493 -0.468 -11.070 1.00 94.56 579 GLY A O 1
ATOM 4573 N N . ASP A 1 580 ? 17.503 -2.253 -10.133 1.00 92.88 580 ASP A N 1
ATOM 4574 C CA . ASP A 1 580 ? 16.221 -2.130 -10.804 1.00 92.88 580 ASP A CA 1
ATOM 4575 C C . ASP A 1 580 ? 15.073 -2.416 -9.803 1.00 92.88 580 ASP A C 1
ATOM 4577 O O . ASP A 1 580 ? 15.307 -2.428 -8.598 1.00 92.88 580 ASP A O 1
ATOM 4581 N N . TRP A 1 581 ? 13.838 -2.640 -10.271 1.00 94.69 581 TRP A N 1
ATOM 4582 C CA . TRP A 1 581 ? 12.702 -3.138 -9.470 1.00 94.69 581 TRP A CA 1
ATOM 4583 C C . TRP A 1 581 ? 13.041 -4.157 -8.363 1.00 94.69 581 TRP A C 1
ATOM 4585 O O . TRP A 1 581 ? 12.498 -4.036 -7.267 1.00 94.69 581 TRP A O 1
ATOM 4595 N N . CYS A 1 582 ? 13.902 -5.153 -8.616 1.00 93.88 582 CYS A N 1
ATOM 4596 C CA . CYS A 1 582 ? 14.353 -6.094 -7.591 1.00 93.88 582 CYS A CA 1
ATOM 4597 C C . CYS A 1 582 ? 15.582 -5.520 -6.882 1.00 93.88 582 CYS A C 1
ATOM 4599 O O . CYS A 1 582 ? 16.724 -5.864 -7.189 1.00 93.88 582 CYS A O 1
ATOM 4601 N N . ASP A 1 583 ? 15.334 -4.649 -5.904 1.00 91.62 583 ASP A N 1
ATOM 4602 C CA . ASP A 1 583 ? 16.374 -3.843 -5.259 1.00 91.62 583 ASP A CA 1
ATOM 4603 C C . ASP A 1 583 ? 17.633 -4.608 -4.801 1.00 91.62 583 ASP A C 1
ATOM 4605 O O . ASP A 1 583 ? 18.731 -4.057 -4.927 1.00 91.62 583 ASP A O 1
ATOM 4609 N N . PRO A 1 584 ? 17.545 -5.844 -4.262 1.00 94.50 584 PRO A N 1
ATOM 4610 C CA . PRO A 1 584 ? 18.732 -6.556 -3.801 1.00 94.50 584 PRO A CA 1
ATOM 4611 C C . PRO A 1 584 ? 19.646 -7.069 -4.931 1.00 94.50 584 PRO A C 1
ATOM 4613 O O . PRO A 1 584 ? 20.759 -7.518 -4.644 1.00 94.50 584 PRO A O 1
ATOM 4616 N N . VAL A 1 585 ? 19.208 -7.021 -6.195 1.00 96.31 585 VAL A N 1
ATOM 4617 C CA . VAL A 1 585 ? 20.025 -7.333 -7.378 1.00 96.31 585 VAL A CA 1
ATOM 4618 C C . VAL A 1 585 ? 20.771 -6.066 -7.811 1.00 96.31 585 VAL A C 1
ATOM 4620 O O . VAL A 1 585 ? 20.320 -5.308 -8.666 1.00 96.31 585 VAL A O 1
ATOM 4623 N N . ASP A 1 586 ? 21.930 -5.821 -7.196 1.00 96.25 586 ASP A N 1
ATOM 4624 C CA . ASP A 1 586 ? 22.638 -4.531 -7.278 1.00 96.25 586 ASP A CA 1
ATOM 4625 C C . ASP A 1 586 ? 24.125 -4.625 -7.668 1.00 96.25 586 ASP A C 1
ATOM 4627 O O . ASP A 1 586 ? 24.866 -3.651 -7.534 1.00 96.25 586 ASP A O 1
ATOM 4631 N N . MET A 1 587 ? 24.582 -5.775 -8.181 1.00 97.81 587 MET A N 1
ATOM 4632 C CA . MET A 1 587 ? 25.983 -5.970 -8.615 1.00 97.81 587 MET A CA 1
ATOM 4633 C C . MET A 1 587 ? 26.168 -6.089 -10.131 1.00 97.81 587 MET A C 1
ATOM 4635 O O . MET A 1 587 ? 27.292 -6.072 -10.629 1.00 97.81 587 MET A O 1
ATOM 4639 N N . PHE A 1 588 ? 25.085 -6.143 -10.908 1.00 98.00 588 PHE A N 1
ATOM 4640 C CA . PHE A 1 588 ? 25.186 -6.309 -12.361 1.00 98.00 588 PHE A CA 1
ATOM 4641 C C . PHE A 1 588 ? 25.693 -5.063 -13.102 1.00 98.00 588 PHE A C 1
ATOM 4643 O O . PHE A 1 588 ? 26.204 -5.183 -14.215 1.00 98.00 588 PHE A O 1
ATOM 4650 N N . GLY A 1 589 ? 25.605 -3.880 -12.489 1.00 96.75 589 GLY A N 1
ATOM 4651 C CA . GLY A 1 589 ? 26.126 -2.627 -13.039 1.00 96.75 589 GLY A CA 1
ATOM 4652 C C . GLY A 1 589 ? 27.474 -2.207 -12.453 1.00 96.75 589 GLY A C 1
ATOM 4653 O O . GLY A 1 589 ? 27.802 -1.023 -12.493 1.00 96.75 589 GLY A O 1
ATOM 4654 N N . THR A 1 590 ? 28.255 -3.145 -11.909 1.00 97.44 590 THR A N 1
ATOM 4655 C CA . THR A 1 590 ? 29.645 -2.891 -11.495 1.00 97.44 590 THR A CA 1
ATOM 4656 C C . THR A 1 590 ? 30.616 -2.987 -12.668 1.00 97.44 590 THR A C 1
ATOM 4658 O O . THR A 1 590 ? 30.424 -3.796 -13.573 1.00 97.44 590 THR A O 1
ATOM 4661 N N . SER A 1 591 ? 31.668 -2.165 -12.676 1.00 96.06 591 SER A N 1
ATOM 4662 C CA . SER A 1 591 ? 32.746 -2.287 -13.673 1.00 96.06 591 SER A CA 1
ATOM 4663 C C . SER A 1 591 ? 33.823 -3.294 -13.255 1.00 96.06 591 SER A C 1
ATOM 4665 O O . SER A 1 591 ? 34.589 -3.760 -14.099 1.00 96.06 591 SER A O 1
ATOM 4667 N N . ILE A 1 592 ? 33.866 -3.661 -11.969 1.00 97.50 592 ILE A N 1
ATOM 4668 C CA . ILE A 1 592 ? 34.748 -4.682 -11.402 1.00 97.50 592 ILE A CA 1
ATOM 4669 C C . ILE A 1 592 ? 33.883 -5.690 -10.642 1.00 97.50 592 ILE A C 1
ATOM 4671 O O . ILE A 1 592 ? 33.163 -5.323 -9.715 1.00 97.50 592 ILE A O 1
ATOM 4675 N N . VAL A 1 593 ? 33.983 -6.969 -11.014 1.00 97.31 593 VAL A N 1
ATOM 4676 C CA . VAL A 1 593 ? 33.215 -8.058 -10.387 1.00 97.31 593 VAL A CA 1
ATOM 4677 C C . VAL A 1 593 ? 33.458 -8.082 -8.877 1.00 97.31 593 VAL A C 1
ATOM 4679 O O . VAL A 1 593 ? 34.607 -8.121 -8.444 1.00 97.31 593 VAL A O 1
ATOM 4682 N N . GLY A 1 594 ? 32.387 -8.081 -8.081 1.00 95.12 594 GLY A N 1
ATOM 4683 C CA . GLY A 1 594 ? 32.483 -8.129 -6.620 1.00 95.12 594 GLY A CA 1
ATOM 4684 C C . GLY A 1 594 ? 32.802 -6.802 -5.932 1.00 95.12 594 GLY A C 1
ATOM 4685 O O . GLY A 1 594 ? 32.845 -6.785 -4.707 1.00 95.12 594 GLY A O 1
ATOM 4686 N N . ASN A 1 595 ? 32.999 -5.703 -6.671 1.00 96.56 595 ASN A N 1
ATOM 4687 C CA . ASN A 1 595 ? 33.330 -4.401 -6.090 1.00 96.56 595 ASN A CA 1
ATOM 4688 C C . ASN A 1 595 ? 32.142 -3.432 -6.147 1.00 96.56 595 ASN A C 1
ATOM 4690 O O . ASN A 1 595 ? 31.878 -2.778 -7.162 1.00 96.56 595 ASN A O 1
ATOM 4694 N N . ASP A 1 596 ? 31.463 -3.313 -5.014 1.00 93.12 596 ASP A N 1
ATOM 4695 C CA . ASP A 1 596 ? 30.270 -2.498 -4.822 1.00 93.12 596 ASP A CA 1
ATOM 4696 C C . ASP A 1 596 ? 30.511 -0.986 -4.989 1.00 93.12 596 ASP A C 1
ATOM 4698 O O . ASP A 1 596 ? 29.594 -0.257 -5.369 1.00 93.12 596 ASP A O 1
ATOM 4702 N N . LYS A 1 597 ? 31.755 -0.521 -4.822 1.00 93.75 597 LYS A N 1
ATOM 4703 C CA . LYS A 1 597 ? 32.168 0.872 -5.080 1.00 93.75 597 LYS A CA 1
ATOM 4704 C C . LYS A 1 597 ? 32.156 1.253 -6.560 1.00 93.75 597 LYS A C 1
ATOM 4706 O O . LYS A 1 597 ? 32.377 2.410 -6.892 1.00 93.75 597 LYS A O 1
ATOM 4711 N N . THR A 1 598 ? 31.954 0.287 -7.458 1.00 94.81 598 THR A N 1
ATOM 4712 C CA . THR A 1 598 ? 31.912 0.529 -8.909 1.00 94.81 598 THR A CA 1
ATOM 4713 C C . THR A 1 598 ? 30.518 0.392 -9.516 1.00 94.81 598 THR A C 1
ATOM 4715 O O . THR A 1 598 ? 30.389 0.353 -10.744 1.00 94.81 598 THR A O 1
ATOM 4718 N N . ARG A 1 599 ? 29.470 0.309 -8.682 1.00 94.06 599 ARG A N 1
ATOM 4719 C CA . ARG A 1 599 ? 28.066 0.325 -9.128 1.00 94.06 599 ARG A CA 1
ATOM 4720 C C . ARG A 1 599 ? 27.780 1.557 -9.990 1.00 94.06 599 ARG A C 1
ATOM 4722 O O . ARG A 1 599 ? 28.375 2.612 -9.806 1.00 94.06 599 ARG A O 1
ATOM 4729 N N . GLY A 1 600 ? 26.909 1.415 -10.987 1.00 93.12 600 GLY A N 1
ATOM 4730 C CA . GLY A 1 600 ? 26.607 2.480 -11.952 1.00 93.12 600 GLY A CA 1
ATOM 4731 C C . GLY A 1 600 ? 27.684 2.712 -13.022 1.00 93.12 600 GLY A C 1
ATOM 4732 O O . GLY A 1 600 ? 27.354 3.062 -14.157 1.00 93.12 600 GLY A O 1
ATOM 4733 N N . ILE A 1 601 ? 28.964 2.468 -12.722 1.00 95.06 601 ILE A N 1
ATOM 4734 C CA . ILE A 1 601 ? 30.068 2.618 -13.685 1.00 95.06 601 ILE A CA 1
ATOM 4735 C C . ILE A 1 601 ? 30.030 1.491 -14.725 1.00 95.06 601 ILE A C 1
ATOM 4737 O O . ILE A 1 601 ? 30.313 1.710 -15.911 1.00 95.06 601 ILE A O 1
ATOM 4741 N N . GLY A 1 602 ? 29.643 0.286 -14.303 1.00 95.69 602 GLY A N 1
ATOM 4742 C CA . GLY A 1 602 ? 29.498 -0.896 -15.148 1.00 95.69 602 GLY A CA 1
ATOM 4743 C C . GLY A 1 602 ? 28.507 -0.723 -16.303 1.00 95.69 602 GLY A C 1
ATOM 4744 O O . GLY A 1 602 ? 27.602 0.103 -16.234 1.00 95.69 602 GLY A O 1
ATOM 4745 N N . ALA A 1 603 ? 28.672 -1.504 -17.370 1.00 96.44 603 ALA A N 1
ATOM 4746 C CA . ALA A 1 603 ? 27.798 -1.494 -18.554 1.00 96.44 603 ALA A CA 1
ATOM 4747 C C . ALA A 1 603 ? 26.910 -2.753 -18.671 1.00 96.44 603 ALA A C 1
ATOM 4749 O O . ALA A 1 603 ? 26.383 -3.056 -19.747 1.00 96.44 603 ALA A O 1
ATOM 4750 N N . GLY A 1 604 ? 26.771 -3.507 -17.573 1.00 97.69 604 GLY A N 1
ATOM 4751 C CA . GLY A 1 604 ? 25.849 -4.639 -17.491 1.00 97.69 604 GLY A CA 1
ATOM 4752 C C . GLY A 1 604 ? 24.390 -4.193 -17.568 1.00 97.69 604 GLY A C 1
ATOM 4753 O O . GLY A 1 604 ? 24.054 -3.049 -17.260 1.00 97.69 604 GLY A O 1
ATOM 4754 N N . VAL A 1 605 ? 23.528 -5.096 -18.024 1.00 98.56 605 VAL A N 1
ATOM 4755 C CA . VAL A 1 605 ? 22.169 -4.798 -18.498 1.00 98.56 605 VAL A CA 1
ATOM 4756 C C . VAL A 1 605 ? 21.125 -5.658 -17.808 1.00 98.56 605 VAL A C 1
ATOM 4758 O O . VAL A 1 605 ? 21.432 -6.750 -17.325 1.00 98.56 605 VAL A O 1
ATOM 4761 N N . ASN A 1 606 ? 19.883 -5.179 -17.820 1.00 98.44 606 ASN A N 1
ATOM 4762 C CA . ASN A 1 606 ? 18.726 -5.914 -17.326 1.00 98.44 606 ASN A CA 1
ATOM 4763 C C . ASN A 1 606 ? 17.679 -6.099 -18.438 1.00 98.44 606 ASN A C 1
ATOM 4765 O O . ASN A 1 606 ? 17.266 -5.149 -19.115 1.00 98.44 606 ASN A O 1
ATOM 4769 N N . VAL A 1 607 ? 17.269 -7.348 -18.644 1.00 98.56 607 VAL A N 1
ATOM 4770 C CA . VAL A 1 607 ? 16.354 -7.766 -19.711 1.00 98.56 607 VAL A CA 1
ATOM 4771 C C . VAL A 1 607 ? 14.930 -7.312 -19.413 1.00 98.56 607 VAL A C 1
ATOM 4773 O O . VAL A 1 607 ? 14.272 -6.759 -20.297 1.00 98.56 607 VAL A O 1
ATOM 4776 N N . ARG A 1 608 ? 14.470 -7.461 -18.165 1.00 97.62 608 ARG A N 1
ATOM 4777 C CA . ARG A 1 608 ? 13.148 -6.991 -17.736 1.00 97.62 608 ARG A CA 1
ATOM 4778 C C . ARG A 1 608 ? 12.989 -5.490 -17.941 1.00 97.62 608 ARG A C 1
ATOM 4780 O O . ARG A 1 608 ? 12.009 -5.074 -18.552 1.00 97.62 608 ARG A O 1
ATOM 4787 N N . LEU A 1 609 ? 13.944 -4.683 -17.480 1.00 98.56 609 LEU A N 1
ATOM 4788 C CA . LEU A 1 609 ? 13.954 -3.230 -17.661 1.00 98.56 609 LEU A CA 1
ATOM 4789 C C . LEU A 1 609 ? 13.950 -2.861 -19.146 1.00 98.56 609 LEU A C 1
ATOM 4791 O O . LEU A 1 609 ? 13.214 -1.971 -19.557 1.00 98.56 609 LEU A O 1
ATOM 4795 N N . SER A 1 610 ? 14.719 -3.569 -19.971 1.00 98.81 610 SER A N 1
ATOM 4796 C CA . SER A 1 610 ? 14.734 -3.330 -21.417 1.00 98.81 610 SER A CA 1
ATOM 4797 C C . SER A 1 610 ? 13.369 -3.595 -22.065 1.00 98.81 610 SER A C 1
ATOM 4799 O O . SER A 1 610 ? 12.900 -2.789 -22.869 1.00 98.81 610 SER A O 1
ATOM 4801 N N . ALA A 1 611 ? 12.694 -4.681 -21.680 1.00 98.75 611 ALA A N 1
ATOM 4802 C CA . ALA A 1 611 ? 11.339 -4.984 -22.138 1.00 98.75 611 ALA A CA 1
ATOM 4803 C C . ALA A 1 611 ? 10.298 -3.976 -21.608 1.00 98.75 611 ALA A C 1
ATOM 4805 O O . ALA A 1 611 ? 9.375 -3.603 -22.334 1.00 98.75 611 ALA A O 1
ATOM 4806 N N . HIS A 1 612 ? 10.466 -3.492 -20.375 1.00 98.62 612 HIS A N 1
ATOM 4807 C CA . HIS A 1 612 ? 9.625 -2.454 -19.776 1.00 98.62 612 HIS A CA 1
ATOM 4808 C C . HIS A 1 612 ? 9.763 -1.118 -20.512 1.00 98.62 612 HIS A C 1
ATOM 4810 O O . HIS A 1 612 ? 8.768 -0.605 -21.020 1.00 98.62 612 HIS A O 1
ATOM 4816 N N . VAL A 1 613 ? 10.990 -0.617 -20.691 1.00 98.81 613 VAL A N 1
ATOM 4817 C CA . VAL A 1 613 ? 11.265 0.607 -21.464 1.00 98.81 613 VAL A CA 1
ATOM 4818 C C . VAL A 1 613 ? 10.688 0.507 -22.869 1.00 98.81 613 VAL A C 1
ATOM 4820 O O . VAL A 1 613 ? 10.070 1.463 -23.334 1.00 98.81 613 VAL A O 1
ATOM 4823 N N . PHE A 1 614 ? 10.828 -0.646 -23.534 1.00 98.75 614 PHE A N 1
ATOM 4824 C CA . PHE A 1 614 ? 10.187 -0.877 -24.826 1.00 98.75 614 PHE A CA 1
ATOM 4825 C C . PHE A 1 614 ? 8.667 -0.685 -24.746 1.00 98.75 614 PHE A C 1
ATOM 4827 O O . PHE A 1 614 ? 8.116 0.093 -25.521 1.00 98.75 614 PHE A O 1
ATOM 4834 N N . LYS A 1 615 ? 7.978 -1.350 -23.812 1.00 98.31 615 LYS A N 1
ATOM 4835 C CA . LYS A 1 615 ? 6.513 -1.275 -23.721 1.00 98.31 615 LYS A CA 1
ATOM 4836 C C . LYS A 1 615 ? 6.014 0.130 -23.410 1.00 98.31 615 LYS A C 1
ATOM 4838 O O . LYS A 1 615 ? 5.108 0.620 -24.083 1.00 98.31 615 LYS A O 1
ATOM 4843 N N . THR A 1 616 ? 6.642 0.807 -22.460 1.00 98.56 616 THR A N 1
ATOM 4844 C CA . THR A 1 616 ? 6.299 2.188 -22.122 1.00 98.56 616 THR A CA 1
ATOM 4845 C C . THR A 1 616 ? 6.578 3.136 -23.289 1.00 98.56 616 THR A C 1
ATOM 4847 O O . THR A 1 616 ? 5.773 4.022 -23.566 1.00 98.56 616 THR A O 1
ATOM 4850 N N . LEU A 1 617 ? 7.666 2.925 -24.040 1.00 98.50 617 LEU A N 1
ATOM 4851 C CA . LEU A 1 617 ? 7.967 3.696 -25.247 1.00 98.50 617 LEU A CA 1
ATOM 4852 C C . LEU A 1 617 ? 6.879 3.539 -26.317 1.00 98.50 617 LEU A C 1
ATOM 4854 O O . LEU A 1 617 ? 6.468 4.539 -26.904 1.00 98.50 617 LEU A O 1
ATOM 4858 N N . ILE A 1 618 ? 6.372 2.323 -26.546 1.00 98.00 618 ILE A N 1
ATOM 4859 C CA . ILE A 1 618 ? 5.253 2.093 -27.473 1.00 98.00 618 ILE A CA 1
ATOM 4860 C C . ILE A 1 618 ? 4.007 2.855 -27.014 1.00 98.00 618 ILE A C 1
ATOM 4862 O O . ILE A 1 618 ? 3.442 3.617 -27.802 1.00 98.00 618 ILE A O 1
ATOM 4866 N N . ASN A 1 619 ? 3.634 2.733 -25.738 1.00 96.94 619 ASN A N 1
ATOM 4867 C CA . ASN A 1 619 ? 2.477 3.432 -25.170 1.00 96.94 619 ASN A CA 1
ATOM 4868 C C . ASN A 1 619 ? 2.582 4.957 -25.324 1.00 96.94 619 ASN A C 1
ATOM 4870 O O . ASN A 1 619 ? 1.587 5.610 -25.658 1.00 96.94 619 ASN A O 1
ATOM 4874 N N . THR A 1 620 ? 3.784 5.512 -25.133 1.00 97.44 620 THR A N 1
ATOM 4875 C CA . THR A 1 620 ? 4.060 6.941 -25.318 1.00 97.44 620 THR A CA 1
ATOM 4876 C C . THR A 1 620 ? 4.011 7.350 -26.790 1.00 97.44 620 THR A C 1
ATOM 4878 O O . THR A 1 620 ? 3.418 8.378 -27.115 1.00 97.44 620 THR A O 1
ATOM 4881 N N . ILE A 1 621 ? 4.598 6.564 -27.704 1.00 96.00 621 ILE A N 1
ATOM 4882 C CA . ILE A 1 621 ? 4.548 6.841 -29.151 1.00 96.00 621 ILE A CA 1
ATOM 4883 C C . ILE A 1 621 ? 3.097 6.893 -29.627 1.00 96.00 621 ILE A C 1
ATOM 4885 O O . ILE A 1 621 ? 2.751 7.775 -30.413 1.00 96.00 621 ILE A O 1
ATOM 4889 N N . GLU A 1 622 ? 2.249 5.974 -29.170 1.00 93.88 622 GLU A N 1
ATOM 4890 C CA . GLU A 1 622 ? 0.825 5.965 -29.506 1.00 93.88 622 GLU A CA 1
ATOM 4891 C C . GLU A 1 622 ? 0.095 7.201 -28.995 1.00 93.88 622 GLU A C 1
ATOM 4893 O O . GLU A 1 622 ? -0.585 7.871 -29.772 1.00 93.88 622 GLU A O 1
ATOM 4898 N N . LEU A 1 623 ? 0.279 7.530 -27.715 1.00 94.62 623 LEU A N 1
ATOM 4899 C CA . LEU A 1 623 ? -0.340 8.695 -27.095 1.00 94.62 623 LEU A CA 1
ATOM 4900 C C . LEU A 1 623 ? 0.061 9.971 -27.844 1.00 94.62 623 LEU A C 1
ATOM 4902 O O . LEU A 1 623 ? -0.796 10.727 -28.308 1.00 94.62 623 LEU A O 1
ATOM 4906 N N . PHE A 1 624 ? 1.362 10.163 -28.070 1.00 93.00 624 PHE A N 1
ATOM 4907 C CA . PHE A 1 624 ? 1.884 11.285 -28.849 1.00 93.00 624 PHE A CA 1
ATOM 4908 C C . PHE A 1 624 ? 1.439 11.263 -30.314 1.00 93.00 624 PHE A C 1
ATOM 4910 O O . PHE A 1 624 ? 1.417 12.312 -30.954 1.00 93.00 624 PHE A O 1
ATOM 4917 N N . SER A 1 625 ? 1.060 10.104 -30.857 1.00 90.50 625 SER A N 1
ATOM 4918 C CA . SER A 1 625 ? 0.588 9.980 -32.236 1.00 90.50 625 SER A CA 1
ATOM 4919 C C . SER A 1 625 ? -0.859 10.424 -32.449 1.00 90.50 625 SER A C 1
ATOM 4921 O O . SER A 1 625 ? -1.241 10.582 -33.615 1.00 90.50 625 SER A O 1
ATOM 4923 N N . SER A 1 626 ? -1.635 10.649 -31.385 1.00 90.38 626 SER A N 1
ATOM 4924 C CA . SER A 1 626 ? -2.992 11.197 -31.482 1.00 90.38 626 SER A CA 1
ATOM 4925 C C . SER A 1 626 ? -2.985 12.587 -32.134 1.00 90.38 626 SER A C 1
ATOM 4927 O O . SER A 1 626 ? -2.096 13.407 -31.892 1.00 90.38 626 SER A O 1
ATOM 4929 N N . LYS A 1 627 ? -3.979 12.882 -32.979 1.00 87.88 627 LYS A N 1
ATOM 4930 C CA . LYS A 1 627 ? -4.137 14.173 -33.674 1.00 87.88 627 LYS A CA 1
ATOM 4931 C C . LYS A 1 627 ? -4.212 15.331 -32.686 1.00 87.88 627 LYS A C 1
ATOM 4933 O O . LYS A 1 627 ? -3.648 16.398 -32.936 1.00 87.88 627 LYS A O 1
ATOM 4938 N N . GLU A 1 628 ? -4.882 15.116 -31.556 1.00 85.88 628 GLU A N 1
ATOM 4939 C CA . GLU A 1 628 ? -5.015 16.129 -30.514 1.00 85.88 628 GLU A CA 1
ATOM 4940 C C . GLU A 1 628 ? -3.656 16.540 -29.935 1.00 85.88 628 GLU A C 1
ATOM 4942 O O . GLU A 1 628 ? -3.407 17.732 -29.758 1.00 85.88 628 GLU A O 1
ATOM 4947 N N . ILE A 1 629 ? -2.755 15.587 -29.696 1.00 87.38 629 ILE A N 1
ATOM 4948 C CA . ILE A 1 629 ? -1.422 15.888 -29.170 1.00 87.38 629 ILE A CA 1
ATOM 4949 C C . ILE A 1 629 ? -0.497 16.379 -30.288 1.00 87.38 629 ILE A C 1
ATOM 4951 O O . ILE A 1 629 ? 0.136 17.419 -30.124 1.00 87.38 629 ILE A O 1
ATOM 4955 N N . LYS A 1 630 ? -0.476 15.733 -31.460 1.00 85.75 630 LYS A N 1
ATOM 4956 C CA . LYS A 1 630 ? 0.338 16.181 -32.608 1.00 85.75 630 LYS A CA 1
ATOM 4957 C C . LYS A 1 630 ? 0.122 17.652 -32.946 1.00 85.75 630 LYS A C 1
ATOM 4959 O O . LYS A 1 630 ? 1.090 18.395 -33.059 1.00 85.75 630 LYS A O 1
ATOM 4964 N N . SER A 1 631 ? -1.136 18.092 -33.015 1.00 81.69 631 SER A N 1
ATOM 4965 C CA . SER A 1 631 ? -1.474 19.491 -33.326 1.00 81.69 631 SER A CA 1
ATOM 4966 C C . SER A 1 631 ? -0.970 20.503 -32.288 1.00 81.69 631 SER A C 1
ATOM 4968 O O . SER A 1 631 ? -0.847 21.688 -32.591 1.00 81.69 631 SER A O 1
ATOM 4970 N N . LYS A 1 632 ? -0.672 20.056 -31.062 1.00 82.12 632 LYS A N 1
ATOM 4971 C CA . LYS A 1 632 ? -0.234 20.904 -29.948 1.00 82.12 632 LYS A CA 1
ATOM 4972 C C . LYS A 1 632 ? 1.284 20.859 -29.709 1.00 82.12 632 LYS A C 1
ATOM 4974 O O . LYS A 1 632 ? 1.766 21.720 -28.973 1.00 82.12 632 LYS A O 1
ATOM 4979 N N . PHE A 1 633 ? 2.021 19.894 -30.279 1.00 81.31 633 PHE A N 1
ATOM 4980 C CA . PHE A 1 633 ? 3.413 19.593 -29.904 1.00 81.31 633 PHE A CA 1
ATOM 4981 C C . PHE A 1 633 ? 4.330 19.222 -31.092 1.00 81.31 633 PHE A C 1
ATOM 4983 O O . PHE A 1 633 ? 4.854 18.110 -31.182 1.00 81.31 633 PHE A O 1
ATOM 4990 N N . ASN A 1 634 ? 4.623 20.187 -31.967 1.00 75.12 634 ASN A N 1
ATOM 4991 C CA . ASN A 1 634 ? 5.448 19.987 -33.176 1.00 75.12 634 ASN A CA 1
ATOM 4992 C C . ASN A 1 634 ? 6.869 19.436 -32.911 1.00 75.12 634 ASN A C 1
ATOM 4994 O O . ASN A 1 634 ? 7.458 18.779 -33.769 1.00 75.12 634 ASN A O 1
ATOM 4998 N N . ALA A 1 635 ? 7.456 19.704 -31.738 1.00 72.56 635 ALA A N 1
ATOM 4999 C CA . ALA A 1 635 ? 8.793 19.214 -31.386 1.00 72.56 635 ALA A CA 1
ATOM 5000 C C . ALA A 1 635 ? 8.845 17.683 -31.224 1.00 72.56 635 ALA A C 1
ATOM 5002 O O . ALA A 1 635 ? 9.866 17.066 -31.531 1.00 72.56 635 ALA A O 1
ATOM 5003 N N . ILE A 1 636 ? 7.737 17.071 -30.792 1.00 79.75 636 ILE A N 1
ATOM 5004 C CA . ILE A 1 636 ? 7.621 15.622 -30.598 1.00 79.75 636 ILE A CA 1
ATOM 5005 C C . ILE A 1 636 ? 7.627 14.902 -31.948 1.00 79.75 636 ILE A C 1
ATOM 5007 O O . ILE A 1 636 ? 8.284 13.872 -32.105 1.00 79.75 636 ILE A O 1
ATOM 5011 N N . GLU A 1 637 ? 6.951 15.472 -32.948 1.00 78.50 637 GLU A N 1
ATOM 5012 C CA . GLU A 1 637 ? 6.825 14.861 -34.271 1.00 78.50 637 GLU A CA 1
ATOM 5013 C C . GLU A 1 637 ? 8.186 14.604 -34.926 1.00 78.50 637 GLU A C 1
ATOM 5015 O O . GLU A 1 637 ? 8.442 13.514 -35.443 1.00 78.50 637 GLU A O 1
ATOM 5020 N N . LYS A 1 638 ? 9.114 15.559 -34.785 1.00 81.81 638 LYS A N 1
ATOM 5021 C CA . LYS A 1 638 ? 10.492 15.450 -35.290 1.00 81.81 638 LYS A CA 1
ATOM 5022 C C . LYS A 1 638 ? 11.276 14.283 -34.674 1.00 81.81 638 LYS A C 1
ATOM 5024 O O . LYS A 1 638 ? 12.273 13.850 -35.246 1.00 81.81 638 LYS A O 1
ATOM 5029 N N . LYS A 1 639 ? 10.853 13.770 -33.514 1.00 89.25 639 LYS A N 1
ATOM 5030 C CA . LYS A 1 639 ? 11.525 12.682 -32.787 1.00 89.25 639 LYS A CA 1
ATOM 5031 C C . LYS A 1 639 ? 10.923 11.304 -33.071 1.00 89.25 639 LYS A C 1
ATOM 5033 O O . LYS A 1 639 ? 11.583 10.309 -32.775 1.00 89.25 639 LYS A O 1
ATOM 5038 N N . PHE A 1 640 ? 9.739 11.200 -33.688 1.00 89.44 640 PHE A N 1
ATOM 5039 C CA . PHE A 1 640 ? 9.053 9.910 -33.869 1.00 89.44 640 PHE A CA 1
ATOM 5040 C C . PHE A 1 640 ? 9.877 8.860 -34.600 1.00 89.44 640 PHE A C 1
ATOM 5042 O O . PHE A 1 640 ? 9.874 7.702 -34.190 1.00 89.44 640 PHE A O 1
ATOM 5049 N N . HIS A 1 641 ? 10.581 9.240 -35.667 1.00 92.06 641 HIS A N 1
ATOM 5050 C CA . HIS A 1 641 ? 11.411 8.289 -36.402 1.00 92.06 641 HIS A CA 1
ATOM 5051 C C . HIS A 1 641 ? 12.510 7.695 -35.504 1.00 92.06 641 HIS A C 1
ATOM 5053 O O . HIS A 1 641 ? 12.678 6.479 -35.458 1.00 92.06 641 HIS A O 1
ATOM 5059 N N . SER A 1 642 ? 13.188 8.542 -34.722 1.00 94.75 642 SER A N 1
ATOM 5060 C CA . SER A 1 642 ? 14.220 8.116 -33.768 1.00 94.75 642 SER A CA 1
ATOM 5061 C C . SER A 1 642 ? 13.653 7.202 -32.677 1.00 94.75 642 SER A C 1
ATOM 5063 O O . SER A 1 642 ? 14.219 6.149 -32.402 1.00 94.75 642 SER A O 1
ATOM 5065 N N . LEU A 1 643 ? 12.495 7.554 -32.105 1.00 96.38 643 LEU A N 1
ATOM 5066 C CA . LEU A 1 643 ? 11.835 6.752 -31.070 1.00 96.38 643 LEU A CA 1
ATOM 5067 C C . LEU A 1 643 ? 11.415 5.368 -31.590 1.00 96.38 643 LEU A C 1
ATOM 5069 O O . LEU A 1 643 ? 11.680 4.359 -30.942 1.00 96.38 643 LEU A O 1
ATOM 5073 N N . LYS A 1 644 ? 10.817 5.301 -32.786 1.00 97.06 644 LYS A N 1
ATOM 5074 C CA . LYS A 1 644 ? 10.440 4.031 -33.430 1.00 97.06 644 LYS A CA 1
ATOM 5075 C C . LYS A 1 644 ? 11.661 3.174 -33.766 1.00 97.06 644 LYS A C 1
ATOM 5077 O O . LYS A 1 644 ? 11.639 1.965 -33.553 1.00 97.06 644 LYS A O 1
ATOM 5082 N N . SER A 1 645 ? 12.728 3.794 -34.268 1.00 97.44 645 SER A N 1
ATOM 5083 C CA . SER A 1 645 ? 13.994 3.111 -34.550 1.00 97.44 645 SER A CA 1
ATOM 5084 C C . SER A 1 645 ? 14.615 2.536 -33.273 1.00 97.44 645 SER A C 1
ATOM 5086 O O . SER A 1 645 ? 14.982 1.362 -33.231 1.00 97.44 645 SER A O 1
ATOM 5088 N N . PHE A 1 646 ? 14.633 3.318 -32.190 1.00 98.31 646 PHE A N 1
ATOM 5089 C CA . PHE A 1 646 ? 15.107 2.854 -30.890 1.00 98.31 646 PHE A CA 1
ATOM 5090 C C . PHE A 1 646 ? 14.279 1.675 -30.357 1.00 98.31 646 PHE A C 1
ATOM 5092 O O . PHE A 1 646 ? 14.862 0.678 -29.936 1.00 98.31 646 PHE A O 1
ATOM 5099 N N . ALA A 1 647 ? 12.945 1.736 -30.444 1.00 98.31 647 ALA A N 1
ATOM 5100 C CA . ALA A 1 647 ? 12.072 0.637 -30.032 1.00 98.31 647 ALA A CA 1
ATOM 5101 C C . ALA A 1 647 ? 12.388 -0.672 -30.781 1.00 98.31 647 ALA A C 1
ATOM 5103 O O . ALA A 1 647 ? 12.521 -1.724 -30.153 1.00 98.31 647 ALA A O 1
ATOM 5104 N N . ASN A 1 648 ? 12.570 -0.605 -32.106 1.00 98.19 648 ASN A N 1
ATOM 5105 C CA . ASN A 1 648 ? 12.954 -1.757 -32.928 1.00 98.19 648 ASN A CA 1
ATOM 5106 C C . ASN A 1 648 ? 14.302 -2.341 -32.514 1.00 98.19 648 ASN A C 1
ATOM 5108 O O . ASN A 1 648 ? 14.422 -3.545 -32.279 1.00 98.19 648 ASN A O 1
ATOM 5112 N N . GLN A 1 649 ? 15.313 -1.481 -32.385 1.00 98.12 649 GLN A N 1
ATOM 5113 C CA . GLN A 1 649 ? 16.658 -1.911 -32.035 1.00 98.12 649 GLN A CA 1
ATOM 5114 C C . GLN A 1 649 ? 16.701 -2.557 -30.645 1.00 98.12 649 GLN A C 1
ATOM 5116 O O . GLN A 1 649 ? 17.315 -3.613 -30.480 1.00 98.12 649 GLN A O 1
ATOM 5121 N N . LEU A 1 650 ? 16.014 -1.963 -29.665 1.00 98.62 650 LEU A N 1
ATOM 5122 C CA . LEU A 1 650 ? 15.942 -2.489 -28.306 1.00 98.62 650 LEU A CA 1
ATOM 5123 C C . LEU A 1 650 ? 15.260 -3.862 -28.281 1.00 98.62 650 LEU A C 1
ATOM 5125 O O . LEU A 1 650 ? 15.840 -4.819 -27.773 1.00 98.62 650 LEU A O 1
ATOM 5129 N N . ARG A 1 651 ? 14.077 -3.991 -28.901 1.00 98.31 651 ARG A N 1
ATOM 5130 C CA . ARG A 1 651 ? 13.336 -5.261 -28.992 1.00 98.31 651 ARG A CA 1
ATOM 5131 C C . ARG A 1 651 ? 14.178 -6.364 -29.633 1.00 98.31 651 ARG A C 1
ATOM 5133 O O . ARG A 1 651 ? 14.257 -7.474 -29.109 1.00 98.31 651 ARG A O 1
ATOM 5140 N N . LYS A 1 652 ? 14.843 -6.044 -30.747 1.00 97.81 652 LYS A N 1
ATOM 5141 C CA . LYS A 1 652 ? 15.731 -6.962 -31.467 1.00 97.81 652 LYS A CA 1
ATOM 5142 C C . LYS A 1 652 ? 16.883 -7.446 -30.588 1.00 97.81 652 LYS A C 1
ATOM 5144 O O . LYS A 1 652 ? 17.167 -8.641 -30.565 1.00 97.81 652 LYS A O 1
ATOM 5149 N N . ASN A 1 653 ? 17.532 -6.546 -29.854 1.00 97.88 653 ASN A N 1
ATOM 5150 C CA . ASN A 1 653 ? 18.643 -6.898 -28.969 1.00 97.88 653 ASN A CA 1
ATOM 5151 C C . ASN A 1 653 ? 18.187 -7.765 -27.791 1.00 97.88 653 ASN A C 1
ATOM 5153 O O . ASN A 1 653 ? 18.835 -8.770 -27.497 1.00 97.88 653 ASN A O 1
ATOM 5157 N N . VAL A 1 654 ? 17.042 -7.438 -27.181 1.00 98.25 654 VAL A N 1
ATOM 5158 C CA . VAL A 1 654 ? 16.455 -8.247 -26.103 1.00 98.25 654 VAL A CA 1
ATOM 5159 C C . VAL A 1 654 ? 16.175 -9.673 -26.571 1.00 98.25 654 VAL A C 1
ATOM 5161 O O . VAL A 1 654 ? 16.541 -10.618 -25.879 1.00 98.25 654 VAL A O 1
ATOM 5164 N N . VAL A 1 655 ? 15.586 -9.857 -27.755 1.00 97.69 655 VAL A N 1
ATOM 5165 C CA . VAL A 1 655 ? 15.339 -11.203 -28.296 1.00 97.69 655 VAL A CA 1
ATOM 5166 C C . VAL A 1 655 ? 16.639 -11.922 -28.645 1.00 97.69 655 VAL A C 1
ATOM 5168 O O . VAL A 1 655 ? 16.809 -13.074 -28.267 1.00 97.69 655 VAL A O 1
ATOM 5171 N N . ASN A 1 656 ? 17.575 -11.266 -29.329 1.00 95.88 656 ASN A N 1
ATOM 5172 C CA . ASN A 1 656 ? 18.783 -11.934 -29.818 1.00 95.88 656 ASN A CA 1
ATOM 5173 C C . ASN A 1 656 ? 19.757 -12.338 -28.705 1.00 95.88 656 ASN A C 1
ATOM 5175 O O . ASN A 1 656 ? 20.478 -13.321 -28.857 1.00 95.88 656 ASN A O 1
ATOM 5179 N N . ILE A 1 657 ? 19.824 -11.557 -27.626 1.00 96.62 657 ILE A N 1
ATOM 5180 C CA . ILE A 1 657 ? 20.821 -11.732 -26.560 1.00 96.62 657 ILE A CA 1
ATOM 5181 C C . ILE A 1 657 ? 20.173 -12.266 -25.284 1.00 96.62 657 ILE A C 1
ATOM 5183 O O . ILE A 1 657 ? 20.762 -13.095 -24.593 1.00 96.62 657 ILE A O 1
ATOM 5187 N N . GLY A 1 658 ? 18.975 -11.781 -24.958 1.00 96.56 658 GLY A N 1
ATOM 5188 C CA . GLY A 1 658 ? 18.275 -12.121 -23.725 1.00 96.56 658 GLY A CA 1
ATOM 5189 C C . GLY A 1 658 ? 17.534 -13.455 -23.777 1.00 96.56 658 GLY A C 1
ATOM 5190 O O . GLY A 1 658 ? 17.279 -14.016 -22.717 1.00 96.56 658 GLY A O 1
ATOM 5191 N N . TRP A 1 659 ? 17.182 -13.980 -24.955 1.00 97.56 659 TRP A N 1
ATOM 5192 C CA . TRP A 1 659 ? 16.477 -15.261 -25.075 1.00 97.56 659 TRP A CA 1
ATOM 5193 C C . TRP A 1 659 ? 17.432 -16.460 -25.041 1.00 97.56 659 TRP A C 1
ATOM 5195 O O . TRP A 1 659 ? 18.415 -16.517 -25.778 1.00 97.56 659 TRP A O 1
ATOM 5205 N N . GLU A 1 660 ? 17.098 -17.472 -24.241 1.00 96.19 660 GLU A N 1
ATOM 5206 C CA . GLU A 1 660 ? 17.768 -18.769 -24.237 1.00 96.19 660 GLU A CA 1
ATOM 5207 C C . GLU A 1 660 ? 16.855 -19.881 -24.760 1.00 96.19 660 GLU A C 1
ATOM 5209 O O . GLU A 1 660 ? 15.837 -20.231 -24.154 1.00 96.19 660 GLU A O 1
ATOM 5214 N N . ASP A 1 661 ? 17.291 -20.500 -25.857 1.00 94.25 661 ASP A N 1
ATOM 5215 C CA . ASP A 1 661 ? 16.659 -21.673 -26.452 1.00 94.25 661 ASP A CA 1
ATOM 5216 C C . ASP A 1 661 ? 17.240 -22.964 -25.845 1.00 94.25 661 ASP A C 1
ATOM 5218 O O . ASP A 1 661 ? 18.184 -23.561 -26.359 1.00 94.25 661 ASP A O 1
ATOM 5222 N N . THR A 1 662 ? 16.729 -23.345 -24.672 1.00 92.81 662 THR A N 1
ATOM 5223 C CA . THR A 1 662 ? 17.118 -24.566 -23.943 1.00 92.81 662 THR A CA 1
ATOM 5224 C C . THR A 1 662 ? 16.149 -25.726 -24.223 1.00 92.81 662 THR A C 1
ATOM 5226 O O . THR A 1 662 ? 15.632 -25.859 -25.328 1.00 92.81 662 THR A O 1
ATOM 5229 N N . LYS A 1 663 ? 15.879 -26.604 -23.247 1.00 91.25 663 LYS A N 1
ATOM 5230 C CA . LYS A 1 663 ? 14.832 -27.630 -23.379 1.00 91.25 663 LYS A CA 1
ATOM 5231 C C . LYS A 1 663 ? 13.433 -27.019 -23.214 1.00 91.25 663 LYS A C 1
ATOM 5233 O O . LYS A 1 663 ? 13.266 -26.039 -22.488 1.00 91.25 663 LYS A O 1
ATOM 5238 N N . THR A 1 664 ? 12.437 -27.614 -23.870 1.00 88.38 664 THR A N 1
ATOM 5239 C CA . THR A 1 664 ? 11.016 -27.238 -23.757 1.00 88.38 664 THR A CA 1
ATOM 5240 C C . THR A 1 664 ? 10.579 -27.101 -22.301 1.00 88.38 664 THR A C 1
ATOM 5242 O O . THR A 1 664 ? 10.931 -27.933 -21.463 1.00 88.38 664 THR A O 1
ATOM 5245 N N . GLY A 1 665 ? 9.823 -26.045 -21.996 1.00 86.31 665 GLY A N 1
ATOM 5246 C CA . GLY A 1 665 ? 9.384 -25.738 -20.629 1.00 86.31 665 GLY A CA 1
ATOM 5247 C C . GLY A 1 665 ? 10.473 -25.163 -19.713 1.00 86.31 665 GLY A C 1
ATOM 5248 O O . GLY A 1 665 ? 10.212 -24.947 -18.533 1.00 86.31 665 GLY A O 1
ATOM 5249 N N . THR A 1 666 ? 11.684 -24.915 -20.230 1.00 92.44 666 THR A N 1
ATOM 5250 C CA . THR A 1 666 ? 12.724 -24.131 -19.540 1.00 92.44 666 THR A CA 1
ATOM 5251 C C . THR A 1 666 ? 13.312 -23.013 -20.400 1.00 92.44 666 THR A C 1
ATOM 5253 O O . THR A 1 666 ? 14.165 -22.258 -19.923 1.00 92.44 666 THR A O 1
ATOM 5256 N N . LYS A 1 667 ? 12.874 -22.891 -21.660 1.00 96.69 667 LYS A N 1
ATOM 5257 C CA . LYS A 1 667 ? 13.232 -21.787 -22.561 1.00 96.69 667 LYS A CA 1
ATOM 5258 C C . LYS A 1 667 ? 12.709 -20.470 -21.999 1.00 96.69 667 LYS A C 1
ATOM 5260 O O . LYS A 1 667 ? 11.680 -20.445 -21.328 1.00 96.69 667 LYS A O 1
ATOM 5265 N N . GLY A 1 668 ? 13.414 -19.376 -22.249 1.00 97.06 668 GLY A N 1
ATOM 5266 C CA . GLY A 1 668 ? 13.000 -18.110 -21.664 1.00 97.06 668 GLY A CA 1
ATOM 5267 C C . GLY A 1 668 ? 14.031 -17.009 -21.737 1.00 97.06 668 GLY A C 1
ATOM 5268 O O . GLY A 1 668 ? 15.144 -17.200 -22.222 1.00 97.06 668 GLY A O 1
ATOM 5269 N N . PHE A 1 669 ? 13.643 -15.857 -21.208 1.00 98.19 669 PHE A N 1
ATOM 5270 C CA . PHE A 1 669 ? 14.519 -14.713 -21.051 1.00 98.19 669 PHE A CA 1
ATOM 5271 C C . PHE A 1 669 ? 15.426 -14.860 -19.823 1.00 98.19 669 PHE A C 1
ATOM 5273 O O . PHE A 1 669 ? 14.996 -15.309 -18.757 1.00 98.19 669 PHE A O 1
ATOM 5280 N N . LEU A 1 670 ? 16.683 -14.454 -19.995 1.00 97.94 670 LEU A N 1
ATOM 5281 C CA . LEU A 1 670 ? 17.601 -14.097 -18.917 1.00 97.94 670 LEU A CA 1
ATOM 5282 C C . LEU A 1 670 ? 17.040 -12.922 -18.117 1.00 97.94 670 LEU A C 1
ATOM 5284 O O . LEU A 1 670 ? 16.194 -12.186 -18.619 1.00 97.94 670 LEU A O 1
ATOM 5288 N N . ASP A 1 671 ? 17.555 -12.715 -16.907 1.00 98.00 671 ASP A N 1
ATOM 5289 C CA . ASP A 1 671 ? 17.211 -11.538 -16.116 1.00 98.00 671 ASP A CA 1
ATOM 5290 C C . ASP A 1 671 ? 18.242 -10.426 -16.252 1.00 98.00 671 ASP A C 1
ATOM 5292 O O . ASP A 1 671 ? 17.969 -9.368 -16.820 1.00 98.00 671 ASP A O 1
ATOM 5296 N N . SER A 1 672 ? 19.459 -10.701 -15.799 1.00 98.38 672 SER A N 1
ATOM 5297 C CA . SER A 1 672 ? 20.539 -9.722 -15.771 1.00 98.38 672 SER A CA 1
ATOM 5298 C C . SER A 1 672 ? 21.800 -10.306 -16.393 1.00 98.38 672 SER A C 1
ATOM 5300 O O . SER A 1 672 ? 22.083 -11.499 -16.251 1.00 98.38 672 SER A O 1
ATOM 5302 N N . ILE A 1 673 ? 22.560 -9.467 -17.100 1.00 98.56 673 ILE A N 1
ATOM 5303 C CA . ILE A 1 673 ? 23.794 -9.852 -17.795 1.00 98.56 673 ILE A CA 1
ATOM 5304 C C . ILE A 1 673 ? 24.897 -8.867 -17.412 1.00 98.56 673 ILE A C 1
ATOM 5306 O O . ILE A 1 673 ? 24.808 -7.674 -17.707 1.00 98.56 673 ILE A O 1
ATOM 5310 N N . HIS A 1 674 ? 25.961 -9.362 -16.781 1.00 98.44 674 HIS A N 1
ATOM 5311 C CA . HIS A 1 674 ? 27.116 -8.536 -16.436 1.00 98.44 674 HIS A CA 1
ATOM 5312 C C . HIS A 1 674 ? 27.943 -8.228 -17.697 1.00 98.44 674 HIS A C 1
ATOM 5314 O O . HIS A 1 674 ? 27.921 -8.978 -18.674 1.00 98.44 674 HIS A O 1
ATOM 5320 N N . GLU A 1 675 ? 28.726 -7.149 -17.713 1.00 97.00 675 GLU A N 1
ATOM 5321 C CA . GLU A 1 675 ? 29.621 -6.865 -18.855 1.00 97.00 675 GLU A CA 1
ATOM 5322 C C . GLU A 1 675 ? 30.869 -7.777 -18.886 1.00 97.00 675 GLU A C 1
ATOM 5324 O O . GLU A 1 675 ? 31.564 -7.874 -19.894 1.00 97.00 675 GLU A O 1
ATOM 5329 N N . LEU A 1 676 ? 31.154 -8.445 -17.765 1.00 97.88 676 LEU A N 1
ATOM 5330 C CA . LEU A 1 676 ? 32.325 -9.297 -17.522 1.00 97.88 676 LEU A CA 1
ATOM 5331 C C . LEU A 1 676 ? 31.902 -10.728 -17.189 1.00 97.88 676 LEU A C 1
ATOM 5333 O O . LEU A 1 676 ? 30.804 -10.979 -16.695 1.00 97.88 676 LEU A O 1
ATOM 5337 N N . LYS A 1 677 ? 32.813 -11.674 -17.402 1.00 97.38 677 LYS A N 1
ATOM 5338 C CA . LYS A 1 677 ? 32.747 -13.027 -16.839 1.00 97.38 677 LYS A CA 1
ATOM 5339 C C . LYS A 1 677 ? 33.060 -12.997 -15.338 1.00 97.38 677 LYS A C 1
ATOM 5341 O O . LYS A 1 677 ? 33.654 -12.043 -14.847 1.00 97.38 677 LYS A O 1
ATOM 5346 N N . LYS A 1 678 ? 32.726 -14.073 -14.612 1.00 95.50 678 LYS A N 1
ATOM 5347 C CA . LYS A 1 678 ? 32.942 -14.184 -13.148 1.00 95.50 678 LYS A CA 1
ATOM 5348 C C . LYS A 1 678 ? 34.398 -13.966 -12.718 1.00 95.50 678 LYS A C 1
ATOM 5350 O O . LYS A 1 678 ? 34.654 -13.532 -11.609 1.00 95.50 678 LYS A O 1
ATOM 5355 N N . ASN A 1 679 ? 35.348 -14.262 -13.605 1.00 94.75 679 ASN A N 1
ATOM 5356 C CA . ASN A 1 679 ? 36.783 -14.067 -13.386 1.00 94.75 679 ASN A CA 1
ATOM 5357 C C . ASN A 1 679 ? 37.282 -12.653 -13.753 1.00 94.75 679 ASN A C 1
ATOM 5359 O O . ASN A 1 679 ? 38.485 -12.457 -13.899 1.00 94.75 679 ASN A O 1
ATOM 5363 N N . GLY A 1 680 ? 36.380 -11.699 -14.004 1.00 96.06 680 GLY A N 1
ATOM 5364 C CA . GLY A 1 680 ? 36.708 -10.317 -14.362 1.00 96.06 680 GLY A CA 1
ATOM 5365 C C . GLY A 1 680 ? 37.124 -10.095 -15.820 1.00 96.06 680 GLY A C 1
ATOM 5366 O O . GLY A 1 680 ? 37.338 -8.956 -16.225 1.00 96.06 680 GLY A O 1
ATOM 5367 N N . LYS A 1 681 ? 37.221 -11.142 -16.651 1.00 96.56 681 LYS A N 1
ATOM 5368 C CA . LYS A 1 681 ? 37.588 -10.987 -18.069 1.00 96.56 681 LYS A CA 1
ATOM 5369 C C . LYS A 1 681 ? 36.392 -10.545 -18.910 1.00 96.56 681 LYS A C 1
ATOM 5371 O O . LYS A 1 681 ? 35.259 -10.966 -18.671 1.00 96.56 681 LYS A O 1
ATOM 5376 N N . LYS A 1 682 ? 36.654 -9.751 -19.951 1.00 95.19 682 LYS A N 1
ATOM 5377 C CA . LYS A 1 682 ? 35.645 -9.418 -20.966 1.00 95.19 682 LYS A CA 1
ATOM 5378 C C . LYS A 1 682 ? 35.235 -10.678 -21.753 1.00 95.19 682 LYS A C 1
ATOM 5380 O O . LYS A 1 682 ? 36.109 -11.494 -22.065 1.00 95.19 682 LYS A O 1
ATOM 5385 N N . PRO A 1 683 ? 33.945 -10.852 -22.085 1.00 95.12 683 PRO A N 1
ATOM 5386 C CA . PRO A 1 683 ? 33.491 -11.917 -22.974 1.00 95.12 683 PRO A CA 1
ATOM 5387 C C . PRO A 1 683 ? 34.163 -11.833 -24.351 1.00 95.12 683 PRO A C 1
ATOM 5389 O O . PRO A 1 683 ? 34.497 -10.749 -24.832 1.00 95.12 683 PRO A O 1
ATOM 5392 N N . LYS A 1 684 ? 34.357 -12.986 -25.000 1.00 92.62 684 LYS A N 1
ATOM 5393 C CA . LYS A 1 684 ? 34.785 -13.037 -26.408 1.00 92.62 684 LYS A CA 1
ATOM 5394 C C . LYS A 1 684 ? 33.627 -12.603 -27.318 1.00 92.62 684 LYS A C 1
ATOM 5396 O O . LYS A 1 684 ? 32.471 -12.612 -26.905 1.00 92.62 684 LYS A O 1
ATOM 5401 N N . LYS A 1 685 ? 33.919 -12.259 -28.576 1.00 86.12 685 LYS A N 1
ATOM 5402 C CA . LYS A 1 685 ? 32.887 -11.914 -29.570 1.00 86.12 685 LYS A CA 1
ATOM 5403 C C . LYS A 1 685 ? 31.849 -13.044 -29.681 1.00 86.12 685 LYS A C 1
ATOM 5405 O O . LYS A 1 685 ? 32.226 -14.189 -29.908 1.00 86.12 685 LYS A O 1
ATOM 5410 N N . GLY A 1 686 ? 30.567 -12.707 -29.533 1.00 83.06 686 GLY A N 1
ATOM 5411 C CA . GLY A 1 686 ? 29.452 -13.666 -29.557 1.00 83.06 686 GLY A CA 1
ATOM 5412 C C . GLY A 1 686 ? 29.153 -14.349 -28.216 1.00 83.06 686 GLY A C 1
ATOM 5413 O O . GLY A 1 686 ? 28.186 -15.097 -28.123 1.00 83.06 686 GLY A O 1
ATOM 5414 N N . ASP A 1 687 ? 29.949 -14.082 -27.181 1.00 92.00 687 ASP A N 1
ATOM 5415 C CA . ASP A 1 687 ? 29.713 -14.538 -25.813 1.00 92.00 687 ASP A CA 1
ATOM 5416 C C . ASP A 1 687 ? 29.211 -13.372 -24.942 1.00 92.00 687 ASP A C 1
ATOM 5418 O O . ASP A 1 687 ? 29.394 -12.201 -25.277 1.00 92.00 687 ASP A O 1
ATOM 5422 N N . ILE A 1 688 ? 28.588 -13.689 -23.811 1.00 96.81 688 ILE A N 1
ATOM 5423 C CA . ILE A 1 688 ? 28.040 -12.713 -22.856 1.00 96.81 688 ILE A CA 1
ATOM 5424 C C . ILE A 1 688 ? 28.741 -12.826 -21.501 1.00 96.81 688 ILE A C 1
ATOM 5426 O O . ILE A 1 688 ? 29.488 -13.771 -21.266 1.00 96.81 688 ILE A O 1
ATOM 5430 N N . GLY A 1 689 ? 28.548 -11.877 -20.590 1.00 97.94 689 GLY A N 1
ATOM 5431 C CA . GLY A 1 689 ? 29.062 -11.980 -19.222 1.00 97.94 689 GLY A CA 1
ATOM 5432 C C . GLY A 1 689 ? 28.400 -13.097 -18.418 1.00 97.94 689 GLY A C 1
ATOM 5433 O O . GLY A 1 689 ? 27.677 -13.938 -18.954 1.00 97.94 689 GLY A O 1
ATOM 5434 N N . TYR A 1 690 ? 28.671 -13.138 -17.114 1.00 98.25 690 TYR A N 1
ATOM 5435 C CA . TYR A 1 690 ? 27.872 -14.001 -16.241 1.00 98.25 690 TYR A CA 1
ATOM 5436 C C . TYR A 1 690 ? 26.459 -13.428 -16.080 1.00 98.25 690 TYR A C 1
ATOM 5438 O O . TYR A 1 690 ? 26.236 -12.230 -16.279 1.00 98.25 690 TYR A O 1
ATOM 5446 N N . THR A 1 691 ? 25.508 -14.290 -15.737 1.00 98.44 691 THR A N 1
ATOM 5447 C CA . THR A 1 691 ? 24.083 -13.957 -15.749 1.00 98.44 691 THR A CA 1
ATOM 5448 C C . THR A 1 691 ? 23.394 -14.289 -14.434 1.00 98.44 691 THR A C 1
ATOM 5450 O O . THR A 1 691 ? 23.868 -15.127 -13.665 1.00 98.44 691 THR A O 1
ATOM 5453 N N . LEU A 1 692 ? 22.230 -13.677 -14.238 1.00 98.25 692 LEU A N 1
ATOM 5454 C CA . LEU A 1 692 ? 21.165 -14.167 -13.367 1.00 98.25 692 LEU A CA 1
ATOM 5455 C C . LEU A 1 692 ? 19.992 -14.631 -14.243 1.00 98.25 692 LEU A C 1
ATOM 5457 O O . LEU A 1 692 ? 19.654 -13.968 -15.228 1.00 98.25 692 LEU A O 1
ATOM 5461 N N . GLY A 1 693 ? 19.366 -15.754 -13.892 1.00 96.81 693 GLY A N 1
ATOM 5462 C CA . GLY A 1 693 ? 18.173 -16.253 -14.589 1.00 96.81 693 GLY A CA 1
ATOM 5463 C C . GLY A 1 693 ? 18.452 -17.084 -15.847 1.00 96.81 693 GLY A C 1
ATOM 5464 O O . GLY A 1 693 ? 17.588 -17.185 -16.719 1.00 96.81 693 GLY A O 1
ATOM 5465 N N . SER A 1 694 ? 19.642 -17.671 -15.961 1.00 96.81 694 SER A N 1
ATOM 5466 C CA . SER A 1 694 ? 20.037 -18.602 -17.016 1.00 96.81 694 SER A CA 1
ATOM 5467 C C . SER A 1 694 ? 19.771 -20.057 -16.634 1.00 96.81 694 SER A C 1
ATOM 5469 O O . SER A 1 694 ? 19.999 -20.511 -15.509 1.00 96.81 694 SER A O 1
ATOM 5471 N N . TYR A 1 695 ? 19.359 -20.833 -17.634 1.00 95.88 695 TYR A N 1
ATOM 5472 C CA . TYR A 1 695 ? 19.278 -22.290 -17.547 1.00 95.88 695 TYR A CA 1
ATOM 5473 C C . TYR A 1 695 ? 20.523 -22.969 -18.133 1.00 95.88 695 TYR A C 1
ATOM 5475 O O . TYR A 1 695 ? 20.584 -24.195 -18.219 1.00 95.88 695 TYR A O 1
ATOM 5483 N N . ILE A 1 696 ? 21.542 -22.199 -18.516 1.00 95.38 696 ILE A N 1
ATOM 5484 C CA . ILE A 1 696 ? 22.848 -22.681 -18.960 1.00 95.38 696 ILE A CA 1
ATOM 5485 C C . ILE A 1 696 ? 23.830 -22.534 -17.790 1.00 95.38 696 ILE A C 1
ATOM 5487 O O . ILE A 1 696 ? 24.242 -21.433 -17.429 1.00 95.38 696 ILE A O 1
ATOM 5491 N N . LYS A 1 697 ? 24.242 -23.668 -17.202 1.00 95.06 697 LYS A N 1
ATOM 5492 C CA . LYS A 1 697 ? 25.054 -23.719 -15.966 1.00 95.06 697 LYS A CA 1
ATOM 5493 C C . LYS A 1 697 ? 26.331 -22.873 -16.017 1.00 95.06 697 LYS A C 1
ATOM 5495 O O . LYS A 1 697 ? 26.724 -22.282 -15.021 1.00 95.06 697 LYS A O 1
ATOM 5500 N N . SER A 1 698 ? 26.998 -22.808 -17.166 1.00 93.50 698 SER A N 1
ATOM 5501 C CA . SER A 1 698 ? 28.244 -22.044 -17.311 1.00 93.50 698 SER A CA 1
ATOM 5502 C C . SER A 1 698 ? 28.041 -20.523 -17.324 1.00 93.50 698 SER A C 1
ATOM 5504 O O . SER A 1 698 ? 29.003 -19.789 -17.092 1.00 93.50 698 SER A O 1
ATOM 5506 N N . ARG A 1 699 ? 26.816 -20.042 -17.584 1.00 93.88 699 ARG A N 1
ATOM 5507 C CA . ARG A 1 699 ? 26.465 -18.613 -17.617 1.00 93.88 699 ARG A CA 1
ATOM 5508 C C . ARG A 1 699 ? 25.949 -18.118 -16.271 1.00 93.88 699 ARG A C 1
ATOM 5510 O O . ARG A 1 699 ? 26.393 -17.067 -15.810 1.00 93.88 699 ARG A O 1
ATOM 5517 N N . GLU A 1 700 ? 25.084 -18.901 -15.629 1.00 97.38 700 GLU A N 1
ATOM 5518 C CA . GLU A 1 700 ? 24.485 -18.550 -14.339 1.00 97.38 700 GLU A CA 1
ATOM 5519 C C . GLU A 1 700 ? 25.544 -18.286 -13.263 1.00 97.38 700 GLU A C 1
ATOM 5521 O O . GLU A 1 700 ? 26.508 -19.047 -13.153 1.00 97.38 700 GLU A O 1
ATOM 5526 N N . PHE A 1 701 ? 25.373 -17.237 -12.452 1.00 97.25 701 PHE A N 1
ATOM 5527 C CA . PHE A 1 701 ? 26.386 -16.739 -11.510 1.00 97.25 701 PHE A CA 1
ATOM 5528 C C . PHE A 1 701 ? 26.935 -17.804 -10.538 1.00 97.25 701 PHE A C 1
ATOM 5530 O O . PHE A 1 701 ? 28.130 -17.793 -10.245 1.00 97.25 701 PHE A O 1
ATOM 5537 N N . ASP A 1 702 ? 26.134 -18.792 -10.134 1.00 96.38 702 ASP A N 1
ATOM 5538 C CA . ASP A 1 702 ? 26.534 -19.914 -9.263 1.00 96.38 702 ASP A CA 1
ATOM 5539 C C . ASP A 1 702 ? 26.351 -21.302 -9.914 1.00 96.38 702 ASP A C 1
ATOM 5541 O O . ASP A 1 702 ? 26.605 -22.331 -9.292 1.00 96.38 702 ASP A O 1
ATOM 5545 N N . GLY A 1 703 ? 25.908 -21.343 -11.172 1.00 96.19 703 GLY A N 1
ATOM 5546 C CA . GLY A 1 703 ? 25.679 -22.574 -11.923 1.00 96.19 703 GLY A CA 1
ATOM 5547 C C . GLY A 1 703 ? 24.377 -23.327 -11.636 1.00 96.19 703 GLY A C 1
ATOM 5548 O O . GLY A 1 703 ? 24.162 -24.372 -12.258 1.00 96.19 703 GLY A O 1
ATOM 5549 N N . ARG A 1 704 ? 23.480 -22.834 -10.766 1.00 95.31 704 ARG A N 1
ATOM 5550 C CA . ARG A 1 704 ? 22.161 -23.469 -10.563 1.00 95.31 704 ARG A CA 1
ATOM 5551 C C . ARG A 1 704 ? 21.125 -22.896 -11.528 1.00 95.31 704 ARG A C 1
ATOM 5553 O O . ARG A 1 704 ? 20.715 -21.746 -11.402 1.00 95.31 704 ARG A O 1
ATOM 5560 N N . GLN A 1 705 ? 20.686 -23.731 -12.463 1.00 95.31 705 GLN A N 1
ATOM 5561 C CA . GLN A 1 705 ? 19.771 -23.378 -13.552 1.00 95.31 705 GLN A CA 1
ATOM 5562 C C . GLN A 1 705 ? 18.454 -22.803 -13.017 1.00 95.31 705 GLN A C 1
ATOM 5564 O O . GLN A 1 705 ? 17.699 -23.514 -12.356 1.00 95.31 705 GLN A O 1
ATOM 5569 N N . ARG A 1 706 ? 18.163 -21.533 -13.312 1.00 94.56 706 ARG A N 1
ATOM 5570 C CA . ARG A 1 706 ? 16.955 -20.861 -12.813 1.00 94.56 706 ARG A CA 1
ATOM 5571 C C . ARG A 1 706 ? 16.358 -19.896 -13.825 1.00 94.56 706 ARG A C 1
ATOM 5573 O O . ARG A 1 706 ? 17.025 -19.492 -14.771 1.00 94.56 706 ARG A O 1
ATOM 5580 N N . ARG A 1 707 ? 15.104 -19.511 -13.601 1.00 96.62 707 ARG A N 1
ATOM 5581 C CA . ARG A 1 707 ? 14.424 -18.406 -14.290 1.00 96.62 707 ARG A CA 1
ATOM 5582 C C . ARG A 1 707 ? 13.892 -17.402 -13.271 1.00 96.62 707 ARG A C 1
ATOM 5584 O O . ARG A 1 707 ? 13.666 -17.758 -12.112 1.00 96.62 707 ARG A O 1
ATOM 5591 N N . VAL A 1 708 ? 13.694 -16.167 -13.729 1.00 96.88 708 VAL A N 1
ATOM 5592 C CA . VAL A 1 708 ? 13.133 -15.059 -12.941 1.00 96.88 708 VAL A CA 1
ATOM 5593 C C . VAL A 1 708 ? 11.794 -14.650 -13.540 1.00 96.88 708 VAL A C 1
ATOM 5595 O O . VAL A 1 708 ? 11.695 -14.418 -14.746 1.00 96.88 708 VAL A O 1
ATOM 5598 N N . LEU A 1 709 ? 10.759 -14.584 -12.706 1.00 97.19 709 LEU A N 1
ATOM 5599 C CA . LEU A 1 709 ? 9.379 -14.400 -13.144 1.00 97.19 709 LEU A CA 1
ATOM 5600 C C . LEU A 1 709 ? 9.182 -13.076 -13.886 1.00 97.19 709 LEU A C 1
ATOM 5602 O O . LEU A 1 709 ? 8.587 -13.053 -14.956 1.00 97.19 709 LEU A O 1
ATOM 5606 N N . THR A 1 710 ? 9.714 -11.976 -13.356 1.00 96.88 710 THR A N 1
ATOM 5607 C CA . THR A 1 710 ? 9.508 -10.628 -13.908 1.00 96.88 710 THR A CA 1
ATOM 5608 C C . THR A 1 710 ? 10.080 -10.482 -15.320 1.00 96.88 710 THR A C 1
ATOM 5610 O O . THR A 1 710 ? 9.401 -9.951 -16.198 1.00 96.88 710 THR A O 1
ATOM 5613 N N . SER A 1 711 ? 11.278 -11.011 -15.579 1.00 97.62 711 SER A N 1
ATOM 5614 C CA . SER A 1 711 ? 11.892 -11.028 -16.916 1.00 97.62 711 SER A CA 1
ATOM 5615 C C . SER A 1 711 ? 11.071 -11.815 -17.933 1.00 97.62 711 SER A C 1
ATOM 5617 O O . SER A 1 711 ? 10.863 -11.360 -19.059 1.00 97.62 711 SER A O 1
ATOM 5619 N N . MET A 1 712 ? 10.516 -12.950 -17.515 1.00 97.81 712 MET A N 1
ATOM 5620 C CA . MET A 1 712 ? 9.614 -13.747 -18.345 1.00 97.81 712 MET A CA 1
ATOM 5621 C C . MET A 1 712 ? 8.296 -13.010 -18.624 1.00 97.81 712 MET A C 1
ATOM 5623 O O . MET A 1 712 ? 7.836 -12.994 -19.762 1.00 97.81 712 MET A O 1
ATOM 5627 N N . SER A 1 713 ? 7.718 -12.351 -17.618 1.00 97.94 713 SER A N 1
ATOM 5628 C CA . SER A 1 713 ? 6.460 -11.598 -17.715 1.00 97.94 713 SER A CA 1
ATOM 5629 C C . SER A 1 713 ? 6.558 -10.401 -18.658 1.00 97.94 713 SER A C 1
ATOM 5631 O O . SER A 1 713 ? 5.752 -10.257 -19.578 1.00 97.94 713 SER A O 1
ATOM 5633 N N . TRP A 1 714 ? 7.568 -9.550 -18.475 1.00 98.44 714 TRP A N 1
ATOM 5634 C CA . TRP A 1 714 ? 7.779 -8.390 -19.342 1.00 98.44 714 TRP A CA 1
ATOM 5635 C C . TRP A 1 714 ? 8.234 -8.800 -20.744 1.00 98.44 714 TRP A C 1
ATOM 5637 O O . TRP A 1 714 ? 7.789 -8.209 -21.729 1.00 98.44 714 TRP A O 1
ATOM 5647 N N . GLY A 1 715 ? 9.043 -9.858 -20.852 1.00 98.12 715 GLY A N 1
ATOM 5648 C CA . GLY A 1 715 ? 9.396 -10.475 -22.126 1.00 98.12 715 GLY A CA 1
ATOM 5649 C C . GLY A 1 715 ? 8.169 -10.979 -22.889 1.00 98.12 715 GLY A C 1
ATOM 5650 O O . GLY A 1 715 ? 8.021 -10.661 -24.066 1.00 98.12 715 GLY A O 1
ATOM 5651 N N . LEU A 1 716 ? 7.244 -11.681 -22.223 1.00 98.19 716 LEU A N 1
ATOM 5652 C CA . LEU A 1 716 ? 5.972 -12.120 -22.809 1.00 98.19 716 LEU A CA 1
ATOM 5653 C C . LEU A 1 716 ? 5.168 -10.929 -23.336 1.00 98.19 716 LEU A C 1
ATOM 5655 O O . LEU A 1 716 ? 4.715 -10.940 -24.480 1.00 98.19 716 LEU A O 1
ATOM 5659 N N . SER A 1 717 ? 5.043 -9.878 -22.526 1.00 97.38 717 SER A N 1
ATOM 5660 C CA . SER A 1 717 ? 4.372 -8.643 -22.923 1.00 97.38 717 SER A CA 1
ATOM 5661 C C . SER A 1 717 ? 5.017 -8.055 -24.190 1.00 97.38 717 SER A C 1
ATOM 5663 O O . SER A 1 717 ? 4.331 -7.776 -25.173 1.00 97.38 717 SER A O 1
ATOM 5665 N N . MET A 1 718 ? 6.346 -7.917 -24.222 1.00 97.81 718 MET A N 1
ATOM 5666 C CA . MET A 1 718 ? 7.096 -7.403 -25.376 1.00 97.81 718 MET A CA 1
ATOM 5667 C C . MET A 1 718 ? 6.935 -8.270 -26.638 1.00 97.81 718 MET A C 1
ATOM 5669 O O . MET A 1 718 ? 6.792 -7.731 -27.738 1.00 97.81 718 MET A O 1
ATOM 5673 N N . LEU A 1 719 ? 6.967 -9.599 -26.515 1.00 97.19 719 LEU A N 1
ATOM 5674 C CA . LEU A 1 719 ? 6.826 -10.527 -27.645 1.00 97.19 719 LEU A CA 1
ATOM 5675 C C . LEU A 1 719 ? 5.473 -10.383 -28.352 1.00 97.19 719 LEU A C 1
ATOM 5677 O O . LEU A 1 719 ? 5.419 -10.452 -29.578 1.00 97.19 719 LEU A O 1
ATOM 5681 N N . ASN A 1 720 ? 4.416 -10.105 -27.590 1.00 95.44 720 ASN A N 1
ATOM 5682 C CA . ASN A 1 720 ? 3.048 -9.984 -28.096 1.00 95.44 720 ASN A CA 1
ATOM 5683 C C . ASN A 1 720 ? 2.668 -8.549 -28.505 1.00 95.44 720 ASN A C 1
ATOM 5685 O O . ASN A 1 720 ? 1.510 -8.277 -28.798 1.00 95.44 720 ASN A O 1
ATOM 5689 N N . GLU A 1 721 ? 3.621 -7.609 -28.518 1.00 95.88 721 GLU A N 1
ATOM 5690 C CA . GLU A 1 721 ? 3.373 -6.275 -29.069 1.00 95.88 721 GLU A CA 1
ATOM 5691 C C . GLU A 1 721 ? 3.448 -6.281 -30.600 1.00 95.88 721 GLU A C 1
ATOM 5693 O O . GLU A 1 721 ? 4.469 -6.656 -31.186 1.00 95.88 721 GLU A O 1
ATOM 5698 N N . GLU A 1 722 ? 2.403 -5.779 -31.248 1.00 93.25 722 GLU A N 1
ATOM 5699 C CA . GLU A 1 722 ? 2.331 -5.666 -32.701 1.00 93.25 722 GLU A CA 1
ATOM 5700 C C . GLU A 1 722 ? 1.974 -4.232 -33.100 1.00 93.25 722 GLU A C 1
ATOM 5702 O O . GLU A 1 722 ? 0.940 -3.686 -32.712 1.00 93.25 722 GLU A O 1
ATOM 5707 N N . LYS A 1 723 ? 2.850 -3.605 -33.893 1.00 94.62 723 LYS A N 1
ATOM 5708 C CA . LYS A 1 723 ? 2.612 -2.310 -34.545 1.00 94.62 723 LYS A CA 1
ATOM 5709 C C . LYS A 1 723 ? 3.160 -2.370 -35.959 1.00 94.62 723 LYS A C 1
ATOM 5711 O O . LYS A 1 723 ? 4.184 -2.998 -36.197 1.00 94.62 723 LYS A O 1
ATOM 5716 N N . SER A 1 724 ? 2.545 -1.621 -36.868 1.00 93.75 724 SER A N 1
ATOM 5717 C CA . SER A 1 724 ? 2.953 -1.565 -38.280 1.00 93.75 724 SER A CA 1
ATOM 5718 C C . SER A 1 724 ? 4.385 -1.071 -38.516 1.00 93.75 724 SER A C 1
ATOM 5720 O O . SER A 1 724 ? 4.939 -1.309 -39.581 1.00 93.75 724 SER A O 1
ATOM 5722 N N . TYR A 1 725 ? 4.981 -0.369 -37.549 1.00 93.94 725 TYR A N 1
ATOM 5723 C CA . TYR A 1 725 ? 6.356 0.132 -37.625 1.00 93.94 725 TYR A CA 1
ATOM 5724 C C . TYR A 1 725 ? 7.373 -0.742 -36.879 1.00 93.94 725 TYR A C 1
ATOM 5726 O O . TYR A 1 725 ? 8.537 -0.351 -36.792 1.00 93.94 725 TYR A O 1
ATOM 5734 N N . LEU A 1 726 ? 6.938 -1.853 -36.280 1.00 96.25 726 LEU A N 1
ATOM 5735 C CA . LEU A 1 726 ? 7.823 -2.781 -35.592 1.00 96.25 726 LEU A CA 1
ATOM 5736 C C . LEU A 1 726 ? 8.226 -3.922 -36.520 1.00 96.25 726 LEU A C 1
ATOM 5738 O O . LEU A 1 726 ? 7.377 -4.525 -37.173 1.00 96.25 726 LEU A O 1
ATOM 5742 N N . ASP A 1 727 ? 9.511 -4.255 -36.507 1.00 95.44 727 ASP A N 1
ATOM 5743 C CA . ASP A 1 727 ? 10.028 -5.429 -37.190 1.00 95.44 727 ASP A CA 1
ATOM 5744 C C . ASP A 1 727 ? 9.429 -6.698 -36.551 1.00 95.44 727 ASP A C 1
ATOM 5746 O O . ASP A 1 727 ? 9.367 -6.808 -35.314 1.00 95.44 727 ASP A O 1
ATOM 5750 N N . PRO A 1 728 ? 8.986 -7.676 -37.362 1.00 93.62 728 PRO A N 1
ATOM 5751 C CA . PRO A 1 728 ? 8.431 -8.915 -36.842 1.00 93.62 728 PRO A CA 1
ATOM 5752 C C . PRO A 1 728 ? 9.512 -9.743 -36.138 1.00 93.62 728 PRO A C 1
ATOM 5754 O O . PRO A 1 728 ? 10.632 -9.899 -36.628 1.00 93.62 728 PRO A O 1
ATOM 5757 N N . ILE A 1 729 ? 9.158 -10.341 -34.999 1.00 94.19 729 ILE A N 1
ATOM 5758 C CA . ILE A 1 729 ? 10.021 -11.309 -34.317 1.00 94.19 729 ILE A CA 1
ATOM 5759 C C . ILE A 1 729 ? 9.772 -12.697 -34.902 1.00 94.19 729 ILE A C 1
ATOM 5761 O O . ILE A 1 729 ? 8.662 -13.232 -34.840 1.00 94.19 729 ILE A O 1
ATOM 5765 N N . LYS A 1 730 ? 10.837 -13.323 -35.406 1.00 91.81 730 LYS A N 1
ATOM 5766 C CA . LYS A 1 730 ? 10.799 -14.716 -35.856 1.00 91.81 730 LYS A CA 1
ATOM 5767 C C . LYS A 1 730 ? 10.383 -15.633 -34.699 1.00 91.81 730 LYS A C 1
ATOM 5769 O O . LYS A 1 730 ? 11.008 -15.614 -33.647 1.00 91.81 730 LYS A O 1
ATOM 5774 N N . ASN A 1 731 ? 9.364 -16.463 -34.923 1.00 92.50 731 ASN A N 1
ATOM 5775 C CA . ASN A 1 731 ? 8.844 -17.444 -33.959 1.00 92.50 731 ASN A CA 1
ATOM 5776 C C . ASN A 1 731 ? 8.266 -16.851 -32.652 1.00 92.50 731 ASN A C 1
ATOM 5778 O O . ASN A 1 731 ? 8.173 -17.574 -31.662 1.00 92.50 731 ASN A O 1
ATOM 5782 N N . SER A 1 732 ? 7.830 -15.581 -32.633 1.00 94.88 732 SER A N 1
ATOM 5783 C CA . SER A 1 732 ? 7.301 -14.923 -31.417 1.00 94.88 732 SER A CA 1
ATOM 5784 C C . SER A 1 732 ? 6.181 -15.708 -30.713 1.00 94.88 732 SER A C 1
ATOM 5786 O O . SER A 1 732 ? 6.161 -15.821 -29.484 1.00 94.88 732 SER A O 1
ATOM 5788 N N . ALA A 1 733 ? 5.269 -16.307 -31.487 1.00 94.94 733 ALA A N 1
ATOM 5789 C CA . ALA A 1 733 ? 4.171 -17.115 -30.955 1.00 94.94 733 ALA A CA 1
ATOM 5790 C C . ALA A 1 733 ? 4.670 -18.372 -30.219 1.00 94.94 733 ALA A C 1
ATOM 5792 O O . ALA A 1 733 ? 4.193 -18.682 -29.128 1.00 94.94 733 ALA A O 1
ATOM 5793 N N . GLU A 1 734 ? 5.672 -19.065 -30.770 1.00 96.00 734 GLU A N 1
ATOM 5794 C CA . GLU A 1 734 ? 6.256 -20.245 -30.122 1.00 96.00 734 GLU A CA 1
ATOM 5795 C C . GLU A 1 734 ? 7.062 -19.855 -28.880 1.00 96.00 734 GLU A C 1
ATOM 5797 O O . GLU A 1 734 ? 6.950 -20.505 -27.845 1.00 96.00 734 GLU A O 1
ATOM 5802 N N . MET A 1 735 ? 7.803 -18.743 -28.929 1.00 97.62 735 MET A N 1
ATOM 5803 C CA . MET A 1 735 ? 8.483 -18.203 -27.745 1.00 97.62 735 MET A CA 1
ATOM 5804 C C . MET A 1 735 ? 7.484 -17.887 -26.623 1.00 97.62 735 MET A C 1
ATOM 5806 O O . MET A 1 735 ? 7.705 -18.266 -25.475 1.00 97.62 735 MET A O 1
ATOM 5810 N N . SER A 1 736 ? 6.356 -17.252 -26.955 1.00 97.50 736 SER A N 1
ATOM 5811 C CA . SER A 1 736 ? 5.288 -16.949 -25.993 1.00 97.50 736 SER A CA 1
ATOM 5812 C C . SER A 1 736 ? 4.703 -18.224 -25.384 1.00 97.50 736 SER A C 1
ATOM 5814 O O . SER A 1 736 ? 4.566 -18.321 -24.166 1.00 97.50 736 SER A O 1
ATOM 5816 N N . LYS A 1 737 ? 4.436 -19.244 -26.206 1.00 97.00 737 LYS A N 1
ATOM 5817 C CA . LYS A 1 737 ? 3.958 -20.555 -25.747 1.00 97.00 737 LYS A CA 1
ATOM 5818 C C . LYS A 1 737 ? 4.947 -21.237 -24.800 1.00 97.00 737 LYS A C 1
ATOM 5820 O O . LYS A 1 737 ? 4.538 -21.841 -23.811 1.00 97.00 737 LYS A O 1
ATOM 5825 N N . GLU A 1 738 ? 6.244 -21.133 -25.068 1.00 97.69 738 GLU A N 1
ATOM 5826 C CA . GLU A 1 738 ? 7.287 -21.689 -24.204 1.00 97.69 738 GLU A CA 1
ATOM 5827 C C . GLU A 1 738 ? 7.420 -20.942 -22.871 1.00 97.69 738 GLU A C 1
ATOM 5829 O O . GLU A 1 738 ? 7.622 -21.578 -21.833 1.00 97.69 738 GLU A O 1
ATOM 5834 N N . ILE A 1 739 ? 7.228 -19.618 -22.858 1.00 98.00 739 ILE A N 1
ATOM 5835 C CA . ILE A 1 739 ? 7.132 -18.847 -21.609 1.00 98.00 739 ILE A CA 1
ATOM 5836 C C . ILE A 1 739 ? 5.943 -19.328 -20.771 1.00 98.00 739 ILE A C 1
ATOM 5838 O O . ILE A 1 739 ? 6.116 -19.594 -19.583 1.00 98.00 739 ILE A O 1
ATOM 5842 N N . LEU A 1 740 ? 4.764 -19.504 -21.379 1.00 97.88 740 LEU A N 1
ATOM 5843 C CA . LEU A 1 740 ? 3.571 -19.994 -20.678 1.00 97.88 740 LEU A CA 1
ATOM 5844 C C . LEU A 1 740 ? 3.789 -21.396 -20.091 1.00 97.88 740 LEU A C 1
ATOM 5846 O O . LEU A 1 740 ? 3.511 -21.616 -18.914 1.00 97.88 740 LEU A O 1
ATOM 5850 N N . LYS A 1 741 ? 4.398 -22.318 -20.852 1.00 97.25 741 LYS A N 1
ATOM 5851 C CA . LYS A 1 741 ? 4.811 -23.634 -20.325 1.00 97.25 741 LYS A CA 1
ATOM 5852 C C . LYS A 1 741 ? 5.776 -23.502 -19.148 1.00 97.25 741 LYS A C 1
ATOM 5854 O O . LYS A 1 741 ? 5.712 -24.286 -18.208 1.00 97.25 741 LYS A O 1
ATOM 5859 N N . THR A 1 742 ? 6.684 -22.532 -19.197 1.00 95.94 742 THR A N 1
ATOM 5860 C CA . THR A 1 742 ? 7.656 -22.296 -18.125 1.00 95.94 742 THR A CA 1
ATOM 5861 C C . THR A 1 742 ? 6.974 -21.760 -16.863 1.00 95.94 742 THR A C 1
ATOM 5863 O O . THR A 1 742 ? 7.299 -22.218 -15.767 1.00 95.94 742 THR A O 1
ATOM 5866 N N . PHE A 1 743 ? 5.995 -20.855 -16.992 1.00 97.19 743 PHE A N 1
ATOM 5867 C CA . PHE A 1 743 ? 5.126 -20.439 -15.881 1.00 97.19 743 PHE A CA 1
ATOM 5868 C C . PHE A 1 743 ? 4.438 -21.636 -15.235 1.00 97.19 743 PHE A C 1
ATOM 5870 O O . PHE A 1 743 ? 4.553 -21.830 -14.025 1.00 97.19 743 PHE A O 1
ATOM 5877 N N . ASP A 1 744 ? 3.799 -22.465 -16.056 1.00 96.38 744 ASP A N 1
ATOM 5878 C CA . ASP A 1 744 ? 2.972 -23.572 -15.586 1.00 96.38 744 ASP A CA 1
ATOM 5879 C C . ASP A 1 744 ? 3.791 -24.708 -14.958 1.00 96.38 744 ASP A C 1
ATOM 5881 O O . ASP A 1 744 ? 3.328 -25.329 -14.004 1.00 96.38 744 ASP A O 1
ATOM 5885 N N . ASN A 1 745 ? 5.011 -24.953 -15.447 1.00 93.19 745 ASN A N 1
ATOM 5886 C CA . ASN A 1 745 ? 5.823 -26.094 -15.018 1.00 93.19 745 ASN A CA 1
ATOM 5887 C C . ASN A 1 745 ? 6.878 -25.757 -13.958 1.00 93.19 745 ASN A C 1
ATOM 5889 O O . ASN A 1 745 ? 7.196 -26.615 -13.139 1.00 93.19 745 ASN A O 1
ATOM 5893 N N . LEU A 1 746 ? 7.487 -24.563 -14.003 1.00 93.25 746 LEU A N 1
ATOM 5894 C CA . LEU A 1 746 ? 8.617 -24.227 -13.123 1.00 93.25 746 LEU A CA 1
ATOM 5895 C C . LEU A 1 746 ? 8.251 -23.253 -12.005 1.00 93.25 746 LEU A C 1
ATOM 5897 O O . LEU A 1 746 ? 8.771 -23.371 -10.894 1.00 93.25 746 LEU A O 1
ATOM 5901 N N . PHE A 1 747 ? 7.422 -22.254 -12.307 1.00 94.25 747 PHE A N 1
ATOM 5902 C CA . PHE A 1 747 ? 7.111 -21.192 -11.353 1.00 94.25 747 PHE A CA 1
ATOM 5903 C C . PHE A 1 747 ? 5.913 -21.528 -10.475 1.00 94.25 747 PHE A C 1
ATOM 5905 O O . PHE A 1 747 ? 5.928 -21.172 -9.296 1.00 94.25 747 PHE A O 1
ATOM 5912 N N . TYR A 1 748 ? 4.903 -22.189 -11.043 1.00 94.56 748 TYR A N 1
ATOM 5913 C CA . TYR A 1 748 ? 3.653 -22.465 -10.356 1.00 94.56 748 TYR A CA 1
ATOM 5914 C C . TYR A 1 748 ? 3.806 -23.485 -9.225 1.00 94.56 748 TYR A C 1
ATOM 5916 O O . TYR A 1 748 ? 4.374 -24.563 -9.385 1.00 94.56 748 TYR A O 1
ATOM 5924 N N . ASP A 1 749 ? 3.245 -23.123 -8.084 1.00 91.81 749 ASP A N 1
ATOM 5925 C CA . ASP A 1 749 ? 3.070 -23.929 -6.895 1.00 91.81 749 ASP A CA 1
ATOM 5926 C C . ASP A 1 749 ? 1.599 -23.794 -6.449 1.00 91.81 749 ASP A C 1
ATOM 5928 O O . ASP A 1 749 ? 1.099 -22.672 -6.321 1.00 91.81 749 ASP A O 1
ATOM 5932 N N . PRO A 1 750 ? 0.863 -24.895 -6.217 1.00 90.31 750 PRO A N 1
ATOM 5933 C CA . PRO A 1 750 ? -0.551 -24.823 -5.848 1.00 90.31 750 PRO A CA 1
ATOM 5934 C C . PRO A 1 750 ? -0.840 -24.057 -4.552 1.00 90.31 750 PRO A C 1
ATOM 5936 O O . PRO A 1 750 ? -1.952 -23.553 -4.403 1.00 90.31 750 PRO A O 1
ATOM 5939 N N . LYS A 1 751 ? 0.130 -23.968 -3.630 1.00 87.25 751 LYS A N 1
ATOM 5940 C CA . LYS A 1 751 ? -0.000 -23.247 -2.358 1.00 87.25 751 LYS A CA 1
ATOM 5941 C C . LYS A 1 751 ? 0.418 -21.778 -2.479 1.00 87.25 751 LYS A C 1
ATOM 5943 O O . LYS A 1 751 ? -0.154 -20.939 -1.791 1.00 87.25 751 LYS A O 1
ATOM 5948 N N . LEU A 1 752 ? 1.403 -21.471 -3.327 1.00 87.06 752 LEU A N 1
ATOM 5949 C CA . LEU A 1 752 ? 2.046 -20.146 -3.391 1.00 87.06 752 LEU A CA 1
ATOM 5950 C C . LEU A 1 752 ? 1.713 -19.325 -4.646 1.00 87.06 752 LEU A C 1
ATOM 5952 O O . LEU A 1 752 ? 2.096 -18.163 -4.739 1.00 87.06 752 LEU A O 1
ATOM 5956 N N . GLY A 1 753 ? 1.081 -19.919 -5.658 1.00 92.12 753 GLY A N 1
ATOM 5957 C CA . GLY A 1 753 ? 0.942 -19.276 -6.964 1.00 92.12 753 GLY A CA 1
ATOM 5958 C C . GLY A 1 753 ? 2.261 -19.331 -7.732 1.00 92.12 753 GLY A C 1
ATOM 5959 O O . GLY A 1 753 ? 2.852 -20.396 -7.865 1.00 92.12 753 GLY A O 1
ATOM 5960 N N . LEU A 1 754 ? 2.728 -18.214 -8.283 1.00 93.06 754 LEU A N 1
ATOM 5961 C CA . LEU A 1 754 ? 3.979 -18.145 -9.045 1.00 93.06 754 LEU A CA 1
ATOM 5962 C C . LEU A 1 754 ? 5.157 -17.700 -8.157 1.00 93.06 754 LEU A C 1
ATOM 5964 O O . LEU A 1 754 ? 5.147 -16.633 -7.553 1.00 93.06 754 LEU A O 1
ATOM 5968 N N . LYS A 1 755 ? 6.237 -18.478 -8.103 1.00 91.88 755 LYS A N 1
ATOM 5969 C CA . LYS A 1 755 ? 7.467 -18.069 -7.394 1.00 91.88 755 LYS A CA 1
ATOM 5970 C C . LYS A 1 755 ? 8.212 -16.971 -8.167 1.00 91.88 755 LYS A C 1
ATOM 5972 O O . LYS A 1 755 ? 8.174 -16.964 -9.393 1.00 91.88 755 LYS A O 1
ATOM 5977 N N . LEU A 1 756 ? 8.927 -16.060 -7.494 1.00 92.94 756 LEU A N 1
ATOM 5978 C CA . LEU A 1 756 ? 9.743 -15.049 -8.194 1.00 92.94 756 LEU A CA 1
ATOM 5979 C C . LEU A 1 756 ? 10.965 -15.688 -8.873 1.00 92.94 756 LEU A C 1
ATOM 5981 O O . LEU A 1 756 ? 11.233 -15.434 -10.048 1.00 92.94 756 LEU A O 1
ATOM 5985 N N . PHE A 1 757 ? 11.665 -16.569 -8.161 1.00 93.25 757 PHE A N 1
ATOM 5986 C CA . PHE A 1 757 ? 12.741 -17.392 -8.704 1.00 93.25 757 PHE A CA 1
ATOM 5987 C C . PHE A 1 757 ? 12.307 -18.854 -8.744 1.00 93.25 757 PHE A C 1
ATOM 5989 O O . PHE A 1 757 ? 11.752 -19.366 -7.773 1.00 93.25 757 PHE A O 1
ATOM 5996 N N . THR A 1 758 ? 12.612 -19.571 -9.829 1.00 92.75 758 THR A N 1
ATOM 5997 C CA . THR A 1 758 ? 12.369 -21.028 -9.863 1.00 92.75 758 THR A CA 1
ATOM 5998 C C . THR A 1 758 ? 13.243 -21.776 -8.851 1.00 92.75 758 THR A C 1
ATOM 6000 O O . THR A 1 758 ? 12.848 -22.825 -8.355 1.00 92.75 758 THR A O 1
ATOM 6003 N N . ILE A 1 759 ? 14.432 -21.236 -8.556 1.00 91.62 759 ILE A N 1
ATOM 6004 C CA . ILE A 1 759 ? 15.342 -21.685 -7.497 1.00 91.62 759 ILE A CA 1
ATOM 6005 C C . ILE A 1 759 ? 15.838 -20.432 -6.755 1.00 91.62 759 ILE A C 1
ATOM 6007 O O . ILE A 1 759 ? 16.442 -19.577 -7.411 1.00 91.62 759 ILE A O 1
ATOM 6011 N N . PRO A 1 760 ? 15.618 -20.315 -5.431 1.00 91.50 760 PRO A N 1
ATOM 6012 C CA . PRO A 1 760 ? 16.110 -19.191 -4.635 1.00 91.50 760 PRO A CA 1
ATOM 6013 C C . PRO A 1 760 ? 17.631 -19.001 -4.714 1.00 91.50 760 PRO A C 1
ATOM 6015 O O . PRO A 1 760 ? 18.402 -19.945 -4.927 1.00 91.50 760 PRO A O 1
ATOM 6018 N N . ILE A 1 761 ? 18.075 -17.763 -4.515 1.00 93.38 761 ILE A N 1
ATOM 6019 C CA . ILE A 1 761 ? 19.490 -17.389 -4.475 1.00 93.38 761 ILE A CA 1
ATOM 6020 C C . ILE A 1 761 ? 20.078 -17.773 -3.108 1.00 93.38 761 ILE A C 1
ATOM 6022 O O . ILE A 1 761 ? 19.447 -17.513 -2.086 1.00 93.38 761 ILE A O 1
ATOM 6026 N N . PRO A 1 762 ? 21.258 -18.419 -3.051 1.00 92.12 762 PRO A N 1
ATOM 6027 C CA . PRO A 1 762 ? 21.853 -18.812 -1.781 1.00 92.12 762 PRO A CA 1
ATOM 6028 C C . PRO A 1 762 ? 22.393 -17.610 -0.997 1.00 92.12 762 PRO A C 1
ATOM 6030 O O . PRO A 1 762 ? 22.972 -16.683 -1.562 1.00 92.12 762 PRO A O 1
ATOM 6033 N N . ASN A 1 763 ? 22.294 -17.688 0.328 1.00 92.12 763 ASN A N 1
ATOM 6034 C CA . ASN A 1 763 ? 22.850 -16.705 1.251 1.00 92.12 763 ASN A CA 1
ATOM 6035 C C . ASN A 1 763 ? 24.339 -16.956 1.499 1.00 92.12 763 ASN A C 1
ATOM 6037 O O . ASN A 1 763 ? 24.716 -17.551 2.508 1.00 92.12 763 ASN A O 1
ATOM 6041 N N . ASN A 1 764 ? 25.201 -16.564 0.565 1.00 94.88 764 ASN A N 1
ATOM 6042 C CA . ASN A 1 764 ? 26.641 -16.768 0.700 1.00 94.88 764 ASN A CA 1
ATOM 6043 C C . ASN A 1 764 ? 27.459 -15.607 0.119 1.00 94.88 764 ASN A C 1
ATOM 6045 O O . ASN A 1 764 ? 26.940 -14.692 -0.518 1.00 94.88 764 ASN A O 1
ATOM 6049 N N . GLU A 1 765 ? 28.768 -15.628 0.369 1.00 95.69 765 GLU A N 1
ATOM 6050 C CA . GLU A 1 765 ? 29.700 -14.617 -0.134 1.00 95.69 765 GLU A CA 1
ATOM 6051 C C . GLU A 1 765 ? 29.685 -14.511 -1.661 1.00 95.69 765 GLU A C 1
ATOM 6053 O O . GLU A 1 765 ? 29.590 -13.406 -2.182 1.00 95.69 765 GLU A O 1
ATOM 6058 N N . GLN A 1 766 ? 29.659 -15.638 -2.376 1.00 96.75 766 GLN A N 1
ATOM 6059 C CA . GLN A 1 766 ? 29.607 -15.640 -3.838 1.00 96.75 766 GLN A CA 1
ATOM 6060 C C . GLN A 1 766 ? 28.378 -14.890 -4.378 1.00 96.75 766 GLN A C 1
ATOM 6062 O O . GLN A 1 766 ? 28.510 -14.073 -5.287 1.00 96.75 766 GLN A O 1
ATOM 6067 N N . ALA A 1 767 ? 27.188 -15.138 -3.827 1.00 96.94 767 ALA A N 1
ATOM 6068 C CA . ALA A 1 767 ? 25.968 -14.437 -4.209 1.00 96.94 767 ALA A CA 1
ATOM 6069 C C . ALA A 1 767 ? 26.034 -12.949 -3.841 1.00 96.94 767 ALA A C 1
ATOM 6071 O O . ALA A 1 767 ? 25.626 -12.112 -4.644 1.00 96.94 767 ALA A O 1
ATOM 6072 N N . ARG A 1 768 ? 26.610 -12.599 -2.683 1.00 96.69 768 ARG A N 1
ATOM 6073 C CA . ARG A 1 768 ? 26.833 -11.193 -2.305 1.00 96.69 768 ARG A CA 1
ATOM 6074 C C . ARG A 1 768 ? 27.747 -10.469 -3.290 1.00 96.69 768 ARG A C 1
ATOM 6076 O O . ARG A 1 768 ? 27.432 -9.357 -3.696 1.00 96.69 768 ARG A O 1
ATOM 6083 N N . SER A 1 769 ? 28.829 -11.110 -3.723 1.00 96.88 769 SER A N 1
ATOM 6084 C CA . SER A 1 769 ? 29.778 -10.524 -4.672 1.00 96.88 769 SER A CA 1
ATOM 6085 C C . SER A 1 769 ? 29.243 -10.458 -6.107 1.00 96.88 769 SER A C 1
ATOM 6087 O O . SER A 1 769 ? 29.571 -9.526 -6.835 1.00 96.88 769 SER A O 1
ATOM 6089 N N . LEU A 1 770 ? 28.453 -11.442 -6.549 1.00 97.81 770 LEU A N 1
ATOM 6090 C CA . LEU A 1 770 ? 28.028 -11.542 -7.954 1.00 97.81 770 LEU A CA 1
ATOM 6091 C C . LEU A 1 770 ? 26.614 -11.015 -8.223 1.00 97.81 770 LEU A C 1
ATOM 6093 O O . LEU A 1 770 ? 26.325 -10.606 -9.340 1.00 97.81 770 LEU A O 1
ATOM 6097 N N . VAL A 1 771 ? 25.723 -11.037 -7.235 1.00 97.06 771 VAL A N 1
ATOM 6098 C CA . VAL A 1 771 ? 24.317 -10.628 -7.397 1.00 97.06 771 VAL A CA 1
ATOM 6099 C C . VAL A 1 771 ? 23.975 -9.435 -6.510 1.00 97.06 771 VAL A C 1
ATOM 6101 O O . VAL A 1 771 ? 23.170 -8.602 -6.918 1.00 97.06 771 VAL A O 1
ATOM 6104 N N . GLY A 1 772 ? 24.627 -9.300 -5.352 1.00 96.25 772 GLY A N 1
ATOM 6105 C CA . GLY A 1 772 ? 24.470 -8.151 -4.463 1.00 96.25 772 GLY A CA 1
ATOM 6106 C C . GLY A 1 772 ? 23.779 -8.476 -3.155 1.00 96.25 772 GLY A C 1
ATOM 6107 O O . GLY A 1 772 ? 23.897 -9.587 -2.633 1.00 96.25 772 GLY A O 1
ATOM 6108 N N . ARG A 1 773 ? 23.027 -7.513 -2.610 1.00 95.38 773 ARG A N 1
ATOM 6109 C CA . ARG A 1 773 ? 22.277 -7.690 -1.350 1.00 95.38 773 ARG A CA 1
ATOM 6110 C C . ARG A 1 773 ? 21.341 -8.901 -1.360 1.00 95.38 773 ARG A C 1
ATOM 6112 O O . ARG A 1 773 ? 21.025 -9.415 -0.295 1.00 95.38 773 ARG A O 1
ATOM 6119 N N . MET A 1 774 ? 20.962 -9.423 -2.524 1.00 94.00 774 MET A N 1
ATOM 6120 C CA . MET A 1 774 ? 20.202 -10.667 -2.639 1.00 94.00 774 MET A CA 1
ATOM 6121 C C . MET A 1 774 ? 20.896 -11.860 -1.958 1.00 94.00 774 MET A C 1
ATOM 6123 O O . MET A 1 774 ? 20.227 -12.701 -1.373 1.00 94.00 774 MET A O 1
ATOM 6127 N N . GLY A 1 775 ? 22.235 -11.899 -1.926 1.00 94.19 775 GLY A N 1
ATOM 6128 C CA . GLY A 1 775 ? 22.993 -12.898 -1.160 1.00 94.19 775 GLY A CA 1
ATOM 6129 C C . GLY A 1 775 ? 22.918 -12.732 0.368 1.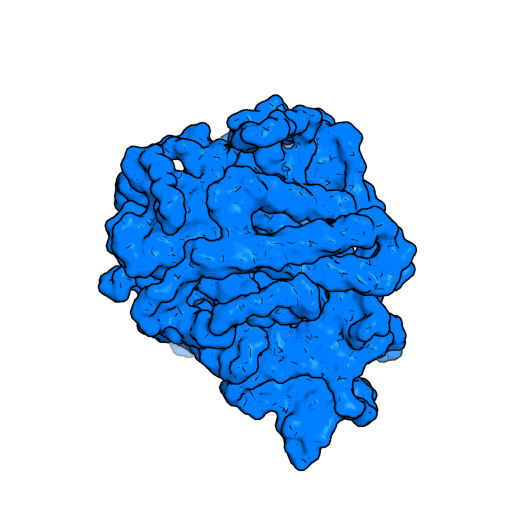00 94.19 775 GLY A C 1
ATOM 6130 O O . GLY A 1 775 ? 23.503 -13.532 1.095 1.00 94.19 775 GLY A O 1
ATOM 6131 N N . MET A 1 776 ? 22.243 -11.692 0.872 1.00 93.31 776 MET A N 1
ATOM 6132 C CA . MET A 1 776 ? 21.929 -11.490 2.293 1.00 93.31 776 MET A CA 1
ATOM 6133 C C . MET A 1 776 ? 20.486 -11.882 2.633 1.00 93.31 776 MET A C 1
ATOM 6135 O O . MET A 1 776 ? 20.213 -12.214 3.784 1.00 93.31 776 MET A O 1
ATOM 6139 N N . VAL A 1 777 ? 19.569 -11.849 1.658 1.00 89.62 777 VAL A N 1
ATOM 6140 C CA . VAL A 1 777 ? 18.137 -12.114 1.864 1.00 89.62 777 VAL A CA 1
ATOM 6141 C C . VAL A 1 777 ? 17.917 -13.619 2.012 1.00 89.62 777 VAL A C 1
ATOM 6143 O O . VAL A 1 777 ? 18.222 -14.347 1.069 1.00 89.62 777 VAL A O 1
ATOM 6146 N N . PRO A 1 778 ? 17.428 -14.129 3.163 1.00 87.56 778 PRO A N 1
ATOM 6147 C CA . PRO A 1 778 ? 17.199 -15.562 3.367 1.00 87.56 778 PRO A CA 1
ATOM 6148 C C . PRO A 1 778 ? 16.384 -16.194 2.243 1.00 87.56 778 PRO A C 1
ATOM 6150 O O . PRO A 1 778 ? 15.364 -15.645 1.832 1.00 87.56 778 PRO A O 1
ATOM 6153 N N . ALA A 1 779 ? 16.835 -17.350 1.752 1.00 86.94 779 ALA A N 1
ATOM 6154 C CA . ALA A 1 779 ? 16.100 -18.132 0.766 1.00 86.94 779 ALA A CA 1
ATOM 6155 C C . ALA A 1 779 ? 14.659 -18.377 1.238 1.00 86.94 779 ALA A C 1
ATOM 6157 O O . ALA A 1 779 ? 14.424 -18.927 2.315 1.00 86.94 779 ALA A O 1
ATOM 6158 N N . GLY A 1 780 ? 13.700 -17.953 0.418 1.00 82.19 780 GLY A N 1
ATOM 6159 C CA . GLY A 1 780 ? 12.282 -18.013 0.734 1.00 82.19 780 GLY A CA 1
ATOM 6160 C C . GLY A 1 780 ? 11.711 -16.808 1.469 1.00 82.19 780 GLY A C 1
ATOM 6161 O O . GLY A 1 780 ? 10.525 -16.825 1.769 1.00 82.19 780 GLY A O 1
ATOM 6162 N N . CYS A 1 781 ? 12.487 -15.760 1.730 1.00 83.25 781 CYS A N 1
ATOM 6163 C CA . CYS A 1 781 ? 12.009 -14.523 2.348 1.00 83.25 781 CYS A CA 1
ATOM 6164 C C . CYS A 1 781 ? 12.031 -13.358 1.350 1.00 83.25 781 CYS A C 1
ATOM 6166 O O . CYS A 1 781 ? 12.924 -13.278 0.510 1.00 83.25 781 CYS A O 1
ATOM 6168 N N . ALA A 1 782 ? 11.088 -12.424 1.498 1.00 82.06 782 ALA A N 1
ATOM 6169 C CA . ALA A 1 782 ? 10.958 -11.199 0.704 1.00 82.06 782 ALA A CA 1
ATOM 6170 C C . ALA A 1 782 ? 11.179 -11.434 -0.807 1.00 82.06 782 ALA A C 1
ATOM 6172 O O . ALA A 1 782 ? 10.559 -12.321 -1.395 1.00 82.06 782 ALA A O 1
ATOM 6173 N N . GLU A 1 783 ? 12.066 -10.670 -1.446 1.00 86.50 783 GLU A N 1
ATOM 6174 C CA . GLU A 1 783 ? 12.392 -10.792 -2.868 1.00 86.50 783 GLU A CA 1
ATOM 6175 C C . GLU A 1 783 ? 13.091 -12.117 -3.222 1.00 86.50 783 GLU A C 1
ATOM 6177 O O . GLU A 1 783 ? 13.153 -12.466 -4.392 1.00 86.50 783 GLU A O 1
ATOM 6182 N N . ASN A 1 784 ? 13.586 -12.895 -2.255 1.00 88.81 784 ASN A N 1
ATOM 6183 C CA . ASN A 1 784 ? 14.138 -14.235 -2.484 1.00 88.81 784 ASN A CA 1
ATOM 6184 C C . ASN A 1 784 ? 13.085 -15.343 -2.260 1.00 88.81 784 ASN A C 1
ATOM 6186 O O . ASN A 1 784 ? 13.445 -16.508 -2.061 1.00 88.81 784 ASN A O 1
ATOM 6190 N N . GLY A 1 785 ? 11.791 -14.983 -2.248 1.00 83.25 785 GLY A N 1
ATOM 6191 C CA . GLY A 1 785 ? 10.682 -15.899 -1.988 1.00 83.25 785 GLY A CA 1
ATOM 6192 C C . GLY A 1 785 ? 9.387 -15.663 -2.793 1.00 83.25 785 GLY A C 1
ATOM 6193 O O . GLY A 1 785 ? 9.435 -15.426 -4.006 1.00 83.25 785 GLY A O 1
ATOM 6194 N N . GLU A 1 786 ? 8.213 -15.774 -2.143 1.00 84.75 786 GLU A N 1
ATOM 6195 C CA . GLU A 1 786 ? 6.911 -15.429 -2.745 1.00 84.75 786 GLU A CA 1
ATOM 6196 C C . GLU A 1 786 ? 6.840 -13.913 -2.808 1.00 84.75 786 GLU A C 1
ATOM 6198 O O . GLU A 1 786 ? 6.869 -13.247 -1.775 1.00 84.75 786 GLU A O 1
ATOM 6203 N N . TYR A 1 787 ? 6.666 -13.358 -4.002 1.00 87.50 787 TYR A N 1
ATOM 6204 C CA . TYR A 1 787 ? 6.516 -11.918 -4.139 1.00 87.50 787 TYR A CA 1
ATOM 6205 C C . TYR A 1 787 ? 5.299 -11.586 -4.991 1.00 87.50 787 TYR A C 1
ATOM 6207 O O . TYR A 1 787 ? 5.353 -11.581 -6.221 1.00 87.50 787 TYR A O 1
ATOM 6215 N N . HIS A 1 788 ? 4.183 -11.312 -4.315 1.00 89.50 788 HIS A N 1
ATOM 6216 C CA . HIS A 1 788 ? 2.864 -11.054 -4.911 1.00 89.50 788 HIS A CA 1
ATOM 6217 C C . HIS A 1 788 ? 2.905 -10.012 -6.024 1.00 89.50 788 HIS A C 1
ATOM 6219 O O . HIS A 1 788 ? 2.276 -10.194 -7.061 1.00 89.50 788 HIS A O 1
ATOM 6225 N N . HIS A 1 789 ? 3.699 -8.955 -5.850 1.00 91.06 789 HIS A N 1
ATOM 6226 C CA . HIS A 1 789 ? 3.839 -7.892 -6.844 1.00 91.06 789 HIS A CA 1
ATOM 6227 C C . HIS A 1 789 ? 4.430 -8.398 -8.175 1.00 91.06 789 HIS A C 1
ATOM 6229 O O . HIS A 1 789 ? 3.967 -7.993 -9.235 1.00 91.06 789 HIS A O 1
ATOM 6235 N N . ALA A 1 790 ? 5.365 -9.354 -8.156 1.00 92.62 790 ALA A N 1
ATOM 6236 C CA . ALA A 1 790 ? 5.872 -9.977 -9.383 1.00 92.62 790 ALA A CA 1
ATOM 6237 C C . ALA A 1 790 ? 4.858 -10.946 -10.012 1.00 92.62 790 ALA A C 1
ATOM 6239 O O . ALA A 1 790 ? 4.731 -11.002 -11.238 1.00 92.62 790 ALA A O 1
ATOM 6240 N N . GLN A 1 791 ? 4.128 -11.699 -9.182 1.00 93.94 791 GLN A N 1
ATOM 6241 C CA . GLN A 1 791 ? 3.100 -12.636 -9.647 1.00 93.94 791 GLN A CA 1
ATOM 6242 C C . GLN A 1 791 ? 2.003 -11.928 -10.427 1.00 93.94 791 GLN A C 1
ATOM 6244 O O . GLN A 1 791 ? 1.660 -12.324 -11.540 1.00 93.94 791 GLN A O 1
ATOM 6249 N N . ILE A 1 792 ? 1.479 -10.841 -9.865 1.00 95.12 792 ILE A N 1
ATOM 6250 C CA . ILE A 1 792 ? 0.368 -10.122 -10.475 1.00 95.12 792 ILE A CA 1
ATOM 6251 C C . ILE A 1 792 ? 0.761 -9.447 -11.794 1.00 95.12 792 ILE A C 1
ATOM 6253 O O . ILE A 1 792 ? -0.057 -9.415 -12.709 1.00 95.12 792 ILE A O 1
ATOM 6257 N N . MET A 1 793 ? 2.021 -9.019 -11.969 1.00 95.62 793 MET A N 1
ATOM 6258 C CA . MET A 1 793 ? 2.525 -8.583 -13.282 1.00 95.62 793 MET A CA 1
ATOM 6259 C C . MET A 1 793 ? 2.417 -9.706 -14.324 1.00 95.62 793 MET A C 1
ATOM 6261 O O . MET A 1 793 ? 1.953 -9.477 -15.442 1.00 95.62 793 MET A O 1
ATOM 6265 N N . ALA A 1 794 ? 2.805 -10.934 -13.954 1.00 96.75 794 ALA A N 1
ATOM 6266 C CA . ALA A 1 794 ? 2.691 -12.102 -14.828 1.00 96.75 794 ALA A CA 1
ATOM 6267 C C . ALA A 1 794 ? 1.229 -12.385 -15.193 1.00 96.75 794 ALA A C 1
ATOM 6269 O O . ALA A 1 794 ? 0.909 -12.579 -16.366 1.00 96.75 794 ALA A O 1
ATOM 6270 N N . HIS A 1 795 ? 0.333 -12.358 -14.203 1.00 97.19 795 HIS A N 1
ATOM 6271 C CA . HIS A 1 795 ? -1.093 -12.605 -14.403 1.00 97.19 795 HIS A CA 1
ATOM 6272 C C . HIS A 1 795 ? -1.767 -11.545 -15.278 1.00 97.19 795 HIS A C 1
ATOM 6274 O O . HIS A 1 795 ? -2.583 -11.910 -16.128 1.00 97.19 795 HIS A O 1
ATOM 6280 N N . VAL A 1 796 ? -1.397 -10.268 -15.123 1.00 96.12 796 VAL A N 1
ATOM 6281 C CA . VAL A 1 796 ? -1.871 -9.164 -15.970 1.00 96.12 796 VAL A CA 1
ATOM 6282 C C . VAL A 1 796 ? -1.411 -9.335 -17.415 1.00 96.12 796 VAL A C 1
ATOM 6284 O O . VAL A 1 796 ? -2.231 -9.246 -18.320 1.00 96.12 796 VAL A O 1
ATOM 6287 N N . PHE A 1 797 ? -0.133 -9.625 -17.671 1.00 96.38 797 PHE A N 1
ATOM 6288 C CA . PHE A 1 797 ? 0.319 -9.808 -19.055 1.00 96.38 797 PHE A CA 1
ATOM 6289 C C . PHE A 1 797 ? -0.233 -11.084 -19.690 1.00 96.38 797 PHE A C 1
ATOM 6291 O O . PHE A 1 797 ? -0.616 -11.070 -20.859 1.00 96.38 797 PHE A O 1
ATOM 6298 N N . ARG A 1 798 ? -0.338 -12.171 -18.919 1.00 95.62 798 ARG A N 1
ATOM 6299 C CA . ARG A 1 798 ? -0.946 -13.424 -19.374 1.00 95.62 798 ARG A CA 1
ATOM 6300 C C . ARG A 1 798 ? -2.425 -13.251 -19.715 1.00 95.62 798 ARG A C 1
ATOM 6302 O O . ARG A 1 798 ? -2.881 -13.848 -20.683 1.00 95.62 798 ARG A O 1
ATOM 6309 N N . SER A 1 799 ? -3.180 -12.449 -18.959 1.00 94.38 799 SER A N 1
ATOM 6310 C CA . SER A 1 799 ? -4.620 -12.292 -19.197 1.00 94.38 799 SER A CA 1
ATOM 6311 C C . SER A 1 799 ? -4.960 -11.554 -20.491 1.00 94.38 799 SER A C 1
ATO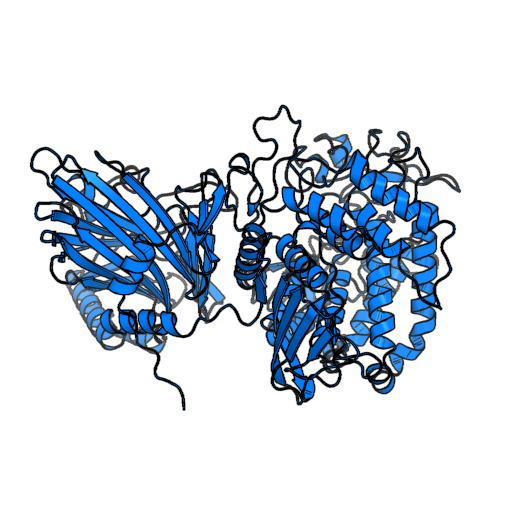M 6313 O O . SER A 1 799 ? -6.071 -11.719 -20.983 1.00 94.38 799 SER A O 1
ATOM 6315 N N . PHE A 1 800 ? -4.025 -10.805 -21.082 1.00 91.94 800 PHE A N 1
ATOM 6316 C CA . PHE A 1 800 ? -4.221 -10.198 -22.402 1.00 91.94 800 PHE A CA 1
ATOM 6317 C C . PHE A 1 800 ? -4.098 -11.193 -23.563 1.00 91.94 800 PHE A C 1
ATOM 6319 O O . PHE A 1 800 ? -4.483 -10.864 -24.684 1.00 91.94 800 PHE A O 1
ATOM 6326 N N . LEU A 1 801 ? -3.584 -12.405 -23.324 1.00 93.25 801 LEU A N 1
ATOM 6327 C CA . LEU A 1 801 ? -3.470 -13.421 -24.364 1.00 93.25 801 LEU A CA 1
ATOM 6328 C C . LEU A 1 801 ? -4.797 -14.175 -24.552 1.00 93.25 801 LEU A C 1
ATOM 6330 O O . LEU A 1 801 ? -5.427 -14.574 -23.563 1.00 93.25 801 LEU A O 1
ATOM 6334 N N . PRO A 1 802 ? -5.222 -14.427 -25.805 1.00 90.88 802 PRO A N 1
ATOM 6335 C CA . PRO A 1 802 ? -6.435 -15.189 -26.079 1.00 90.88 802 PRO A CA 1
ATOM 6336 C C . PRO A 1 802 ? -6.437 -16.560 -25.386 1.00 90.88 802 PRO A C 1
ATOM 6338 O O . PRO A 1 802 ? -5.504 -17.342 -25.533 1.00 90.88 802 PRO A O 1
ATOM 6341 N N . GLY A 1 803 ? -7.502 -16.859 -24.634 1.00 91.31 803 GLY A N 1
ATOM 6342 C CA . GLY A 1 803 ? -7.704 -18.152 -23.963 1.00 91.31 803 GLY A CA 1
ATOM 6343 C C . GLY A 1 803 ? -6.968 -18.344 -22.629 1.00 91.31 803 GLY A C 1
ATOM 6344 O O . GLY A 1 803 ? -7.301 -19.262 -21.879 1.00 91.31 803 GLY A O 1
ATOM 6345 N N . GLU A 1 804 ? -6.037 -17.459 -22.269 1.00 95.88 804 GLU A N 1
ATOM 6346 C CA . GLU A 1 804 ? -5.169 -17.638 -21.096 1.00 95.88 804 GLU A CA 1
ATOM 6347 C C . GLU A 1 804 ? -5.768 -17.130 -19.775 1.00 95.88 804 GLU A C 1
ATOM 6349 O O . GLU A 1 804 ? -5.253 -17.434 -18.693 1.00 95.88 804 GLU A O 1
ATOM 6354 N N . ILE A 1 805 ? -6.889 -16.402 -19.824 1.00 95.56 805 ILE A N 1
ATOM 6355 C CA . ILE A 1 805 ? -7.543 -15.850 -18.628 1.00 95.56 805 ILE A CA 1
ATOM 6356 C C . ILE A 1 805 ? -7.906 -16.927 -17.600 1.00 95.56 805 ILE A C 1
ATOM 6358 O O . ILE A 1 805 ? -7.809 -16.695 -16.398 1.00 95.56 805 ILE A O 1
ATOM 6362 N N . HIS A 1 806 ? -8.298 -18.123 -18.047 1.00 95.81 806 HIS A N 1
ATOM 6363 C CA . HIS A 1 806 ? -8.691 -19.208 -17.149 1.00 95.81 806 HIS A CA 1
ATOM 6364 C C . HIS A 1 806 ? -7.514 -19.715 -16.322 1.00 95.81 806 HIS A C 1
ATOM 6366 O O . HIS A 1 806 ? -7.647 -19.909 -15.114 1.00 95.81 806 HIS A O 1
ATOM 6372 N N . THR A 1 807 ? -6.359 -19.900 -16.959 1.00 96.31 807 THR A N 1
ATOM 6373 C CA . THR A 1 807 ? -5.154 -20.342 -16.259 1.00 96.31 807 THR A CA 1
ATOM 6374 C C . THR A 1 807 ? -4.598 -19.223 -15.388 1.00 96.31 807 THR A C 1
ATOM 6376 O O . THR A 1 807 ? -4.255 -19.480 -14.236 1.00 96.31 807 THR A O 1
ATOM 6379 N N . SER A 1 808 ? -4.608 -17.977 -15.881 1.00 96.00 808 SER A N 1
ATOM 6380 C CA . SER A 1 808 ? -4.231 -16.804 -15.085 1.00 96.00 808 SER A CA 1
ATOM 6381 C C . SER A 1 808 ? -5.077 -16.697 -13.811 1.00 96.00 808 SER A C 1
ATOM 6383 O O . SER A 1 808 ? -4.529 -16.638 -12.717 1.00 96.00 808 SER A O 1
ATOM 6385 N N . TRP A 1 809 ? -6.405 -16.813 -13.921 1.00 96.38 809 TRP A N 1
ATOM 6386 C CA . TRP A 1 809 ? -7.320 -16.817 -12.775 1.00 96.38 809 TRP A CA 1
ATOM 6387 C C . TRP A 1 809 ? -7.062 -17.976 -11.809 1.00 96.38 809 TRP A C 1
ATOM 6389 O O . TRP A 1 809 ? -7.018 -17.784 -10.595 1.00 96.38 809 TRP A O 1
ATOM 6399 N N . LYS A 1 810 ? -6.861 -19.192 -12.333 1.00 96.00 810 LYS A N 1
ATOM 6400 C CA . LYS A 1 810 ? -6.570 -20.373 -11.511 1.00 96.00 810 LYS A CA 1
ATOM 6401 C C . LYS A 1 810 ? -5.293 -20.191 -10.687 1.00 96.00 810 LYS A C 1
ATOM 6403 O O . LYS A 1 810 ? -5.294 -20.551 -9.514 1.00 96.00 810 LYS A O 1
ATOM 6408 N N . GLN A 1 811 ? -4.233 -19.663 -11.293 1.00 95.69 811 GLN A N 1
ATOM 6409 C CA . GLN A 1 811 ? -2.936 -19.471 -10.638 1.00 95.69 811 GLN A CA 1
ATOM 6410 C C . GLN A 1 811 ? -2.881 -18.218 -9.762 1.00 95.69 811 GLN A C 1
ATOM 6412 O O . GLN A 1 811 ? -2.124 -18.201 -8.798 1.00 95.69 811 GLN A O 1
ATOM 6417 N N . PHE A 1 812 ? -3.716 -17.218 -10.053 1.00 94.94 812 PHE A N 1
ATOM 6418 C CA . PHE A 1 812 ? -3.887 -16.038 -9.215 1.00 94.94 812 PHE A CA 1
ATOM 6419 C C . PHE A 1 812 ? -4.554 -16.379 -7.879 1.00 94.94 812 PHE A C 1
ATOM 6421 O O . PHE A 1 812 ? -4.185 -15.804 -6.864 1.00 94.94 812 PHE A O 1
ATOM 6428 N N . LYS A 1 813 ? -5.496 -17.336 -7.835 1.00 93.50 813 LYS A N 1
ATOM 6429 C CA . LYS A 1 813 ? -6.201 -17.697 -6.589 1.00 93.50 813 LYS A CA 1
ATOM 6430 C C . LYS A 1 813 ? -5.243 -17.979 -5.415 1.00 93.50 813 LYS A C 1
ATOM 6432 O O . LYS A 1 813 ? -5.355 -17.261 -4.436 1.00 93.50 813 LYS A O 1
ATOM 6437 N N . PRO A 1 814 ? -4.237 -18.869 -5.503 1.00 90.88 814 PRO A N 1
ATOM 6438 C CA . PRO A 1 814 ? -3.267 -19.072 -4.415 1.00 90.88 814 PRO A CA 1
ATOM 6439 C C . PRO A 1 814 ? -2.556 -17.810 -3.882 1.00 90.88 814 PRO A C 1
ATOM 6441 O O . PRO A 1 814 ? -2.142 -17.790 -2.725 1.00 90.88 814 PRO A O 1
ATOM 6444 N N . MET A 1 815 ? -2.443 -16.744 -4.683 1.00 88.88 815 MET A N 1
ATOM 6445 C CA . MET A 1 815 ? -1.924 -15.440 -4.249 1.00 88.88 815 MET A CA 1
ATOM 6446 C C . MET A 1 815 ? -2.955 -14.647 -3.417 1.00 88.88 815 MET A C 1
ATOM 6448 O O . MET A 1 815 ? -2.589 -13.862 -2.545 1.00 88.88 815 MET A O 1
ATOM 6452 N N . ILE A 1 816 ? -4.253 -14.846 -3.657 1.00 91.12 816 ILE A N 1
ATOM 6453 C CA . ILE A 1 816 ? -5.348 -14.178 -2.948 1.00 91.12 816 ILE A CA 1
ATOM 6454 C C . ILE A 1 816 ? -5.452 -14.734 -1.529 1.00 91.12 816 ILE A C 1
ATOM 6456 O O . ILE A 1 816 ? -5.943 -15.848 -1.330 1.00 91.12 816 ILE A O 1
ATOM 6460 N N . SER A 1 817 ? -5.091 -13.917 -0.539 1.00 89.50 817 SER A N 1
ATOM 6461 C CA . SER A 1 817 ? -5.191 -14.240 0.891 1.00 89.50 817 SER A CA 1
ATOM 6462 C C . SER A 1 817 ? -6.562 -14.808 1.287 1.00 89.50 817 SER A C 1
ATOM 6464 O O . SER A 1 817 ? -6.634 -15.775 2.039 1.00 89.50 817 SER A O 1
ATOM 6466 N N . ALA A 1 818 ? -7.652 -14.285 0.712 1.00 92.19 818 ALA A N 1
ATOM 6467 C CA . ALA A 1 818 ? -9.020 -14.740 0.974 1.00 92.19 818 ALA A CA 1
ATOM 6468 C C . ALA A 1 818 ? -9.358 -16.127 0.408 1.00 92.19 818 ALA A C 1
ATOM 6470 O O . ALA A 1 818 ? -10.439 -16.644 0.667 1.00 92.19 818 ALA A O 1
ATOM 6471 N N . THR A 1 819 ? -8.478 -16.731 -0.387 1.00 91.94 819 THR A N 1
ATOM 6472 C CA . THR A 1 819 ? -8.657 -18.104 -0.883 1.00 91.94 819 THR A CA 1
ATOM 6473 C C . THR A 1 819 ? -7.655 -19.084 -0.275 1.00 91.94 819 THR A C 1
ATOM 6475 O O . THR A 1 819 ? -7.640 -20.257 -0.646 1.00 91.94 819 THR A O 1
ATOM 6478 N N . ARG A 1 820 ? -6.835 -18.612 0.671 1.00 87.38 820 ARG A N 1
ATOM 6479 C CA . ARG A 1 820 ? -5.872 -19.419 1.418 1.00 87.38 820 ARG A CA 1
ATOM 6480 C C . ARG A 1 820 ? -6.469 -19.882 2.744 1.00 87.38 820 ARG A C 1
ATOM 6482 O O . ARG A 1 820 ? -7.386 -19.269 3.296 1.00 87.38 820 ARG A O 1
ATOM 6489 N N . ASP A 1 821 ? -5.924 -20.978 3.251 1.00 83.56 821 ASP A N 1
ATOM 6490 C CA . ASP A 1 821 ? -6.256 -21.497 4.575 1.00 83.56 821 ASP A CA 1
ATOM 6491 C C . ASP A 1 821 ? -5.556 -20.696 5.695 1.00 83.56 821 ASP A C 1
ATOM 6493 O O . ASP A 1 821 ? -4.837 -19.719 5.464 1.00 83.56 821 ASP A O 1
ATOM 6497 N N . GLU A 1 822 ? -5.777 -21.100 6.942 1.00 77.31 822 GLU A N 1
ATOM 6498 C CA . GLU A 1 822 ? -5.238 -20.442 8.134 1.00 77.31 822 GLU A CA 1
ATOM 6499 C C . GLU A 1 822 ? -3.714 -20.569 8.265 1.00 77.31 822 GLU A C 1
ATOM 6501 O O . GLU A 1 822 ? -3.108 -19.863 9.078 1.00 77.31 822 GLU A O 1
ATOM 6506 N N . SER A 1 823 ? -3.065 -21.400 7.436 1.00 77.88 823 SER A N 1
ATOM 6507 C CA . SER A 1 823 ? -1.603 -21.442 7.367 1.00 77.88 823 SER A CA 1
ATOM 6508 C C . SER A 1 823 ? -1.011 -20.136 6.841 1.00 77.88 823 SER A C 1
ATOM 6510 O O . SER A 1 823 ? 0.174 -19.902 7.052 1.00 77.88 823 SER A O 1
ATOM 6512 N N . LEU A 1 824 ? -1.821 -19.242 6.257 1.00 77.69 824 LEU A N 1
ATOM 6513 C CA . LEU A 1 824 ? -1.405 -17.884 5.915 1.00 77.69 824 LEU A CA 1
ATOM 6514 C C . LEU A 1 824 ? -0.911 -17.080 7.131 1.00 77.69 824 LEU A C 1
ATOM 6516 O O . LEU A 1 824 ? -0.146 -16.157 6.923 1.00 77.69 824 LEU A O 1
ATOM 6520 N N . CYS A 1 825 ? -1.280 -17.383 8.382 1.00 76.44 825 CYS A N 1
ATOM 6521 C CA . CYS A 1 825 ? -0.783 -16.642 9.563 1.00 76.44 825 CYS A CA 1
ATOM 6522 C C . CYS A 1 825 ? -0.846 -15.099 9.407 1.00 76.44 825 CYS A C 1
ATOM 6524 O O . CYS A 1 825 ? 0.157 -14.401 9.578 1.00 76.44 825 CYS A O 1
ATOM 6526 N N . GLY A 1 826 ? -2.014 -14.575 9.024 1.00 81.69 826 GLY A N 1
ATOM 6527 C CA . GLY A 1 826 ? -2.230 -13.151 8.775 1.00 81.69 826 GLY A CA 1
ATOM 6528 C C . GLY A 1 826 ? -3.661 -12.839 8.320 1.00 81.69 826 GLY A C 1
ATOM 6529 O O . GLY A 1 826 ? -4.516 -13.732 8.329 1.00 81.69 826 GLY A O 1
ATOM 6530 N N . PRO A 1 827 ? -3.944 -11.580 7.942 1.00 86.75 827 PRO A N 1
ATOM 6531 C CA . PRO A 1 827 ? -5.262 -11.174 7.471 1.00 86.75 827 PRO A CA 1
ATOM 6532 C C . PRO A 1 827 ? -5.618 -11.797 6.116 1.00 86.75 827 PRO A C 1
ATOM 6534 O O . PRO A 1 827 ? -4.772 -11.915 5.230 1.00 86.75 827 PRO A O 1
ATOM 6537 N N . PHE A 1 828 ? -6.890 -12.160 5.929 1.00 90.38 828 PHE A N 1
ATOM 6538 C CA . PHE A 1 828 ? -7.365 -12.742 4.667 1.00 90.38 828 PHE A CA 1
ATOM 6539 C C . PHE A 1 828 ? -7.845 -11.687 3.655 1.00 90.38 828 PHE A C 1
ATOM 6541 O O . PHE A 1 828 ? -7.969 -11.983 2.473 1.00 90.38 828 PHE A O 1
ATOM 6548 N N . GLU A 1 829 ? -8.117 -10.455 4.082 1.00 88.56 829 GLU A N 1
ATOM 6549 C CA . GLU A 1 829 ? -8.722 -9.399 3.259 1.00 88.56 829 GLU A CA 1
ATOM 6550 C C . GLU A 1 829 ? -7.722 -8.461 2.571 1.00 88.56 829 GLU A C 1
ATOM 6552 O O . GLU A 1 829 ? -8.139 -7.620 1.778 1.00 88.56 829 GLU A O 1
ATOM 6557 N N . THR A 1 830 ? -6.423 -8.587 2.854 1.00 85.06 830 THR A N 1
ATOM 6558 C CA . THR A 1 830 ? -5.363 -7.772 2.239 1.00 85.06 830 THR A CA 1
ATOM 6559 C C . THR A 1 830 ? -4.267 -8.651 1.633 1.00 85.06 830 THR A C 1
ATOM 6561 O O . THR A 1 830 ? -4.122 -9.819 2.017 1.00 85.06 830 THR A O 1
ATOM 6564 N N . PRO A 1 831 ? -3.490 -8.153 0.652 1.00 83.50 831 PRO A N 1
ATOM 6565 C CA . PRO A 1 831 ? -2.370 -8.903 0.092 1.00 83.50 831 PRO A CA 1
ATOM 6566 C C . PRO A 1 831 ? -1.336 -9.225 1.174 1.00 83.50 831 PRO A C 1
ATOM 6568 O O . PRO A 1 831 ? -0.983 -8.375 1.988 1.00 83.50 831 PRO A O 1
ATOM 6571 N N . THR A 1 832 ? -0.856 -10.466 1.190 1.00 76.81 832 THR A N 1
ATOM 6572 C CA . THR A 1 832 ? 0.150 -10.931 2.150 1.00 76.81 832 THR A CA 1
ATOM 6573 C C . THR A 1 832 ? 1.100 -11.881 1.436 1.00 76.81 832 THR A C 1
ATOM 6575 O O . THR A 1 832 ? 0.742 -13.026 1.172 1.00 76.81 832 THR A O 1
ATOM 6578 N N . THR A 1 833 ? 2.318 -11.420 1.127 1.00 74.94 833 THR A N 1
ATOM 6579 C CA . THR A 1 833 ? 3.374 -12.318 0.619 1.00 74.94 833 THR A CA 1
ATOM 6580 C C . THR A 1 833 ? 3.649 -13.423 1.630 1.00 74.94 833 THR A C 1
ATOM 6582 O O . THR A 1 833 ? 3.412 -13.206 2.816 1.00 74.94 833 THR A O 1
ATOM 6585 N N . SER A 1 834 ? 4.210 -14.556 1.220 1.00 70.19 834 SER A N 1
ATOM 6586 C CA . SER A 1 834 ? 4.558 -15.632 2.156 1.00 70.19 834 SER A CA 1
ATOM 6587 C C . SER A 1 834 ? 6.008 -16.051 2.061 1.00 70.19 834 SER A C 1
ATOM 6589 O O . SER A 1 834 ? 6.714 -15.765 1.094 1.00 70.19 834 SER A O 1
ATOM 6591 N N . TYR A 1 835 ? 6.435 -16.799 3.070 1.00 71.12 835 TYR A N 1
ATOM 6592 C CA . TYR A 1 835 ? 7.688 -17.522 2.996 1.00 71.12 835 TYR A CA 1
ATOM 6593 C C . TYR A 1 835 ? 7.602 -18.634 1.942 1.00 71.12 835 TYR A C 1
ATOM 6595 O O . TYR A 1 835 ? 6.687 -19.458 1.966 1.00 71.12 835 TYR A O 1
ATOM 6603 N N . THR A 1 836 ? 8.584 -18.700 1.049 1.00 69.38 836 THR A N 1
ATOM 6604 C CA . THR A 1 836 ? 8.768 -19.801 0.083 1.00 69.38 836 THR A CA 1
ATOM 6605 C C . THR A 1 836 ? 10.134 -20.411 0.263 1.00 69.38 836 THR A C 1
ATOM 6607 O O . THR A 1 836 ? 11.012 -20.362 -0.601 1.00 69.38 836 THR A O 1
ATOM 6610 N N . SER A 1 837 ? 10.352 -20.916 1.457 1.00 62.38 837 SER A N 1
ATOM 6611 C CA . SER A 1 837 ? 11.490 -21.765 1.736 1.00 62.38 837 SER A CA 1
ATOM 6612 C C . SER A 1 837 ? 11.252 -23.164 1.157 1.00 62.38 837 SER A C 1
ATOM 6614 O O . SER A 1 837 ? 10.299 -23.408 0.414 1.00 62.38 837 SER A O 1
ATOM 6616 N N . ASP A 1 838 ? 12.164 -24.075 1.461 1.00 74.38 838 ASP A N 1
ATOM 6617 C CA . ASP A 1 838 ? 11.926 -25.510 1.359 1.00 74.38 838 ASP A CA 1
ATOM 6618 C C . ASP A 1 838 ? 10.529 -25.872 1.920 1.00 74.38 838 ASP A C 1
ATOM 6620 O O . ASP A 1 838 ? 10.190 -25.359 2.992 1.00 74.38 838 ASP A O 1
ATOM 6624 N N . PRO A 1 839 ? 9.708 -26.703 1.245 1.00 80.88 839 PRO A N 1
ATOM 6625 C CA . PRO A 1 839 ? 8.466 -27.234 1.812 1.00 80.88 839 PRO A CA 1
ATOM 6626 C C . PRO A 1 839 ? 8.610 -27.832 3.221 1.00 80.88 839 PRO A C 1
ATOM 6628 O O . PRO A 1 839 ? 7.641 -27.803 3.980 1.00 80.88 839 PRO A O 1
ATOM 6631 N N . ASP A 1 840 ? 9.807 -28.300 3.594 1.00 83.06 840 ASP A N 1
ATOM 6632 C CA . ASP A 1 840 ? 10.117 -28.821 4.932 1.00 83.06 840 ASP A CA 1
ATOM 6633 C C . ASP A 1 840 ? 10.287 -27.723 6.002 1.00 83.06 840 ASP A C 1
ATOM 6635 O O . ASP A 1 840 ? 10.321 -27.993 7.205 1.00 83.06 840 ASP A O 1
ATOM 6639 N N . ASN A 1 841 ? 10.396 -26.454 5.603 1.00 80.19 841 ASN A N 1
ATOM 6640 C CA . ASN A 1 841 ? 10.502 -25.344 6.536 1.00 80.19 841 ASN A CA 1
ATOM 6641 C C . ASN A 1 841 ? 9.144 -25.094 7.225 1.00 80.19 841 ASN A C 1
ATOM 6643 O O . ASN A 1 841 ? 8.133 -24.895 6.545 1.00 80.19 841 ASN A O 1
ATOM 6647 N N . PRO A 1 842 ? 9.097 -24.972 8.567 1.00 80.56 842 PRO A N 1
ATOM 6648 C CA . PRO A 1 842 ? 7.848 -24.777 9.309 1.00 80.56 842 PRO A CA 1
ATOM 6649 C C . PRO A 1 842 ? 7.130 -23.458 8.990 1.00 80.56 842 PRO A C 1
ATOM 6651 O O . PRO A 1 842 ? 6.007 -23.239 9.455 1.00 80.56 842 PRO A O 1
ATOM 6654 N N . HIS A 1 843 ? 7.763 -22.557 8.240 1.00 80.56 843 HIS A N 1
ATOM 6655 C CA . HIS A 1 843 ? 7.193 -21.300 7.779 1.00 80.56 843 HIS A CA 1
ATOM 6656 C C . HIS A 1 843 ? 6.698 -21.336 6.329 1.00 80.56 843 HIS A C 1
ATOM 6658 O O . HIS A 1 843 ? 6.108 -20.353 5.900 1.00 80.56 843 HIS A O 1
ATOM 6664 N N . PHE A 1 844 ? 6.860 -22.435 5.585 1.00 85.19 844 PHE A N 1
ATOM 6665 C CA . PHE A 1 844 ? 6.460 -22.523 4.177 1.00 85.19 844 PHE A CA 1
ATOM 6666 C C . PHE A 1 844 ? 4.977 -22.176 3.940 1.00 85.19 844 PHE A C 1
ATOM 6668 O O . PHE A 1 844 ? 4.051 -22.828 4.443 1.00 85.19 844 PHE A O 1
ATOM 6675 N N . GLY A 1 845 ? 4.737 -21.139 3.136 1.00 80.38 845 GLY A N 1
ATOM 6676 C CA . GLY A 1 845 ? 3.408 -20.605 2.853 1.00 80.38 845 GLY A CA 1
ATOM 6677 C C . GLY A 1 845 ? 2.781 -19.810 4.003 1.00 80.38 845 GLY A C 1
ATOM 6678 O O . GLY A 1 845 ? 1.613 -19.444 3.893 1.00 80.38 845 GLY A O 1
ATOM 6679 N N . LYS A 1 846 ? 3.523 -19.518 5.081 1.00 80.25 846 LYS A N 1
ATOM 6680 C CA . LYS A 1 846 ? 3.081 -18.576 6.116 1.00 80.25 846 LYS A CA 1
ATOM 6681 C C . LYS A 1 846 ? 3.276 -17.146 5.647 1.00 80.25 846 LYS A C 1
ATOM 6683 O O . LYS A 1 846 ? 4.291 -16.809 5.044 1.00 80.25 846 LYS A O 1
ATOM 6688 N N . GLY A 1 847 ? 2.307 -16.310 5.953 1.00 73.12 847 GLY A N 1
ATOM 6689 C CA . GLY A 1 847 ? 2.268 -14.909 5.601 1.00 73.12 847 GLY A CA 1
ATOM 6690 C C . GLY A 1 847 ? 3.381 -14.121 6.271 1.00 73.12 847 GLY A C 1
ATOM 6691 O O . GLY A 1 847 ? 3.738 -14.292 7.435 1.00 73.12 847 GLY A O 1
ATOM 6692 N N . MET A 1 848 ? 3.929 -13.225 5.480 1.00 70.94 848 MET A N 1
ATOM 6693 C CA . MET A 1 848 ? 4.948 -12.255 5.792 1.00 70.94 848 MET A CA 1
ATOM 6694 C C . MET A 1 848 ? 4.290 -10.923 5.446 1.00 70.94 848 MET A C 1
ATOM 6696 O O . MET A 1 848 ? 4.233 -10.525 4.286 1.00 70.94 848 MET A O 1
ATOM 6700 N N . TYR A 1 849 ? 3.699 -10.273 6.448 1.00 65.88 849 TYR A N 1
ATOM 6701 C CA . TYR A 1 849 ? 2.859 -9.099 6.212 1.00 65.88 849 TYR A CA 1
ATOM 6702 C C . TYR A 1 849 ? 3.628 -7.969 5.516 1.00 65.88 849 TYR A C 1
ATOM 6704 O O . TYR A 1 849 ? 4.665 -7.529 6.017 1.00 65.88 849 TYR A O 1
ATOM 6712 N N . PHE A 1 850 ? 3.087 -7.512 4.385 1.00 62.41 850 PHE A N 1
ATOM 6713 C CA . PHE A 1 850 ? 3.400 -6.250 3.709 1.00 62.41 850 PHE A CA 1
ATOM 6714 C C . PHE A 1 850 ? 2.068 -5.635 3.267 1.00 62.41 850 PHE A C 1
ATOM 6716 O O . PHE A 1 850 ? 1.764 -5.585 2.078 1.00 62.41 850 PHE A O 1
ATOM 6723 N N . GLY A 1 851 ? 1.225 -5.249 4.231 1.00 58.44 851 GLY A N 1
ATOM 6724 C CA . GLY A 1 851 ? -0.138 -4.784 3.942 1.00 58.44 851 GLY A CA 1
ATOM 6725 C C . GLY A 1 851 ? -0.215 -3.585 2.989 1.00 58.44 851 GLY A C 1
ATOM 6726 O O . GLY A 1 851 ? -1.218 -3.427 2.302 1.00 58.44 851 GLY A O 1
ATOM 6727 N N . LEU A 1 852 ? 0.854 -2.786 2.894 1.00 69.62 852 LEU A N 1
ATOM 6728 C CA . LEU A 1 852 ? 1.007 -1.702 1.923 1.00 69.62 852 LEU A CA 1
ATOM 6729 C C . LEU A 1 852 ? 2.105 -2.071 0.918 1.00 69.62 852 LEU A C 1
ATOM 6731 O O . LEU A 1 852 ? 3.295 -1.870 1.161 1.00 69.62 852 LEU A O 1
ATOM 6735 N N . SER A 1 853 ? 1.699 -2.663 -0.202 1.00 78.50 853 SER A N 1
ATOM 6736 C CA . SER A 1 853 ? 2.585 -3.162 -1.255 1.00 78.50 853 SER A CA 1
ATOM 6737 C C . SER A 1 853 ? 2.033 -2.785 -2.625 1.00 78.50 853 SER A C 1
ATOM 6739 O O . SER A 1 853 ? 0.820 -2.807 -2.824 1.00 78.50 853 SER A O 1
ATOM 6741 N N . GLY A 1 854 ? 2.921 -2.562 -3.602 1.00 82.94 854 GLY A N 1
ATOM 6742 C CA . GLY A 1 854 ? 2.534 -2.313 -4.997 1.00 82.94 854 GLY A CA 1
ATOM 6743 C C . GLY A 1 854 ? 1.779 -3.471 -5.662 1.00 82.94 854 GLY A C 1
ATOM 6744 O O . GLY A 1 854 ? 1.265 -3.335 -6.767 1.00 82.94 854 GLY A O 1
ATOM 6745 N N . SER A 1 855 ? 1.650 -4.620 -4.989 1.00 89.44 855 SER A N 1
ATOM 6746 C CA . SER A 1 855 ? 0.698 -5.661 -5.391 1.00 89.44 855 SER A CA 1
ATOM 6747 C C . SER A 1 855 ? -0.747 -5.148 -5.456 1.00 89.44 855 SER A C 1
ATOM 6749 O O . SER A 1 855 ? -1.466 -5.546 -6.370 1.00 89.44 855 SER A O 1
ATOM 6751 N N . VAL A 1 856 ? -1.157 -4.235 -4.564 1.00 89.88 856 VAL A N 1
ATOM 6752 C CA . VAL A 1 856 ? -2.494 -3.608 -4.564 1.00 89.88 856 VAL A CA 1
ATOM 6753 C C . VAL A 1 856 ? -2.784 -2.939 -5.911 1.00 89.88 856 VAL A C 1
ATOM 6755 O O . VAL A 1 856 ? -3.817 -3.224 -6.521 1.00 89.88 856 VAL A O 1
ATOM 6758 N N . ASP A 1 857 ? -1.851 -2.126 -6.415 1.00 91.06 857 ASP A N 1
ATOM 6759 C CA . ASP A 1 857 ? -2.006 -1.357 -7.660 1.00 91.06 857 ASP A CA 1
ATOM 6760 C C . ASP A 1 857 ? -2.322 -2.266 -8.851 1.00 91.06 857 ASP A C 1
ATOM 6762 O O . ASP A 1 857 ? -3.247 -2.036 -9.638 1.00 91.06 857 ASP A O 1
ATOM 6766 N N . TRP A 1 858 ? -1.561 -3.353 -8.953 1.00 94.19 858 TRP A N 1
ATOM 6767 C CA . TRP A 1 858 ? -1.680 -4.322 -10.030 1.00 94.19 858 TRP A CA 1
ATOM 6768 C C . TRP A 1 858 ? -2.888 -5.249 -9.864 1.00 94.19 858 TRP A C 1
ATOM 6770 O O . TRP A 1 858 ? -3.482 -5.629 -10.872 1.00 94.19 858 TRP A O 1
ATOM 6780 N N . ILE A 1 859 ? -3.291 -5.590 -8.633 1.00 94.81 859 ILE A N 1
ATOM 6781 C CA . ILE A 1 859 ? -4.507 -6.377 -8.363 1.00 94.81 859 ILE A CA 1
ATOM 6782 C C . ILE A 1 859 ? -5.748 -5.598 -8.811 1.00 94.81 859 ILE A C 1
ATOM 6784 O O . ILE A 1 859 ? -6.595 -6.146 -9.518 1.00 94.81 859 ILE A O 1
ATOM 6788 N N . VAL A 1 860 ? -5.838 -4.308 -8.465 1.00 93.25 860 VAL A N 1
ATOM 6789 C CA . VAL A 1 860 ? -6.939 -3.436 -8.910 1.00 93.25 860 VAL A CA 1
ATOM 6790 C C . VAL A 1 860 ? -6.997 -3.388 -10.439 1.00 93.25 860 VAL A C 1
ATOM 6792 O O . VAL A 1 860 ? -8.075 -3.505 -11.027 1.00 93.25 860 VAL A O 1
ATOM 6795 N N . ASN A 1 861 ? -5.841 -3.280 -11.100 1.00 92.62 861 ASN A N 1
ATOM 6796 C CA . ASN A 1 861 ? -5.770 -3.289 -12.559 1.00 92.62 861 ASN A CA 1
ATOM 6797 C C . ASN A 1 861 ? -6.159 -4.652 -13.165 1.00 92.62 861 ASN A C 1
ATOM 6799 O O . ASN A 1 861 ? -6.873 -4.707 -14.162 1.00 92.62 861 ASN A O 1
ATOM 6803 N N . PHE A 1 862 ? -5.759 -5.766 -12.546 1.00 95.75 862 PHE A N 1
ATOM 6804 C CA . PHE A 1 862 ? -6.147 -7.110 -12.977 1.00 95.75 862 PHE A CA 1
ATOM 6805 C C . PHE A 1 862 ? -7.669 -7.309 -12.935 1.00 95.75 862 PHE A C 1
ATOM 6807 O O . PHE A 1 862 ? -8.249 -7.830 -13.889 1.00 95.75 862 PHE A O 1
ATOM 6814 N N . PHE A 1 863 ? -8.339 -6.830 -11.883 1.00 95.62 863 PHE A N 1
ATOM 6815 C CA . PHE A 1 863 ? -9.801 -6.860 -11.801 1.00 95.62 863 PHE A CA 1
ATOM 6816 C C . PHE A 1 863 ? -10.476 -5.966 -12.851 1.00 95.62 863 PHE A C 1
ATOM 6818 O O . PHE A 1 863 ? -11.463 -6.385 -13.460 1.00 95.62 863 PHE A O 1
ATOM 6825 N N . GLN A 1 864 ? -9.921 -4.783 -13.140 1.00 94.00 864 GLN A N 1
ATOM 6826 C CA . GLN A 1 864 ? -10.398 -3.948 -14.249 1.00 94.00 864 GLN A CA 1
ATOM 6827 C C . GLN A 1 864 ? -10.230 -4.649 -15.609 1.00 94.00 864 GLN A C 1
ATOM 6829 O O . GLN A 1 864 ? -11.129 -4.569 -16.447 1.00 94.00 864 GLN A O 1
ATOM 6834 N N . ASN A 1 865 ? -9.134 -5.386 -15.820 1.00 93.50 865 ASN A N 1
ATOM 6835 C CA . ASN A 1 865 ? -8.909 -6.159 -17.047 1.00 93.50 865 ASN A CA 1
ATOM 6836 C C . ASN A 1 865 ? -9.937 -7.286 -17.223 1.00 93.50 865 ASN A C 1
ATOM 6838 O O . ASN A 1 865 ? -10.359 -7.550 -18.344 1.00 93.50 865 ASN A O 1
ATOM 6842 N N . ILE A 1 866 ? -10.388 -7.920 -16.135 1.00 95.56 866 ILE A N 1
ATOM 6843 C CA . ILE A 1 866 ? -11.476 -8.913 -16.183 1.00 95.56 866 ILE A CA 1
ATOM 6844 C C . ILE A 1 866 ? -12.790 -8.255 -16.615 1.00 95.56 866 ILE A C 1
ATOM 6846 O O . ILE A 1 866 ? -13.488 -8.785 -17.481 1.00 95.56 866 ILE A O 1
ATOM 6850 N N . ALA A 1 867 ? -13.099 -7.076 -16.062 1.00 94.88 867 ALA A N 1
ATOM 6851 C CA . ALA A 1 867 ? -14.234 -6.264 -16.507 1.00 94.88 867 ALA A CA 1
ATOM 6852 C C . ALA A 1 867 ? -14.064 -5.742 -17.949 1.00 94.88 867 ALA A C 1
ATOM 6854 O O . ALA A 1 867 ? -15.048 -5.393 -18.599 1.00 94.88 867 ALA A O 1
ATOM 6855 N N . GLY A 1 868 ? -12.829 -5.721 -18.459 1.00 94.25 868 GLY A N 1
ATOM 6856 C CA . GLY A 1 868 ? -12.502 -5.387 -19.840 1.00 94.25 868 GLY A CA 1
ATOM 6857 C C . GLY A 1 868 ? -12.532 -3.897 -20.152 1.00 94.25 868 GLY A C 1
ATOM 6858 O O . GLY A 1 868 ? -12.776 -3.537 -21.299 1.00 94.25 868 GLY A O 1
ATOM 6859 N N . ILE A 1 869 ? -12.353 -3.027 -19.156 1.00 94.06 869 ILE A N 1
ATOM 6860 C CA . ILE A 1 869 ? -12.519 -1.578 -19.326 1.00 94.06 869 ILE A CA 1
ATOM 6861 C C . ILE A 1 869 ? -11.192 -0.915 -19.692 1.00 94.06 869 ILE A C 1
ATOM 6863 O O . ILE A 1 869 ? -10.237 -0.933 -18.913 1.00 94.06 869 ILE A O 1
ATOM 6867 N N . GLN A 1 870 ? -11.180 -0.241 -20.840 1.00 95.06 870 GLN A N 1
ATOM 6868 C CA . GLN A 1 870 ? -10.080 0.597 -21.307 1.00 95.06 870 GLN A CA 1
ATOM 6869 C C . GLN A 1 870 ? -10.581 2.008 -21.630 1.00 95.06 870 GLN A C 1
ATOM 6871 O O . GLN A 1 870 ? -11.589 2.166 -22.318 1.00 95.06 870 GLN A O 1
ATOM 6876 N N . LEU A 1 871 ? -9.854 3.031 -21.172 1.00 95.94 871 LEU A N 1
ATOM 6877 C CA . LEU A 1 871 ? -10.155 4.441 -21.431 1.00 95.94 871 LEU A CA 1
ATOM 6878 C C . LEU A 1 871 ? -9.174 5.040 -22.444 1.00 95.94 871 LEU A C 1
ATOM 6880 O O . LEU A 1 871 ? -7.975 4.763 -22.406 1.00 95.94 871 LEU A O 1
ATOM 6884 N N . ASN A 1 872 ? -9.682 5.904 -23.323 1.00 96.25 872 ASN A N 1
ATOM 6885 C CA . ASN A 1 872 ? -8.894 6.670 -24.289 1.00 96.25 872 ASN A CA 1
ATOM 6886 C C . ASN A 1 872 ? -9.368 8.133 -24.367 1.00 96.25 872 ASN A C 1
ATOM 6888 O O . ASN A 1 872 ? -9.445 8.703 -25.450 1.00 96.25 872 ASN A O 1
ATOM 6892 N N . LEU A 1 873 ? -9.635 8.776 -23.225 1.00 95.81 873 LEU A N 1
ATOM 6893 C CA . LEU A 1 873 ? -10.248 10.118 -23.163 1.00 95.81 873 LEU A CA 1
ATOM 6894 C C . LEU A 1 873 ? -9.418 11.249 -23.807 1.00 95.81 873 LEU A C 1
ATOM 6896 O O . LEU A 1 873 ? -9.893 12.371 -23.946 1.00 95.81 873 LEU A O 1
ATOM 6900 N N . HIS A 1 874 ? -8.171 10.972 -24.180 1.00 93.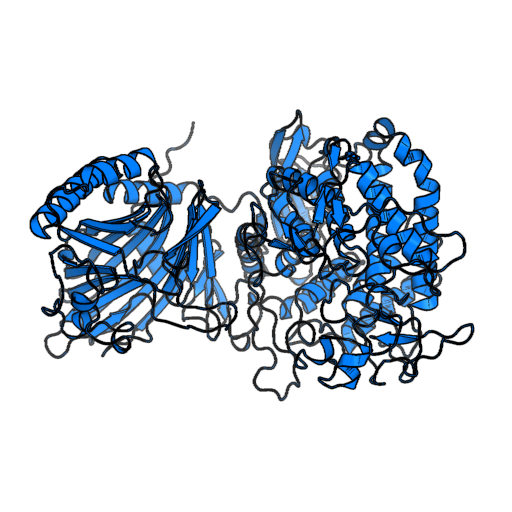75 874 HIS A N 1
ATOM 6901 C CA . HIS A 1 874 ? -7.221 11.920 -24.765 1.00 93.75 874 HIS A CA 1
ATOM 6902 C C . HIS A 1 874 ? -7.310 12.057 -26.295 1.00 93.75 874 HIS A C 1
ATOM 6904 O O . HIS A 1 874 ? -6.580 12.861 -26.872 1.00 93.75 874 HIS A O 1
ATOM 6910 N N . THR A 1 875 ? -8.111 11.228 -26.969 1.00 92.00 875 THR A N 1
ATOM 6911 C CA . THR A 1 875 ? -8.143 11.112 -28.435 1.00 92.00 875 THR A CA 1
ATOM 6912 C C . THR A 1 875 ? -9.577 10.952 -28.927 1.00 92.00 875 THR A C 1
ATOM 6914 O O . THR A 1 875 ? -10.410 10.366 -28.249 1.00 92.00 875 THR A O 1
ATOM 6917 N N . LYS A 1 876 ? -9.870 11.468 -30.127 1.00 89.94 876 LYS A N 1
ATOM 6918 C CA . LYS A 1 876 ? -11.180 11.310 -30.790 1.00 89.94 876 LYS A CA 1
ATOM 6919 C C . LYS A 1 876 ? -11.170 10.205 -31.846 1.00 89.94 876 LYS A C 1
ATOM 6921 O O . LYS A 1 876 ? -12.179 9.963 -32.501 1.00 89.94 876 LYS A O 1
ATOM 6926 N N . GLU A 1 877 ? -10.009 9.602 -32.081 1.00 91.88 877 GLU A N 1
ATOM 6927 C CA . GLU A 1 877 ? -9.799 8.565 -33.089 1.00 91.88 877 GLU A CA 1
ATOM 6928 C C . GLU A 1 877 ? -10.180 7.173 -32.587 1.00 91.88 877 GLU A C 1
ATOM 6930 O O . GLU A 1 877 ? -10.407 6.272 -33.391 1.00 91.88 877 GLU A O 1
ATOM 6935 N N . LEU A 1 878 ? -10.270 7.011 -31.268 1.00 92.69 878 LEU A N 1
ATOM 6936 C CA . LEU A 1 878 ? -10.729 5.807 -30.595 1.00 92.69 878 LEU A CA 1
ATOM 6937 C C . LEU A 1 878 ? -11.987 6.131 -29.779 1.00 92.69 878 LEU A C 1
ATOM 6939 O O . LEU A 1 878 ? -12.196 7.291 -29.425 1.00 92.69 878 LEU A O 1
ATOM 6943 N N . PRO A 1 879 ? -12.823 5.130 -29.459 1.00 95.12 879 PRO A N 1
ATOM 6944 C CA . PRO A 1 879 ? -13.853 5.298 -28.444 1.00 95.12 879 PRO A CA 1
ATOM 6945 C C . PRO A 1 879 ? -13.254 5.745 -27.108 1.00 95.12 879 PRO A C 1
ATOM 6947 O O . PRO A 1 879 ? -12.243 5.193 -26.664 1.00 95.12 879 PRO A O 1
ATOM 6950 N N . ASP A 1 880 ? -13.923 6.697 -26.455 1.00 96.25 880 ASP A N 1
ATOM 6951 C CA . ASP A 1 880 ? -13.584 7.182 -25.114 1.00 96.25 880 ASP A CA 1
ATOM 6952 C C . ASP A 1 880 ? -13.451 6.020 -24.119 1.00 96.25 880 ASP A C 1
ATOM 6954 O O . ASP A 1 880 ? -12.539 6.021 -23.290 1.00 96.25 880 ASP A O 1
ATOM 6958 N N . ILE A 1 881 ? -14.348 5.028 -24.210 1.00 96.56 881 ILE A N 1
ATOM 6959 C CA . ILE A 1 881 ? -14.293 3.784 -23.433 1.00 96.56 881 ILE A CA 1
ATOM 6960 C C . ILE A 1 881 ? -14.536 2.594 -24.360 1.00 96.56 881 ILE A C 1
ATOM 6962 O O . ILE A 1 881 ? -15.497 2.578 -25.131 1.00 96.56 881 ILE A O 1
ATOM 6966 N N . ILE A 1 882 ? -13.691 1.577 -24.231 1.00 96.50 882 ILE A N 1
ATOM 6967 C CA . ILE A 1 882 ? -13.878 0.248 -24.815 1.00 96.50 882 ILE A CA 1
ATOM 6968 C C . ILE A 1 882 ? -14.169 -0.709 -23.659 1.00 96.50 882 ILE A C 1
ATOM 6970 O O . ILE A 1 882 ? -13.435 -0.709 -22.668 1.00 96.50 882 ILE A O 1
ATOM 6974 N N . VAL A 1 883 ? -15.236 -1.503 -23.776 1.00 95.94 883 VAL A N 1
ATOM 6975 C CA . VAL A 1 883 ? -15.572 -2.544 -22.796 1.00 95.94 883 VAL A CA 1
ATOM 6976 C C . VAL A 1 883 ? -15.556 -3.908 -23.479 1.00 95.94 883 VAL A C 1
ATOM 6978 O O . VAL A 1 883 ? -16.483 -4.254 -24.206 1.00 95.94 883 VAL A O 1
ATOM 6981 N N . SER A 1 884 ? -14.511 -4.689 -23.223 1.00 94.50 884 SER A N 1
ATOM 6982 C CA . SER A 1 884 ? -14.284 -6.016 -23.807 1.00 94.50 884 SER A CA 1
ATOM 6983 C C . SER A 1 884 ? -14.034 -7.040 -22.699 1.00 94.50 884 SER A C 1
ATOM 6985 O O . SER A 1 884 ? -12.875 -7.353 -22.414 1.00 94.50 884 SER A O 1
ATOM 6987 N N . PRO A 1 885 ? -15.087 -7.531 -22.017 1.00 94.12 885 PRO A N 1
ATOM 6988 C CA . PRO A 1 885 ? -14.913 -8.379 -20.846 1.00 94.12 885 PRO A CA 1
ATOM 6989 C C . PRO A 1 885 ? -14.174 -9.675 -21.162 1.00 94.12 885 PRO A C 1
ATOM 6991 O O . PRO A 1 885 ? -14.495 -10.368 -22.127 1.00 94.12 885 PRO A O 1
ATOM 6994 N N . ASN A 1 886 ? -13.231 -10.037 -20.297 1.00 93.50 886 ASN A N 1
ATOM 6995 C CA . ASN A 1 886 ? -12.457 -11.266 -20.411 1.00 93.50 886 ASN A CA 1
ATOM 6996 C C . ASN A 1 886 ? -12.698 -12.113 -19.159 1.00 93.50 886 ASN A C 1
ATOM 6998 O O . ASN A 1 886 ? -11.933 -12.067 -18.196 1.00 93.50 886 ASN A O 1
ATOM 7002 N N . LEU A 1 887 ? -13.833 -12.819 -19.129 1.00 95.06 887 LEU A N 1
ATOM 7003 C CA . LEU A 1 887 ? -14.318 -13.476 -17.916 1.00 95.06 887 LEU A CA 1
ATOM 7004 C C . LEU A 1 887 ? -13.740 -14.894 -17.741 1.00 95.06 887 LEU A C 1
ATOM 7006 O O . LEU A 1 887 ? -13.881 -15.744 -18.626 1.00 95.06 887 LEU A O 1
ATOM 7010 N N . PRO A 1 888 ? -13.168 -15.218 -16.566 1.00 95.69 888 PRO A N 1
ATOM 7011 C CA . PRO A 1 888 ? -12.892 -16.596 -16.183 1.00 95.69 888 PRO A CA 1
ATOM 7012 C C . PRO A 1 888 ? -14.157 -17.476 -16.192 1.00 95.69 888 PRO A C 1
ATOM 7014 O O . PRO A 1 888 ? -15.238 -17.030 -15.809 1.00 95.69 888 PRO A O 1
ATOM 7017 N N . LYS A 1 889 ? -14.016 -18.766 -16.541 1.00 94.50 889 LYS A N 1
ATOM 7018 C CA . LYS A 1 889 ? -15.109 -19.763 -16.509 1.00 94.50 889 LYS A CA 1
ATOM 7019 C C . LYS A 1 889 ? -15.801 -19.835 -15.145 1.00 94.50 889 LYS A C 1
ATOM 7021 O O . LYS A 1 889 ? -17.019 -19.986 -15.091 1.00 94.50 889 LYS A O 1
ATOM 7026 N N . ASP A 1 890 ? -15.036 -19.669 -14.069 1.00 95.44 890 ASP A N 1
ATOM 7027 C CA . ASP A 1 890 ? -15.517 -19.679 -12.683 1.00 95.44 890 ASP A CA 1
ATOM 7028 C C . ASP A 1 890 ? -16.570 -18.587 -12.410 1.00 95.44 890 ASP A C 1
ATOM 7030 O O . ASP A 1 890 ? -17.410 -18.760 -11.528 1.00 95.44 890 ASP A O 1
ATOM 7034 N N . LEU A 1 891 ? -16.576 -17.494 -13.188 1.00 95.50 891 LEU A N 1
ATOM 7035 C CA . LEU A 1 891 ? -17.573 -16.421 -13.078 1.00 95.50 891 LEU A CA 1
ATOM 7036 C C . LEU A 1 891 ? -18.900 -16.770 -13.758 1.00 95.50 891 LEU A C 1
ATOM 7038 O O . LEU A 1 891 ? -19.868 -16.030 -13.642 1.00 95.50 891 LEU A O 1
ATOM 7042 N N . LYS A 1 892 ? -18.951 -17.878 -14.508 1.00 95.06 892 LYS A N 1
ATOM 7043 C CA . LYS A 1 892 ? -20.116 -18.358 -15.268 1.00 95.06 892 LYS A CA 1
ATOM 7044 C C . LYS A 1 892 ? -20.780 -17.292 -16.148 1.00 95.06 892 LYS A C 1
ATOM 7046 O O . LYS A 1 892 ? -21.967 -17.415 -16.434 1.00 95.06 892 LYS A O 1
ATOM 7051 N N . GLY A 1 893 ? -20.011 -16.322 -16.641 1.00 93.62 893 GLY A N 1
ATOM 7052 C CA . GLY A 1 893 ? -20.509 -15.250 -17.504 1.00 93.62 893 GLY A CA 1
ATOM 7053 C C . GLY A 1 893 ? -21.269 -14.146 -16.766 1.00 93.62 893 GLY A C 1
ATOM 7054 O O . GLY A 1 893 ? -22.014 -13.423 -17.419 1.00 93.62 893 GLY A O 1
ATOM 7055 N N . GLU A 1 894 ? -21.102 -14.027 -15.446 1.00 96.19 894 GLU A N 1
ATOM 7056 C CA . GLU A 1 894 ? -21.751 -13.007 -14.620 1.00 96.19 894 GLU A CA 1
ATOM 7057 C C . GLU A 1 894 ? -20.719 -12.175 -13.849 1.00 96.19 894 GLU A C 1
ATOM 7059 O O . GLU A 1 894 ? -19.820 -12.714 -13.199 1.00 96.19 894 GLU A O 1
ATOM 7064 N N . LEU A 1 895 ? -20.845 -10.852 -13.934 1.00 96.88 895 LEU A N 1
ATOM 7065 C CA . LEU A 1 895 ? -19.999 -9.878 -13.246 1.00 96.88 895 LEU A CA 1
ATOM 7066 C C . LEU A 1 895 ? -20.734 -8.540 -13.193 1.00 96.88 895 LEU A C 1
ATOM 7068 O O . LEU A 1 895 ? -21.282 -8.104 -14.200 1.00 96.88 895 LEU A O 1
ATOM 7072 N N . GLN A 1 896 ? -20.653 -7.841 -12.070 1.00 96.06 896 GLN A N 1
ATOM 7073 C CA . GLN A 1 896 ? -20.926 -6.413 -12.007 1.00 96.06 896 GLN A CA 1
ATOM 7074 C C . GLN A 1 896 ? -19.665 -5.666 -11.580 1.00 96.06 896 GLN A C 1
ATOM 7076 O O . GLN A 1 896 ? -18.985 -6.045 -10.627 1.00 96.06 896 GLN A O 1
ATOM 7081 N N . TYR A 1 897 ? -19.371 -4.579 -12.283 1.00 96.00 897 TYR A N 1
ATOM 7082 C CA . TYR A 1 897 ? -18.262 -3.687 -11.984 1.00 96.00 897 TYR A CA 1
ATOM 7083 C C . TYR A 1 897 ? -18.743 -2.240 -11.967 1.00 96.00 897 TYR A C 1
ATOM 7085 O O . TYR A 1 897 ? -19.473 -1.815 -12.864 1.00 96.00 897 TYR A O 1
ATOM 7093 N N . ARG A 1 898 ? -18.341 -1.470 -10.954 1.00 94.50 898 ARG A N 1
ATOM 7094 C CA . ARG A 1 898 ? -18.670 -0.046 -10.837 1.00 94.50 898 ARG A CA 1
ATOM 7095 C C . ARG A 1 898 ? -17.426 0.757 -10.497 1.00 94.50 898 ARG A C 1
ATOM 7097 O O . ARG A 1 898 ? -16.581 0.283 -9.745 1.00 94.50 898 ARG A O 1
ATOM 7104 N N . ARG A 1 899 ? -17.328 1.965 -11.046 1.00 93.25 899 ARG A N 1
ATOM 7105 C CA . ARG A 1 899 ? -16.318 2.958 -10.657 1.00 93.25 899 ARG A CA 1
ATOM 7106 C C . ARG A 1 899 ? -16.730 4.368 -11.058 1.00 93.25 899 ARG A C 1
ATOM 7108 O O . ARG A 1 899 ? -17.658 4.556 -11.853 1.00 93.25 899 ARG A O 1
ATOM 7115 N N . MET A 1 900 ? -15.946 5.346 -10.618 1.00 93.38 900 MET A N 1
ATOM 7116 C CA . MET A 1 900 ? -15.977 6.705 -11.145 1.00 93.38 900 MET A CA 1
ATOM 7117 C C . MET A 1 900 ? -14.988 6.877 -12.306 1.00 93.38 900 MET A C 1
ATOM 7119 O O . MET A 1 900 ? -13.827 6.458 -12.257 1.00 93.38 900 MET A O 1
ATOM 7123 N N . ILE A 1 901 ? -15.462 7.507 -13.382 1.00 95.31 901 ILE A N 1
ATOM 7124 C CA . ILE A 1 901 ? -14.640 8.052 -14.469 1.00 95.31 901 ILE A CA 1
ATOM 7125 C C . ILE A 1 901 ? -14.484 9.554 -14.210 1.00 95.31 901 ILE A C 1
ATOM 7127 O O . ILE A 1 901 ? -15.466 10.233 -13.897 1.00 95.31 901 ILE A O 1
ATOM 7131 N N . HIS A 1 902 ? -13.278 10.093 -14.381 1.00 95.75 902 HIS A N 1
ATOM 7132 C CA . HIS A 1 902 ? -12.996 11.513 -14.169 1.00 95.75 902 HIS A CA 1
ATOM 7133 C C . HIS A 1 902 ? -12.585 12.171 -15.481 1.00 95.75 902 HIS A C 1
ATOM 7135 O O . HIS A 1 902 ? -11.445 12.048 -15.907 1.00 95.75 902 HIS A O 1
ATOM 7141 N N . VAL A 1 903 ? -13.505 12.887 -16.121 1.00 96.38 903 VAL A N 1
ATOM 7142 C CA . VAL A 1 903 ? -13.246 13.549 -17.408 1.00 96.38 903 VAL A CA 1
ATOM 7143 C C . VAL A 1 903 ? -12.723 14.961 -17.163 1.00 96.38 903 VAL A C 1
ATOM 7145 O O . VAL A 1 903 ? -13.382 15.752 -16.485 1.00 96.38 903 VAL A O 1
ATOM 7148 N N . PHE A 1 904 ? -11.558 15.300 -17.709 1.00 95.88 904 PHE A N 1
ATOM 7149 C CA . PHE A 1 904 ? -10.985 16.636 -17.593 1.00 95.88 904 PHE A CA 1
ATOM 7150 C C . PHE A 1 904 ? -11.602 17.598 -18.615 1.00 95.88 904 PHE A C 1
ATOM 7152 O O . PHE A 1 904 ? -11.399 17.479 -19.821 1.00 95.88 904 PHE A O 1
ATOM 7159 N N . GLU A 1 905 ? -12.345 18.590 -18.129 1.00 89.94 905 GLU A N 1
ATOM 7160 C CA . GLU A 1 905 ? -13.017 19.599 -18.946 1.00 89.94 905 GLU A CA 1
ATOM 7161 C C . GLU A 1 905 ? -12.912 20.967 -18.262 1.00 89.94 905 GLU A C 1
ATOM 7163 O O . GLU A 1 905 ? -13.206 21.110 -17.076 1.00 89.94 905 GLU A O 1
ATOM 7168 N N . LYS A 1 906 ? -12.522 22.011 -19.009 1.00 87.00 906 LYS A N 1
ATOM 7169 C CA . LYS A 1 906 ? -12.456 23.401 -18.505 1.00 87.00 906 LYS A CA 1
ATOM 7170 C C . LYS A 1 906 ? -11.668 23.534 -17.183 1.00 87.00 906 LYS A C 1
ATOM 7172 O O . LYS A 1 906 ? -12.114 24.216 -16.261 1.00 87.00 906 LYS A O 1
ATOM 7177 N N . ASN A 1 907 ? -10.505 22.884 -17.098 1.00 86.94 907 ASN A N 1
ATOM 7178 C CA . ASN A 1 907 ? -9.619 22.869 -15.923 1.00 86.94 907 ASN A CA 1
ATOM 7179 C C . ASN A 1 907 ? -10.231 22.255 -14.652 1.00 86.94 907 ASN A C 1
ATOM 7181 O O . ASN A 1 907 ? -9.805 22.576 -13.543 1.00 86.94 907 ASN A O 1
ATOM 7185 N N . LYS A 1 908 ? -11.239 21.388 -14.790 1.00 92.62 908 LYS A N 1
ATOM 7186 C CA . LYS A 1 908 ? -11.853 20.656 -13.678 1.00 92.62 908 LYS A CA 1
ATOM 7187 C C . LYS A 1 908 ? -12.122 19.209 -14.079 1.00 92.62 908 LYS A C 1
ATOM 7189 O O . LYS A 1 908 ? -12.311 18.909 -15.254 1.00 92.62 908 LYS A O 1
ATOM 7194 N N . PHE A 1 909 ? -12.182 18.323 -13.090 1.00 94.56 909 PHE A N 1
ATOM 7195 C CA . PHE A 1 909 ? -12.603 16.941 -13.298 1.00 94.56 909 PHE A CA 1
ATOM 7196 C C . PHE A 1 909 ? -14.109 16.819 -13.097 1.00 94.56 909 PHE A C 1
ATOM 7198 O O . PHE A 1 909 ? -14.641 17.147 -12.034 1.00 94.56 909 PHE A O 1
ATOM 7205 N N . ARG A 1 910 ? -14.801 16.340 -14.127 1.00 94.31 910 ARG A N 1
ATOM 7206 C CA . ARG A 1 910 ? -16.212 15.983 -14.064 1.00 94.31 910 ARG A CA 1
ATOM 7207 C C . ARG A 1 910 ? -16.334 14.484 -13.816 1.00 94.31 910 ARG A C 1
ATOM 7209 O O . ARG A 1 910 ? -15.829 13.670 -14.584 1.00 94.31 910 ARG A O 1
ATOM 7216 N N . LYS A 1 911 ? -17.037 14.140 -12.743 1.00 93.56 911 LYS A N 1
ATOM 7217 C CA . LYS A 1 911 ? -17.298 12.766 -12.320 1.00 93.56 911 LYS A CA 1
ATOM 7218 C C . LYS A 1 911 ? -18.428 12.140 -13.149 1.00 93.56 911 LYS A C 1
ATOM 7220 O O . LYS A 1 911 ? -19.512 12.719 -13.241 1.00 93.56 911 LYS A O 1
ATOM 7225 N N . VAL A 1 912 ? -18.188 10.964 -13.731 1.00 94.81 912 VAL A N 1
ATOM 7226 C CA . VAL A 1 912 ? -19.180 10.162 -14.470 1.00 94.81 912 VAL A CA 1
ATOM 7227 C C . VAL A 1 912 ? -19.183 8.735 -13.913 1.00 94.81 912 VAL A C 1
ATOM 7229 O O . VAL A 1 912 ? -18.215 8.009 -14.136 1.00 94.81 912 VAL A O 1
ATOM 7232 N N . PRO A 1 913 ? -20.237 8.307 -13.197 1.00 94.25 913 PRO A N 1
ATOM 7233 C CA . PRO A 1 913 ? -20.323 6.938 -12.706 1.00 94.25 913 PRO A CA 1
ATOM 7234 C C . PRO A 1 913 ? -20.521 5.970 -13.874 1.00 94.25 913 PRO A C 1
ATOM 7236 O O . PRO A 1 913 ? -21.352 6.220 -14.758 1.00 94.25 913 PRO A O 1
ATOM 7239 N N . ILE A 1 914 ? -19.782 4.862 -13.852 1.00 94.56 914 ILE A N 1
ATOM 7240 C CA . ILE A 1 914 ? -19.947 3.737 -14.770 1.00 94.56 914 ILE A CA 1
ATOM 7241 C C . ILE A 1 914 ? -20.352 2.479 -14.002 1.00 94.56 914 ILE A C 1
ATOM 7243 O O . ILE A 1 914 ? -19.787 2.164 -12.958 1.00 94.56 914 ILE A O 1
ATOM 7247 N N . ILE A 1 915 ? -21.329 1.761 -14.548 1.00 95.62 915 ILE A N 1
ATOM 7248 C CA . ILE A 1 915 ? -21.747 0.424 -14.134 1.00 95.62 915 ILE A CA 1
ATOM 7249 C C . ILE A 1 915 ? -21.666 -0.464 -15.372 1.00 95.62 915 ILE A C 1
ATOM 7251 O O . ILE A 1 915 ? -22.292 -0.153 -16.387 1.00 95.62 915 ILE A O 1
ATOM 7255 N N . VAL A 1 916 ? -20.901 -1.548 -15.287 1.00 96.56 916 VAL A N 1
ATOM 7256 C CA . VAL A 1 916 ? -20.846 -2.611 -16.292 1.00 96.56 916 VAL A CA 1
ATOM 7257 C C . VAL A 1 916 ? -21.450 -3.865 -15.677 1.00 96.56 916 VAL A C 1
ATOM 7259 O O . VAL A 1 916 ? -20.871 -4.440 -14.758 1.00 96.56 916 VAL A O 1
ATOM 7262 N N . ASP A 1 917 ? -22.607 -4.270 -16.192 1.00 96.75 917 ASP A N 1
ATOM 7263 C CA . ASP A 1 917 ? -23.336 -5.466 -15.783 1.00 96.75 917 ASP A CA 1
ATOM 7264 C C . ASP A 1 917 ? -23.248 -6.517 -16.882 1.00 96.75 917 ASP A C 1
ATOM 7266 O O . ASP A 1 917 ? -23.791 -6.346 -17.972 1.00 96.75 917 ASP A O 1
ATOM 7270 N N . ILE A 1 918 ? -22.589 -7.628 -16.593 1.00 96.56 918 ILE A N 1
ATOM 7271 C CA . ILE A 1 918 ? -22.500 -8.778 -17.481 1.00 96.56 918 ILE A CA 1
ATOM 7272 C C . ILE A 1 918 ? -23.371 -9.870 -16.888 1.00 96.56 918 ILE A C 1
ATOM 7274 O O . ILE A 1 918 ? -23.199 -10.249 -15.729 1.00 96.56 918 ILE A O 1
ATOM 7278 N N . LYS A 1 919 ? -24.323 -10.358 -17.677 1.00 94.50 919 LYS A N 1
ATOM 7279 C CA . LYS A 1 919 ? -25.296 -11.357 -17.242 1.00 94.50 919 LYS A CA 1
ATOM 7280 C C . LYS A 1 919 ? -25.588 -12.355 -18.348 1.00 94.50 919 LYS A C 1
ATOM 7282 O O . LYS A 1 919 ? -25.481 -12.038 -19.530 1.00 94.50 919 LYS A O 1
ATOM 7287 N N . LYS A 1 920 ? -26.028 -13.549 -17.966 1.00 90.31 920 LYS A N 1
ATOM 7288 C CA . LYS A 1 920 ? -26.613 -14.506 -18.908 1.00 90.31 920 LYS A CA 1
ATOM 7289 C C . LYS A 1 920 ? -28.055 -14.141 -19.213 1.00 90.31 920 LYS A C 1
ATOM 7291 O O . LYS A 1 920 ? -28.823 -13.813 -18.308 1.00 90.31 920 LYS A O 1
ATOM 7296 N N . GLY A 1 921 ? -28.450 -14.240 -20.476 1.00 85.06 921 GLY A N 1
ATOM 7297 C CA . GLY A 1 921 ? -29.841 -14.048 -20.869 1.00 85.06 921 GLY A CA 1
ATOM 7298 C C . GLY A 1 921 ? -30.292 -14.996 -21.965 1.00 85.06 921 GLY A C 1
ATOM 7299 O O . GLY A 1 921 ? -29.514 -15.707 -22.583 1.00 85.06 921 GLY A O 1
ATOM 7300 N N . LYS A 1 922 ? -31.605 -15.007 -22.219 1.00 83.06 922 LYS A N 1
ATOM 7301 C CA . LYS A 1 922 ? -32.191 -15.817 -23.302 1.00 83.06 922 LYS A CA 1
ATOM 7302 C C . LYS A 1 922 ? -31.839 -15.288 -24.695 1.00 83.06 922 LYS A C 1
ATOM 7304 O O . LYS A 1 922 ? -31.932 -16.026 -25.668 1.00 83.06 922 LYS A O 1
ATOM 7309 N N . LYS A 1 923 ? -31.509 -13.999 -24.796 1.00 86.81 923 LYS A N 1
ATOM 7310 C CA . LYS A 1 923 ? -31.165 -13.316 -26.041 1.00 86.81 923 LYS A CA 1
ATOM 7311 C C . LYS A 1 923 ? -29.962 -12.422 -25.786 1.00 86.81 923 LYS A C 1
ATOM 7313 O O . LYS A 1 923 ? -30.051 -11.536 -24.936 1.00 86.81 923 LYS A O 1
ATOM 7318 N N . ALA A 1 924 ? -28.890 -12.651 -26.537 1.00 90.88 924 ALA A N 1
ATOM 7319 C CA . ALA A 1 924 ? -27.702 -11.820 -26.462 1.00 90.88 924 ALA A CA 1
ATOM 7320 C C . ALA A 1 924 ? -28.012 -10.381 -26.901 1.00 90.88 924 ALA A C 1
ATOM 7322 O O . ALA A 1 924 ? -28.824 -10.151 -27.807 1.00 90.88 924 ALA A O 1
ATOM 7323 N N . GLY A 1 925 ? -27.382 -9.408 -26.253 1.00 94.50 925 GLY A N 1
ATOM 7324 C CA . GLY A 1 925 ? -27.610 -7.997 -26.541 1.00 94.50 925 GLY A CA 1
ATOM 7325 C C . GLY A 1 925 ? -26.794 -7.072 -25.651 1.00 94.50 925 GLY A C 1
ATOM 7326 O O . GLY A 1 925 ? -26.339 -7.466 -24.580 1.00 94.50 925 GLY A O 1
ATOM 7327 N N . ILE A 1 926 ? -26.623 -5.832 -26.105 1.00 96.50 926 ILE A N 1
ATOM 7328 C CA . ILE A 1 926 ? -25.889 -4.796 -25.378 1.00 96.50 926 ILE A CA 1
ATOM 7329 C C . ILE A 1 926 ? -26.817 -3.599 -25.189 1.00 96.50 926 ILE A C 1
ATOM 7331 O O . ILE A 1 926 ? -27.361 -3.064 -26.160 1.00 96.50 926 ILE A O 1
ATOM 7335 N N . LEU A 1 927 ? -27.006 -3.181 -23.938 1.00 96.31 927 LEU A N 1
ATOM 7336 C CA . LEU A 1 927 ? -27.798 -2.009 -23.578 1.00 96.31 927 LEU A CA 1
ATOM 7337 C C . LEU A 1 927 ? -26.885 -0.934 -22.998 1.00 96.31 927 LEU A C 1
ATOM 7339 O O . LEU A 1 927 ? -26.201 -1.170 -22.010 1.00 96.31 927 LEU A O 1
ATOM 7343 N N . LEU A 1 928 ? -26.925 0.269 -23.562 1.00 96.19 928 LEU A N 1
ATOM 7344 C CA . LEU A 1 928 ? -26.306 1.456 -22.985 1.00 96.19 928 LEU A CA 1
ATOM 7345 C C . LEU A 1 928 ? -27.404 2.378 -22.457 1.00 96.19 928 LEU A C 1
ATOM 7347 O O . LEU A 1 928 ? -28.209 2.913 -23.223 1.00 96.19 928 LEU A O 1
ATOM 7351 N N . ASN A 1 929 ? -27.443 2.573 -21.140 1.00 94.88 929 ASN A N 1
ATOM 7352 C CA . ASN A 1 929 ? -28.466 3.349 -20.441 1.00 94.88 929 ASN A CA 1
ATOM 7353 C C . ASN A 1 929 ? -29.896 2.906 -20.827 1.00 94.88 929 ASN A C 1
ATOM 7355 O O . ASN A 1 929 ? -30.770 3.741 -21.074 1.00 94.88 929 ASN A O 1
ATOM 7359 N N . GLY A 1 930 ? -30.111 1.588 -20.927 1.00 94.25 930 GLY A N 1
ATOM 7360 C CA . GLY A 1 930 ? -31.388 0.966 -21.296 1.00 94.25 930 GLY A CA 1
ATOM 7361 C C . GLY A 1 930 ? -31.714 0.955 -22.796 1.00 94.25 930 GLY A C 1
ATOM 7362 O O . GLY A 1 930 ? -32.780 0.477 -23.178 1.00 94.25 930 GLY A O 1
ATOM 7363 N N . LYS A 1 931 ? -30.832 1.469 -23.665 1.00 95.00 931 LYS A N 1
ATOM 7364 C CA . LYS A 1 931 ? -31.028 1.477 -25.125 1.00 95.00 931 LYS A CA 1
ATOM 7365 C C . LYS A 1 931 ? -30.139 0.444 -25.804 1.00 95.00 931 LYS A C 1
ATOM 7367 O O . LYS A 1 931 ? -28.952 0.385 -25.510 1.00 95.00 931 LYS A O 1
ATOM 7372 N N . ASN A 1 932 ? -30.690 -0.306 -26.758 1.00 95.25 932 ASN A N 1
ATOM 7373 C CA . ASN A 1 932 ? -29.906 -1.243 -27.565 1.00 95.25 932 ASN A CA 1
ATOM 7374 C C . ASN A 1 932 ? -28.822 -0.512 -28.365 1.00 95.25 932 ASN A C 1
ATOM 7376 O O . ASN A 1 932 ? -29.107 0.469 -29.056 1.00 95.25 932 ASN A O 1
ATOM 7380 N N . VAL A 1 933 ? -27.600 -1.029 -28.299 1.00 95.38 933 VAL A N 1
ATOM 7381 C CA . VAL A 1 933 ? -26.445 -0.565 -29.074 1.00 95.38 933 VAL A CA 1
ATOM 7382 C C . VAL A 1 933 ? -25.804 -1.742 -29.808 1.00 95.38 933 VAL A C 1
ATOM 7384 O O . VAL A 1 933 ? -26.038 -2.901 -29.470 1.00 95.38 933 VAL A O 1
ATOM 7387 N N . LYS A 1 934 ? -25.044 -1.447 -30.867 1.00 91.94 934 LYS A N 1
ATOM 7388 C CA . LYS A 1 934 ? -24.415 -2.479 -31.707 1.00 91.94 934 LYS A CA 1
ATOM 7389 C C . LYS A 1 934 ? -23.177 -3.093 -31.060 1.00 91.94 934 LYS A C 1
ATOM 7391 O O . LYS A 1 934 ? -22.904 -4.266 -31.286 1.00 91.94 934 LYS A O 1
ATOM 7396 N N . ASP A 1 935 ? -22.435 -2.298 -30.302 1.00 92.94 935 ASP A N 1
ATOM 7397 C CA . ASP A 1 935 ? -21.219 -2.705 -29.616 1.00 92.94 935 ASP A CA 1
ATOM 7398 C C . ASP A 1 935 ? -21.153 -2.066 -28.220 1.00 92.94 935 ASP A C 1
ATOM 7400 O O . ASP A 1 935 ? -21.993 -1.250 -27.835 1.00 92.94 935 ASP A O 1
ATOM 7404 N N . SER A 1 936 ? -20.162 -2.485 -27.445 1.00 92.50 936 SER A N 1
ATOM 7405 C CA . SER A 1 936 ? -19.875 -2.008 -26.096 1.00 92.50 936 SER A CA 1
ATOM 7406 C C . SER A 1 936 ? -18.921 -0.803 -26.077 1.00 92.50 936 SER A C 1
ATOM 7408 O O . SER A 1 936 ? -18.397 -0.447 -25.019 1.00 92.50 936 SER A O 1
ATOM 7410 N N . ASN A 1 937 ? -18.692 -0.161 -27.230 1.00 94.44 937 ASN A N 1
ATOM 7411 C CA . ASN A 1 937 ? -17.840 1.016 -27.346 1.00 94.44 937 ASN A CA 1
ATOM 7412 C C . ASN A 1 937 ? -18.642 2.277 -27.019 1.00 94.44 937 ASN A C 1
ATOM 7414 O O . ASN A 1 937 ? -19.727 2.515 -27.552 1.00 94.44 937 ASN A O 1
ATOM 7418 N N . ILE A 1 938 ? -18.094 3.136 -26.165 1.00 94.00 938 ILE A N 1
ATOM 7419 C CA . ILE A 1 938 ? -18.769 4.353 -25.719 1.00 94.00 938 ILE A CA 1
ATOM 7420 C C . ILE A 1 938 ? -18.011 5.557 -26.259 1.00 94.00 938 ILE A C 1
ATOM 7422 O O . ILE A 1 938 ? -16.819 5.732 -26.022 1.00 94.00 938 ILE A O 1
ATOM 7426 N N . GLN A 1 939 ? -18.741 6.398 -26.981 1.00 92.12 939 GLN A N 1
ATOM 7427 C CA . GLN A 1 939 ? -18.265 7.658 -27.539 1.00 92.12 939 GLN A CA 1
ATOM 7428 C C . GLN A 1 939 ? -18.762 8.826 -26.679 1.00 92.12 939 GLN A C 1
ATOM 7430 O O . GLN A 1 939 ? -19.889 8.788 -26.180 1.00 92.12 939 GLN A O 1
ATOM 7435 N N . LYS A 1 940 ? -17.982 9.908 -26.584 1.00 87.69 940 LYS A N 1
ATOM 7436 C CA . LYS A 1 940 ? -18.400 11.187 -25.979 1.00 87.69 940 LYS A CA 1
ATOM 7437 C C . LYS A 1 940 ? -18.903 11.058 -24.532 1.00 87.69 940 LYS A C 1
ATOM 7439 O O . LYS A 1 940 ? -19.940 11.631 -24.176 1.00 87.69 940 LYS A O 1
ATOM 7444 N N . VAL A 1 941 ? -18.148 10.381 -23.671 1.00 91.19 941 VAL A N 1
ATOM 7445 C CA . VAL A 1 941 ? -18.373 10.280 -22.213 1.00 91.19 941 VAL A CA 1
ATOM 7446 C C . VAL A 1 941 ? -18.504 11.665 -21.570 1.00 91.19 941 VAL A C 1
ATOM 7448 O O . VAL A 1 941 ? -19.283 11.854 -20.631 1.00 91.19 941 VAL A O 1
ATOM 7451 N N . GLY A 1 942 ? -17.836 12.664 -22.158 1.00 82.94 942 GLY A N 1
ATOM 7452 C CA . GLY A 1 942 ? -17.992 14.096 -21.880 1.00 82.94 942 GLY A CA 1
ATOM 7453 C C . GLY A 1 942 ? -19.448 14.595 -21.774 1.00 82.94 942 GLY A C 1
ATOM 7454 O O . GLY A 1 942 ? -19.788 15.471 -20.985 1.00 82.94 942 GLY A O 1
ATOM 7455 N N . SER A 1 943 ? -20.351 13.991 -22.547 1.00 88.69 943 SER A N 1
ATOM 7456 C CA . SER A 1 943 ? -21.760 14.395 -22.634 1.00 88.69 943 SER A CA 1
ATOM 7457 C C . SER A 1 943 ? -22.708 13.598 -21.731 1.00 88.69 943 SER A C 1
ATOM 7459 O O . SER A 1 943 ? -23.885 13.944 -21.604 1.00 88.69 943 SER A O 1
ATOM 7461 N N . LEU A 1 944 ? -22.222 12.528 -21.094 1.00 91.75 944 LEU A N 1
ATOM 7462 C CA . LEU A 1 944 ? -23.044 11.604 -20.319 1.00 91.75 944 LEU A CA 1
ATOM 7463 C C . LEU A 1 944 ? -23.033 11.959 -18.828 1.00 91.75 944 LEU A C 1
ATOM 7465 O O . LEU A 1 944 ? -21.994 12.275 -18.247 1.00 91.75 944 LEU A O 1
ATOM 7469 N N . LYS A 1 945 ? -24.207 11.866 -18.191 1.00 91.50 945 LYS A N 1
ATOM 7470 C CA . LYS A 1 945 ? -24.354 12.004 -16.728 1.00 91.50 945 LYS A CA 1
ATOM 7471 C C . LYS A 1 945 ? -23.993 10.725 -15.975 1.00 91.50 945 LYS A C 1
ATOM 7473 O O . LYS A 1 945 ? -23.579 10.801 -14.828 1.00 91.50 945 LYS A O 1
ATOM 7478 N N . LYS A 1 946 ? -24.215 9.572 -16.605 1.00 94.50 946 LYS A N 1
ATOM 7479 C CA . LYS A 1 946 ? -23.909 8.233 -16.099 1.00 94.50 946 LYS A CA 1
ATOM 7480 C C . LYS A 1 946 ? -23.783 7.260 -17.265 1.00 94.50 946 LYS A C 1
ATOM 7482 O O . LYS A 1 946 ? -24.352 7.498 -18.337 1.00 94.50 946 LYS A O 1
ATOM 7487 N N . ILE A 1 947 ? -23.086 6.163 -17.023 1.00 95.81 947 ILE A N 1
ATOM 7488 C CA . ILE A 1 947 ? -22.962 5.042 -17.941 1.00 95.81 947 ILE A CA 1
ATOM 7489 C C . ILE A 1 947 ? -23.466 3.802 -17.217 1.00 95.81 947 ILE A C 1
ATOM 7491 O O . ILE A 1 947 ? -22.919 3.408 -16.195 1.00 95.81 947 ILE A O 1
ATOM 7495 N N . HIS A 1 948 ? -24.504 3.179 -17.752 1.00 96.56 948 HIS A N 1
ATOM 7496 C CA . HIS A 1 948 ? -24.925 1.844 -17.357 1.00 96.56 948 HIS A CA 1
ATOM 7497 C C . HIS A 1 948 ? -24.901 0.969 -18.601 1.00 96.56 948 HIS A C 1
ATOM 7499 O O . HIS A 1 948 ? -25.721 1.156 -19.498 1.00 96.56 948 HIS A O 1
ATOM 7505 N N . LEU A 1 949 ? -23.900 0.102 -18.689 1.00 97.00 949 LEU A N 1
ATOM 7506 C CA . LEU A 1 949 ? -23.706 -0.820 -19.793 1.00 97.00 949 LEU A CA 1
ATOM 7507 C C . LEU A 1 949 ? -24.104 -2.221 -19.334 1.00 97.00 949 LEU A C 1
ATOM 7509 O O . LEU A 1 949 ? -23.494 -2.760 -18.416 1.00 97.00 949 LEU A O 1
ATOM 7513 N N . GLU A 1 950 ? -25.100 -2.812 -19.982 1.00 97.19 950 GLU A N 1
ATOM 7514 C CA . GLU A 1 950 ? -25.507 -4.194 -19.741 1.00 97.19 950 GLU A CA 1
ATOM 7515 C C . GLU A 1 950 ? -25.101 -5.052 -20.941 1.00 97.19 950 GLU A C 1
ATOM 7517 O O . GLU A 1 950 ? -25.529 -4.785 -22.064 1.00 97.19 950 GLU A O 1
ATOM 7522 N N . ILE A 1 951 ? -24.291 -6.082 -20.705 1.00 95.94 951 ILE A N 1
ATOM 7523 C CA . ILE A 1 951 ? -23.873 -7.072 -21.699 1.00 95.94 951 ILE A CA 1
ATOM 7524 C C . ILE A 1 951 ? -24.572 -8.385 -21.356 1.00 95.94 951 ILE A C 1
ATOM 7526 O O . ILE A 1 951 ? -24.319 -8.994 -20.315 1.00 95.94 951 ILE A O 1
ATOM 7530 N N . ILE A 1 952 ? -25.485 -8.801 -22.226 1.00 93.38 952 ILE A N 1
ATOM 7531 C CA . ILE A 1 952 ? -26.248 -10.037 -22.090 1.00 93.38 952 ILE A CA 1
ATOM 7532 C C . ILE A 1 952 ? -25.609 -11.071 -23.010 1.00 93.38 952 ILE A C 1
ATOM 7534 O O . ILE A 1 952 ? -25.656 -10.902 -24.230 1.00 93.38 952 ILE A O 1
ATOM 7538 N N . ASN A 1 953 ? -25.013 -12.105 -22.416 1.00 86.19 953 ASN A N 1
ATOM 7539 C CA . ASN A 1 953 ? -24.429 -13.248 -23.124 1.00 86.19 953 ASN A CA 1
ATOM 7540 C C . ASN A 1 953 ? -25.437 -14.378 -23.314 1.00 86.19 953 ASN A C 1
ATOM 7542 O O . ASN A 1 953 ? -26.255 -14.605 -22.383 1.00 86.19 953 ASN A O 1
#

pLDDT: mean 90.49, std 10.29, range [27.59, 98.81]